Protein 6NNB (pdb70)

Organism: Prochlorococcus marinus (strain MIT 9303) (NCBI:txid59922)

Nearest PDB structures (foldseek):
  6nnb-assembly1_A  TM=8.446E-01  e=2.857E-08  Prochlorococcus marinus str. MIT 9303
  3qii-assembly1_A-2  TM=8.336E-01  e=1.756E-02  Homo sapiens
  2equ-assembly1_A  TM=7.325E-01  e=1.469E-02  Homo sapiens
  5z78-assembly2_C  TM=7.828E-01  e=1.251E-01  Homo sapiens
  6rm3-assembly1_LM0  TM=7.092E-01  e=1.111E-01  Vairimorpha necatrix

Radius of gyration: 10.15 Å; Cα contacts (8 Å, |Δi|>4): 118; chains: 1; bounding box: 25×23×17 Å

Secondary structure (DSSP, 8-state):
--SS-----TT-EEEEEEETTTEEEEEEEEEE-SSS-EEEEETTS-EEEE-TTTEES--

Structure (mmCIF, N/CA/C/O backbone):
data_6NNB
#
_entry.id   6NNB
#
loop_
_atom_site.group_PDB
_atom_site.id
_atom_site.type_symbol
_atom_site.label_atom_id
_atom_site.label_alt_id
_atom_site.label_comp_id
_atom_site.label_asym_id
_atom_site.label_entity_id
_atom_site.label_seq_id
_atom_site.pdbx_PDB_ins_code
_atom_site.Cartn_x
_atom_site.Cartn_y
_atom_site.Cartn_z
_atom_site.occupancy
_atom_site.B_iso_or_equiv
_atom_site.auth_seq_id
_atom_site.auth_comp_id
_atom_site.auth_asym_id
_atom_site.auth_atom_id
_atom_site.pdbx_PDB_model_num
ATOM 1 N N . SER A 1 1 ? -14.123 -10.202 1.976 1.00 0.00 1 SER A N 1
ATOM 2 C CA . SER A 1 1 ? -13.981 -8.796 2.193 1.00 0.00 1 SER A CA 1
ATOM 3 C C . SER A 1 1 ? -14.255 -8.017 0.910 1.00 0.00 1 SER A C 1
ATOM 4 O O . SER A 1 1 ? -15.164 -7.197 0.887 1.00 0.00 1 SER A O 1
ATOM 14 N N . ASN A 1 2 ? -13.523 -8.303 -0.163 1.00 0.00 2 ASN A N 1
ATOM 15 C CA . ASN A 1 2 ? -13.740 -7.605 -1.440 1.00 0.00 2 ASN A CA 1
ATOM 16 C C . ASN A 1 2 ? -13.074 -8.361 -2.555 1.00 0.00 2 ASN A C 1
ATOM 17 O O . ASN A 1 2 ? -12.276 -9.265 -2.305 1.00 0.00 2 ASN A O 1
ATOM 28 N N . ALA A 1 3 ? -13.412 -8.035 -3.763 1.00 0.00 3 ALA A N 1
ATOM 29 C CA . ALA A 1 3 ? -12.754 -8.604 -4.896 1.00 0.00 3 ALA A CA 1
ATOM 30 C C . ALA A 1 3 ? -11.697 -7.643 -5.405 1.00 0.00 3 ALA A C 1
ATOM 31 O O . ALA A 1 3 ? -10.494 -7.915 -5.318 1.00 0.00 3 ALA A O 1
ATOM 38 N N . MET A 1 4 ? -12.141 -6.529 -5.912 1.00 0.00 4 MET A N 1
ATOM 39 C CA . MET A 1 4 ? -11.273 -5.492 -6.438 1.00 0.00 4 MET A CA 1
ATOM 40 C C . MET A 1 4 ? -11.745 -4.108 -5.983 1.00 0.00 4 MET A C 1
ATOM 41 O O . MET A 1 4 ? -11.118 -3.087 -6.294 1.00 0.00 4 MET A O 1
ATOM 55 N N . GLU A 1 5 ? -12.856 -4.102 -5.273 1.00 0.00 5 GLU A N 1
ATOM 56 C CA . GLU A 1 5 ? -13.539 -2.915 -4.798 1.00 0.00 5 GLU A CA 1
ATOM 57 C C . GLU A 1 5 ? -12.631 -2.026 -3.983 1.00 0.00 5 GLU A C 1
ATOM 58 O O . GLU A 1 5 ? -11.907 -2.480 -3.087 1.00 0.00 5 GLU A O 1
ATOM 70 N N . LEU A 1 6 ? -12.681 -0.776 -4.296 1.00 0.00 6 LEU A N 1
ATOM 71 C CA . LEU A 1 6 ? -11.906 0.222 -3.614 1.00 0.00 6 LEU A CA 1
ATOM 72 C C . LEU A 1 6 ? -12.725 0.863 -2.522 1.00 0.00 6 LEU A C 1
ATOM 73 O O . LEU A 1 6 ? -13.492 1.775 -2.773 1.00 0.00 6 LEU A O 1
ATOM 89 N N . ASP A 1 7 ? -12.582 0.344 -1.338 1.00 0.00 7 ASP A N 1
ATOM 90 C CA . ASP A 1 7 ? -13.267 0.880 -0.142 1.00 0.00 7 ASP A CA 1
ATOM 91 C C . ASP A 1 7 ? -12.182 1.386 0.797 1.00 0.00 7 ASP A C 1
ATOM 92 O O . ASP A 1 7 ? -12.366 1.661 1.963 1.00 0.00 7 ASP A O 1
ATOM 101 N N . LEU A 1 8 ? -11.050 1.591 0.186 1.00 0.00 8 LEU A N 1
ATOM 102 C CA . LEU A 1 8 ? -9.833 1.967 0.862 1.00 0.00 8 LEU A CA 1
ATOM 103 C C . LEU A 1 8 ? -9.909 3.412 1.265 1.00 0.00 8 LEU A C 1
ATOM 104 O O . LEU A 1 8 ? -10.052 4.300 0.414 1.00 0.00 8 LEU A O 1
ATOM 120 N N . GLN A 1 9 ? -9.834 3.650 2.528 1.00 0.00 9 GLN A N 1
ATOM 121 C CA . GLN A 1 9 ? -9.892 4.973 3.060 1.00 0.00 9 GLN A CA 1
ATOM 122 C C . GLN A 1 9 ? -8.574 5.316 3.721 1.00 0.00 9 GLN A C 1
ATOM 123 O O . GLN A 1 9 ? -7.833 4.426 4.115 1.00 0.00 9 GLN A O 1
ATOM 137 N N . PRO A 1 10 ? -8.242 6.601 3.820 1.00 0.00 10 PRO A N 1
ATOM 138 C CA . PRO A 1 10 ? -7.000 7.029 4.436 1.00 0.00 10 PRO A CA 1
ATOM 139 C C . PRO A 1 10 ? -6.954 6.654 5.919 1.00 0.00 10 PRO A C 1
ATOM 140 O O . PRO A 1 10 ? -7.850 6.998 6.688 1.00 0.00 10 PRO A O 1
ATOM 151 N N . GLY A 1 11 ? -5.921 5.936 6.289 1.00 0.00 11 GLY A N 1
ATOM 152 C CA . GLY A 1 11 ? -5.766 5.460 7.638 1.00 0.00 11 GLY A CA 1
ATOM 153 C C . GLY A 1 11 ? -5.836 3.951 7.694 1.00 0.00 11 GLY A C 1
ATOM 154 O O . GLY A 1 11 ? -5.550 3.349 8.725 1.00 0.00 11 GLY A O 1
ATOM 158 N N . ASP A 1 12 ? -6.197 3.353 6.567 1.00 0.00 12 ASP A N 1
ATOM 159 C CA . ASP A 1 12 ? -6.371 1.901 6.450 1.00 0.00 12 ASP A CA 1
ATOM 160 C C . ASP A 1 12 ? -5.020 1.169 6.470 1.00 0.00 12 ASP A C 1
ATOM 161 O O . ASP A 1 12 ? -3.963 1.740 6.095 1.00 0.00 12 ASP A O 1
ATOM 170 N N . VAL A 1 13 ? -5.071 -0.075 6.863 1.00 0.00 13 VAL A N 1
ATOM 171 C CA . VAL A 1 13 ? -3.935 -0.921 7.065 1.00 0.00 13 VAL A CA 1
ATOM 172 C C . VAL A 1 13 ? -4.095 -2.237 6.255 1.00 0.00 13 VAL A C 1
ATOM 173 O O . VAL A 1 13 ? -4.795 -3.177 6.638 1.00 0.00 13 VAL A O 1
ATOM 186 N N . VAL A 1 14 ? -3.431 -2.284 5.134 1.00 0.00 14 VAL A N 1
ATOM 187 C CA . VAL A 1 14 ? -3.629 -3.357 4.173 1.00 0.00 14 VAL A CA 1
ATOM 188 C C . VAL A 1 14 ? -2.339 -3.983 3.719 1.00 0.00 14 VAL A C 1
ATOM 189 O O . VAL A 1 14 ? -1.249 -3.481 3.998 1.00 0.00 14 VAL A O 1
ATOM 202 N N . LYS A 1 15 ? -2.472 -5.091 3.029 1.00 0.00 15 LYS A N 1
ATOM 203 C CA . LYS A 1 15 ? -1.370 -5.720 2.378 1.00 0.00 15 LYS A CA 1
ATOM 204 C C . LYS A 1 15 ? -1.431 -5.358 0.934 1.00 0.00 15 LYS A C 1
ATOM 205 O O . LYS A 1 15 ? -2.501 -5.469 0.295 1.00 0.00 15 LYS A O 1
ATOM 224 N N . VAL A 1 16 ? -0.345 -4.890 0.434 1.00 0.00 16 VAL A N 1
ATOM 225 C CA . VAL A 1 16 ? -0.252 -4.498 -0.915 1.00 0.00 16 VAL A CA 1
ATOM 226 C C . VAL A 1 16 ? 0.943 -5.166 -1.528 1.00 0.00 16 VAL A C 1
ATOM 227 O O . VAL A 1 16 ? 1.970 -5.349 -0.870 1.00 0.00 16 VAL A O 1
ATOM 240 N N . LEU A 1 17 ? 0.820 -5.579 -2.733 1.00 0.00 17 LEU A N 1
ATOM 241 C CA . LEU A 1 17 ? 1.955 -6.107 -3.407 1.00 0.00 17 LEU A CA 1
ATOM 242 C C . LEU A 1 17 ? 2.680 -4.935 -4.044 1.00 0.00 17 LEU A C 1
ATOM 243 O O . LEU A 1 17 ? 2.310 -4.430 -5.113 1.00 0.00 17 LEU A O 1
ATOM 259 N N . GLU A 1 18 ? 3.635 -4.450 -3.284 1.00 0.00 18 GLU A N 1
ATOM 260 C CA . GLU A 1 18 ? 4.407 -3.260 -3.575 1.00 0.00 18 GLU A CA 1
ATOM 261 C C . GLU A 1 18 ? 5.262 -3.429 -4.813 1.00 0.00 18 GLU A C 1
ATOM 262 O O . GLU A 1 18 ? 5.241 -2.609 -5.734 1.00 0.00 18 GLU A O 1
ATOM 274 N N . SER A 1 19 ? 6.038 -4.458 -4.820 1.00 0.00 19 SER A N 1
ATOM 275 C CA . SER A 1 19 ? 6.931 -4.724 -5.893 1.00 0.00 19 SER A CA 1
ATOM 276 C C . SER A 1 19 ? 7.095 -6.227 -6.024 1.00 0.00 19 SER A C 1
ATOM 277 O O . SER A 1 19 ? 6.994 -6.941 -5.030 1.00 0.00 19 SER A O 1
ATOM 285 N N . ALA A 1 20 ? 7.331 -6.702 -7.241 1.00 0.00 20 ALA A N 1
ATOM 286 C CA . ALA A 1 20 ? 7.428 -8.143 -7.535 1.00 0.00 20 ALA A CA 1
ATOM 287 C C . ALA A 1 20 ? 8.552 -8.836 -6.762 1.00 0.00 20 ALA A C 1
ATOM 288 O O . ALA A 1 20 ? 8.468 -10.008 -6.473 1.00 0.00 20 ALA A O 1
ATOM 295 N N . ALA A 1 21 ? 9.578 -8.086 -6.406 1.00 0.00 21 ALA A N 1
ATOM 296 C CA . ALA A 1 21 ? 10.721 -8.643 -5.688 1.00 0.00 21 ALA A CA 1
ATOM 297 C C . ALA A 1 21 ? 10.509 -8.596 -4.172 1.00 0.00 21 ALA A C 1
ATOM 298 O O . ALA A 1 21 ? 11.410 -8.896 -3.406 1.00 0.00 21 ALA A O 1
ATOM 305 N N . LEU A 1 22 ? 9.315 -8.215 -3.759 1.00 0.00 22 LEU A N 1
ATOM 306 C CA . LEU A 1 22 ? 8.987 -8.113 -2.343 1.00 0.00 22 LEU A CA 1
ATOM 307 C C . LEU A 1 22 ? 7.693 -8.850 -2.052 1.00 0.00 22 LEU A C 1
ATOM 308 O O . LEU A 1 22 ? 7.591 -9.586 -1.084 1.00 0.00 22 LEU A O 1
ATOM 324 N N . GLY A 1 23 ? 6.710 -8.645 -2.901 1.00 0.00 23 GLY A N 1
ATOM 325 C CA . GLY A 1 23 ? 5.453 -9.295 -2.724 1.00 0.00 23 GLY A CA 1
ATOM 326 C C . GLY A 1 23 ? 4.510 -8.440 -1.930 1.00 0.00 23 GLY A C 1
ATOM 327 O O . GLY A 1 23 ? 4.590 -7.197 -1.975 1.00 0.00 23 GLY A O 1
ATOM 331 N N . TRP A 1 24 ? 3.608 -9.090 -1.255 1.00 0.00 24 TRP A N 1
ATOM 332 C CA . TRP A 1 24 ? 2.647 -8.454 -0.394 1.00 0.00 24 TRP A CA 1
ATOM 333 C C . TRP A 1 24 ? 3.299 -7.972 0.889 1.00 0.00 24 TRP A C 1
ATOM 334 O O . TRP A 1 24 ? 3.696 -8.765 1.738 1.00 0.00 24 TRP A O 1
ATOM 355 N N . VAL A 1 25 ? 3.417 -6.687 1.002 1.00 0.00 25 VAL A N 1
ATOM 356 C CA . VAL A 1 25 ? 3.942 -6.050 2.173 1.00 0.00 25 VAL A CA 1
ATOM 357 C C . VAL A 1 25 ? 2.780 -5.354 2.840 1.00 0.00 25 VAL A C 1
ATOM 358 O O . VAL A 1 25 ? 1.676 -5.344 2.295 1.00 0.00 25 VAL A O 1
ATOM 371 N N . ARG A 1 26 ? 2.988 -4.765 3.966 1.00 0.00 26 ARG A N 1
ATOM 372 C CA . ARG A 1 26 ? 1.903 -4.125 4.626 1.00 0.00 26 ARG A CA 1
ATOM 373 C C . ARG A 1 26 ? 2.062 -2.637 4.473 1.00 0.00 26 ARG A C 1
ATOM 374 O O . ARG A 1 26 ? 3.092 -2.073 4.826 1.00 0.00 26 ARG A O 1
ATOM 395 N N . ALA A 1 27 ? 1.046 -2.014 3.978 1.00 0.00 27 ALA A N 1
ATOM 396 C CA . ALA A 1 27 ? 1.077 -0.617 3.692 1.00 0.00 27 ALA A CA 1
ATOM 397 C C . ALA A 1 27 ? -0.054 0.065 4.390 1.00 0.00 27 ALA A C 1
ATOM 398 O O . ALA A 1 27 ? -0.854 -0.574 5.084 1.00 0.00 27 ALA A O 1
ATOM 405 N N . ARG A 1 28 ? -0.111 1.331 4.223 1.00 0.00 28 ARG A N 1
ATOM 406 C CA . ARG A 1 28 ? -1.075 2.158 4.854 1.00 0.00 28 ARG A CA 1
ATOM 407 C C . ARG A 1 28 ? -1.635 3.077 3.808 1.00 0.00 28 ARG A C 1
ATOM 408 O O . ARG A 1 28 ? -0.880 3.633 3.030 1.00 0.00 28 ARG A O 1
ATOM 429 N N . VAL A 1 29 ? -2.932 3.177 3.737 1.00 0.00 29 VAL A N 1
ATOM 430 C CA . VAL A 1 29 ? -3.576 4.073 2.791 1.00 0.00 29 VAL A CA 1
ATOM 431 C C . VAL A 1 29 ? -3.507 5.453 3.363 1.00 0.00 29 VAL A C 1
ATOM 432 O O . VAL A 1 29 ? -3.973 5.694 4.466 1.00 0.00 29 VAL A O 1
ATOM 445 N N . ILE A 1 30 ? -2.881 6.338 2.655 1.00 0.00 30 ILE A N 1
ATOM 446 C CA . ILE A 1 30 ? -2.728 7.683 3.136 1.00 0.00 30 ILE A CA 1
ATOM 447 C C . ILE A 1 30 ? -3.805 8.579 2.591 1.00 0.00 30 ILE A C 1
ATOM 448 O O . ILE A 1 30 ? -4.308 9.458 3.290 1.00 0.00 30 ILE A O 1
ATOM 464 N N . ARG A 1 31 ? -4.157 8.376 1.347 1.00 0.00 31 ARG A N 1
ATOM 465 C CA . ARG A 1 31 ? -5.061 9.221 0.709 1.00 0.00 31 ARG A CA 1
ATOM 466 C C . ARG A 1 31 ? -5.599 8.566 -0.551 1.00 0.00 31 ARG A C 1
ATOM 467 O O . ARG A 1 31 ? -5.041 7.605 -1.063 1.00 0.00 31 ARG A O 1
ATOM 488 N N . VAL A 1 32 ? -6.670 9.092 -1.001 1.00 0.00 32 VAL A N 1
ATOM 489 C CA . VAL A 1 32 ? -7.204 8.806 -2.310 1.00 0.00 32 VAL A CA 1
ATOM 490 C C . VAL A 1 32 ? -7.017 10.091 -3.094 1.00 0.00 32 VAL A C 1
ATOM 491 O O . VAL A 1 32 ? -7.473 11.157 -2.678 1.00 0.00 32 VAL A O 1
ATOM 504 N N . LYS A 1 33 ? -6.257 9.991 -4.126 1.00 0.00 33 LYS A N 1
ATOM 505 C CA . LYS A 1 33 ? -5.789 11.098 -4.889 1.00 0.00 33 LYS A CA 1
ATOM 506 C C . LYS A 1 33 ? -6.585 11.205 -6.175 1.00 0.00 33 LYS A C 1
ATOM 507 O O . LYS A 1 33 ? -7.745 10.822 -6.217 1.00 0.00 33 LYS A O 1
ATOM 526 N N . SER A 1 34 ? -5.940 11.703 -7.197 1.00 0.00 34 SER A N 1
ATOM 527 C CA . SER A 1 34 ? -6.520 12.013 -8.461 1.00 0.00 34 SER A CA 1
ATOM 528 C C . SER A 1 34 ? -7.362 10.867 -9.082 1.00 0.00 34 SER A C 1
ATOM 529 O O . SER A 1 34 ? -6.817 9.897 -9.624 1.00 0.00 34 SER A O 1
ATOM 537 N N . GLY A 1 35 ? -8.678 10.973 -8.933 1.00 0.00 35 GLY A N 1
ATOM 538 C CA . GLY A 1 35 ? -9.608 10.043 -9.545 1.00 0.00 35 GLY A CA 1
ATOM 539 C C . GLY A 1 35 ? -9.695 8.727 -8.809 1.00 0.00 35 GLY A C 1
ATOM 540 O O . GLY A 1 35 ? -10.624 8.488 -8.055 1.00 0.00 35 GLY A O 1
ATOM 544 N N . GLY A 1 36 ? -8.715 7.898 -9.027 1.00 0.00 36 GLY A N 1
ATOM 545 C CA . GLY A 1 36 ? -8.668 6.593 -8.417 1.00 0.00 36 GLY A CA 1
ATOM 546 C C . GLY A 1 36 ? -7.251 6.242 -8.096 1.00 0.00 36 GLY A C 1
ATOM 547 O O . GLY A 1 36 ? -6.851 5.081 -8.100 1.00 0.00 36 GLY A O 1
ATOM 551 N N . ARG A 1 37 ? -6.484 7.261 -7.833 1.00 0.00 37 ARG A N 1
ATOM 552 C CA . ARG A 1 37 ? -5.113 7.118 -7.539 1.00 0.00 37 ARG A CA 1
ATOM 553 C C . ARG A 1 37 ? -4.973 6.977 -6.088 1.00 0.00 37 ARG A C 1
ATOM 554 O O . ARG A 1 37 ? -5.019 7.913 -5.333 1.00 0.00 37 ARG A O 1
ATOM 575 N N . VAL A 1 38 ? -4.875 5.798 -5.717 1.00 0.00 38 VAL A N 1
ATOM 576 C CA . VAL A 1 38 ? -4.775 5.459 -4.324 1.00 0.00 38 VAL A CA 1
ATOM 577 C C . VAL A 1 38 ? -3.353 5.674 -3.860 1.00 0.00 38 VAL A C 1
ATOM 578 O O . VAL A 1 38 ? -2.392 5.333 -4.550 1.00 0.00 38 VAL A O 1
ATOM 591 N N . VAL A 1 39 ? -3.237 6.313 -2.767 1.00 0.00 39 VAL A N 1
ATOM 592 C CA . VAL A 1 39 ? -1.991 6.573 -2.121 1.00 0.00 39 VAL A CA 1
ATOM 593 C C . VAL A 1 39 ? -1.822 5.622 -0.985 1.00 0.00 39 VAL A C 1
ATOM 594 O O . VAL A 1 39 ? -2.616 5.636 -0.035 1.00 0.00 39 VAL A O 1
ATOM 607 N N . VAL A 1 40 ? -0.832 4.830 -1.050 1.00 0.00 40 VAL A N 1
ATOM 608 C CA . VAL A 1 40 ? -0.496 4.005 0.045 1.00 0.00 40 VAL A CA 1
ATOM 609 C C . VAL A 1 40 ? 0.967 4.187 0.261 1.00 0.00 40 VAL A C 1
ATOM 610 O O . VAL A 1 40 ? 1.697 4.551 -0.675 1.00 0.00 40 VAL A O 1
ATOM 623 N N . GLN A 1 41 ? 1.378 3.996 1.437 1.00 0.00 41 GLN A N 1
ATOM 624 C CA . GLN A 1 41 ? 2.734 4.142 1.781 1.00 0.00 41 GLN A CA 1
ATOM 625 C C . GLN A 1 41 ? 3.111 3.013 2.666 1.00 0.00 41 GLN A C 1
ATOM 626 O O . GLN A 1 41 ? 2.385 2.685 3.618 1.00 0.00 41 GLN A O 1
ATOM 640 N N . SER A 1 42 ? 4.175 2.397 2.335 1.00 0.00 42 SER A N 1
ATOM 641 C CA . SER A 1 42 ? 4.711 1.336 3.128 1.00 0.00 42 SER A CA 1
ATOM 642 C C . SER A 1 42 ? 5.571 1.946 4.234 1.00 0.00 42 SER A C 1
ATOM 643 O O . SER A 1 42 ? 5.861 3.155 4.200 1.00 0.00 42 SER A O 1
ATOM 651 N N . ASP A 1 43 ? 6.009 1.147 5.182 1.00 0.00 43 ASP A N 1
ATOM 652 C CA . ASP A 1 43 ? 6.770 1.678 6.329 1.00 0.00 43 ASP A CA 1
ATOM 653 C C . ASP A 1 43 ? 8.186 2.068 5.968 1.00 0.00 43 ASP A C 1
ATOM 654 O O . ASP A 1 43 ? 8.915 2.611 6.780 1.00 0.00 43 ASP A O 1
ATOM 663 N N . GLN A 1 44 ? 8.567 1.805 4.724 1.00 0.00 44 GLN A N 1
ATOM 664 C CA . GLN A 1 44 ? 9.845 2.271 4.207 1.00 0.00 44 GLN A CA 1
ATOM 665 C C . GLN A 1 44 ? 9.716 3.759 3.863 1.00 0.00 44 GLN A C 1
ATOM 666 O O . GLN A 1 44 ? 10.685 4.416 3.525 1.00 0.00 44 GLN A O 1
ATOM 680 N N . GLY A 1 45 ? 8.481 4.249 3.892 1.00 0.00 45 GLY A N 1
ATOM 681 C CA . GLY A 1 45 ? 8.210 5.640 3.642 1.00 0.00 45 GLY A CA 1
ATOM 682 C C . GLY A 1 45 ? 7.853 5.925 2.205 1.00 0.00 45 GLY A C 1
ATOM 683 O O . GLY A 1 45 ? 7.476 7.045 1.869 1.00 0.00 45 GLY A O 1
ATOM 687 N N . ARG A 1 46 ? 7.938 4.920 1.348 1.00 0.00 46 ARG A N 1
ATOM 688 C CA . ARG A 1 46 ? 7.656 5.114 -0.023 1.00 0.00 46 ARG A CA 1
ATOM 689 C C . ARG A 1 46 ? 6.150 5.159 -0.278 1.00 0.00 46 ARG A C 1
ATOM 690 O O . ARG A 1 46 ? 5.409 4.260 0.141 1.00 0.00 46 ARG A O 1
ATOM 711 N N . GLU A 1 47 ? 5.708 6.219 -0.907 1.00 0.00 47 GLU A N 1
ATOM 712 C CA . GLU A 1 47 ? 4.333 6.331 -1.337 1.00 0.00 47 GLU A CA 1
ATOM 713 C C . GLU A 1 47 ? 4.273 5.712 -2.725 1.00 0.00 47 GLU A C 1
ATOM 714 O O . GLU A 1 47 ? 5.260 5.778 -3.478 1.00 0.00 47 GLU A O 1
ATOM 726 N N . PHE A 1 48 ? 3.183 5.098 -3.050 1.00 0.00 48 PHE A N 1
ATOM 727 C CA . PHE A 1 48 ? 2.963 4.606 -4.375 1.00 0.00 48 PHE A CA 1
ATOM 728 C C . PHE A 1 48 ? 1.494 4.531 -4.673 1.00 0.00 48 PHE A C 1
ATOM 729 O O . PHE A 1 48 ? 0.652 4.657 -3.766 1.00 0.00 48 PHE A O 1
ATOM 746 N N . THR A 1 49 ? 1.185 4.399 -5.928 1.00 0.00 49 THR A N 1
ATOM 747 C CA . THR A 1 49 ? -0.159 4.329 -6.371 1.00 0.00 49 THR A CA 1
ATOM 748 C C . THR A 1 49 ? -0.653 2.898 -6.320 1.00 0.00 49 THR A C 1
ATOM 749 O O . THR A 1 49 ? -0.134 2.006 -7.002 1.00 0.00 49 THR A O 1
ATOM 760 N N . ALA A 1 50 ? -1.620 2.685 -5.500 1.00 0.00 50 ALA A N 1
ATOM 761 C CA . ALA A 1 50 ? -2.193 1.389 -5.349 1.00 0.00 50 ALA A CA 1
ATOM 762 C C . ALA A 1 50 ? -3.424 1.255 -6.222 1.00 0.00 50 ALA A C 1
ATOM 763 O O . ALA A 1 50 ? -3.981 2.252 -6.688 1.00 0.00 50 ALA A O 1
ATOM 770 N N . ARG A 1 51 ? -3.801 0.026 -6.483 1.00 0.00 51 ARG A N 1
ATOM 771 C CA . ARG A 1 51 ? -4.986 -0.315 -7.254 1.00 0.00 51 ARG A CA 1
ATOM 772 C C . ARG A 1 51 ? -5.659 -1.453 -6.525 1.00 0.00 51 ARG A C 1
ATOM 773 O O . ARG A 1 51 ? -4.998 -2.137 -5.754 1.00 0.00 51 ARG A O 1
ATOM 794 N N . GLY A 1 52 ? -6.927 -1.714 -6.813 1.00 0.00 52 GLY A N 1
ATOM 795 C CA . GLY A 1 52 ? -7.668 -2.785 -6.117 1.00 0.00 52 GLY A CA 1
ATOM 796 C C . GLY A 1 52 ? -7.187 -4.186 -6.461 1.00 0.00 52 GLY A C 1
ATOM 797 O O . GLY A 1 52 ? -7.658 -5.164 -5.913 1.00 0.00 52 GLY A O 1
ATOM 801 N N . ASN A 1 53 ? -6.249 -4.271 -7.373 1.00 0.00 53 ASN A N 1
ATOM 802 C CA . ASN A 1 53 ? -5.666 -5.548 -7.757 1.00 0.00 53 ASN A CA 1
ATOM 803 C C . ASN A 1 53 ? -4.373 -5.766 -6.998 1.00 0.00 53 ASN A C 1
ATOM 804 O O . ASN A 1 53 ? -3.797 -6.838 -7.021 1.00 0.00 53 ASN A O 1
ATOM 815 N N . GLN A 1 54 ? -3.927 -4.727 -6.322 1.00 0.00 54 GLN A N 1
ATOM 816 C CA . GLN A 1 54 ? -2.694 -4.763 -5.578 1.00 0.00 54 GLN A CA 1
ATOM 817 C C . GLN A 1 54 ? -2.954 -4.642 -4.101 1.00 0.00 54 GLN A C 1
ATOM 818 O O . GLN A 1 54 ? -2.023 -4.693 -3.314 1.00 0.00 54 GLN A O 1
ATOM 832 N N . VAL A 1 55 ? -4.205 -4.479 -3.720 1.00 0.00 55 VAL A N 1
ATOM 833 C CA . VAL A 1 55 ? -4.524 -4.201 -2.332 1.00 0.00 55 VAL A CA 1
ATOM 834 C C . VAL A 1 55 ? -5.601 -5.114 -1.866 1.00 0.00 55 VAL A C 1
ATOM 835 O O . VAL A 1 55 ? -6.584 -5.340 -2.568 1.00 0.00 55 VAL A O 1
ATOM 848 N N . ARG A 1 56 ? -5.408 -5.646 -0.694 1.00 0.00 56 ARG A N 1
ATOM 849 C CA . ARG A 1 56 ? -6.324 -6.530 -0.102 1.00 0.00 56 ARG A CA 1
ATOM 850 C C . ARG A 1 56 ? -6.476 -6.183 1.357 1.00 0.00 56 ARG A C 1
ATOM 851 O O . ARG A 1 56 ? -5.482 -6.148 2.103 1.00 0.00 56 ARG A O 1
ATOM 872 N N . LEU A 1 57 ? -7.674 -5.938 1.758 1.00 0.00 57 LEU A N 1
ATOM 873 C CA . LEU A 1 57 ? -7.965 -5.631 3.142 1.00 0.00 57 LEU A CA 1
ATOM 874 C C . LEU A 1 57 ? -8.540 -6.851 3.821 1.00 0.00 57 LEU A C 1
ATOM 875 O O . LEU A 1 57 ? -9.609 -7.328 3.447 1.00 0.00 57 LEU A O 1
ATOM 891 N N . ILE A 1 58 ? -7.779 -7.357 4.798 1.00 0.00 58 ILE A N 1
ATOM 892 C CA . ILE A 1 58 ? -8.055 -8.559 5.562 1.00 0.00 58 ILE A CA 1
ATOM 893 C C . ILE A 1 58 ? -8.770 -9.685 4.808 1.00 0.00 58 ILE A C 1
ATOM 894 O O . ILE A 1 58 ? -9.935 -9.997 5.071 1.00 0.00 58 ILE A O 1
ATOM 910 N N . GLU A 1 59 ? -8.050 -10.226 3.849 1.00 0.00 59 GLU A N 1
ATOM 911 C CA . GLU A 1 59 ? -8.465 -11.318 2.975 1.00 0.00 59 GLU A CA 1
ATOM 912 C C . GLU A 1 59 ? -7.367 -11.466 1.918 1.00 0.00 59 GLU A C 1
ATOM 913 O O . GLU A 1 59 ? -7.419 -10.790 0.862 1.00 0.00 59 GLU A O 1
ATOM 926 N N . SER A 1 1 ? -12.147 -3.441 -3.401 1.00 0.00 1 SER A N 2
ATOM 927 C CA . SER A 1 1 ? -11.672 -4.756 -3.060 1.00 0.00 1 SER A CA 2
ATOM 928 C C . SER A 1 1 ? -12.828 -5.639 -2.610 1.00 0.00 1 SER A C 2
ATOM 929 O O . SER A 1 1 ? -13.154 -6.607 -3.280 1.00 0.00 1 SER A O 2
ATOM 939 N N . ASN A 1 2 ? -13.485 -5.269 -1.519 1.00 0.00 2 ASN A N 2
ATOM 940 C CA . ASN A 1 2 ? -14.457 -6.172 -0.911 1.00 0.00 2 ASN A CA 2
ATOM 941 C C . ASN A 1 2 ? -15.869 -5.681 -1.036 1.00 0.00 2 ASN A C 2
ATOM 942 O O . ASN A 1 2 ? -16.799 -6.370 -0.634 1.00 0.00 2 ASN A O 2
ATOM 953 N N . ALA A 1 3 ? -16.054 -4.502 -1.564 1.00 0.00 3 ALA A N 2
ATOM 954 C CA . ALA A 1 3 ? -17.387 -4.018 -1.745 1.00 0.00 3 ALA A CA 2
ATOM 955 C C . ALA A 1 3 ? -17.760 -4.087 -3.194 1.00 0.00 3 ALA A C 2
ATOM 956 O O . ALA A 1 3 ? -18.592 -4.899 -3.587 1.00 0.00 3 ALA A O 2
ATOM 963 N N . MET A 1 4 ? -17.112 -3.269 -3.993 1.00 0.00 4 MET A N 2
ATOM 964 C CA . MET A 1 4 ? -17.383 -3.243 -5.440 1.00 0.00 4 MET A CA 2
ATOM 965 C C . MET A 1 4 ? -16.358 -2.448 -6.225 1.00 0.00 4 MET A C 2
ATOM 966 O O . MET A 1 4 ? -16.112 -2.722 -7.396 1.00 0.00 4 MET A O 2
ATOM 980 N N . GLU A 1 5 ? -15.742 -1.518 -5.586 1.00 0.00 5 GLU A N 2
ATOM 981 C CA . GLU A 1 5 ? -14.766 -0.668 -6.231 1.00 0.00 5 GLU A CA 2
ATOM 982 C C . GLU A 1 5 ? -13.460 -0.476 -5.477 1.00 0.00 5 GLU A C 2
ATOM 983 O O . GLU A 1 5 ? -12.681 -1.427 -5.251 1.00 0.00 5 GLU A O 2
ATOM 995 N N . LEU A 1 6 ? -13.257 0.697 -5.081 1.00 0.00 6 LEU A N 2
ATOM 996 C CA . LEU A 1 6 ? -12.061 1.159 -4.415 1.00 0.00 6 LEU A CA 2
ATOM 997 C C . LEU A 1 6 ? -12.325 1.430 -2.959 1.00 0.00 6 LEU A C 2
ATOM 998 O O . LEU A 1 6 ? -11.788 2.361 -2.366 1.00 0.00 6 LEU A O 2
ATOM 1014 N N . ASP A 1 7 ? -13.065 0.543 -2.420 1.00 0.00 7 ASP A N 2
ATOM 1015 C CA . ASP A 1 7 ? -13.524 0.461 -1.020 1.00 0.00 7 ASP A CA 2
ATOM 1016 C C . ASP A 1 7 ? -12.399 0.315 0.042 1.00 0.00 7 ASP A C 2
ATOM 1017 O O . ASP A 1 7 ? -12.566 -0.346 1.062 1.00 0.00 7 ASP A O 2
ATOM 1026 N N . LEU A 1 8 ? -11.327 0.992 -0.174 1.00 0.00 8 LEU A N 2
ATOM 1027 C CA . LEU A 1 8 ? -10.219 1.060 0.736 1.00 0.00 8 LEU A CA 2
ATOM 1028 C C . LEU A 1 8 ? -10.309 2.437 1.363 1.00 0.00 8 LEU A C 2
ATOM 1029 O O . LEU A 1 8 ? -10.718 3.379 0.690 1.00 0.00 8 LEU A O 2
ATOM 1045 N N . GLN A 1 9 ? -9.982 2.581 2.613 1.00 0.00 9 GLN A N 2
ATOM 1046 C CA . GLN A 1 9 ? -10.106 3.867 3.251 1.00 0.00 9 GLN A CA 2
ATOM 1047 C C . GLN A 1 9 ? -8.752 4.391 3.709 1.00 0.00 9 GLN A C 2
ATOM 1048 O O . GLN A 1 9 ? -7.843 3.616 3.970 1.00 0.00 9 GLN A O 2
ATOM 1062 N N . PRO A 1 10 ? -8.590 5.717 3.783 1.00 0.00 10 PRO A N 2
ATOM 1063 C CA . PRO A 1 10 ? -7.352 6.318 4.227 1.00 0.00 10 PRO A CA 2
ATOM 1064 C C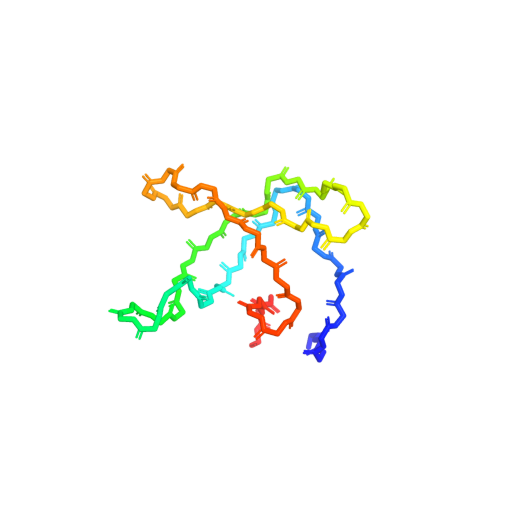 . PRO A 1 10 ? -7.177 6.158 5.734 1.00 0.00 10 PRO A C 2
ATOM 1065 O O . PRO A 1 10 ? -8.093 6.427 6.510 1.00 0.00 10 PRO A O 2
ATOM 1076 N N . GLY A 1 11 ? -6.013 5.713 6.124 1.00 0.00 11 GLY A N 2
ATOM 1077 C CA . GLY A 1 11 ? -5.725 5.458 7.506 1.00 0.00 11 GLY A CA 2
ATOM 1078 C C . GLY A 1 11 ? -5.664 3.976 7.778 1.00 0.00 11 GLY A C 2
ATOM 1079 O O . GLY A 1 11 ? -5.220 3.549 8.844 1.00 0.00 11 GLY A O 2
ATOM 1083 N N . ASP A 1 12 ? -6.080 3.197 6.787 1.00 0.00 12 ASP A N 2
ATOM 1084 C CA . ASP A 1 12 ? -6.145 1.740 6.901 1.00 0.00 12 ASP A CA 2
ATOM 1085 C C . ASP A 1 12 ? -4.730 1.150 6.860 1.00 0.00 12 ASP A C 2
ATOM 1086 O O . ASP A 1 12 ? -3.781 1.783 6.334 1.00 0.00 12 ASP A O 2
ATOM 1095 N N . VAL A 1 13 ? -4.594 -0.044 7.363 1.00 0.00 13 VAL A N 2
ATOM 1096 C CA . VAL A 1 13 ? -3.339 -0.740 7.435 1.00 0.00 13 VAL A CA 2
ATOM 1097 C C . VAL A 1 13 ? -3.500 -2.017 6.634 1.00 0.00 13 VAL A C 2
ATOM 1098 O O . VAL A 1 13 ? -3.997 -3.025 7.124 1.00 0.00 13 VAL A O 2
ATOM 1111 N N . VAL A 1 14 ? -3.093 -1.950 5.414 1.00 0.00 14 VAL A N 2
ATOM 1112 C CA . VAL A 1 14 ? -3.354 -2.980 4.449 1.00 0.00 14 VAL A CA 2
ATOM 1113 C C . VAL A 1 14 ? -2.076 -3.651 3.996 1.00 0.00 14 VAL A C 2
ATOM 1114 O O . VAL A 1 14 ? -0.974 -3.308 4.437 1.00 0.00 14 VAL A O 2
ATOM 1127 N N . LYS A 1 15 ? -2.233 -4.617 3.148 1.00 0.00 15 LYS A N 2
ATOM 1128 C CA . LYS A 1 15 ? -1.140 -5.246 2.493 1.00 0.00 15 LYS A CA 2
ATOM 1129 C C . LYS A 1 15 ? -1.225 -4.932 1.027 1.00 0.00 15 LYS A C 2
ATOM 1130 O O . LYS A 1 15 ? -2.280 -5.112 0.395 1.00 0.00 15 LYS A O 2
ATOM 1149 N N . VAL A 1 16 ? -0.163 -4.424 0.505 1.00 0.00 16 VAL A N 2
ATOM 1150 C CA . VAL A 1 16 ? -0.088 -4.061 -0.873 1.00 0.00 16 VAL A CA 2
ATOM 1151 C C . VAL A 1 16 ? 1.118 -4.719 -1.461 1.00 0.00 16 VAL A C 2
ATOM 1152 O O . VAL A 1 16 ? 2.194 -4.723 -0.855 1.00 0.00 16 VAL A O 2
ATOM 1165 N N . LEU A 1 17 ? 0.952 -5.311 -2.592 1.00 0.00 17 LEU A N 2
ATOM 1166 C CA . LEU A 1 17 ? 2.065 -5.900 -3.262 1.00 0.00 17 LEU A CA 2
ATOM 1167 C C . LEU A 1 1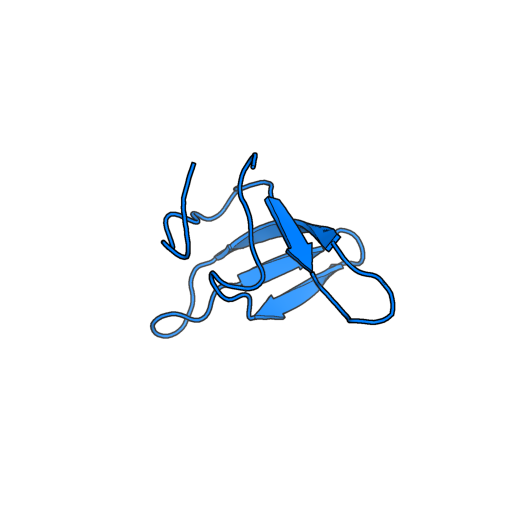7 ? 2.751 -4.808 -4.073 1.00 0.00 17 LEU A C 2
ATOM 1168 O O . LEU A 1 17 ? 2.333 -4.458 -5.183 1.00 0.00 17 LEU A O 2
ATOM 1184 N N . GLU A 1 18 ? 3.723 -4.196 -3.419 1.00 0.00 18 GLU A N 2
ATOM 1185 C CA . GLU A 1 18 ? 4.501 -3.088 -3.950 1.00 0.00 18 GLU A CA 2
ATOM 1186 C C . GLU A 1 18 ? 5.357 -3.566 -5.113 1.00 0.00 18 GLU A C 2
ATOM 1187 O O . GLU A 1 18 ? 5.361 -2.990 -6.195 1.00 0.00 18 GLU A O 2
ATOM 1199 N N . SER A 1 19 ? 6.066 -4.624 -4.879 1.00 0.00 19 SER A N 2
ATOM 1200 C CA . SER A 1 19 ? 6.931 -5.183 -5.854 1.00 0.00 19 SER A CA 2
ATOM 1201 C C . SER A 1 19 ? 6.699 -6.661 -5.903 1.00 0.00 19 SER A C 2
ATOM 1202 O O . SER A 1 19 ? 6.365 -7.260 -4.889 1.00 0.00 19 SER A O 2
ATOM 1210 N N . ALA A 1 20 ? 6.899 -7.256 -7.060 1.00 0.00 20 ALA A N 2
ATOM 1211 C CA . ALA A 1 20 ? 6.749 -8.692 -7.217 1.00 0.00 20 ALA A CA 2
ATOM 1212 C C . ALA A 1 20 ? 7.892 -9.420 -6.514 1.00 0.00 20 ALA A C 2
ATOM 1213 O O . ALA A 1 20 ? 7.796 -10.593 -6.214 1.00 0.00 20 ALA A O 2
ATOM 1220 N N . ALA A 1 21 ? 8.966 -8.687 -6.242 1.00 0.00 21 ALA A N 2
ATOM 1221 C CA . ALA A 1 21 ? 10.119 -9.246 -5.563 1.00 0.00 21 ALA A CA 2
ATOM 1222 C C . ALA A 1 21 ? 9.987 -9.085 -4.051 1.00 0.00 21 ALA A C 2
ATOM 1223 O O . ALA A 1 21 ? 10.701 -9.716 -3.290 1.00 0.00 21 ALA A O 2
ATOM 1230 N N . LEU A 1 22 ? 9.080 -8.215 -3.626 1.00 0.00 22 LEU A N 2
ATOM 1231 C CA . LEU A 1 22 ? 8.864 -8.000 -2.199 1.00 0.00 22 LEU A CA 2
ATOM 1232 C C . LEU A 1 22 ? 7.587 -8.681 -1.737 1.00 0.00 22 LEU A C 2
ATOM 1233 O O . LEU A 1 22 ? 7.494 -9.146 -0.609 1.00 0.00 22 LEU A O 2
ATOM 1249 N N . GLY A 1 23 ? 6.607 -8.727 -2.612 1.00 0.00 23 GLY A N 2
ATOM 1250 C CA . GLY A 1 23 ? 5.365 -9.346 -2.286 1.00 0.00 23 GLY A CA 2
ATOM 1251 C C . GLY A 1 23 ? 4.441 -8.383 -1.598 1.00 0.00 23 GLY A C 2
ATOM 1252 O O . GLY A 1 23 ? 4.566 -7.155 -1.758 1.00 0.00 23 GLY A O 2
ATOM 1256 N N . TRP A 1 24 ? 3.503 -8.927 -0.882 1.00 0.00 24 TRP A N 2
ATOM 1257 C CA . TRP A 1 24 ? 2.558 -8.173 -0.101 1.00 0.00 24 TRP A CA 2
ATOM 1258 C C . TRP A 1 24 ? 3.226 -7.597 1.130 1.00 0.00 24 TRP A C 2
ATOM 1259 O O . TRP A 1 24 ? 3.510 -8.313 2.088 1.00 0.00 24 TRP A O 2
ATOM 1280 N N . VAL A 1 25 ? 3.488 -6.326 1.091 1.00 0.00 25 VAL A N 2
ATOM 1281 C CA . VAL A 1 25 ? 4.099 -5.649 2.195 1.00 0.00 25 VAL A CA 2
ATOM 1282 C C . VAL A 1 25 ? 3.043 -4.838 2.903 1.00 0.00 25 VAL A C 2
ATOM 1283 O O . VAL A 1 25 ? 1.965 -4.596 2.344 1.00 0.00 25 VAL A O 2
ATOM 1296 N N . ARG A 1 26 ? 3.320 -4.429 4.110 1.00 0.00 26 ARG A N 2
ATOM 1297 C CA . ARG A 1 26 ? 2.355 -3.670 4.851 1.00 0.00 26 ARG A CA 2
ATOM 1298 C C . ARG A 1 26 ? 2.402 -2.239 4.381 1.00 0.00 26 ARG A C 2
ATOM 1299 O O . ARG A 1 26 ? 3.478 -1.608 4.360 1.00 0.00 26 ARG A O 2
ATOM 1320 N N . ALA A 1 27 ? 1.275 -1.743 4.012 1.00 0.00 27 ALA A N 2
ATOM 1321 C CA . ALA A 1 27 ? 1.157 -0.415 3.518 1.00 0.00 27 ALA A CA 2
ATOM 1322 C C . ALA A 1 27 ? 0.004 0.264 4.180 1.00 0.00 27 ALA A C 2
ATOM 1323 O O . ALA A 1 27 ? -0.871 -0.380 4.753 1.00 0.00 27 ALA A O 2
ATOM 1330 N N . ARG A 1 28 ? 0.007 1.536 4.130 1.00 0.00 28 ARG A N 2
ATOM 1331 C CA . ARG A 1 28 ? -1.002 2.304 4.754 1.00 0.00 28 ARG A CA 2
ATOM 1332 C C . ARG A 1 28 ? -1.600 3.219 3.732 1.00 0.00 28 ARG A C 2
ATOM 1333 O O . ARG A 1 28 ? -0.878 3.946 3.047 1.00 0.00 28 ARG A O 2
ATOM 1354 N N . VAL A 1 29 ? -2.896 3.134 3.580 1.00 0.00 29 VAL A N 2
ATOM 1355 C CA . VAL A 1 29 ? -3.612 3.973 2.646 1.00 0.00 29 VAL A CA 2
ATOM 1356 C C . VAL A 1 29 ? -3.608 5.360 3.196 1.00 0.00 29 VAL A C 2
ATOM 1357 O O . VAL A 1 29 ? -4.089 5.596 4.291 1.00 0.00 29 VAL A O 2
ATOM 1370 N N . ILE A 1 30 ? -3.024 6.249 2.476 1.00 0.00 30 ILE A N 2
ATOM 1371 C CA . ILE A 1 30 ? -2.916 7.595 2.918 1.00 0.00 30 ILE A CA 2
ATOM 1372 C C . ILE A 1 30 ? -4.121 8.362 2.429 1.00 0.00 30 ILE A C 2
ATOM 1373 O O . ILE A 1 30 ? -4.709 9.164 3.153 1.00 0.00 30 ILE A O 2
ATOM 1389 N N . ARG A 1 31 ? -4.487 8.121 1.192 1.00 0.00 31 ARG A N 2
ATOM 1390 C CA . ARG A 1 31 ? -5.556 8.762 0.604 1.00 0.00 31 ARG A CA 2
ATOM 1391 C C . ARG A 1 31 ? -6.093 7.919 -0.531 1.00 0.00 31 ARG A C 2
ATOM 1392 O O . ARG A 1 31 ? -5.378 7.134 -1.139 1.00 0.00 31 ARG A O 2
ATOM 1413 N N . VAL A 1 32 ? -7.318 8.116 -0.797 1.00 0.00 32 VAL A N 2
ATOM 1414 C CA . VAL A 1 32 ? -7.981 7.538 -1.932 1.00 0.00 32 VAL A CA 2
ATOM 1415 C C . VAL A 1 32 ? -8.326 8.696 -2.832 1.00 0.00 32 VAL A C 2
ATOM 1416 O O . VAL A 1 32 ? -8.774 9.754 -2.360 1.00 0.00 32 VAL A O 2
ATOM 1429 N N . LYS A 1 33 ? -8.022 8.545 -4.064 1.00 0.00 33 LYS A N 2
ATOM 1430 C CA . LYS A 1 33 ? -8.120 9.571 -5.016 1.00 0.00 33 LYS A CA 2
ATOM 1431 C C . LYS A 1 33 ? -8.908 9.057 -6.143 1.00 0.00 33 LYS A C 2
ATOM 1432 O O . LYS A 1 33 ? -9.460 7.961 -6.065 1.00 0.00 33 LYS A O 2
ATOM 1451 N N . SER A 1 34 ? -8.945 9.778 -7.202 1.00 0.00 34 SER A N 2
ATOM 1452 C CA . SER A 1 34 ? -9.618 9.266 -8.288 1.00 0.00 34 SER A CA 2
ATOM 1453 C C . SER A 1 34 ? -8.623 8.964 -9.410 1.00 0.00 34 SER A C 2
ATOM 1454 O O . SER A 1 34 ? -7.416 9.193 -9.246 1.00 0.00 34 SER A O 2
ATOM 1462 N N . GLY A 1 35 ? -9.117 8.439 -10.515 1.00 0.00 35 GLY A N 2
ATOM 1463 C CA . GLY A 1 35 ? -8.256 7.985 -11.592 1.00 0.00 35 GLY A CA 2
ATOM 1464 C C . GLY A 1 35 ? -7.688 6.626 -11.249 1.00 0.00 35 GLY A C 2
ATOM 1465 O O . GLY A 1 35 ? -6.684 6.172 -11.824 1.00 0.00 35 GLY A O 2
ATOM 1469 N N . GLY A 1 36 ? -8.337 5.983 -10.278 1.00 0.00 36 GLY A N 2
ATOM 1470 C CA . GLY A 1 36 ? -7.900 4.705 -9.778 1.00 0.00 36 GLY A CA 2
ATOM 1471 C C . GLY A 1 36 ? -6.603 4.840 -9.024 1.00 0.00 36 GLY A C 2
ATOM 1472 O O . GLY A 1 36 ? -5.823 3.892 -8.940 1.00 0.00 36 GLY A O 2
ATOM 1476 N N . ARG A 1 37 ? -6.361 6.029 -8.520 1.00 0.00 37 ARG A N 2
ATOM 1477 C CA . ARG A 1 37 ? -5.156 6.349 -7.826 1.00 0.00 37 ARG A CA 2
ATOM 1478 C C . ARG A 1 37 ? -5.378 6.195 -6.395 1.00 0.00 37 ARG A C 2
ATOM 1479 O O . ARG A 1 37 ? -6.145 6.896 -5.772 1.00 0.00 37 ARG A O 2
ATOM 1500 N N . VAL A 1 38 ? -4.755 5.253 -5.909 1.00 0.00 38 VAL A N 2
ATOM 1501 C CA . VAL A 1 38 ? -4.780 4.993 -4.513 1.00 0.00 38 VAL A CA 2
ATOM 1502 C C . VAL A 1 38 ? -3.434 5.396 -3.997 1.00 0.00 38 VAL A C 2
ATOM 1503 O O . VAL A 1 38 ? -2.399 5.071 -4.591 1.00 0.00 38 VAL A O 2
ATOM 1516 N N . VAL A 1 39 ? -3.445 6.168 -2.992 1.00 0.00 39 VAL A N 2
ATOM 1517 C CA . VAL A 1 39 ? -2.238 6.660 -2.382 1.00 0.00 39 VAL A CA 2
ATOM 1518 C C . VAL A 1 39 ? -1.936 5.804 -1.180 1.00 0.00 39 VAL A C 2
ATOM 1519 O O . VAL A 1 39 ? -2.682 5.837 -0.190 1.00 0.00 39 VAL A O 2
ATOM 1532 N N . VAL A 1 40 ? -0.892 5.037 -1.254 1.00 0.00 40 VAL A N 2
ATOM 1533 C CA . VAL A 1 40 ? -0.536 4.161 -0.171 1.00 0.00 40 VAL A CA 2
ATOM 1534 C C . VAL A 1 40 ? 0.938 4.273 0.068 1.00 0.00 40 VAL A C 2
ATOM 1535 O O . VAL A 1 40 ? 1.709 4.509 -0.857 1.00 0.00 40 VAL A O 2
ATOM 1548 N N . GLN A 1 41 ? 1.321 4.133 1.278 1.00 0.00 41 GLN A N 2
ATOM 1549 C CA . GLN A 1 41 ? 2.694 4.174 1.615 1.00 0.00 41 GLN A CA 2
ATOM 1550 C C . GLN A 1 41 ? 3.040 2.976 2.449 1.00 0.00 41 GLN A C 2
ATOM 1551 O O . GLN A 1 41 ? 2.410 2.728 3.482 1.00 0.00 41 GLN A O 2
ATOM 1565 N N . SER A 1 42 ? 3.974 2.203 1.961 1.00 0.00 42 SER A N 2
ATOM 1566 C CA . SER A 1 42 ? 4.504 1.072 2.678 1.00 0.00 42 SER A CA 2
ATOM 1567 C C . SER A 1 42 ? 5.234 1.568 3.909 1.00 0.00 42 SER A C 2
ATOM 1568 O O . SER A 1 42 ? 5.705 2.716 3.926 1.00 0.00 42 SER A O 2
ATOM 1576 N N . ASP A 1 43 ? 5.385 0.712 4.922 1.00 0.00 43 ASP A N 2
ATOM 1577 C CA . ASP A 1 43 ? 6.114 1.096 6.169 1.00 0.00 43 ASP A CA 2
ATOM 1578 C C . ASP A 1 43 ? 7.606 1.370 5.921 1.00 0.00 43 ASP A C 2
ATOM 1579 O O . ASP A 1 43 ? 8.360 1.652 6.832 1.00 0.00 43 ASP A O 2
ATOM 1588 N N . GLN A 1 44 ? 8.000 1.287 4.667 1.00 0.00 44 GLN A N 2
ATOM 1589 C CA . GLN A 1 44 ? 9.339 1.598 4.230 1.00 0.00 44 GLN A CA 2
ATOM 1590 C C . GLN A 1 44 ? 9.432 3.108 3.932 1.00 0.00 44 GLN A C 2
ATOM 1591 O O . GLN A 1 44 ? 10.488 3.613 3.583 1.00 0.00 44 GLN A O 2
ATOM 1605 N N . GLY A 1 45 ? 8.289 3.794 4.006 1.00 0.00 45 GLY A N 2
ATOM 1606 C CA . GLY A 1 45 ? 8.228 5.225 3.714 1.00 0.00 45 GLY A CA 2
ATOM 1607 C C . GLY A 1 45 ? 8.046 5.482 2.229 1.00 0.00 45 GLY A C 2
ATOM 1608 O O . GLY A 1 45 ? 8.117 6.611 1.755 1.00 0.00 45 GLY A O 2
ATOM 1612 N N . ARG A 1 46 ? 7.787 4.426 1.509 1.00 0.00 46 ARG A N 2
ATOM 1613 C CA . ARG A 1 46 ? 7.633 4.450 0.101 1.00 0.00 46 ARG A CA 2
ATOM 1614 C C . ARG A 1 46 ? 6.166 4.564 -0.272 1.00 0.00 46 ARG A C 2
ATOM 1615 O O . ARG A 1 46 ? 5.386 3.664 0.014 1.00 0.00 46 ARG A O 2
ATOM 1636 N N . GLU A 1 47 ? 5.797 5.704 -0.833 1.00 0.00 47 GLU A N 2
ATOM 1637 C CA . GLU A 1 47 ? 4.445 5.944 -1.307 1.00 0.00 47 GLU A CA 2
ATOM 1638 C C . GLU A 1 47 ? 4.448 5.608 -2.776 1.00 0.00 47 GLU A C 2
ATOM 1639 O O . GLU A 1 47 ? 5.496 5.710 -3.435 1.00 0.00 47 GLU A O 2
ATOM 1651 N N . PHE A 1 48 ? 3.320 5.234 -3.276 1.00 0.00 48 PHE A N 2
ATOM 1652 C CA . PHE A 1 48 ? 3.176 4.777 -4.642 1.00 0.00 48 PHE A CA 2
ATOM 1653 C C . PHE A 1 48 ? 1.720 4.621 -5.004 1.00 0.00 48 PHE A C 2
ATOM 1654 O O . PHE A 1 48 ? 0.882 4.262 -4.168 1.00 0.00 48 PHE A O 2
ATOM 1671 N N . THR A 1 49 ? 1.412 4.918 -6.235 1.00 0.00 49 THR A N 2
ATOM 1672 C CA . THR A 1 49 ? 0.079 4.795 -6.728 1.00 0.00 49 THR A CA 2
ATOM 1673 C C . THR A 1 49 ? -0.299 3.348 -6.951 1.00 0.00 49 THR A C 2
ATOM 1674 O O . THR A 1 49 ? -0.004 2.748 -7.992 1.00 0.00 49 THR A O 2
ATOM 1685 N N . ALA A 1 50 ? -0.934 2.799 -5.979 1.00 0.00 50 ALA A N 2
ATOM 1686 C CA . ALA A 1 50 ? -1.369 1.442 -6.055 1.00 0.00 50 ALA A CA 2
ATOM 1687 C C . ALA A 1 50 ? -2.722 1.384 -6.714 1.00 0.00 50 ALA A C 2
ATOM 1688 O O . ALA A 1 50 ? -3.433 2.395 -6.801 1.00 0.00 50 ALA A O 2
ATOM 1695 N N . ARG A 1 51 ? -3.057 0.244 -7.226 1.00 0.00 51 ARG A N 2
ATOM 1696 C CA . ARG A 1 51 ? -4.353 0.040 -7.796 1.00 0.00 51 ARG A CA 2
ATOM 1697 C C . ARG A 1 51 ? -5.139 -0.836 -6.843 1.00 0.00 51 ARG A C 2
ATOM 1698 O O . ARG A 1 51 ? -4.543 -1.543 -6.042 1.00 0.00 51 ARG A O 2
ATOM 1719 N N . GLY A 1 52 ? -6.456 -0.837 -6.955 1.00 0.00 52 GLY A N 2
ATOM 1720 C CA . GLY A 1 52 ? -7.304 -1.585 -6.009 1.00 0.00 52 GLY A CA 2
ATOM 1721 C C . GLY A 1 52 ? -7.216 -3.104 -6.133 1.00 0.00 52 GLY A C 2
ATOM 1722 O O . GLY A 1 52 ? -7.925 -3.823 -5.447 1.00 0.00 52 GLY A O 2
ATOM 1726 N N . ASN A 1 53 ? -6.375 -3.575 -7.019 1.00 0.00 53 ASN A N 2
ATOM 1727 C CA . ASN A 1 53 ? -6.134 -5.005 -7.184 1.00 0.00 53 ASN A CA 2
ATOM 1728 C C . ASN A 1 53 ? -4.820 -5.365 -6.529 1.00 0.00 53 ASN A C 2
ATOM 1729 O O . ASN A 1 53 ? -4.482 -6.526 -6.372 1.00 0.00 53 ASN A O 2
ATOM 1740 N N . GLN A 1 54 ? -4.088 -4.339 -6.136 1.00 0.00 54 GLN A N 2
ATOM 1741 C CA . GLN A 1 54 ? -2.805 -4.498 -5.487 1.00 0.00 54 GLN A CA 2
ATOM 1742 C C . GLN A 1 54 ? -2.956 -4.324 -4.004 1.00 0.00 54 GLN A C 2
ATOM 1743 O O . GLN A 1 54 ? -1.999 -4.489 -3.259 1.00 0.00 54 GLN A O 2
ATOM 1757 N N . VAL A 1 55 ? -4.147 -3.986 -3.579 1.00 0.00 55 VAL A N 2
ATOM 1758 C CA . VAL A 1 55 ? -4.388 -3.703 -2.189 1.00 0.00 55 VAL A CA 2
ATOM 1759 C C . VAL A 1 55 ? -5.402 -4.646 -1.674 1.00 0.00 55 VAL A C 2
ATOM 1760 O O . VAL A 1 55 ? -6.430 -4.889 -2.313 1.00 0.00 55 VAL A O 2
ATOM 1773 N N . ARG A 1 56 ? -5.110 -5.185 -0.553 1.00 0.00 56 ARG A N 2
ATOM 1774 C CA . ARG A 1 56 ? -5.960 -6.044 0.135 1.00 0.00 56 ARG A CA 2
ATOM 1775 C C . ARG A 1 56 ? -5.882 -5.639 1.575 1.00 0.00 56 ARG A C 2
ATOM 1776 O O . ARG A 1 56 ? -4.801 -5.265 2.050 1.00 0.00 56 ARG A O 2
ATOM 1797 N N . LEU A 1 57 ? -6.989 -5.644 2.240 1.00 0.00 57 LEU A N 2
ATOM 1798 C CA . LEU A 1 57 ? -7.047 -5.311 3.672 1.00 0.00 57 LEU A CA 2
ATOM 1799 C C . LEU A 1 57 ? -6.339 -6.397 4.508 1.00 0.00 57 LEU A C 2
ATOM 1800 O O . LEU A 1 57 ? -5.652 -7.288 3.962 1.00 0.00 57 LEU A O 2
ATOM 1816 N N . ILE A 1 58 ? -6.457 -6.313 5.815 1.00 0.00 58 ILE A N 2
ATOM 1817 C CA . ILE A 1 58 ? -5.923 -7.344 6.689 1.00 0.00 58 ILE A CA 2
ATOM 1818 C C . ILE A 1 58 ? -6.773 -8.618 6.648 1.00 0.00 58 ILE A C 2
ATOM 1819 O O . ILE A 1 58 ? -7.611 -8.882 7.508 1.00 0.00 58 ILE A O 2
ATOM 1835 N N . GLU A 1 59 ? -6.574 -9.328 5.589 1.00 0.00 59 GLU A N 2
ATOM 1836 C CA . GLU A 1 59 ? -7.239 -10.560 5.272 1.00 0.00 59 GLU A CA 2
ATOM 1837 C C . GLU A 1 59 ? -6.248 -11.409 4.448 1.00 0.00 59 GLU A C 2
ATOM 1838 O O . GLU A 1 59 ? -5.257 -11.890 5.029 1.00 0.00 59 GLU A O 2
ATOM 1851 N N . SER A 1 1 ? -19.692 3.090 -5.314 1.00 0.00 1 SER A N 3
ATOM 1852 C CA . SER A 1 1 ? -19.847 2.985 -6.745 1.00 0.00 1 SER A CA 3
ATOM 1853 C C . SER A 1 1 ? -18.521 2.567 -7.350 1.00 0.00 1 SER A C 3
ATOM 1854 O O . SER A 1 1 ? -17.618 3.386 -7.516 1.00 0.00 1 SER A O 3
ATOM 1864 N N . ASN A 1 2 ? -18.392 1.291 -7.661 1.00 0.00 2 ASN A N 3
ATOM 1865 C CA . ASN A 1 2 ? -17.115 0.775 -8.077 1.00 0.00 2 ASN A CA 3
ATOM 1866 C C . ASN A 1 2 ? -16.868 1.029 -9.541 1.00 0.00 2 ASN A C 3
ATOM 1867 O O . ASN A 1 2 ? -17.789 1.057 -10.352 1.00 0.00 2 ASN A O 3
ATOM 1878 N N . ALA A 1 3 ? -15.615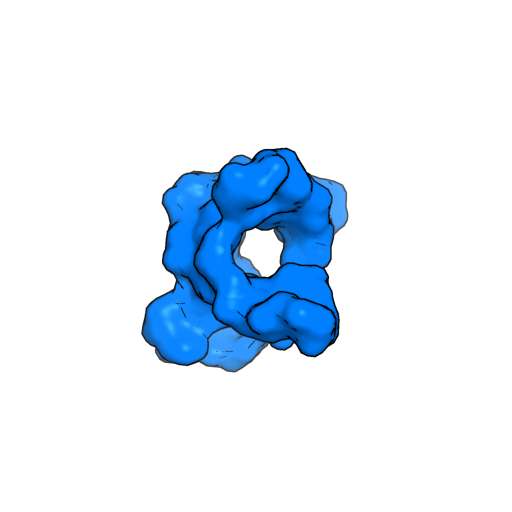 1.205 -9.826 1.00 0.00 3 ALA A N 3
ATOM 1879 C CA . ALA A 1 3 ? -15.051 1.520 -11.107 1.00 0.00 3 ALA A CA 3
ATOM 1880 C C . ALA A 1 3 ? -13.555 1.517 -10.891 1.00 0.00 3 ALA A C 3
ATOM 1881 O O . ALA A 1 3 ? -12.775 1.083 -11.721 1.00 0.00 3 ALA A O 3
ATOM 1888 N N . MET A 1 4 ? -13.197 2.018 -9.724 1.00 0.00 4 MET A N 3
ATOM 1889 C CA . MET A 1 4 ? -11.834 2.048 -9.212 1.00 0.00 4 MET A CA 3
ATOM 1890 C C . MET A 1 4 ? -11.923 2.259 -7.704 1.00 0.00 4 MET A C 3
ATOM 1891 O O . MET A 1 4 ? -11.021 2.806 -7.069 1.00 0.00 4 MET A O 3
ATOM 1905 N N . GLU A 1 5 ? -12.997 1.737 -7.139 1.00 0.00 5 GLU A N 3
ATOM 1906 C CA . GLU A 1 5 ? -13.326 1.930 -5.765 1.00 0.00 5 GLU A CA 3
ATOM 1907 C C . GLU A 1 5 ? -12.636 0.845 -4.971 1.00 0.00 5 GLU A C 3
ATOM 1908 O O . GLU A 1 5 ? -12.310 -0.222 -5.509 1.00 0.00 5 GLU A O 3
ATOM 1920 N N . LEU A 1 6 ? -12.435 1.097 -3.730 1.00 0.00 6 LEU A N 3
ATOM 1921 C CA . LEU A 1 6 ? -11.645 0.287 -2.910 1.00 0.00 6 LEU A CA 3
ATOM 1922 C C . LEU A 1 6 ? -12.394 -0.011 -1.664 1.00 0.00 6 LEU A C 3
ATOM 1923 O O . LEU A 1 6 ? -13.176 0.808 -1.191 1.00 0.00 6 LEU A O 3
ATOM 1939 N N . ASP A 1 7 ? -12.145 -1.154 -1.141 1.00 0.00 7 ASP A N 3
ATOM 1940 C CA . ASP A 1 7 ? -12.675 -1.589 0.137 1.00 0.00 7 ASP A CA 3
ATOM 1941 C C . ASP A 1 7 ? -11.683 -1.225 1.230 1.00 0.00 7 ASP A C 3
ATOM 1942 O O . ASP A 1 7 ? -11.800 -1.619 2.377 1.00 0.00 7 ASP A O 3
ATOM 1951 N N . LEU A 1 8 ? -10.769 -0.408 0.828 1.00 0.00 8 LEU A N 3
ATOM 1952 C CA . LEU A 1 8 ? -9.715 0.112 1.640 1.00 0.00 8 LEU A CA 3
ATOM 1953 C C . LEU A 1 8 ? -10.029 1.583 1.850 1.00 0.00 8 LEU A C 3
ATOM 1954 O O . LEU A 1 8 ? -10.563 2.236 0.930 1.00 0.00 8 LEU A O 3
ATOM 1970 N N . GLN A 1 9 ? -9.742 2.111 3.003 1.00 0.00 9 GLN A N 3
ATOM 1971 C CA . GLN A 1 9 ? -10.039 3.503 3.291 1.00 0.00 9 GLN A CA 3
ATOM 1972 C C . GLN A 1 9 ? -8.763 4.321 3.530 1.00 0.00 9 GLN A C 3
ATOM 1973 O O . GLN A 1 9 ? -7.695 3.769 3.678 1.00 0.00 9 GLN A O 3
ATOM 1987 N N . PRO A 1 10 ? -8.838 5.657 3.507 1.00 0.00 10 PRO A N 3
ATOM 1988 C CA . PRO A 1 10 ? -7.696 6.477 3.814 1.00 0.00 10 PRO A CA 3
ATOM 1989 C C . PRO A 1 10 ? -7.478 6.563 5.330 1.00 0.00 10 PRO A C 3
ATOM 1990 O O . PRO A 1 10 ? -8.355 6.993 6.080 1.00 0.00 10 PRO A O 3
ATOM 2001 N N . GLY A 1 11 ? -6.318 6.131 5.759 1.00 0.00 11 GLY A N 3
ATOM 2002 C CA . GLY A 1 11 ? -6.004 6.049 7.162 1.00 0.00 11 GLY A CA 3
ATOM 2003 C C . GLY A 1 11 ? -6.010 4.602 7.607 1.00 0.00 11 GLY A C 3
ATOM 2004 O O . GLY A 1 11 ? -5.841 4.294 8.794 1.00 0.00 11 GLY A O 3
ATOM 2008 N N . ASP A 1 12 ? -6.160 3.728 6.632 1.00 0.00 12 ASP A N 3
ATOM 2009 C CA . ASP A 1 12 ? -6.274 2.274 6.818 1.00 0.00 12 ASP A CA 3
ATOM 2010 C C . ASP A 1 12 ? -4.911 1.658 7.192 1.00 0.00 12 ASP A C 3
ATOM 2011 O O . ASP A 1 12 ? -3.908 2.380 7.379 1.00 0.00 12 ASP A O 3
ATOM 2020 N N . VAL A 1 13 ? -4.880 0.349 7.282 1.00 0.00 13 VAL A N 3
ATOM 2021 C CA . VAL A 1 13 ? -3.690 -0.452 7.535 1.00 0.00 13 VAL A CA 3
ATOM 2022 C C . VAL A 1 13 ? -3.835 -1.691 6.666 1.00 0.00 13 VAL A C 3
ATOM 2023 O O . VAL A 1 13 ? -4.635 -2.574 6.955 1.00 0.00 13 VAL A O 3
ATOM 2036 N N . VAL A 1 14 ? -3.072 -1.751 5.615 1.00 0.00 14 VAL A N 3
ATOM 2037 C CA . VAL A 1 14 ? -3.280 -2.746 4.599 1.00 0.00 14 VAL A CA 3
ATOM 2038 C C . VAL A 1 14 ? -1.988 -3.441 4.200 1.00 0.00 14 VAL A C 3
ATOM 2039 O O . VAL A 1 14 ? -0.895 -3.122 4.693 1.00 0.00 14 VAL A O 3
ATOM 2052 N N . LYS A 1 15 ? -2.135 -4.399 3.336 1.00 0.00 15 LYS A N 3
ATOM 2053 C CA . LYS A 1 15 ? -1.034 -5.051 2.673 1.00 0.00 15 LYS A CA 3
ATOM 2054 C C . LYS A 1 15 ? -1.106 -4.717 1.195 1.00 0.00 15 LYS A C 3
ATOM 2055 O O . LYS A 1 15 ? -2.187 -4.775 0.585 1.00 0.00 15 LYS A O 3
ATOM 2074 N N . VAL A 1 16 ? 0.007 -4.338 0.638 1.00 0.00 16 VAL A N 3
ATOM 2075 C CA . VAL A 1 16 ? 0.079 -3.926 -0.741 1.00 0.00 16 VAL A CA 3
ATOM 2076 C C . VAL A 1 16 ? 1.102 -4.732 -1.519 1.00 0.00 16 VAL A C 3
ATOM 2077 O O . VAL A 1 16 ? 2.263 -4.833 -1.140 1.00 0.00 16 VAL A O 3
ATOM 2090 N N . LEU A 1 17 ? 0.672 -5.302 -2.586 1.00 0.00 17 LEU A N 3
ATOM 2091 C CA . LEU A 1 17 ? 1.536 -6.028 -3.461 1.00 0.00 17 LEU A CA 3
ATOM 2092 C C . LEU A 1 17 ? 2.074 -5.025 -4.457 1.00 0.00 17 LEU A C 3
ATOM 2093 O O . LEU A 1 17 ? 1.402 -4.695 -5.427 1.00 0.00 17 LEU A O 3
ATOM 2109 N N . GLU A 1 18 ? 3.225 -4.459 -4.149 1.00 0.00 18 GLU A N 3
ATOM 2110 C CA . GLU A 1 18 ? 3.838 -3.450 -5.007 1.00 0.00 18 GLU A CA 3
ATOM 2111 C C . GLU A 1 18 ? 4.210 -4.067 -6.341 1.00 0.00 18 GLU A C 3
ATOM 2112 O O . GLU A 1 18 ? 3.732 -3.664 -7.401 1.00 0.00 18 GLU A O 3
ATOM 2124 N N . SER A 1 19 ? 5.045 -5.052 -6.273 1.00 0.00 19 SER A N 3
ATOM 2125 C CA . SER A 1 19 ? 5.509 -5.749 -7.417 1.00 0.00 19 SER A CA 3
ATOM 2126 C C . SER A 1 19 ? 5.727 -7.205 -7.050 1.00 0.00 19 SER A C 3
ATOM 2127 O O . SER A 1 19 ? 5.940 -7.523 -5.873 1.00 0.00 19 SER A O 3
ATOM 2135 N N . ALA A 1 20 ? 5.680 -8.080 -8.043 1.00 0.00 20 ALA A N 3
ATOM 2136 C CA . ALA A 1 20 ? 5.797 -9.532 -7.837 1.00 0.00 20 ALA A CA 3
ATOM 2137 C C . ALA A 1 20 ? 7.187 -9.948 -7.349 1.00 0.00 20 ALA A C 3
ATOM 2138 O O . ALA A 1 20 ? 7.368 -11.042 -6.865 1.00 0.00 20 ALA A O 3
ATOM 2145 N N . ALA A 1 21 ? 8.149 -9.053 -7.469 1.00 0.00 21 ALA A N 3
ATOM 2146 C CA . ALA A 1 21 ? 9.515 -9.334 -7.042 1.00 0.00 21 ALA A CA 3
ATOM 2147 C C . ALA A 1 21 ? 9.716 -8.971 -5.569 1.00 0.00 21 ALA A C 3
ATOM 2148 O O . ALA A 1 21 ? 10.803 -9.115 -5.034 1.00 0.00 21 ALA A O 3
ATOM 2155 N N . LEU A 1 22 ? 8.660 -8.493 -4.934 1.00 0.00 22 LEU A N 3
ATOM 2156 C CA . LEU A 1 22 ? 8.715 -8.106 -3.531 1.00 0.00 22 LEU A CA 3
ATOM 2157 C C . LEU A 1 22 ? 7.570 -8.747 -2.777 1.00 0.00 22 LEU A C 3
ATOM 2158 O O . LEU A 1 22 ? 7.767 -9.417 -1.777 1.00 0.00 22 LEU A O 3
ATOM 2174 N N . GLY A 1 23 ? 6.373 -8.540 -3.274 1.00 0.00 23 GLY A N 3
ATOM 2175 C CA . GLY A 1 23 ? 5.221 -9.103 -2.647 1.00 0.00 23 GLY A CA 3
ATOM 2176 C C . GLY A 1 23 ? 4.452 -8.078 -1.848 1.00 0.00 23 GLY A C 3
ATOM 2177 O O . GLY A 1 23 ? 4.695 -6.870 -1.974 1.00 0.00 23 GLY A O 3
ATOM 2181 N N . TRP A 1 24 ? 3.470 -8.562 -1.125 1.00 0.00 24 TRP A N 3
ATOM 2182 C CA . TRP A 1 24 ? 2.662 -7.775 -0.214 1.00 0.00 24 TRP A CA 3
ATOM 2183 C C . TRP A 1 24 ? 3.510 -7.178 0.917 1.00 0.00 24 TRP A C 3
ATOM 2184 O O . TRP A 1 24 ? 4.064 -7.905 1.738 1.00 0.00 24 TRP A O 3
ATOM 2205 N N . VAL A 1 25 ? 3.614 -5.870 0.942 1.00 0.00 25 VAL A N 3
ATOM 2206 C CA . VAL A 1 25 ? 4.316 -5.177 2.001 1.00 0.00 25 VAL A CA 3
ATOM 2207 C C . VAL A 1 25 ? 3.251 -4.530 2.876 1.00 0.00 25 VAL A C 3
ATOM 2208 O O . VAL A 1 25 ? 2.098 -4.397 2.454 1.00 0.00 25 VAL A O 3
ATOM 2221 N N . ARG A 1 26 ? 3.619 -4.138 4.054 1.00 0.00 26 ARG A N 3
ATOM 2222 C CA . ARG A 1 26 ? 2.714 -3.479 4.974 1.00 0.00 26 ARG A CA 3
ATOM 2223 C C . ARG A 1 26 ? 2.610 -2.036 4.552 1.00 0.00 26 ARG A C 3
ATOM 2224 O O . ARG A 1 26 ? 3.626 -1.414 4.278 1.00 0.00 26 ARG A O 3
ATOM 2245 N N . ALA A 1 27 ? 1.426 -1.513 4.490 1.00 0.00 27 ALA A N 3
ATOM 2246 C CA . ALA A 1 27 ? 1.240 -0.142 4.084 1.00 0.00 27 ALA A CA 3
ATOM 2247 C C . ALA A 1 27 ? -0.015 0.409 4.647 1.00 0.00 27 ALA A C 3
ATOM 2248 O O . ALA A 1 27 ? -0.786 -0.297 5.278 1.00 0.00 27 ALA A O 3
ATOM 2255 N N . ARG A 1 28 ? -0.205 1.670 4.469 1.00 0.00 28 ARG A N 3
ATOM 2256 C CA . ARG A 1 28 ? -1.407 2.305 4.876 1.00 0.00 28 ARG A CA 3
ATOM 2257 C C . ARG A 1 28 ? -1.904 3.116 3.733 1.00 0.00 28 ARG A C 3
ATOM 2258 O O . ARG A 1 28 ? -1.121 3.829 3.102 1.00 0.00 28 ARG A O 3
ATOM 2279 N N . VAL A 1 29 ? -3.160 2.959 3.410 1.00 0.00 29 VAL A N 3
ATOM 2280 C CA . VAL A 1 29 ? -3.772 3.766 2.376 1.00 0.00 29 VAL A CA 3
ATOM 2281 C C . VAL A 1 29 ? -3.902 5.141 2.930 1.00 0.00 29 VAL A C 3
ATOM 2282 O O . VAL A 1 29 ? -4.573 5.350 3.925 1.00 0.00 29 VAL A O 3
ATOM 2295 N N . ILE A 1 30 ? -3.213 6.049 2.339 1.00 0.00 30 ILE A N 3
ATOM 2296 C CA . ILE A 1 30 ? -3.213 7.391 2.807 1.00 0.00 30 ILE A CA 3
ATOM 2297 C C . ILE A 1 30 ? -4.376 8.117 2.193 1.00 0.00 30 ILE A C 3
ATOM 2298 O O . ILE A 1 30 ? -5.077 8.877 2.851 1.00 0.00 30 ILE A O 3
ATOM 2314 N N . ARG A 1 31 ? -4.585 7.883 0.923 1.00 0.00 31 ARG A N 3
ATOM 2315 C CA . ARG A 1 31 ? -5.610 8.499 0.231 1.00 0.00 31 ARG A CA 3
ATOM 2316 C C . ARG A 1 31 ? -6.063 7.658 -0.928 1.00 0.00 31 ARG A C 3
ATOM 2317 O O . ARG A 1 31 ? -5.271 7.028 -1.629 1.00 0.00 31 ARG A O 3
ATOM 2338 N N . VAL A 1 32 ? -7.307 7.700 -1.111 1.00 0.00 32 VAL A N 3
ATOM 2339 C CA . VAL A 1 32 ? -7.963 7.127 -2.250 1.00 0.00 32 VAL A CA 3
ATOM 2340 C C . VAL A 1 32 ? -8.307 8.268 -3.231 1.00 0.00 32 VAL A C 3
ATOM 2341 O O . VAL A 1 32 ? -9.003 9.230 -2.880 1.00 0.00 32 VAL A O 3
ATOM 2354 N N . LYS A 1 33 ? -7.703 8.222 -4.383 1.00 0.00 33 LYS A N 3
ATOM 2355 C CA . LYS A 1 33 ? -7.922 9.195 -5.434 1.00 0.00 33 LYS A CA 3
ATOM 2356 C C . LYS A 1 33 ? -8.713 8.587 -6.490 1.00 0.00 33 LYS A C 3
ATOM 2357 O O . LYS A 1 33 ? -8.493 7.439 -6.863 1.00 0.00 33 LYS A O 3
ATOM 2376 N N . SER A 1 34 ? -9.544 9.359 -7.030 1.00 0.00 34 SER A N 3
ATOM 2377 C CA . SER A 1 34 ? -10.461 8.876 -7.999 1.00 0.00 34 SER A CA 3
ATOM 2378 C C . SER A 1 34 ? -9.924 9.081 -9.426 1.00 0.00 34 SER A C 3
ATOM 2379 O O . SER A 1 34 ? -10.674 9.159 -10.388 1.00 0.00 34 SER A O 3
ATOM 2387 N N . GLY A 1 35 ? -8.625 9.132 -9.530 1.00 0.00 35 GLY A N 3
ATOM 2388 C CA . GLY A 1 35 ? -7.974 9.230 -10.803 1.00 0.00 35 GLY A CA 3
ATOM 2389 C C . GLY A 1 35 ? -7.074 8.046 -10.977 1.00 0.00 35 GLY A C 3
ATOM 2390 O O . GLY A 1 35 ? -6.037 8.133 -11.611 1.00 0.00 35 GLY A O 3
ATOM 2394 N N . GLY A 1 36 ? -7.480 6.936 -10.360 1.00 0.00 36 GLY A N 3
ATOM 2395 C CA . GLY A 1 36 ? -6.698 5.714 -10.378 1.00 0.00 36 GLY A CA 3
ATOM 2396 C C . GLY A 1 36 ? -5.417 5.855 -9.588 1.00 0.00 36 GLY A C 3
ATOM 2397 O O . GLY A 1 36 ? -4.449 5.141 -9.819 1.00 0.00 36 GLY A O 3
ATOM 2401 N N . ARG A 1 37 ? -5.422 6.750 -8.620 1.00 0.00 37 ARG A N 3
ATOM 2402 C CA . ARG A 1 37 ? -4.228 7.028 -7.897 1.00 0.00 37 ARG A CA 3
ATOM 2403 C C . ARG A 1 37 ? -4.370 6.698 -6.471 1.00 0.00 37 ARG A C 3
ATOM 2404 O O . ARG A 1 37 ? -4.691 7.518 -5.624 1.00 0.00 37 ARG A O 3
ATOM 2425 N N . VAL A 1 38 ? -4.125 5.514 -6.224 1.00 0.00 38 VAL A N 3
ATOM 2426 C CA . VAL A 1 38 ? -4.187 5.006 -4.882 1.00 0.00 38 VAL A CA 3
ATOM 2427 C C . VAL A 1 38 ? -2.898 5.382 -4.202 1.00 0.00 38 VAL A C 3
ATOM 2428 O O . VAL A 1 38 ? -1.817 5.193 -4.743 1.00 0.00 38 VAL A O 3
ATOM 2441 N N . VAL A 1 39 ? -3.020 5.976 -3.090 1.00 0.00 39 VAL A N 3
ATOM 2442 C CA . VAL A 1 39 ? -1.882 6.433 -2.331 1.00 0.00 39 VAL A CA 3
ATOM 2443 C C . VAL A 1 39 ? -1.711 5.555 -1.129 1.00 0.00 39 VAL A C 3
ATOM 2444 O O . VAL A 1 39 ? -2.589 5.516 -0.258 1.00 0.00 39 VAL A O 3
ATOM 2457 N N . VAL A 1 40 ? -0.628 4.861 -1.073 1.00 0.00 40 VAL A N 3
ATOM 2458 C CA . VAL A 1 40 ? -0.336 4.016 0.047 1.00 0.00 40 VAL A CA 3
ATOM 2459 C C . VAL A 1 40 ? 1.099 4.232 0.430 1.00 0.00 40 VAL A C 3
ATOM 2460 O O . VAL A 1 40 ? 1.945 4.454 -0.429 1.00 0.00 40 VAL A O 3
ATOM 2473 N N . GLN A 1 41 ? 1.374 4.197 1.681 1.00 0.00 41 GLN A N 3
ATOM 2474 C CA . GLN A 1 41 ? 2.719 4.337 2.121 1.00 0.00 41 GLN A CA 3
ATOM 2475 C C . GLN A 1 41 ? 3.041 3.250 3.091 1.00 0.00 41 GLN A C 3
ATOM 2476 O O . GLN A 1 41 ? 2.282 2.993 4.035 1.00 0.00 41 GLN A O 3
ATOM 2490 N N . SER A 1 42 ? 4.101 2.561 2.808 1.00 0.00 42 SER A N 3
ATOM 2491 C CA . SER A 1 42 ? 4.600 1.538 3.669 1.00 0.00 42 SER A CA 3
ATOM 2492 C C . SER A 1 42 ? 5.327 2.194 4.832 1.00 0.00 42 SER A C 3
ATOM 2493 O O . SER A 1 42 ? 5.668 3.378 4.774 1.00 0.00 42 SER A O 3
ATOM 2501 N N . ASP A 1 43 ? 5.626 1.414 5.835 1.00 0.00 43 ASP A N 3
ATOM 2502 C CA . ASP A 1 43 ? 6.267 1.903 7.076 1.00 0.00 43 ASP A CA 3
ATOM 2503 C C . ASP A 1 43 ? 7.737 2.158 6.846 1.00 0.00 43 ASP A C 3
ATOM 2504 O O . ASP A 1 43 ? 8.436 2.734 7.667 1.00 0.00 43 ASP A O 3
ATOM 2513 N N . GLN A 1 44 ? 8.161 1.775 5.672 1.00 0.00 44 GLN A N 3
ATOM 2514 C CA . GLN A 1 44 ? 9.484 2.024 5.165 1.00 0.00 44 GLN A CA 3
ATOM 2515 C C . GLN A 1 44 ? 9.525 3.431 4.529 1.00 0.00 44 GLN A C 3
ATOM 2516 O O . GLN A 1 44 ? 10.493 3.799 3.877 1.00 0.00 44 GLN A O 3
ATOM 2530 N N . GLY A 1 45 ? 8.417 4.184 4.690 1.00 0.00 45 GLY A N 3
ATOM 2531 C CA . GLY A 1 45 ? 8.281 5.536 4.137 1.00 0.00 45 GLY A CA 3
ATOM 2532 C C . GLY A 1 45 ? 8.131 5.506 2.638 1.00 0.00 45 GLY A C 3
ATOM 2533 O O . GLY A 1 45 ? 8.259 6.513 1.949 1.00 0.00 45 GLY A O 3
ATOM 2537 N N . ARG A 1 46 ? 7.821 4.347 2.153 1.00 0.00 46 ARG A N 3
ATOM 2538 C CA . ARG A 1 46 ? 7.724 4.086 0.756 1.00 0.00 46 ARG A CA 3
ATOM 2539 C C . ARG A 1 46 ? 6.289 4.277 0.307 1.00 0.00 46 ARG A C 3
ATOM 2540 O O . ARG A 1 46 ? 5.441 3.419 0.562 1.00 0.00 46 ARG A O 3
ATOM 2561 N N . GLU A 1 47 ? 6.012 5.436 -0.248 1.00 0.00 47 GLU A N 3
ATOM 2562 C CA . GLU A 1 47 ? 4.707 5.745 -0.785 1.00 0.00 47 GLU A CA 3
ATOM 2563 C C . GLU A 1 47 ? 4.772 5.449 -2.252 1.00 0.00 47 GLU A C 3
ATOM 2564 O O . GLU A 1 47 ? 5.849 5.564 -2.859 1.00 0.00 47 GLU A O 3
ATOM 2576 N N . PHE A 1 48 ? 3.668 5.093 -2.807 1.00 0.00 48 PHE A N 3
ATOM 2577 C CA . PHE A 1 48 ? 3.580 4.705 -4.205 1.00 0.00 48 PHE A CA 3
ATOM 2578 C C . PHE A 1 48 ? 2.145 4.540 -4.638 1.00 0.00 48 PHE A C 3
ATOM 2579 O O . PHE A 1 48 ? 1.258 4.256 -3.822 1.00 0.00 48 PHE A O 3
ATOM 2596 N N . THR A 1 49 ? 1.910 4.735 -5.912 1.00 0.00 49 THR A N 3
ATOM 2597 C CA . THR A 1 49 ? 0.603 4.593 -6.446 1.00 0.00 49 THR A CA 3
ATOM 2598 C C . THR A 1 49 ? 0.292 3.117 -6.637 1.00 0.00 49 THR A C 3
ATOM 2599 O O . THR A 1 49 ? 0.926 2.413 -7.432 1.00 0.00 49 THR A O 3
ATOM 2610 N N . ALA A 1 50 ? -0.628 2.646 -5.864 1.00 0.00 50 ALA A N 3
ATOM 2611 C CA . ALA A 1 50 ? -0.987 1.256 -5.905 1.00 0.00 50 ALA A CA 3
ATOM 2612 C C . ALA A 1 50 ? -2.208 1.043 -6.775 1.00 0.00 50 ALA A C 3
ATOM 2613 O O . ALA A 1 50 ? -2.779 1.990 -7.310 1.00 0.00 50 ALA A O 3
ATOM 2620 N N . ARG A 1 51 ? -2.598 -0.198 -6.926 1.00 0.00 51 ARG A N 3
ATOM 2621 C CA . ARG A 1 51 ? -3.782 -0.549 -7.668 1.00 0.00 51 ARG A CA 3
ATOM 2622 C C . ARG A 1 51 ? -4.660 -1.340 -6.746 1.00 0.00 51 ARG A C 3
ATOM 2623 O O . ARG A 1 51 ? -4.147 -2.085 -5.942 1.00 0.00 51 ARG A O 3
ATOM 2644 N N . GLY A 1 52 ? -5.971 -1.213 -6.877 1.00 0.00 52 GLY A N 3
ATOM 2645 C CA . GLY A 1 52 ? -6.897 -1.931 -5.980 1.00 0.00 52 GLY A CA 3
ATOM 2646 C C . GLY A 1 52 ? -6.829 -3.434 -6.105 1.00 0.00 52 GLY A C 3
ATOM 2647 O O . GLY A 1 52 ? -7.301 -4.154 -5.253 1.00 0.00 52 GLY A O 3
ATOM 2651 N N . ASN A 1 53 ? -6.212 -3.902 -7.157 1.00 0.00 53 ASN A N 3
ATOM 2652 C CA . ASN A 1 53 ? -6.050 -5.333 -7.369 1.00 0.00 53 ASN A CA 3
ATOM 2653 C C . ASN A 1 53 ? -4.794 -5.804 -6.664 1.00 0.00 53 ASN A C 3
ATOM 2654 O O . ASN A 1 53 ? -4.501 -6.983 -6.613 1.00 0.00 53 ASN A O 3
ATOM 2665 N N . GLN A 1 54 ? -4.058 -4.854 -6.135 1.00 0.00 54 GLN A N 3
ATOM 2666 C CA . GLN A 1 54 ? -2.805 -5.098 -5.504 1.00 0.00 54 GLN A CA 3
ATOM 2667 C C . GLN A 1 54 ? -2.845 -4.624 -4.056 1.00 0.00 54 GLN A C 3
ATOM 2668 O O . GLN A 1 54 ? -1.813 -4.508 -3.410 1.00 0.00 54 GLN A O 3
ATOM 2682 N N . VAL A 1 55 ? -4.043 -4.358 -3.541 1.00 0.00 55 VAL A N 3
ATOM 2683 C CA . VAL A 1 55 ? -4.177 -3.906 -2.150 1.00 0.00 55 VAL A CA 3
ATOM 2684 C C . VAL A 1 55 ? -5.244 -4.666 -1.504 1.00 0.00 55 VAL A C 3
ATOM 2685 O O . VAL A 1 55 ? -6.307 -4.900 -2.088 1.00 0.00 55 VAL A O 3
ATOM 2698 N N . ARG A 1 56 ? -4.962 -5.060 -0.316 1.00 0.00 56 ARG A N 3
ATOM 2699 C CA . ARG A 1 56 ? -5.847 -5.755 0.474 1.00 0.00 56 ARG A CA 3
ATOM 2700 C C . ARG A 1 56 ? -5.740 -5.270 1.856 1.00 0.00 56 ARG A C 3
ATOM 2701 O O . ARG A 1 56 ? -4.690 -4.775 2.260 1.00 0.00 56 ARG A O 3
ATOM 2722 N N . LEU A 1 57 ? -6.819 -5.362 2.542 1.00 0.00 57 LEU A N 3
ATOM 2723 C CA . LEU A 1 57 ? -6.902 -5.113 3.980 1.00 0.00 57 LEU A CA 3
ATOM 2724 C C . LEU A 1 57 ? -5.944 -6.043 4.773 1.00 0.00 57 LEU A C 3
ATOM 2725 O O . LEU A 1 57 ? -5.009 -6.639 4.256 1.00 0.00 57 LEU A O 3
ATOM 2741 N N . ILE A 1 58 ? -6.161 -6.132 6.006 1.00 0.00 58 ILE A N 3
ATOM 2742 C CA . ILE A 1 58 ? -5.431 -7.022 6.832 1.00 0.00 58 ILE A CA 3
ATOM 2743 C C . ILE A 1 58 ? -6.247 -8.230 7.242 1.00 0.00 58 ILE A C 3
ATOM 2744 O O . ILE A 1 58 ? -6.629 -8.390 8.395 1.00 0.00 58 ILE A O 3
ATOM 2760 N N . GLU A 1 59 ? -6.593 -8.988 6.260 1.00 0.00 59 GLU A N 3
ATOM 2761 C CA . GLU A 1 59 ? -7.229 -10.260 6.446 1.00 0.00 59 GLU A CA 3
ATOM 2762 C C . GLU A 1 59 ? -6.153 -11.338 6.304 1.00 0.00 59 GLU A C 3
ATOM 2763 O O . GLU A 1 59 ? -5.882 -12.036 7.270 1.00 0.00 59 GLU A O 3
ATOM 2776 N N . SER A 1 1 ? -18.993 -3.658 -9.646 1.00 0.00 1 SER A N 4
ATOM 2777 C CA . SER A 1 1 ? -17.941 -4.450 -10.248 1.00 0.00 1 SER A CA 4
ATOM 2778 C C . SER A 1 1 ? -16.895 -3.493 -10.739 1.00 0.00 1 SER A C 4
ATOM 2779 O O . SER A 1 1 ? -17.017 -2.924 -11.811 1.00 0.00 1 SER A O 4
ATOM 2789 N N . ASN A 1 2 ? -15.933 -3.261 -9.893 1.00 0.00 2 ASN A N 4
ATOM 2790 C CA . ASN A 1 2 ? -14.932 -2.246 -10.061 1.00 0.00 2 ASN A CA 4
ATOM 2791 C C . ASN A 1 2 ? -13.856 -2.502 -9.067 1.00 0.00 2 ASN A C 4
ATOM 2792 O O . ASN A 1 2 ? -14.112 -3.166 -8.057 1.00 0.00 2 ASN A O 4
ATOM 2803 N N . ALA A 1 3 ? -12.655 -2.069 -9.385 1.00 0.00 3 ALA A N 4
ATOM 2804 C CA . ALA A 1 3 ? -11.498 -2.310 -8.548 1.00 0.00 3 ALA A CA 4
ATOM 2805 C C . ALA A 1 3 ? -10.414 -1.279 -8.861 1.00 0.00 3 ALA A C 4
ATOM 2806 O O . ALA A 1 3 ? -9.207 -1.543 -8.728 1.00 0.00 3 ALA A O 4
ATOM 2813 N N . MET A 1 4 ? -10.842 -0.101 -9.234 1.00 0.00 4 MET A N 4
ATOM 2814 C CA . MET A 1 4 ? -9.926 0.972 -9.615 1.00 0.00 4 MET A CA 4
ATOM 2815 C C . MET A 1 4 ? -9.879 2.002 -8.505 1.00 0.00 4 MET A C 4
ATOM 2816 O O . MET A 1 4 ? -9.019 2.892 -8.470 1.00 0.00 4 MET A O 4
ATOM 2830 N N . GLU A 1 5 ? -10.811 1.870 -7.633 1.00 0.00 5 GLU A N 4
ATOM 2831 C CA . GLU A 1 5 ? -10.980 2.694 -6.500 1.00 0.00 5 GLU A CA 4
ATOM 2832 C C . GLU A 1 5 ? -10.907 1.826 -5.263 1.00 0.00 5 GLU A C 4
ATOM 2833 O O . GLU A 1 5 ? -11.118 0.614 -5.331 1.00 0.00 5 GLU A O 4
ATOM 2845 N N . LEU A 1 6 ? -10.596 2.423 -4.157 1.00 0.00 6 LEU A N 4
ATOM 2846 C CA . LEU A 1 6 ? -10.536 1.718 -2.911 1.00 0.00 6 LEU A CA 4
ATOM 2847 C C . LEU A 1 6 ? -11.355 2.435 -1.900 1.00 0.00 6 LEU A C 4
ATOM 2848 O O . LEU A 1 6 ? -11.009 3.552 -1.505 1.00 0.00 6 LEU A O 4
ATOM 2864 N N . ASP A 1 7 ? -12.457 1.840 -1.514 1.00 0.00 7 ASP A N 4
ATOM 2865 C CA . ASP A 1 7 ? -13.258 2.402 -0.450 1.00 0.00 7 ASP A CA 4
ATOM 2866 C C . ASP A 1 7 ? -12.649 1.995 0.857 1.00 0.00 7 ASP A C 4
ATOM 2867 O O . ASP A 1 7 ? -12.918 0.937 1.409 1.00 0.00 7 ASP A O 4
ATOM 2876 N N . LEU A 1 8 ? -11.693 2.777 1.210 1.00 0.00 8 LEU A N 4
ATOM 2877 C CA . LEU A 1 8 ? -10.893 2.652 2.373 1.00 0.00 8 LEU A CA 4
ATOM 2878 C C . LEU A 1 8 ? -10.618 4.061 2.807 1.00 0.00 8 LEU A C 4
ATOM 2879 O O . LEU A 1 8 ? -10.842 4.992 2.020 1.00 0.00 8 LEU A O 4
ATOM 2895 N N . GLN A 1 9 ? -10.156 4.267 3.994 1.00 0.00 9 GLN A N 4
ATOM 2896 C CA . GLN A 1 9 ? -9.940 5.606 4.447 1.00 0.00 9 GLN A CA 4
ATOM 2897 C C . GLN A 1 9 ? -8.469 5.897 4.655 1.00 0.00 9 GLN A C 4
ATOM 2898 O O . GLN A 1 9 ? -7.678 4.994 4.857 1.00 0.00 9 GLN A O 4
ATOM 2912 N N . PRO A 1 10 ? -8.080 7.162 4.542 1.00 0.00 10 PRO A N 4
ATOM 2913 C CA . PRO A 1 10 ? -6.721 7.582 4.826 1.00 0.00 10 PRO A CA 4
ATOM 2914 C C . PRO A 1 10 ? -6.381 7.319 6.305 1.00 0.00 10 PRO A C 4
ATOM 2915 O O . PRO A 1 10 ? -6.960 7.920 7.210 1.00 0.00 10 PRO A O 4
ATOM 2926 N N . GLY A 1 11 ? -5.480 6.393 6.515 1.00 0.00 11 GLY A N 4
ATOM 2927 C CA . GLY A 1 11 ? -5.111 5.946 7.828 1.00 0.00 11 GLY A CA 4
ATOM 2928 C C . GLY A 1 11 ? -5.305 4.444 7.958 1.00 0.00 11 GLY A C 4
ATOM 2929 O O . GLY A 1 11 ? -4.915 3.845 8.959 1.00 0.00 11 GLY A O 4
ATOM 2933 N N . ASP A 1 12 ? -5.901 3.849 6.924 1.00 0.00 12 ASP A N 4
ATOM 2934 C CA . ASP A 1 12 ? -6.219 2.412 6.880 1.00 0.00 12 ASP A CA 4
ATOM 2935 C C . ASP A 1 12 ? -4.933 1.584 6.743 1.00 0.00 12 ASP A C 4
ATOM 2936 O O . ASP A 1 12 ? -3.897 2.090 6.258 1.00 0.00 12 ASP A O 4
ATOM 2945 N N . VAL A 1 13 ? -5.003 0.331 7.114 1.00 0.00 13 VAL A N 4
ATOM 2946 C CA . VAL A 1 13 ? -3.871 -0.550 7.137 1.00 0.00 13 VAL A CA 4
ATOM 2947 C C . VAL A 1 13 ? -4.142 -1.863 6.360 1.00 0.00 13 VAL A C 4
ATOM 2948 O O . VAL A 1 13 ? -4.888 -2.746 6.787 1.00 0.00 13 VAL A O 4
ATOM 2961 N N . VAL A 1 14 ? -3.502 -1.980 5.233 1.00 0.00 14 VAL A N 4
ATOM 2962 C CA . VAL A 1 14 ? -3.684 -3.100 4.333 1.00 0.00 14 VAL A CA 4
ATOM 2963 C C . VAL A 1 14 ? -2.328 -3.575 3.874 1.00 0.00 14 VAL A C 4
ATOM 2964 O O . VAL A 1 14 ? -1.305 -3.153 4.407 1.00 0.00 14 VAL A O 4
ATOM 2977 N N . LYS A 1 15 ? -2.307 -4.474 2.958 1.00 0.00 15 LYS A N 4
ATOM 2978 C CA . LYS A 1 15 ? -1.096 -4.891 2.351 1.00 0.00 15 LYS A CA 4
ATOM 2979 C C . LYS A 1 15 ? -1.243 -4.794 0.879 1.00 0.00 15 LYS A C 4
ATOM 2980 O O . LYS A 1 15 ? -2.322 -5.080 0.332 1.00 0.00 15 LYS A O 4
ATOM 2999 N N . VAL A 1 16 ? -0.211 -4.362 0.240 1.00 0.00 16 VAL A N 4
ATOM 3000 C CA . VAL A 1 16 ? -0.215 -4.223 -1.167 1.00 0.00 16 VAL A CA 4
ATOM 3001 C C . VAL A 1 16 ? 1.014 -4.878 -1.722 1.00 0.00 16 VAL A C 4
ATOM 3002 O O . VAL A 1 16 ? 2.063 -4.906 -1.067 1.00 0.00 16 VAL A O 4
ATOM 3015 N N . LEU A 1 17 ? 0.893 -5.436 -2.867 1.00 0.00 17 LEU A N 4
ATOM 3016 C CA . LEU A 1 17 ? 2.022 -5.978 -3.520 1.00 0.00 17 LEU A CA 4
ATOM 3017 C C . LEU A 1 17 ? 2.442 -4.995 -4.575 1.00 0.00 17 LEU A C 4
ATOM 3018 O O . LEU A 1 17 ? 1.687 -4.707 -5.512 1.00 0.00 17 LEU A O 4
ATOM 3034 N N . GLU A 1 18 ? 3.588 -4.411 -4.357 1.00 0.00 18 GLU A N 4
ATOM 3035 C CA . GLU A 1 18 ? 4.150 -3.448 -5.276 1.00 0.00 18 GLU A CA 4
ATOM 3036 C C . GLU A 1 18 ? 4.814 -4.181 -6.429 1.00 0.00 18 GLU A C 4
ATOM 3037 O O . GLU A 1 18 ? 4.304 -4.249 -7.541 1.00 0.00 18 GLU A O 4
ATOM 3049 N N . SER A 1 19 ? 5.915 -4.783 -6.107 1.00 0.00 19 SER A N 4
ATOM 3050 C CA . SER A 1 19 ? 6.741 -5.435 -7.033 1.00 0.00 19 SER A CA 4
ATOM 3051 C C . SER A 1 19 ? 6.777 -6.915 -6.703 1.00 0.00 19 SER A C 4
ATOM 3052 O O . SER A 1 19 ? 6.836 -7.292 -5.525 1.00 0.00 19 SER A O 4
ATOM 3060 N N . ALA A 1 20 ? 6.739 -7.749 -7.733 1.00 0.00 20 ALA A N 4
ATOM 3061 C CA . ALA A 1 20 ? 6.710 -9.211 -7.578 1.00 0.00 20 ALA A CA 4
ATOM 3062 C C . ALA A 1 20 ? 7.982 -9.751 -6.924 1.00 0.00 20 ALA A C 4
ATOM 3063 O O . ALA A 1 20 ? 7.983 -10.827 -6.367 1.00 0.00 20 ALA A O 4
ATOM 3070 N N . ALA A 1 21 ? 9.048 -8.972 -6.980 1.00 0.00 21 ALA A N 4
ATOM 3071 C CA . ALA A 1 21 ? 10.323 -9.366 -6.392 1.00 0.00 21 ALA A CA 4
ATOM 3072 C C . ALA A 1 21 ? 10.406 -8.942 -4.923 1.00 0.00 21 ALA A C 4
ATOM 3073 O O . ALA A 1 21 ? 11.437 -9.085 -4.287 1.00 0.00 21 ALA A O 4
ATOM 3080 N N . LEU A 1 22 ? 9.313 -8.413 -4.406 1.00 0.00 22 LEU A N 4
ATOM 3081 C CA . LEU A 1 22 ? 9.246 -7.982 -3.020 1.00 0.00 22 LEU A CA 4
ATOM 3082 C C . LEU A 1 22 ? 8.045 -8.619 -2.356 1.00 0.00 22 LEU A C 4
ATOM 3083 O O . LEU A 1 22 ? 8.153 -9.234 -1.308 1.00 0.00 22 LEU A O 4
ATOM 3099 N N . GLY A 1 23 ? 6.900 -8.466 -2.982 1.00 0.00 23 GLY A N 4
ATOM 3100 C CA . GLY A 1 23 ? 5.711 -9.058 -2.469 1.00 0.00 23 GLY A CA 4
ATOM 3101 C C . GLY A 1 23 ? 4.826 -8.059 -1.771 1.00 0.00 23 GLY A C 4
ATOM 3102 O O . GLY A 1 23 ? 4.850 -6.856 -2.087 1.00 0.00 23 GLY A O 4
ATOM 3106 N N . TRP A 1 24 ? 4.038 -8.564 -0.860 1.00 0.00 24 TRP A N 4
ATOM 3107 C CA . TRP A 1 24 ? 3.102 -7.790 -0.075 1.00 0.00 24 TRP A CA 4
ATOM 3108 C C . TRP A 1 24 ? 3.805 -7.046 1.048 1.00 0.00 24 TRP A C 4
ATOM 3109 O O . TRP A 1 24 ? 4.405 -7.658 1.927 1.00 0.00 24 TRP A O 4
ATOM 3130 N N . VAL A 1 25 ? 3.720 -5.748 1.007 1.00 0.00 25 VAL A N 4
ATOM 3131 C CA . VAL A 1 25 ? 4.275 -4.899 2.038 1.00 0.00 25 VAL A CA 4
ATOM 3132 C C . VAL A 1 25 ? 3.120 -4.300 2.823 1.00 0.00 25 VAL A C 4
ATOM 3133 O O . VAL A 1 25 ? 1.971 -4.311 2.332 1.00 0.00 25 VAL A O 4
ATOM 3146 N N . ARG A 1 26 ? 3.376 -3.775 3.996 1.00 0.00 26 ARG A N 4
ATOM 3147 C CA . ARG A 1 26 ? 2.299 -3.281 4.818 1.00 0.00 26 ARG A CA 4
ATOM 3148 C C . ARG A 1 26 ? 2.028 -1.856 4.452 1.00 0.00 26 ARG A C 4
ATOM 3149 O O . ARG A 1 26 ? 2.840 -0.974 4.682 1.00 0.00 26 ARG A O 4
ATOM 3170 N N . ALA A 1 27 ? 0.884 -1.643 3.925 1.00 0.00 27 ALA A N 4
ATOM 3171 C CA . ALA A 1 27 ? 0.533 -0.394 3.342 1.00 0.00 27 ALA A CA 4
ATOM 3172 C C . ALA A 1 27 ? -0.441 0.354 4.177 1.00 0.00 27 ALA A C 4
ATOM 3173 O O . ALA A 1 27 ? -1.349 -0.225 4.771 1.00 0.00 27 ALA A O 4
ATOM 3180 N N . ARG A 1 28 ? -0.244 1.627 4.244 1.00 0.00 28 ARG A N 4
ATOM 3181 C CA . ARG A 1 28 ? -1.145 2.489 4.918 1.00 0.00 28 ARG A CA 4
ATOM 3182 C C . ARG A 1 28 ? -1.768 3.354 3.884 1.00 0.00 28 ARG A C 4
ATOM 3183 O O . ARG A 1 28 ? -1.059 4.040 3.154 1.00 0.00 28 ARG A O 4
ATOM 3204 N N . VAL A 1 29 ? -3.056 3.275 3.758 1.00 0.00 29 VAL A N 4
ATOM 3205 C CA . VAL A 1 29 ? -3.771 4.076 2.789 1.00 0.00 29 VAL A CA 4
ATOM 3206 C C . VAL A 1 29 ? -3.705 5.494 3.256 1.00 0.00 29 VAL A C 4
ATOM 3207 O O . VAL A 1 29 ? -4.251 5.828 4.271 1.00 0.00 29 VAL A O 4
ATOM 3220 N N . ILE A 1 30 ? -2.989 6.300 2.549 1.00 0.00 30 ILE A N 4
ATOM 3221 C CA . ILE A 1 30 ? -2.765 7.653 2.976 1.00 0.00 30 ILE A CA 4
ATOM 3222 C C . ILE A 1 30 ? -3.762 8.576 2.359 1.00 0.00 30 ILE A C 4
ATOM 3223 O O . ILE A 1 30 ? -4.176 9.554 2.963 1.00 0.00 30 ILE A O 4
ATOM 3239 N N . ARG A 1 31 ? -4.157 8.276 1.159 1.00 0.00 31 ARG A N 4
ATOM 3240 C CA . ARG A 1 31 ? -4.982 9.084 0.465 1.00 0.00 31 ARG A CA 4
ATOM 3241 C C . ARG A 1 31 ? -5.645 8.286 -0.595 1.00 0.00 31 ARG A C 4
ATOM 3242 O O . ARG A 1 31 ? -5.026 7.475 -1.289 1.00 0.00 31 ARG A O 4
ATOM 3263 N N . VAL A 1 32 ? -6.842 8.528 -0.718 1.00 0.00 32 VAL A N 4
ATOM 3264 C CA . VAL A 1 32 ? -7.655 7.861 -1.662 1.00 0.00 32 VAL A CA 4
ATOM 3265 C C . VAL A 1 32 ? -7.941 8.682 -2.894 1.00 0.00 32 VAL A C 4
ATOM 3266 O O . VAL A 1 32 ? -8.663 9.667 -2.886 1.00 0.00 32 VAL A O 4
ATOM 3279 N N . LYS A 1 33 ? -7.236 8.324 -3.893 1.00 0.00 33 LYS A N 4
ATOM 3280 C CA . LYS A 1 33 ? -7.468 8.719 -5.218 1.00 0.00 33 LYS A CA 4
ATOM 3281 C C . LYS A 1 33 ? -8.046 7.505 -5.899 1.00 0.00 33 LYS A C 4
ATOM 3282 O O . LYS A 1 33 ? -8.104 6.433 -5.285 1.00 0.00 33 LYS A O 4
ATOM 3301 N N . SER A 1 34 ? -8.473 7.626 -7.107 1.00 0.00 34 SER A N 4
ATOM 3302 C CA . SER A 1 34 ? -9.023 6.486 -7.782 1.00 0.00 34 SER A CA 4
ATOM 3303 C C . SER A 1 34 ? -8.632 6.478 -9.253 1.00 0.00 34 SER A C 4
ATOM 3304 O O . SER A 1 34 ? -8.240 7.524 -9.811 1.00 0.00 34 SER A O 4
ATOM 3312 N N . GLY A 1 35 ? -8.669 5.302 -9.848 1.00 0.00 35 GLY A N 4
ATOM 3313 C CA . GLY A 1 35 ? -8.401 5.149 -11.248 1.00 0.00 35 GLY A CA 4
ATOM 3314 C C . GLY A 1 35 ? -6.929 5.145 -11.555 1.00 0.00 35 GLY A C 4
ATOM 3315 O O . GLY A 1 35 ? -6.264 4.111 -11.474 1.00 0.00 35 GLY A O 4
ATOM 3319 N N . GLY A 1 36 ? -6.413 6.312 -11.844 1.00 0.00 36 GLY A N 4
ATOM 3320 C CA . GLY A 1 36 ? -5.035 6.436 -12.241 1.00 0.00 36 GLY A CA 4
ATOM 3321 C C . GLY A 1 36 ? -4.110 6.520 -11.058 1.00 0.00 36 GLY A C 4
ATOM 3322 O O . GLY A 1 36 ? -2.908 6.251 -11.171 1.00 0.00 36 GLY A O 4
ATOM 3326 N N . ARG A 1 37 ? -4.652 6.854 -9.914 1.00 0.00 37 ARG A N 4
ATOM 3327 C CA . ARG A 1 37 ? -3.889 7.017 -8.750 1.00 0.00 37 ARG A CA 4
ATOM 3328 C C . ARG A 1 37 ? -4.661 6.538 -7.584 1.00 0.00 37 ARG A C 4
ATOM 3329 O O . ARG A 1 37 ? -5.848 6.533 -7.603 1.00 0.00 37 ARG A O 4
ATOM 3350 N N . VAL A 1 38 ? -3.938 6.126 -6.626 1.00 0.00 38 VAL A N 4
ATOM 3351 C CA . VAL A 1 38 ? -4.367 5.692 -5.284 1.00 0.00 38 VAL A CA 4
ATOM 3352 C C . VAL A 1 38 ? -3.123 5.942 -4.478 1.00 0.00 38 VAL A C 4
ATOM 3353 O O . VAL A 1 38 ? -2.026 5.892 -5.048 1.00 0.00 38 VAL A O 4
ATOM 3366 N N . VAL A 1 39 ? -3.227 6.283 -3.238 1.00 0.00 39 VAL A N 4
ATOM 3367 C CA . VAL A 1 39 ? -2.048 6.575 -2.488 1.00 0.00 39 VAL A CA 4
ATOM 3368 C C . VAL A 1 39 ? -1.952 5.741 -1.230 1.00 0.00 39 VAL A C 4
ATOM 3369 O O . VAL A 1 39 ? -2.786 5.850 -0.317 1.00 0.00 39 VAL A O 4
ATOM 3382 N N . VAL A 1 40 ? -0.943 4.928 -1.181 1.00 0.00 40 VAL A N 4
ATOM 3383 C CA . VAL A 1 40 ? -0.670 4.118 -0.040 1.00 0.00 40 VAL A CA 4
ATOM 3384 C C . VAL A 1 40 ? 0.789 4.297 0.297 1.00 0.00 40 VAL A C 4
ATOM 3385 O O . VAL A 1 40 ? 1.616 4.456 -0.600 1.00 0.00 40 VAL A O 4
ATOM 3398 N N . GLN A 1 41 ? 1.087 4.332 1.548 1.00 0.00 41 GLN A N 4
ATOM 3399 C CA . GLN A 1 41 ? 2.430 4.486 1.992 1.00 0.00 41 GLN A CA 4
ATOM 3400 C C . GLN A 1 41 ? 2.751 3.396 2.951 1.00 0.00 41 GLN A C 4
ATOM 3401 O O . GLN A 1 41 ? 2.242 3.349 4.095 1.00 0.00 41 GLN A O 4
ATOM 3415 N N . SER A 1 42 ? 3.549 2.518 2.488 1.00 0.00 42 SER A N 4
ATOM 3416 C CA . SER A 1 42 ? 3.929 1.358 3.193 1.00 0.00 42 SER A CA 4
ATOM 3417 C C . SER A 1 42 ? 4.845 1.654 4.363 1.00 0.00 42 SER A C 4
ATOM 3418 O O . SER A 1 42 ? 5.306 2.794 4.547 1.00 0.00 42 SER A O 4
ATOM 3426 N N . ASP A 1 43 ? 5.027 0.628 5.153 1.00 0.00 43 ASP A N 4
ATOM 3427 C CA . ASP A 1 43 ? 5.904 0.521 6.331 1.00 0.00 43 ASP A CA 4
ATOM 3428 C C . ASP A 1 43 ? 7.146 1.433 6.284 1.00 0.00 43 ASP A C 4
ATOM 3429 O O . ASP A 1 43 ? 7.298 2.321 7.131 1.00 0.00 43 ASP A O 4
ATOM 3438 N N . GLN A 1 44 ? 7.955 1.247 5.261 1.00 0.00 44 GLN A N 4
ATOM 3439 C CA . GLN A 1 44 ? 9.215 1.968 5.006 1.00 0.00 44 GLN A CA 4
ATOM 3440 C C . GLN A 1 44 ? 9.013 3.469 4.876 1.00 0.00 44 GLN A C 4
ATOM 3441 O O . GLN A 1 44 ? 9.947 4.238 5.008 1.00 0.00 44 GLN A O 4
ATOM 3455 N N . GLY A 1 45 ? 7.798 3.872 4.610 1.00 0.00 45 GLY A N 4
ATOM 3456 C CA . GLY A 1 45 ? 7.549 5.247 4.303 1.00 0.00 45 GLY A CA 4
ATOM 3457 C C . GLY A 1 45 ? 7.530 5.409 2.809 1.00 0.00 45 GLY A C 4
ATOM 3458 O O . GLY A 1 45 ? 7.707 6.482 2.264 1.00 0.00 45 GLY A O 4
ATOM 3462 N N . ARG A 1 46 ? 7.301 4.297 2.171 1.00 0.00 46 ARG A N 4
ATOM 3463 C CA . ARG A 1 46 ? 7.309 4.157 0.748 1.00 0.00 46 ARG A CA 4
ATOM 3464 C C . ARG A 1 46 ? 5.898 4.410 0.208 1.00 0.00 46 ARG A C 4
ATOM 3465 O O . ARG A 1 46 ? 5.023 3.553 0.348 1.00 0.00 46 ARG A O 4
ATOM 3486 N N . GLU A 1 47 ? 5.658 5.612 -0.303 1.00 0.00 47 GLU A N 4
ATOM 3487 C CA . GLU A 1 47 ? 4.365 5.945 -0.885 1.00 0.00 47 GLU A CA 4
ATOM 3488 C C . GLU A 1 47 ? 4.408 5.638 -2.357 1.00 0.00 47 GLU A C 4
ATOM 3489 O O . GLU A 1 47 ? 5.450 5.819 -3.005 1.00 0.00 47 GLU A O 4
ATOM 3501 N N . PHE A 1 48 ? 3.312 5.156 -2.866 1.00 0.00 48 PHE A N 4
ATOM 3502 C CA . PHE A 1 48 ? 3.182 4.828 -4.264 1.00 0.00 48 PHE A CA 4
ATOM 3503 C C . PHE A 1 48 ? 1.731 4.641 -4.637 1.00 0.00 48 PHE A C 4
ATOM 3504 O O . PHE A 1 48 ? 0.826 4.737 -3.778 1.00 0.00 48 PHE A O 4
ATOM 3521 N N . THR A 1 49 ? 1.489 4.410 -5.901 1.00 0.00 49 THR A N 4
ATOM 3522 C CA . THR A 1 49 ? 0.162 4.261 -6.377 1.00 0.00 49 THR A CA 4
ATOM 3523 C C . THR A 1 49 ? -0.209 2.787 -6.469 1.00 0.00 49 THR A C 4
ATOM 3524 O O . THR A 1 49 ? 0.407 2.012 -7.195 1.00 0.00 49 THR A O 4
ATOM 3535 N N . ALA A 1 50 ? -1.189 2.408 -5.709 1.00 0.00 50 ALA A N 4
ATOM 3536 C CA . ALA A 1 50 ? -1.630 1.029 -5.692 1.00 0.00 50 ALA A CA 4
ATOM 3537 C C . ALA A 1 50 ? -2.727 0.796 -6.725 1.00 0.00 50 ALA A C 4
ATOM 3538 O O . ALA A 1 50 ? -3.239 1.752 -7.336 1.00 0.00 50 ALA A O 4
ATOM 3545 N N . ARG A 1 51 ? -3.055 -0.468 -6.949 1.00 0.00 51 ARG A N 4
ATOM 3546 C CA . ARG A 1 51 ? -4.144 -0.865 -7.833 1.00 0.00 51 ARG A CA 4
ATOM 3547 C C . ARG A 1 51 ? -4.965 -1.868 -7.069 1.00 0.00 51 ARG A C 4
ATOM 3548 O O . ARG A 1 51 ? -4.394 -2.634 -6.323 1.00 0.00 51 ARG A O 4
ATOM 3569 N N . GLY A 1 52 ? -6.279 -1.876 -7.265 1.00 0.00 52 GLY A N 4
ATOM 3570 C CA . GLY A 1 52 ? -7.186 -2.737 -6.478 1.00 0.00 52 GLY A CA 4
ATOM 3571 C C . GLY A 1 52 ? -6.827 -4.209 -6.461 1.00 0.00 52 GLY A C 4
ATOM 3572 O O . GLY A 1 52 ? -6.987 -4.875 -5.454 1.00 0.00 52 GLY A O 4
ATOM 3576 N N . ASN A 1 53 ? -6.295 -4.708 -7.550 1.00 0.00 53 ASN A N 4
ATOM 3577 C CA . ASN A 1 53 ? -5.942 -6.128 -7.636 1.00 0.00 53 ASN A CA 4
ATOM 3578 C C . ASN A 1 53 ? -4.588 -6.413 -6.996 1.00 0.00 53 ASN A C 4
ATOM 3579 O O . ASN A 1 53 ? -4.134 -7.546 -6.961 1.00 0.00 53 ASN A O 4
ATOM 3590 N N . GLN A 1 54 ? -3.961 -5.379 -6.482 1.00 0.00 54 GLN A N 4
ATOM 3591 C CA . GLN A 1 54 ? -2.681 -5.481 -5.847 1.00 0.00 54 GLN A CA 4
ATOM 3592 C C . GLN A 1 54 ? -2.828 -5.146 -4.369 1.00 0.00 54 GLN A C 4
ATOM 3593 O O . GLN A 1 54 ? -1.836 -5.009 -3.659 1.00 0.00 54 GLN A O 4
ATOM 3607 N N . VAL A 1 55 ? -4.069 -5.025 -3.909 1.00 0.00 55 VAL A N 4
ATOM 3608 C CA . VAL A 1 55 ? -4.342 -4.601 -2.544 1.00 0.00 55 VAL A CA 4
ATOM 3609 C C . VAL A 1 55 ? -5.208 -5.616 -1.858 1.00 0.00 55 VAL A C 4
ATOM 3610 O O . VAL A 1 55 ? -6.115 -6.189 -2.460 1.00 0.00 55 VAL A O 4
ATOM 3623 N N . ARG A 1 56 ? -4.904 -5.862 -0.618 1.00 0.00 56 ARG A N 4
ATOM 3624 C CA . ARG A 1 56 ? -5.641 -6.756 0.180 1.00 0.00 56 ARG A CA 4
ATOM 3625 C C . ARG A 1 56 ? -5.845 -6.208 1.544 1.00 0.00 56 ARG A C 4
ATOM 3626 O O . ARG A 1 56 ? -4.902 -5.755 2.207 1.00 0.00 56 ARG A O 4
ATOM 3647 N N . LEU A 1 57 ? -7.052 -6.235 1.931 1.00 0.00 57 LEU A N 4
ATOM 3648 C CA . LEU A 1 57 ? -7.443 -5.945 3.266 1.00 0.00 57 LEU A CA 4
ATOM 3649 C C . LEU A 1 57 ? -7.641 -7.287 3.913 1.00 0.00 57 LEU A C 4
ATOM 3650 O O . LEU A 1 57 ? -8.239 -8.175 3.287 1.00 0.00 57 LEU A O 4
ATOM 3666 N N . ILE A 1 58 ? -7.069 -7.472 5.102 1.00 0.00 58 ILE A N 4
ATOM 3667 C CA . ILE A 1 58 ? -7.041 -8.763 5.779 1.00 0.00 58 ILE A CA 4
ATOM 3668 C C . ILE A 1 58 ? -5.985 -9.660 5.081 1.00 0.00 58 ILE A C 4
ATOM 3669 O O . ILE A 1 58 ? -5.667 -9.469 3.889 1.00 0.00 58 ILE A O 4
ATOM 3685 N N . GLU A 1 59 ? -5.393 -10.542 5.832 1.00 0.00 59 GLU A N 4
ATOM 3686 C CA . GLU A 1 59 ? -4.381 -11.420 5.318 1.00 0.00 59 GLU A CA 4
ATOM 3687 C C . GLU A 1 59 ? -4.901 -12.355 4.243 1.00 0.00 59 GLU A C 4
ATOM 3688 O O . GLU A 1 59 ? -4.445 -12.216 3.060 1.00 0.00 59 GLU A O 4
ATOM 3701 N N . SER A 1 1 ? -20.746 -1.287 -5.293 1.00 0.00 1 SER A N 5
ATOM 3702 C CA . SER A 1 1 ? -20.838 -0.686 -3.974 1.00 0.00 1 SER A CA 5
ATOM 3703 C C . SER A 1 1 ? -21.031 -1.798 -2.953 1.00 0.00 1 SER A C 5
ATOM 3704 O O . SER A 1 1 ? -21.865 -1.700 -2.060 1.00 0.00 1 SER A O 5
ATOM 3714 N N . ASN A 1 2 ? -20.213 -2.834 -3.052 1.00 0.00 2 ASN A N 5
ATOM 3715 C CA . ASN A 1 2 ? -20.441 -4.046 -2.273 1.00 0.00 2 ASN A CA 5
ATOM 3716 C C . ASN A 1 2 ? -19.184 -4.527 -1.624 1.00 0.00 2 ASN A C 5
ATOM 3717 O O . ASN A 1 2 ? -18.966 -5.724 -1.485 1.00 0.00 2 ASN A O 5
ATOM 3728 N N . ALA A 1 3 ? -18.377 -3.570 -1.235 1.00 0.00 3 ALA A N 5
ATOM 3729 C CA . ALA A 1 3 ? -17.172 -3.763 -0.442 1.00 0.00 3 ALA A CA 5
ATOM 3730 C C . ALA A 1 3 ? -15.997 -4.286 -1.258 1.00 0.00 3 ALA A C 5
ATOM 3731 O O . ALA A 1 3 ? -14.953 -4.630 -0.716 1.00 0.00 3 ALA A O 5
ATOM 3738 N N . MET A 1 4 ? -16.158 -4.303 -2.561 1.00 0.00 4 MET A N 5
ATOM 3739 C CA . MET A 1 4 ? -15.094 -4.744 -3.453 1.00 0.00 4 MET A CA 5
ATOM 3740 C C . MET A 1 4 ? -14.353 -3.511 -3.947 1.00 0.00 4 MET A C 5
ATOM 3741 O O . MET A 1 4 ? -13.276 -3.578 -4.545 1.00 0.00 4 MET A O 5
ATOM 3755 N N . GLU A 1 5 ? -14.949 -2.390 -3.674 1.00 0.00 5 GLU A N 5
ATOM 3756 C CA . GLU A 1 5 ? -14.426 -1.125 -4.030 1.00 0.00 5 GLU A CA 5
ATOM 3757 C C . GLU A 1 5 ? -13.524 -0.690 -2.906 1.00 0.00 5 GLU A C 5
ATOM 3758 O O . GLU A 1 5 ? -13.907 -0.746 -1.735 1.00 0.00 5 GLU A O 5
ATOM 3770 N N . LEU A 1 6 ? -12.352 -0.272 -3.239 1.00 0.00 6 LEU A N 5
ATOM 3771 C CA . LEU A 1 6 ? -11.400 0.107 -2.235 1.00 0.00 6 LEU A CA 5
ATOM 3772 C C . LEU A 1 6 ? -11.569 1.518 -1.793 1.00 0.00 6 LEU A C 5
ATOM 3773 O O . LEU A 1 6 ? -10.914 2.431 -2.311 1.00 0.00 6 LEU A O 5
ATOM 3789 N N . ASP A 1 7 ? -12.471 1.702 -0.906 1.00 0.00 7 ASP A N 5
ATOM 3790 C CA . ASP A 1 7 ? -12.598 2.953 -0.235 1.00 0.00 7 ASP A CA 5
ATOM 3791 C C . ASP A 1 7 ? -12.106 2.745 1.137 1.00 0.00 7 ASP A C 5
ATOM 3792 O O . ASP A 1 7 ? -12.823 2.316 2.034 1.00 0.00 7 ASP A O 5
ATOM 3801 N N . LEU A 1 8 ? -10.846 2.848 1.238 1.00 0.00 8 LEU A N 5
ATOM 3802 C CA . LEU A 1 8 ? -10.199 2.745 2.489 1.00 0.00 8 LEU A CA 5
ATOM 3803 C C . LEU A 1 8 ? -9.765 4.105 2.879 1.00 0.00 8 LEU A C 5
ATOM 3804 O O . LEU A 1 8 ? -9.123 4.809 2.096 1.00 0.00 8 LEU A O 5
ATOM 3820 N N . GLN A 1 9 ? -10.107 4.477 4.060 1.00 0.00 9 GLN A N 5
ATOM 3821 C CA . GLN A 1 9 ? -9.880 5.785 4.524 1.00 0.00 9 GLN A CA 5
ATOM 3822 C C . GLN A 1 9 ? -8.429 5.989 4.885 1.00 0.00 9 GLN A C 5
ATOM 3823 O O . GLN A 1 9 ? -7.712 5.031 5.180 1.00 0.00 9 GLN A O 5
ATOM 3837 N N . PRO A 1 10 ? -7.959 7.227 4.832 1.00 0.00 10 PRO A N 5
ATOM 3838 C CA . PRO A 1 10 ? -6.592 7.535 5.155 1.00 0.00 10 PRO A CA 5
ATOM 3839 C C . PRO A 1 10 ? -6.284 7.203 6.621 1.00 0.00 10 PRO A C 5
ATOM 3840 O O . PRO A 1 10 ? -6.891 7.754 7.540 1.00 0.00 10 PRO A O 5
ATOM 3851 N N . GLY A 1 11 ? -5.371 6.282 6.806 1.00 0.00 11 GLY A N 5
ATOM 3852 C CA . GLY A 1 11 ? -5.030 5.797 8.112 1.00 0.00 11 GLY A CA 5
ATOM 3853 C C . GLY A 1 11 ? -5.254 4.302 8.217 1.00 0.00 11 GLY A C 5
ATOM 3854 O O . GLY A 1 11 ? -4.787 3.664 9.162 1.00 0.00 11 GLY A O 5
ATOM 3858 N N . ASP A 1 12 ? -5.957 3.747 7.225 1.00 0.00 12 ASP A N 5
ATOM 3859 C CA . ASP A 1 12 ? -6.293 2.313 7.190 1.00 0.00 12 ASP A CA 5
ATOM 3860 C C . ASP A 1 12 ? -5.029 1.480 6.903 1.00 0.00 12 ASP A C 5
ATOM 3861 O O . ASP A 1 12 ? -3.987 2.035 6.492 1.00 0.00 12 ASP A O 5
ATOM 3870 N N . VAL A 1 13 ? -5.127 0.177 7.046 1.00 0.00 13 VAL A N 5
ATOM 3871 C CA . VAL A 1 13 ? -3.986 -0.717 6.941 1.00 0.00 13 VAL A CA 5
ATOM 3872 C C . VAL A 1 13 ? -4.290 -1.871 5.985 1.00 0.00 13 VAL A C 5
ATOM 3873 O O . VAL A 1 13 ? -5.082 -2.762 6.287 1.00 0.00 13 VAL A O 5
ATOM 3886 N N . VAL A 1 14 ? -3.621 -1.869 4.863 1.00 0.00 14 VAL A N 5
ATOM 3887 C CA . VAL A 1 14 ? -3.819 -2.870 3.832 1.00 0.00 14 VAL A CA 5
ATOM 3888 C C . VAL A 1 14 ? -2.486 -3.409 3.378 1.00 0.00 14 VAL A C 5
ATOM 3889 O O . VAL A 1 14 ? -1.422 -2.877 3.750 1.00 0.00 14 VAL A O 5
ATOM 3902 N N . LYS A 1 15 ? -2.527 -4.458 2.615 1.00 0.00 15 LYS A N 5
ATOM 3903 C CA . LYS A 1 15 ? -1.351 -5.007 2.035 1.00 0.00 15 LYS A CA 5
ATOM 3904 C C . LYS A 1 15 ? -1.374 -4.812 0.557 1.00 0.00 15 LYS A C 5
ATOM 3905 O O . LYS A 1 15 ? -2.398 -5.049 -0.108 1.00 0.00 15 LYS A O 5
ATOM 3924 N N . VAL A 1 16 ? -0.280 -4.359 0.053 1.00 0.00 16 VAL A N 5
ATOM 3925 C CA . VAL A 1 16 ? -0.121 -4.114 -1.339 1.00 0.00 16 VAL A CA 5
ATOM 3926 C C . VAL A 1 16 ? 1.110 -4.817 -1.832 1.00 0.00 16 VAL A C 5
ATOM 3927 O O . VAL A 1 16 ? 2.129 -4.851 -1.150 1.00 0.00 16 VAL A O 5
ATOM 3940 N N . LEU A 1 17 ? 1.023 -5.416 -2.965 1.00 0.00 17 LEU A N 5
ATOM 3941 C CA . LEU A 1 17 ? 2.171 -6.048 -3.519 1.00 0.00 17 LEU A CA 5
ATOM 3942 C C . LEU A 1 17 ? 2.912 -5.020 -4.358 1.00 0.00 17 LEU A C 5
ATOM 3943 O O . LEU A 1 17 ? 2.559 -4.730 -5.506 1.00 0.00 17 LEU A O 5
ATOM 3959 N N . GLU A 1 18 ? 3.863 -4.399 -3.695 1.00 0.00 18 GLU A N 5
ATOM 3960 C CA . GLU A 1 18 ? 4.691 -3.329 -4.227 1.00 0.00 18 GLU A CA 5
ATOM 3961 C C . GLU A 1 18 ? 5.584 -3.838 -5.348 1.00 0.00 18 GLU A C 5
ATOM 3962 O O . GLU A 1 18 ? 5.655 -3.260 -6.425 1.00 0.00 18 GLU A O 5
ATOM 3974 N N . SER A 1 19 ? 6.261 -4.910 -5.088 1.00 0.00 19 SER A N 5
ATOM 3975 C CA . SER A 1 19 ? 7.161 -5.483 -6.036 1.00 0.00 19 SER A CA 5
ATOM 3976 C C . SER A 1 19 ? 7.174 -6.987 -5.875 1.00 0.00 19 SER A C 5
ATOM 3977 O O . SER A 1 19 ? 6.994 -7.491 -4.770 1.00 0.00 19 SER A O 5
ATOM 3985 N N . ALA A 1 20 ? 7.381 -7.700 -6.974 1.00 0.00 20 ALA A N 5
ATOM 3986 C CA . ALA A 1 20 ? 7.358 -9.169 -6.988 1.00 0.00 20 ALA A CA 5
ATOM 3987 C C . ALA A 1 20 ? 8.466 -9.778 -6.129 1.00 0.00 20 ALA A C 5
ATOM 3988 O O . ALA A 1 20 ? 8.329 -10.872 -5.631 1.00 0.00 20 ALA A O 5
ATOM 3995 N N . ALA A 1 21 ? 9.540 -9.034 -5.935 1.00 0.00 21 ALA A N 5
ATOM 3996 C CA . ALA A 1 21 ? 10.676 -9.508 -5.149 1.00 0.00 21 ALA A CA 5
ATOM 3997 C C . ALA A 1 21 ? 10.503 -9.170 -3.666 1.00 0.00 21 ALA A C 5
ATOM 3998 O O . ALA A 1 21 ? 11.416 -9.335 -2.874 1.00 0.00 21 ALA A O 5
ATOM 4005 N N . LEU A 1 22 ? 9.327 -8.692 -3.315 1.00 0.00 22 LEU A N 5
ATOM 4006 C CA . LEU A 1 22 ? 9.015 -8.329 -1.941 1.00 0.00 22 LEU A CA 5
ATOM 4007 C C . LEU A 1 22 ? 7.691 -8.951 -1.541 1.00 0.00 22 LEU A C 5
ATOM 4008 O O . LEU A 1 22 ? 7.554 -9.515 -0.466 1.00 0.00 22 LEU A O 5
ATOM 4024 N N . GLY A 1 23 ? 6.722 -8.842 -2.421 1.00 0.00 23 GLY A N 5
ATOM 4025 C CA . GLY A 1 23 ? 5.439 -9.403 -2.165 1.00 0.00 23 GLY A CA 5
ATOM 4026 C C . GLY A 1 23 ? 4.505 -8.383 -1.584 1.00 0.00 23 GLY A C 5
ATOM 4027 O O . GLY A 1 23 ? 4.646 -7.173 -1.837 1.00 0.00 23 GLY A O 5
ATOM 4031 N N . TRP A 1 24 ? 3.543 -8.869 -0.861 1.00 0.00 24 TRP A N 5
ATOM 4032 C CA . TRP A 1 24 ? 2.571 -8.062 -0.173 1.00 0.00 24 TRP A CA 5
ATOM 4033 C C . TRP A 1 24 ? 3.194 -7.372 1.026 1.00 0.00 24 TRP A C 5
ATOM 4034 O O . TRP A 1 24 ? 3.506 -8.009 2.028 1.00 0.00 24 TRP A O 5
ATOM 4055 N N . VAL A 1 25 ? 3.376 -6.089 0.913 1.00 0.00 25 VAL A N 5
ATOM 4056 C CA . VAL A 1 25 ? 3.950 -5.309 1.962 1.00 0.00 25 VAL A CA 5
ATOM 4057 C C . VAL A 1 25 ? 2.849 -4.577 2.691 1.00 0.00 25 VAL A C 5
ATOM 4058 O O . VAL A 1 25 ? 1.818 -4.217 2.094 1.00 0.00 25 VAL A O 5
ATOM 4071 N N . ARG A 1 26 ? 3.033 -4.402 3.968 1.00 0.00 26 ARG A N 5
ATOM 4072 C CA . ARG A 1 26 ? 2.088 -3.691 4.782 1.00 0.00 26 ARG A CA 5
ATOM 4073 C C . ARG A 1 26 ? 2.207 -2.214 4.465 1.00 0.00 26 ARG A C 5
ATOM 4074 O O . ARG A 1 26 ? 3.321 -1.677 4.332 1.00 0.00 26 ARG A O 5
ATOM 4095 N N . ALA A 1 27 ? 1.091 -1.585 4.299 1.00 0.00 27 ALA A N 5
ATOM 4096 C CA . ALA A 1 27 ? 1.044 -0.196 3.994 1.00 0.00 27 ALA A CA 5
ATOM 4097 C C . ALA A 1 27 ? -0.098 0.449 4.737 1.00 0.00 27 ALA A C 5
ATOM 4098 O O . ALA A 1 27 ? -0.957 -0.243 5.290 1.00 0.00 27 ALA A O 5
ATOM 4105 N N . ARG A 1 28 ? -0.099 1.753 4.774 1.00 0.00 28 ARG A N 5
ATOM 4106 C CA . ARG A 1 28 ? -1.189 2.476 5.357 1.00 0.00 28 ARG A CA 5
ATOM 4107 C C . ARG A 1 28 ? -1.756 3.319 4.265 1.00 0.00 28 ARG A C 5
ATOM 4108 O O . ARG A 1 28 ? -0.999 3.802 3.406 1.00 0.00 28 ARG A O 5
ATOM 4129 N N . VAL A 1 29 ? -3.034 3.455 4.240 1.00 0.00 29 VAL A N 5
ATOM 4130 C CA . VAL A 1 29 ? -3.674 4.246 3.232 1.00 0.00 29 VAL A CA 5
ATOM 4131 C C . VAL A 1 29 ? -3.464 5.706 3.550 1.00 0.00 29 VAL A C 5
ATOM 4132 O O . VAL A 1 29 ? -3.792 6.156 4.629 1.00 0.00 29 VAL A O 5
ATOM 4145 N N . ILE A 1 30 ? -2.863 6.408 2.637 1.00 0.00 30 ILE A N 5
ATOM 4146 C CA . ILE A 1 30 ? -2.615 7.820 2.800 1.00 0.00 30 ILE A CA 5
ATOM 4147 C C . ILE A 1 30 ? -3.767 8.565 2.275 1.00 0.00 30 ILE A C 5
ATOM 4148 O O . ILE A 1 30 ? -4.193 9.560 2.851 1.00 0.00 30 ILE A O 5
ATOM 4164 N N . ARG A 1 31 ? -4.303 8.097 1.195 1.00 0.00 31 ARG A N 5
ATOM 4165 C CA . ARG A 1 31 ? -5.344 8.736 0.637 1.00 0.00 31 ARG A CA 5
ATOM 4166 C C . ARG A 1 31 ? -6.151 7.796 -0.193 1.00 0.00 31 ARG A C 5
ATOM 4167 O O . ARG A 1 31 ? -5.649 6.799 -0.729 1.00 0.00 31 ARG A O 5
ATOM 4188 N N . VAL A 1 32 ? -7.343 8.158 -0.341 1.00 0.00 32 VAL A N 5
ATOM 4189 C CA . VAL A 1 32 ? -8.294 7.375 -1.072 1.00 0.00 32 VAL A CA 5
ATOM 4190 C C . VAL A 1 32 ? -8.819 8.124 -2.301 1.00 0.00 32 VAL A C 5
ATOM 4191 O O . VAL A 1 32 ? -9.196 9.317 -2.235 1.00 0.00 32 VAL A O 5
ATOM 4204 N N . LYS A 1 33 ? -8.675 7.491 -3.436 1.00 0.00 33 LYS A N 5
ATOM 4205 C CA . LYS A 1 33 ? -9.266 7.929 -4.672 1.00 0.00 33 LYS A CA 5
ATOM 4206 C C . LYS A 1 33 ? -10.150 6.862 -5.231 1.00 0.00 33 LYS A C 5
ATOM 4207 O O . LYS A 1 33 ? -11.350 6.989 -5.226 1.00 0.00 33 LYS A O 5
ATOM 4226 N N . SER A 1 34 ? -9.529 5.819 -5.717 1.00 0.00 34 SER A N 5
ATOM 4227 C CA . SER A 1 34 ? -10.213 4.693 -6.247 1.00 0.00 34 SER A CA 5
ATOM 4228 C C . SER A 1 34 ? -9.171 3.607 -6.469 1.00 0.00 34 SER A C 5
ATOM 4229 O O . SER A 1 34 ? -7.987 3.885 -6.273 1.00 0.00 34 SER A O 5
ATOM 4237 N N . GLY A 1 35 ? -9.583 2.424 -6.920 1.00 0.00 35 GLY A N 5
ATOM 4238 C CA . GLY A 1 35 ? -8.681 1.259 -7.073 1.00 0.00 35 GLY A CA 5
ATOM 4239 C C . GLY A 1 35 ? -7.674 1.391 -8.221 1.00 0.00 35 GLY A C 5
ATOM 4240 O O . GLY A 1 35 ? -7.608 0.541 -9.113 1.00 0.00 35 GLY A O 5
ATOM 4244 N N . GLY A 1 36 ? -6.875 2.408 -8.136 1.00 0.00 36 GLY A N 5
ATOM 4245 C CA . GLY A 1 36 ? -5.896 2.749 -9.130 1.00 0.00 36 GLY A CA 5
ATOM 4246 C C . GLY A 1 36 ? -5.238 4.054 -8.766 1.00 0.00 36 GLY A C 5
ATOM 4247 O O . GLY A 1 36 ? -4.123 4.339 -9.177 1.00 0.00 36 GLY A O 5
ATOM 4251 N N . ARG A 1 37 ? -5.946 4.851 -7.968 1.00 0.00 37 ARG A N 5
ATOM 4252 C CA . ARG A 1 37 ? -5.471 6.115 -7.535 1.00 0.00 37 ARG A CA 5
ATOM 4253 C C . ARG A 1 37 ? -5.441 6.194 -6.017 1.00 0.00 37 ARG A C 5
ATOM 4254 O O . ARG A 1 37 ? -5.326 7.271 -5.419 1.00 0.00 37 ARG A O 5
ATOM 4275 N N . VAL A 1 38 ? -5.531 5.055 -5.416 1.00 0.00 38 VAL A N 5
ATOM 4276 C CA . VAL A 1 38 ? -5.410 4.929 -3.980 1.00 0.00 38 VAL A CA 5
ATOM 4277 C C . VAL A 1 38 ? -3.961 4.960 -3.638 1.00 0.00 38 VAL A C 5
ATOM 4278 O O . VAL A 1 38 ? -3.162 4.204 -4.193 1.00 0.00 38 VAL A O 5
ATOM 4291 N N . VAL A 1 39 ? -3.612 5.842 -2.773 1.00 0.00 39 VAL A N 5
ATOM 4292 C CA . VAL A 1 39 ? -2.240 6.041 -2.470 1.00 0.00 39 VAL A CA 5
ATOM 4293 C C . VAL A 1 39 ? -1.964 5.544 -1.080 1.00 0.00 39 VAL A C 5
ATOM 4294 O O . VAL A 1 39 ? -2.612 5.967 -0.107 1.00 0.00 39 VAL A O 5
ATOM 4307 N N . VAL A 1 40 ? -1.043 4.639 -0.992 1.00 0.00 40 VAL A N 5
ATOM 4308 C CA . VAL A 1 40 ? -0.699 3.983 0.228 1.00 0.00 40 VAL A CA 5
ATOM 4309 C C . VAL A 1 40 ? 0.780 4.122 0.433 1.00 0.00 40 VAL A C 5
ATOM 4310 O O . VAL A 1 40 ? 1.530 4.283 -0.525 1.00 0.00 40 VAL A O 5
ATOM 4323 N N . GLN A 1 41 ? 1.190 4.078 1.646 1.00 0.00 41 GLN A N 5
ATOM 4324 C CA . GLN A 1 41 ? 2.577 4.195 1.964 1.00 0.00 41 GLN A CA 5
ATOM 4325 C C . GLN A 1 41 ? 3.009 2.988 2.756 1.00 0.00 41 GLN A C 5
ATOM 4326 O O . GLN A 1 41 ? 2.395 2.655 3.785 1.00 0.00 41 GLN A O 5
ATOM 4340 N N . SER A 1 42 ? 4.009 2.303 2.272 1.00 0.00 42 SER A N 5
ATOM 4341 C CA . SER A 1 42 ? 4.555 1.184 2.983 1.00 0.00 42 SER A CA 5
ATOM 4342 C C . SER A 1 42 ? 5.447 1.724 4.097 1.00 0.00 42 SER A C 5
ATOM 4343 O O . SER A 1 42 ? 5.777 2.914 4.112 1.00 0.00 42 SER A O 5
ATOM 4351 N N . ASP A 1 43 ? 5.882 0.859 4.982 1.00 0.00 43 ASP A N 5
ATOM 4352 C CA . ASP A 1 43 ? 6.701 1.261 6.149 1.00 0.00 43 ASP A CA 5
ATOM 4353 C C . ASP A 1 43 ? 8.128 1.561 5.747 1.00 0.00 43 ASP A C 5
ATOM 4354 O O . ASP A 1 43 ? 8.968 1.900 6.556 1.00 0.00 43 ASP A O 5
ATOM 4363 N N . GLN A 1 44 ? 8.368 1.452 4.464 1.00 0.00 44 GLN A N 5
ATOM 4364 C CA . GLN A 1 44 ? 9.630 1.796 3.860 1.00 0.00 44 GLN A CA 5
ATOM 4365 C C . GLN A 1 44 ? 9.589 3.281 3.457 1.00 0.00 44 GLN A C 5
ATOM 4366 O O . GLN A 1 44 ? 10.524 3.799 2.863 1.00 0.00 44 GLN A O 5
ATOM 4380 N N . GLY A 1 45 ? 8.451 3.928 3.739 1.00 0.00 45 GLY A N 5
ATOM 4381 C CA . GLY A 1 45 ? 8.246 5.332 3.402 1.00 0.00 45 GLY A CA 5
ATOM 4382 C C . GLY A 1 45 ? 7.871 5.508 1.950 1.00 0.00 45 GLY A C 5
ATOM 4383 O O . GLY A 1 45 ? 7.859 6.613 1.423 1.00 0.00 45 GLY A O 5
ATOM 4387 N N . ARG A 1 46 ? 7.560 4.411 1.309 1.00 0.00 46 ARG A N 5
ATOM 4388 C CA . ARG A 1 46 ? 7.213 4.394 -0.058 1.00 0.00 46 ARG A CA 5
ATOM 4389 C C . ARG A 1 46 ? 5.727 4.629 -0.224 1.00 0.00 46 ARG A C 5
ATOM 4390 O O . ARG A 1 46 ? 4.923 3.742 0.059 1.00 0.00 46 ARG A O 5
ATOM 4411 N N . GLU A 1 47 ? 5.376 5.838 -0.589 1.00 0.00 47 GLU A N 5
ATOM 4412 C CA . GLU A 1 47 ? 4.005 6.200 -0.847 1.00 0.00 47 GLU A CA 5
ATOM 4413 C C . GLU A 1 47 ? 3.785 6.123 -2.345 1.00 0.00 47 GLU A C 5
ATOM 4414 O O . GLU A 1 47 ? 4.484 6.785 -3.117 1.00 0.00 47 GLU A O 5
ATOM 4426 N N . PHE A 1 48 ? 2.862 5.303 -2.754 1.00 0.00 48 PHE A N 5
ATOM 4427 C CA . PHE A 1 48 ? 2.593 5.104 -4.151 1.00 0.00 48 PHE A CA 5
ATOM 4428 C C . PHE A 1 48 ? 1.129 4.804 -4.371 1.00 0.00 48 PHE A C 5
ATOM 4429 O O . PHE A 1 48 ? 0.396 4.505 -3.425 1.00 0.00 48 PHE A O 5
ATOM 4446 N N . THR A 1 49 ? 0.712 4.883 -5.602 1.00 0.00 49 THR A N 5
ATOM 4447 C CA . THR A 1 49 ? -0.642 4.617 -5.967 1.00 0.00 49 THR A CA 5
ATOM 4448 C C . THR A 1 49 ? -0.698 3.193 -6.511 1.00 0.00 49 THR A C 5
ATOM 4449 O O . THR A 1 49 ? 0.162 2.792 -7.305 1.00 0.00 49 THR A O 5
ATOM 4460 N N . ALA A 1 50 ? -1.643 2.428 -6.055 1.00 0.00 50 ALA A N 5
ATOM 4461 C CA . ALA A 1 50 ? -1.733 1.047 -6.441 1.00 0.00 50 ALA A CA 5
ATOM 4462 C C . ALA A 1 50 ? -3.071 0.748 -7.074 1.00 0.00 50 ALA A C 5
ATOM 4463 O O . ALA A 1 50 ? -4.056 1.459 -6.845 1.00 0.00 50 ALA A O 5
ATOM 4470 N N . ARG A 1 51 ? -3.103 -0.293 -7.874 1.00 0.00 51 ARG A N 5
ATOM 4471 C CA . ARG A 1 51 ? -4.324 -0.736 -8.514 1.00 0.00 51 ARG A CA 5
ATOM 4472 C C . ARG A 1 51 ? -5.076 -1.629 -7.565 1.00 0.00 51 ARG A C 5
ATOM 4473 O O . ARG A 1 51 ? -4.474 -2.239 -6.702 1.00 0.00 51 ARG A O 5
ATOM 4494 N N . GLY A 1 52 ? -6.382 -1.768 -7.759 1.00 0.00 52 GLY A N 5
ATOM 4495 C CA . GLY A 1 52 ? -7.189 -2.652 -6.896 1.00 0.00 52 GLY A CA 5
ATOM 4496 C C . GLY A 1 52 ? -6.918 -4.133 -7.145 1.00 0.00 52 GLY A C 5
ATOM 4497 O O . GLY A 1 52 ? -7.602 -5.001 -6.643 1.00 0.00 52 GLY A O 5
ATOM 4501 N N . ASN A 1 53 ? -5.919 -4.392 -7.944 1.00 0.00 53 ASN A N 5
ATOM 4502 C CA . ASN A 1 53 ? -5.468 -5.730 -8.248 1.00 0.00 53 ASN A CA 5
ATOM 4503 C C . ASN A 1 53 ? -4.192 -5.979 -7.462 1.00 0.00 53 ASN A C 5
ATOM 4504 O O . ASN A 1 53 ? -3.685 -7.081 -7.403 1.00 0.00 53 ASN A O 5
ATOM 4515 N N . GLN A 1 54 ? -3.697 -4.911 -6.857 1.00 0.00 54 GLN A N 5
ATOM 4516 C CA . GLN A 1 54 ? -2.461 -4.910 -6.109 1.00 0.00 54 GLN A CA 5
ATOM 4517 C C . GLN A 1 54 ? -2.728 -4.709 -4.639 1.00 0.00 54 GLN A C 5
ATOM 4518 O O . GLN A 1 54 ? -1.795 -4.685 -3.842 1.00 0.00 54 GLN A O 5
ATOM 4532 N N . VAL A 1 55 ? -3.987 -4.560 -4.275 1.00 0.00 55 VAL A N 5
ATOM 4533 C CA . VAL A 1 55 ? -4.329 -4.254 -2.898 1.00 0.00 55 VAL A CA 5
ATOM 4534 C C . VAL A 1 55 ? -5.321 -5.212 -2.434 1.00 0.00 55 VAL A C 5
ATOM 4535 O O . VAL A 1 55 ? -6.245 -5.572 -3.163 1.00 0.00 55 VAL A O 5
ATOM 4548 N N . ARG A 1 56 ? -5.120 -5.633 -1.244 1.00 0.00 56 ARG A N 5
ATOM 4549 C CA . ARG A 1 56 ? -5.985 -6.463 -0.567 1.00 0.00 56 ARG A CA 5
ATOM 4550 C C . ARG A 1 56 ? -6.035 -5.975 0.833 1.00 0.00 56 ARG A C 5
ATOM 4551 O O . ARG A 1 56 ? -5.074 -5.345 1.316 1.00 0.00 56 ARG A O 5
ATOM 4572 N N . LEU A 1 57 ? -7.114 -6.213 1.460 1.00 0.00 57 LEU A N 5
ATOM 4573 C CA . LEU A 1 57 ? -7.308 -5.848 2.849 1.00 0.00 57 LEU A CA 5
ATOM 4574 C C . LEU A 1 57 ? -6.468 -6.764 3.750 1.00 0.00 57 LEU A C 5
ATOM 4575 O O . LEU A 1 57 ? -5.580 -7.498 3.275 1.00 0.00 57 LEU A O 5
ATOM 4591 N N . ILE A 1 58 ? -6.694 -6.695 5.034 1.00 0.00 58 ILE A N 5
ATOM 4592 C CA . ILE A 1 58 ? -6.047 -7.607 5.950 1.00 0.00 58 ILE A CA 5
ATOM 4593 C C . ILE A 1 58 ? -6.663 -9.008 5.856 1.00 0.00 58 ILE A C 5
ATOM 4594 O O . ILE A 1 58 ? -7.538 -9.397 6.624 1.00 0.00 58 ILE A O 5
ATOM 4610 N N . GLU A 1 59 ? -6.251 -9.676 4.828 1.00 0.00 59 GLU A N 5
ATOM 4611 C CA . GLU A 1 59 ? -6.671 -11.001 4.483 1.00 0.00 59 GLU A CA 5
ATOM 4612 C C . GLU A 1 59 ? -5.395 -11.822 4.359 1.00 0.00 59 GLU A C 5
ATOM 4613 O O . GLU A 1 59 ? -5.178 -12.472 3.316 1.00 0.00 59 GLU A O 5
ATOM 4626 N N . SER A 1 1 ? -17.184 2.476 -4.740 1.00 0.00 1 SER A N 6
ATOM 4627 C CA . SER A 1 1 ? -16.527 1.403 -4.023 1.00 0.00 1 SER A CA 6
ATOM 4628 C C . SER A 1 1 ? -16.975 0.037 -4.563 1.00 0.00 1 SER A C 6
ATOM 4629 O O . SER A 1 1 ? -17.787 -0.660 -3.953 1.00 0.00 1 SER A O 6
ATOM 4639 N N . ASN A 1 2 ? -16.544 -0.275 -5.759 1.00 0.00 2 ASN A N 6
ATOM 4640 C CA . ASN A 1 2 ? -16.811 -1.556 -6.371 1.00 0.00 2 ASN A CA 6
ATOM 4641 C C . ASN A 1 2 ? -15.502 -2.289 -6.580 1.00 0.00 2 ASN A C 6
ATOM 4642 O O . ASN A 1 2 ? -14.471 -1.849 -6.091 1.00 0.00 2 ASN A O 6
ATOM 4653 N N . ALA A 1 3 ? -15.532 -3.373 -7.342 1.00 0.00 3 ALA A N 6
ATOM 4654 C CA . ALA A 1 3 ? -14.359 -4.241 -7.541 1.00 0.00 3 ALA A CA 6
ATOM 4655 C C . ALA A 1 3 ? -13.239 -3.600 -8.386 1.00 0.00 3 ALA A C 6
ATOM 4656 O O . ALA A 1 3 ? -12.224 -4.222 -8.638 1.00 0.00 3 ALA A O 6
ATOM 4663 N N . MET A 1 4 ? -13.428 -2.379 -8.819 1.00 0.00 4 MET A N 6
ATOM 4664 C CA . MET A 1 4 ? -12.398 -1.680 -9.590 1.00 0.00 4 MET A CA 6
ATOM 4665 C C . MET A 1 4 ? -11.692 -0.668 -8.681 1.00 0.00 4 MET A C 6
ATOM 4666 O O . MET A 1 4 ? -10.666 -0.079 -9.031 1.00 0.00 4 MET A O 6
ATOM 4680 N N . GLU A 1 5 ? -12.232 -0.534 -7.502 1.00 0.00 5 GLU A N 6
ATOM 4681 C CA . GLU A 1 5 ? -11.796 0.417 -6.519 1.00 0.00 5 GLU A CA 6
ATOM 4682 C C . GLU A 1 5 ? -11.286 -0.335 -5.298 1.00 0.00 5 GLU A C 6
ATOM 4683 O O . GLU A 1 5 ? -10.814 -1.470 -5.400 1.00 0.00 5 GLU A O 6
ATOM 4695 N N . LEU A 1 6 ? -11.380 0.312 -4.174 1.00 0.00 6 LEU A N 6
ATOM 4696 C CA . LEU A 1 6 ? -11.016 -0.209 -2.930 1.00 0.00 6 LEU A CA 6
ATOM 4697 C C . LEU A 1 6 ? -12.256 -0.507 -2.152 1.00 0.00 6 LEU A C 6
ATOM 4698 O O . LEU A 1 6 ? -13.296 0.160 -2.293 1.00 0.00 6 LEU A O 6
ATOM 4714 N N . ASP A 1 7 ? -12.116 -1.460 -1.349 1.00 0.00 7 ASP A N 6
ATOM 4715 C CA . ASP A 1 7 ? -13.068 -1.885 -0.344 1.00 0.00 7 ASP A CA 6
ATOM 4716 C C . ASP A 1 7 ? -12.559 -1.379 0.992 1.00 0.00 7 ASP A C 6
ATOM 4717 O O . ASP A 1 7 ? -12.987 -1.790 2.058 1.00 0.00 7 ASP A O 6
ATOM 4726 N N . LEU A 1 8 ? -11.709 -0.399 0.875 1.00 0.00 8 LEU A N 6
ATOM 4727 C CA . LEU A 1 8 ? -10.934 0.153 1.943 1.00 0.00 8 LEU A CA 6
ATOM 4728 C C . LEU A 1 8 ? -11.034 1.663 1.912 1.00 0.00 8 LEU A C 6
ATOM 4729 O O . LEU A 1 8 ? -11.614 2.232 0.971 1.00 0.00 8 LEU A O 6
ATOM 4745 N N . GLN A 1 9 ? -10.451 2.309 2.903 1.00 0.00 9 GLN A N 6
ATOM 4746 C CA . GLN A 1 9 ? -10.450 3.753 3.034 1.00 0.00 9 GLN A CA 6
ATOM 4747 C C . GLN A 1 9 ? -9.055 4.231 3.430 1.00 0.00 9 GLN A C 6
ATOM 4748 O O . GLN A 1 9 ? -8.220 3.420 3.824 1.00 0.00 9 GLN A O 6
ATOM 4762 N N . PRO A 1 10 ? -8.758 5.533 3.284 1.00 0.00 10 PRO A N 6
ATOM 4763 C CA . PRO A 1 10 ? -7.488 6.080 3.721 1.00 0.00 10 PRO A CA 6
ATOM 4764 C C . PRO A 1 10 ? -7.369 6.018 5.244 1.00 0.00 10 PRO A C 6
ATOM 4765 O O . PRO A 1 10 ? -8.324 6.305 5.966 1.00 0.00 10 PRO A O 6
ATOM 4776 N N . GLY A 1 11 ? -6.209 5.640 5.713 1.00 0.00 11 GLY A N 6
ATOM 4777 C CA . GLY A 1 11 ? -5.989 5.479 7.122 1.00 0.00 11 GLY A CA 6
ATOM 4778 C C . GLY A 1 11 ? -6.011 4.020 7.522 1.00 0.00 11 GLY A C 6
ATOM 4779 O O . GLY A 1 11 ? -5.805 3.685 8.703 1.00 0.00 11 GLY A O 6
ATOM 4783 N N . ASP A 1 12 ? -6.217 3.155 6.543 1.00 0.00 12 ASP A N 6
ATOM 4784 C CA . ASP A 1 12 ? -6.306 1.707 6.760 1.00 0.00 12 ASP A CA 6
ATOM 4785 C C . ASP A 1 12 ? -4.894 1.097 6.843 1.00 0.00 12 ASP A C 6
ATOM 4786 O O . ASP A 1 12 ? -3.899 1.709 6.374 1.00 0.00 12 ASP A O 6
ATOM 4795 N N . VAL A 1 13 ? -4.799 -0.062 7.438 1.00 0.00 13 VAL A N 6
ATOM 4796 C CA . VAL A 1 13 ? -3.570 -0.782 7.603 1.00 0.00 13 VAL A CA 6
ATOM 4797 C C . VAL A 1 13 ? -3.625 -2.051 6.737 1.00 0.00 13 VAL A C 6
ATOM 4798 O O . VAL A 1 13 ? -4.222 -3.070 7.086 1.00 0.00 13 VAL A O 6
ATOM 4811 N N . VAL A 1 14 ? -2.995 -1.968 5.615 1.00 0.00 14 VAL A N 6
ATOM 4812 C CA . VAL A 1 14 ? -3.175 -2.939 4.578 1.00 0.00 14 VAL A CA 6
ATOM 4813 C C . VAL A 1 14 ? -1.878 -3.601 4.177 1.00 0.00 14 VAL A C 6
ATOM 4814 O O . VAL A 1 14 ? -0.803 -3.290 4.698 1.00 0.00 14 VAL A O 6
ATOM 4827 N N . LYS A 1 15 ? -2.012 -4.523 3.277 1.00 0.00 15 LYS A N 6
ATOM 4828 C CA . LYS A 1 15 ? -0.931 -5.164 2.613 1.00 0.00 15 LYS A CA 6
ATOM 4829 C C . LYS A 1 15 ? -1.073 -4.837 1.134 1.00 0.00 15 LYS A C 6
ATOM 4830 O O . LYS A 1 15 ? -2.194 -4.875 0.584 1.00 0.00 15 LYS A O 6
ATOM 4849 N N . VAL A 1 16 ? 0.001 -4.462 0.510 1.00 0.00 16 VAL A N 6
ATOM 4850 C CA . VAL A 1 16 ? -0.014 -4.115 -0.897 1.00 0.00 16 VAL A CA 6
ATOM 4851 C C . VAL A 1 16 ? 1.105 -4.820 -1.593 1.00 0.00 16 VAL A C 6
ATOM 4852 O O . VAL A 1 16 ? 2.239 -4.789 -1.140 1.00 0.00 16 VAL A O 6
ATOM 4865 N N . LEU A 1 17 ? 0.799 -5.458 -2.667 1.00 0.00 17 LEU A N 6
ATOM 4866 C CA . LEU A 1 17 ? 1.810 -6.137 -3.411 1.00 0.00 17 LEU A CA 6
ATOM 4867 C C . LEU A 1 17 ? 2.344 -5.167 -4.432 1.00 0.00 17 LEU A C 6
ATOM 4868 O O . LEU A 1 17 ? 1.697 -4.893 -5.428 1.00 0.00 17 LEU A O 6
ATOM 4884 N N . GLU A 1 18 ? 3.485 -4.588 -4.133 1.00 0.00 18 GLU A N 6
ATOM 4885 C CA . GLU A 1 18 ? 4.087 -3.607 -5.012 1.00 0.00 18 GLU A CA 6
ATOM 4886 C C . GLU A 1 18 ? 4.527 -4.256 -6.315 1.00 0.00 18 GLU A C 6
ATOM 4887 O O . GLU A 1 18 ? 4.103 -3.875 -7.399 1.00 0.00 18 GLU A O 6
ATOM 4899 N N . SER A 1 19 ? 5.367 -5.240 -6.198 1.00 0.00 19 SER A N 6
ATOM 4900 C CA . SER A 1 19 ? 5.886 -5.939 -7.330 1.00 0.00 19 SER A CA 6
ATOM 4901 C C . SER A 1 19 ? 6.122 -7.391 -6.964 1.00 0.00 19 SER A C 6
ATOM 4902 O O . SER A 1 19 ? 6.215 -7.723 -5.781 1.00 0.00 19 SER A O 6
ATOM 4910 N N . ALA A 1 20 ? 6.217 -8.249 -7.972 1.00 0.00 20 ALA A N 6
ATOM 4911 C CA . ALA A 1 20 ? 6.372 -9.698 -7.781 1.00 0.00 20 ALA A CA 6
ATOM 4912 C C . ALA A 1 20 ? 7.657 -10.063 -7.034 1.00 0.00 20 ALA A C 6
ATOM 4913 O O . ALA A 1 20 ? 7.718 -11.074 -6.372 1.00 0.00 20 ALA A O 6
ATOM 4920 N N . ALA A 1 21 ? 8.657 -9.206 -7.124 1.00 0.00 21 ALA A N 6
ATOM 4921 C CA . ALA A 1 21 ? 9.942 -9.454 -6.471 1.00 0.00 21 ALA A CA 6
ATOM 4922 C C . ALA A 1 21 ? 9.956 -8.903 -5.044 1.00 0.00 21 ALA A C 6
ATOM 4923 O O . ALA A 1 21 ? 10.983 -8.895 -4.387 1.00 0.00 21 ALA A O 6
ATOM 4930 N N . LEU A 1 22 ? 8.809 -8.442 -4.584 1.00 0.00 22 LEU A N 6
ATOM 4931 C CA . LEU A 1 22 ? 8.684 -7.883 -3.244 1.00 0.00 22 LEU A CA 6
ATOM 4932 C C . LEU A 1 22 ? 7.533 -8.546 -2.511 1.00 0.00 22 LEU A C 6
ATOM 4933 O O . LEU A 1 22 ? 7.662 -8.945 -1.365 1.00 0.00 22 LEU A O 6
ATOM 4949 N N . GLY A 1 23 ? 6.410 -8.662 -3.188 1.00 0.00 23 GLY A N 6
ATOM 4950 C CA . GLY A 1 23 ? 5.259 -9.271 -2.595 1.00 0.00 23 GLY A CA 6
ATOM 4951 C C . GLY A 1 23 ? 4.418 -8.258 -1.869 1.00 0.00 23 GLY A C 6
ATOM 4952 O O . GLY A 1 23 ? 4.504 -7.051 -2.143 1.00 0.00 23 GLY A O 6
ATOM 4956 N N . TRP A 1 24 ? 3.589 -8.750 -0.991 1.00 0.00 24 TRP A N 6
ATOM 4957 C CA . TRP A 1 24 ? 2.726 -7.938 -0.170 1.00 0.00 24 TRP A CA 6
ATOM 4958 C C . TRP A 1 24 ? 3.511 -7.265 0.955 1.00 0.00 24 TRP A C 6
ATOM 4959 O O . TRP A 1 24 ? 3.991 -7.930 1.869 1.00 0.00 24 TRP A O 6
ATOM 4980 N N . VAL A 1 25 ? 3.646 -5.968 0.868 1.00 0.00 25 VAL A N 6
ATOM 4981 C CA . VAL A 1 25 ? 4.302 -5.186 1.892 1.00 0.00 25 VAL A CA 6
ATOM 4982 C C . VAL A 1 25 ? 3.233 -4.562 2.765 1.00 0.00 25 VAL A C 6
ATOM 4983 O O . VAL A 1 25 ? 2.091 -4.391 2.319 1.00 0.00 25 VAL A O 6
ATOM 4996 N N . ARG A 1 26 ? 3.568 -4.257 3.989 1.00 0.00 26 ARG A N 6
ATOM 4997 C CA . ARG A 1 26 ? 2.634 -3.609 4.883 1.00 0.00 26 ARG A CA 6
ATOM 4998 C C . ARG A 1 26 ? 2.540 -2.158 4.463 1.00 0.00 26 ARG A C 6
ATOM 4999 O O . ARG A 1 26 ? 3.560 -1.543 4.120 1.00 0.00 26 ARG A O 6
ATOM 5020 N N . ALA A 1 27 ? 1.351 -1.627 4.424 1.00 0.00 27 ALA A N 6
ATOM 5021 C CA . ALA A 1 27 ? 1.180 -0.282 3.992 1.00 0.00 27 ALA A CA 6
ATOM 5022 C C . ALA A 1 27 ? 0.020 0.414 4.677 1.00 0.00 27 ALA A C 6
ATOM 5023 O O . ALA A 1 27 ? -0.840 -0.209 5.309 1.00 0.00 27 ALA A O 6
ATOM 5030 N N . ARG A 1 28 ? 0.040 1.700 4.570 1.00 0.00 28 ARG A N 6
ATOM 5031 C CA . ARG A 1 28 ? -0.965 2.582 5.077 1.00 0.00 28 ARG A CA 6
ATOM 5032 C C . ARG A 1 28 ? -1.582 3.266 3.889 1.00 0.00 28 ARG A C 6
ATOM 5033 O O . ARG A 1 28 ? -0.871 3.902 3.122 1.00 0.00 28 ARG A O 6
ATOM 5054 N N . VAL A 1 29 ? -2.861 3.094 3.692 1.00 0.00 29 VAL A N 6
ATOM 5055 C CA . VAL A 1 29 ? -3.540 3.779 2.602 1.00 0.00 29 VAL A CA 6
ATOM 5056 C C . VAL A 1 29 ? -3.598 5.232 2.949 1.00 0.00 29 VAL A C 6
ATOM 5057 O O . VAL A 1 29 ? -4.254 5.607 3.909 1.00 0.00 29 VAL A O 6
ATOM 5070 N N . ILE A 1 30 ? -2.866 6.036 2.226 1.00 0.00 30 ILE A N 6
ATOM 5071 C CA . ILE A 1 30 ? -2.883 7.443 2.487 1.00 0.00 30 ILE A CA 6
ATOM 5072 C C . ILE A 1 30 ? -4.066 8.049 1.876 1.00 0.00 30 ILE A C 6
ATOM 5073 O O . ILE A 1 30 ? -4.774 8.821 2.521 1.00 0.00 30 ILE A O 6
ATOM 5089 N N . ARG A 1 31 ? -4.340 7.691 0.658 1.00 0.00 31 ARG A N 6
ATOM 5090 C CA . ARG A 1 31 ? -5.358 8.293 0.022 1.00 0.00 31 ARG A CA 6
ATOM 5091 C C . ARG A 1 31 ? -5.846 7.492 -1.125 1.00 0.00 31 ARG A C 6
ATOM 5092 O O . ARG A 1 31 ? -5.164 6.597 -1.652 1.00 0.00 31 ARG A O 6
ATOM 5113 N N . VAL A 1 32 ? -6.988 7.851 -1.509 1.00 0.00 32 VAL A N 6
ATOM 5114 C CA . VAL A 1 32 ? -7.615 7.341 -2.676 1.00 0.00 32 VAL A CA 6
ATOM 5115 C C . VAL A 1 32 ? -7.597 8.487 -3.662 1.00 0.00 32 VAL A C 6
ATOM 5116 O O . VAL A 1 32 ? -8.054 9.574 -3.348 1.00 0.00 32 VAL A O 6
ATOM 5129 N N . LYS A 1 33 ? -6.980 8.274 -4.777 1.00 0.00 33 LYS A N 6
ATOM 5130 C CA . LYS A 1 33 ? -6.864 9.274 -5.799 1.00 0.00 33 LYS A CA 6
ATOM 5131 C C . LYS A 1 33 ? -8.044 9.234 -6.694 1.00 0.00 33 LYS A C 6
ATOM 5132 O O . LYS A 1 33 ? -8.842 10.152 -6.708 1.00 0.00 33 LYS A O 6
ATOM 5151 N N . SER A 1 34 ? -8.162 8.156 -7.420 1.00 0.00 34 SER A N 6
ATOM 5152 C CA . SER A 1 34 ? -9.248 7.992 -8.312 1.00 0.00 34 SER A CA 6
ATOM 5153 C C . SER A 1 34 ? -9.245 6.589 -8.869 1.00 0.00 34 SER A C 6
ATOM 5154 O O . SER A 1 34 ? -8.425 6.279 -9.736 1.00 0.00 34 SER A O 6
ATOM 5162 N N . GLY A 1 35 ? -10.103 5.734 -8.290 1.00 0.00 35 GLY A N 6
ATOM 5163 C CA . GLY A 1 35 ? -10.315 4.351 -8.741 1.00 0.00 35 GLY A CA 6
ATOM 5164 C C . GLY A 1 35 ? -9.059 3.500 -8.782 1.00 0.00 35 GLY A C 6
ATOM 5165 O O . GLY A 1 35 ? -8.745 2.777 -7.838 1.00 0.00 35 GLY A O 6
ATOM 5169 N N . GLY A 1 36 ? -8.324 3.643 -9.856 1.00 0.00 36 GLY A N 6
ATOM 5170 C CA . GLY A 1 36 ? -7.148 2.867 -10.073 1.00 0.00 36 GLY A CA 6
ATOM 5171 C C . GLY A 1 36 ? -5.938 3.519 -9.469 1.00 0.00 36 GLY A C 6
ATOM 5172 O O . GLY A 1 36 ? -4.885 2.903 -9.370 1.00 0.00 36 GLY A O 6
ATOM 5176 N N . ARG A 1 37 ? -6.059 4.785 -9.091 1.00 0.00 37 ARG A N 6
ATOM 5177 C CA . ARG A 1 37 ? -5.056 5.444 -8.478 1.00 0.00 37 ARG A CA 6
ATOM 5178 C C . ARG A 1 37 ? -5.305 5.464 -7.030 1.00 0.00 37 ARG A C 6
ATOM 5179 O O . ARG A 1 37 ? -6.225 6.104 -6.527 1.00 0.00 37 ARG A O 6
ATOM 5200 N N . VAL A 1 38 ? -4.559 4.711 -6.416 1.00 0.00 38 VAL A N 6
ATOM 5201 C CA . VAL A 1 38 ? -4.506 4.596 -4.996 1.00 0.00 38 VAL A CA 6
ATOM 5202 C C . VAL A 1 38 ? -3.058 4.730 -4.628 1.00 0.00 38 VAL A C 6
ATOM 5203 O O . VAL A 1 38 ? -2.181 4.346 -5.415 1.00 0.00 38 VAL A O 6
ATOM 5216 N N . VAL A 1 39 ? -2.799 5.339 -3.523 1.00 0.00 39 VAL A N 6
ATOM 5217 C CA . VAL A 1 39 ? -1.472 5.427 -2.999 1.00 0.00 39 VAL A CA 6
ATOM 5218 C C . VAL A 1 39 ? -1.437 5.006 -1.565 1.00 0.00 39 VAL A C 6
ATOM 5219 O O . VAL A 1 39 ? -2.342 5.328 -0.764 1.00 0.00 39 VAL A O 6
ATOM 5232 N N . VAL A 1 40 ? -0.428 4.286 -1.250 1.00 0.00 40 VAL A N 6
ATOM 5233 C CA . VAL A 1 40 ? -0.225 3.751 0.054 1.00 0.00 40 VAL A CA 6
ATOM 5234 C C . VAL A 1 40 ? 1.211 4.018 0.451 1.00 0.00 40 VAL A C 6
ATOM 5235 O O . VAL A 1 40 ? 2.077 4.143 -0.409 1.00 0.00 40 VAL A O 6
ATOM 5248 N N . GLN A 1 41 ? 1.449 4.113 1.705 1.00 0.00 41 GLN A N 6
ATOM 5249 C CA . GLN A 1 41 ? 2.766 4.333 2.216 1.00 0.00 41 GLN A CA 6
ATOM 5250 C C . GLN A 1 41 ? 3.157 3.143 3.048 1.00 0.00 41 GLN A C 6
ATOM 5251 O O . GLN A 1 41 ? 2.432 2.758 3.950 1.00 0.00 41 GLN A O 6
ATOM 5265 N N . SER A 1 42 ? 4.259 2.542 2.721 1.00 0.00 42 SER A N 6
ATOM 5266 C CA . SER A 1 42 ? 4.737 1.399 3.463 1.00 0.00 42 SER A CA 6
ATOM 5267 C C . SER A 1 42 ? 5.495 1.889 4.692 1.00 0.00 42 SER A C 6
ATOM 5268 O O . SER A 1 42 ? 5.750 3.096 4.821 1.00 0.00 42 SER A O 6
ATOM 5276 N N . ASP A 1 43 ? 5.892 0.960 5.553 1.00 0.00 43 ASP A N 6
ATOM 5277 C CA . ASP A 1 43 ? 6.622 1.242 6.815 1.00 0.00 43 ASP A CA 6
ATOM 5278 C C . ASP A 1 43 ? 7.955 1.922 6.528 1.00 0.00 43 ASP A C 6
ATOM 5279 O O . ASP A 1 43 ? 8.568 2.530 7.392 1.00 0.00 43 ASP A O 6
ATOM 5288 N N . GLN A 1 44 ? 8.369 1.824 5.281 1.00 0.00 44 GLN A N 6
ATOM 5289 C CA . GLN A 1 44 ? 9.587 2.426 4.785 1.00 0.00 44 GLN A CA 6
ATOM 5290 C C . GLN A 1 44 ? 9.387 3.936 4.538 1.00 0.00 44 GLN A C 6
ATOM 5291 O O . GLN A 1 44 ? 10.272 4.609 4.038 1.00 0.00 44 GLN A O 6
ATOM 5305 N N . GLY A 1 45 ? 8.183 4.428 4.836 1.00 0.00 45 GLY A N 6
ATOM 5306 C CA . GLY A 1 45 ? 7.876 5.845 4.730 1.00 0.00 45 GLY A CA 6
ATOM 5307 C C . GLY A 1 45 ? 7.619 6.300 3.308 1.00 0.00 45 GLY A C 6
ATOM 5308 O O . GLY A 1 45 ? 7.405 7.481 3.052 1.00 0.00 45 GLY A O 6
ATOM 5312 N N . ARG A 1 46 ? 7.571 5.366 2.409 1.00 0.00 46 ARG A N 6
ATOM 5313 C CA . ARG A 1 46 ? 7.449 5.648 1.013 1.00 0.00 46 ARG A CA 6
ATOM 5314 C C . ARG A 1 46 ? 6.021 5.450 0.525 1.00 0.00 46 ARG A C 6
ATOM 5315 O O . ARG A 1 46 ? 5.472 4.342 0.659 1.00 0.00 46 ARG A O 6
ATOM 5336 N N . GLU A 1 47 ? 5.423 6.520 0.000 1.00 0.00 47 GLU A N 6
ATOM 5337 C CA . GLU A 1 47 ? 4.118 6.442 -0.635 1.00 0.00 47 GLU A CA 6
ATOM 5338 C C . GLU A 1 47 ? 4.347 5.970 -2.074 1.00 0.00 47 GLU A C 6
ATOM 5339 O O . GLU A 1 47 ? 5.317 6.394 -2.719 1.00 0.00 47 GLU A O 6
ATOM 5351 N N . PHE A 1 48 ? 3.538 5.061 -2.538 1.00 0.00 48 PHE A N 6
ATOM 5352 C CA . PHE A 1 48 ? 3.605 4.606 -3.903 1.00 0.00 48 PHE A CA 6
ATOM 5353 C C . PHE A 1 48 ? 2.211 4.296 -4.404 1.00 0.00 48 PHE A C 6
ATOM 5354 O O . PHE A 1 48 ? 1.301 4.023 -3.607 1.00 0.00 48 PHE A O 6
ATOM 5371 N N . THR A 1 49 ? 2.035 4.347 -5.701 1.00 0.00 49 THR A N 6
ATOM 5372 C CA . THR A 1 49 ? 0.745 4.156 -6.291 1.00 0.00 49 THR A CA 6
ATOM 5373 C C . THR A 1 49 ? 0.547 2.714 -6.736 1.00 0.00 49 THR A C 6
ATOM 5374 O O . THR A 1 49 ? 1.449 2.089 -7.294 1.00 0.00 49 THR A O 6
ATOM 5385 N N . ALA A 1 50 ? -0.625 2.206 -6.461 1.00 0.00 50 ALA A N 6
ATOM 5386 C CA . ALA A 1 50 ? -1.006 0.873 -6.815 1.00 0.00 50 ALA A CA 6
ATOM 5387 C C . ALA A 1 50 ? -2.480 0.882 -7.168 1.00 0.00 50 ALA A C 6
ATOM 5388 O O . ALA A 1 50 ? -3.148 1.909 -7.000 1.00 0.00 50 ALA A O 6
ATOM 5395 N N . ARG A 1 51 ? -2.979 -0.227 -7.669 1.00 0.00 51 ARG A N 6
ATOM 5396 C CA . ARG A 1 51 ? -4.395 -0.361 -7.984 1.00 0.00 51 ARG A CA 6
ATOM 5397 C C . ARG A 1 51 ? -5.154 -0.788 -6.742 1.00 0.00 51 ARG A C 6
ATOM 5398 O O . ARG A 1 51 ? -4.570 -1.350 -5.829 1.00 0.00 51 ARG A O 6
ATOM 5419 N N . GLY A 1 52 ? -6.462 -0.571 -6.730 1.00 0.00 52 GLY A N 6
ATOM 5420 C CA . GLY A 1 52 ? -7.287 -1.007 -5.598 1.00 0.00 52 GLY A CA 6
ATOM 5421 C C . GLY A 1 52 ? -7.354 -2.508 -5.486 1.00 0.00 52 GLY A C 6
ATOM 5422 O O . GLY A 1 52 ? -7.611 -3.056 -4.433 1.00 0.00 52 GLY A O 6
ATOM 5426 N N . ASN A 1 53 ? -7.040 -3.165 -6.570 1.00 0.00 53 ASN A N 6
ATOM 5427 C CA . ASN A 1 53 ? -7.056 -4.619 -6.634 1.00 0.00 53 ASN A CA 6
ATOM 5428 C C . ASN A 1 53 ? -5.721 -5.169 -6.169 1.00 0.00 53 ASN A C 6
ATOM 5429 O O . AS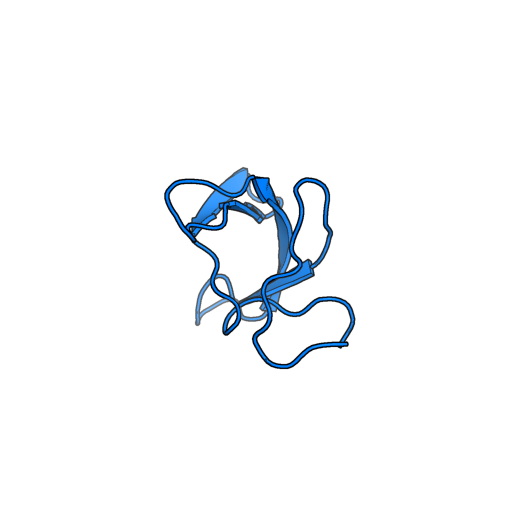N A 1 53 ? -5.515 -6.368 -6.106 1.00 0.00 53 ASN A O 6
ATOM 5440 N N . GLN A 1 54 ? -4.829 -4.274 -5.849 1.00 0.00 54 GLN A N 6
ATOM 5441 C CA . GLN A 1 54 ? -3.471 -4.609 -5.510 1.00 0.00 54 GLN A CA 6
ATOM 5442 C C . GLN A 1 54 ? -3.266 -4.323 -4.021 1.00 0.00 54 GLN A C 6
ATOM 5443 O O . GLN A 1 54 ? -2.179 -4.513 -3.465 1.00 0.00 54 GLN A O 6
ATOM 5457 N N . VAL A 1 55 ? -4.347 -3.895 -3.384 1.00 0.00 55 VAL A N 6
ATOM 5458 C CA . VAL A 1 55 ? -4.351 -3.512 -1.986 1.00 0.00 55 VAL A CA 6
ATOM 5459 C C . VAL A 1 55 ? -5.393 -4.298 -1.307 1.00 0.00 55 VAL A C 6
ATOM 5460 O O . VAL A 1 55 ? -6.519 -4.424 -1.801 1.00 0.00 55 VAL A O 6
ATOM 5473 N N . ARG A 1 56 ? -5.036 -4.840 -0.206 1.00 0.00 56 ARG A N 6
ATOM 5474 C CA . ARG A 1 56 ? -5.904 -5.614 0.547 1.00 0.00 56 ARG A CA 6
ATOM 5475 C C . ARG A 1 56 ? -5.719 -5.293 1.988 1.00 0.00 56 ARG A C 6
ATOM 5476 O O . ARG A 1 56 ? -4.600 -5.043 2.423 1.00 0.00 56 ARG A O 6
ATOM 5497 N N . LEU A 1 57 ? -6.792 -5.248 2.698 1.00 0.00 57 LEU A N 6
ATOM 5498 C CA . LEU A 1 57 ? -6.764 -5.153 4.167 1.00 0.00 57 LEU A CA 6
ATOM 5499 C C . LEU A 1 57 ? -6.077 -6.373 4.824 1.00 0.00 57 LEU A C 6
ATOM 5500 O O . LEU A 1 57 ? -5.510 -7.236 4.138 1.00 0.00 57 LEU A O 6
ATOM 5516 N N . ILE A 1 58 ? -6.085 -6.394 6.139 1.00 0.00 58 ILE A N 6
ATOM 5517 C CA . ILE A 1 58 ? -5.660 -7.537 6.902 1.00 0.00 58 ILE A CA 6
ATOM 5518 C C . ILE A 1 58 ? -6.521 -8.746 6.560 1.00 0.00 58 ILE A C 6
ATOM 5519 O O . ILE A 1 58 ? -7.706 -8.827 6.859 1.00 0.00 58 ILE A O 6
ATOM 5535 N N . GLU A 1 59 ? -5.907 -9.596 5.860 1.00 0.00 59 GLU A N 6
ATOM 5536 C CA . GLU A 1 59 ? -6.498 -10.727 5.221 1.00 0.00 59 GLU A CA 6
ATOM 5537 C C . GLU A 1 59 ? -5.427 -11.802 5.220 1.00 0.00 59 GLU A C 6
ATOM 5538 O O . GLU A 1 59 ? -4.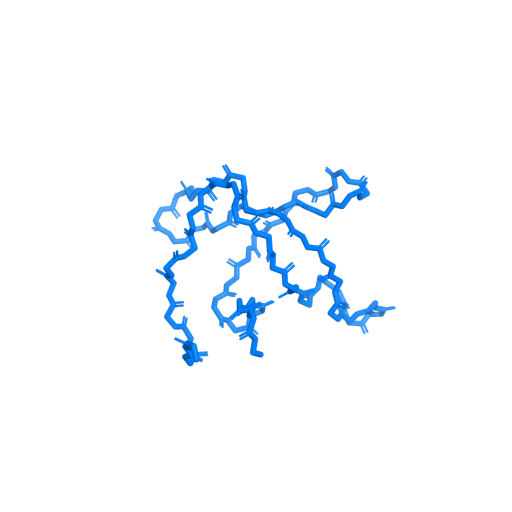330 -11.525 4.649 1.00 0.00 59 GLU A O 6
ATOM 5551 N N . SER A 1 1 ? -18.880 4.037 -5.172 1.00 0.00 1 SER A N 7
ATOM 5552 C CA . SER A 1 1 ? -19.924 3.510 -6.005 1.00 0.00 1 SER A CA 7
ATOM 5553 C C . SER A 1 1 ? -19.266 2.705 -7.086 1.00 0.00 1 SER A C 7
ATOM 5554 O O . SER A 1 1 ? -18.288 3.185 -7.663 1.00 0.00 1 SER A O 7
ATOM 5564 N N . ASN A 1 2 ? -19.815 1.506 -7.363 1.00 0.00 2 ASN A N 7
ATOM 5565 C CA . ASN A 1 2 ? -19.229 0.526 -8.302 1.00 0.00 2 ASN A CA 7
ATOM 5566 C C . ASN A 1 2 ? -18.006 -0.072 -7.662 1.00 0.00 2 ASN A C 7
ATOM 5567 O O . ASN A 1 2 ? -17.019 0.606 -7.507 1.00 0.00 2 ASN A O 7
ATOM 5578 N N . ALA A 1 3 ? -18.120 -1.345 -7.277 1.00 0.00 3 ALA A N 7
ATOM 5579 C CA . ALA A 1 3 ? -17.098 -2.075 -6.514 1.00 0.00 3 ALA A CA 7
ATOM 5580 C C . ALA A 1 3 ? -15.701 -1.978 -7.111 1.00 0.00 3 ALA A C 7
ATOM 5581 O O . ALA A 1 3 ? -15.335 -2.729 -8.025 1.00 0.00 3 ALA A O 7
ATOM 5588 N N . MET A 1 4 ? -14.970 -1.018 -6.613 1.00 0.00 4 MET A N 7
ATOM 5589 C CA . MET A 1 4 ? -13.589 -0.759 -7.003 1.00 0.00 4 MET A CA 7
ATOM 5590 C C . MET A 1 4 ? -12.920 0.178 -5.999 1.00 0.00 4 MET A C 7
ATOM 5591 O O . MET A 1 4 ? -11.750 0.567 -6.170 1.00 0.00 4 MET A O 7
ATOM 5605 N N . GLU A 1 5 ? -13.652 0.543 -4.973 1.00 0.00 5 GLU A N 7
ATOM 5606 C CA . GLU A 1 5 ? -13.163 1.422 -3.949 1.00 0.00 5 GLU A CA 7
ATOM 5607 C C . GLU A 1 5 ? -12.685 0.612 -2.744 1.00 0.00 5 GLU A C 7
ATOM 5608 O O . GLU A 1 5 ? -12.548 -0.609 -2.813 1.00 0.00 5 GLU A O 7
ATOM 5620 N N . LEU A 1 6 ? -12.434 1.298 -1.658 1.00 0.00 6 LEU A N 7
ATOM 5621 C CA . LEU A 1 6 ? -11.994 0.716 -0.448 1.00 0.00 6 LEU A CA 7
ATOM 5622 C C . LEU A 1 6 ? -12.831 1.312 0.636 1.00 0.00 6 LEU A C 7
ATOM 5623 O O . LEU A 1 6 ? -13.124 2.511 0.608 1.00 0.00 6 LEU A O 7
ATOM 5639 N N . ASP A 1 7 ? -13.226 0.498 1.550 1.00 0.00 7 ASP A N 7
ATOM 5640 C CA . ASP A 1 7 ? -14.021 0.899 2.710 1.00 0.00 7 ASP A CA 7
ATOM 5641 C C . ASP A 1 7 ? -13.133 1.399 3.823 1.00 0.00 7 ASP A C 7
ATOM 5642 O O . ASP A 1 7 ? -13.583 1.865 4.864 1.00 0.00 7 ASP A O 7
ATOM 5651 N N . LEU A 1 8 ? -11.898 1.368 3.526 1.00 0.00 8 LEU A N 7
ATOM 5652 C CA . LEU A 1 8 ? -10.847 1.828 4.386 1.00 0.00 8 LEU A CA 7
ATOM 5653 C C . LEU A 1 8 ? -10.552 3.259 4.019 1.00 0.00 8 LEU A C 7
ATOM 5654 O O . LEU A 1 8 ? -10.733 3.657 2.854 1.00 0.00 8 LEU A O 7
ATOM 5670 N N . GLN A 1 9 ? -10.117 4.026 4.957 1.00 0.00 9 GLN A N 7
ATOM 5671 C CA . GLN A 1 9 ? -9.883 5.419 4.750 1.00 0.00 9 GLN A CA 7
ATOM 5672 C C . GLN A 1 9 ? -8.409 5.765 4.910 1.00 0.00 9 GLN A C 7
ATOM 5673 O O . GLN A 1 9 ? -7.608 4.919 5.327 1.00 0.00 9 GLN A O 7
ATOM 5687 N N . PRO A 1 10 ? -7.998 6.983 4.488 1.00 0.00 10 PRO A N 7
ATOM 5688 C CA . PRO A 1 10 ? -6.636 7.445 4.677 1.00 0.00 10 PRO A CA 7
ATOM 5689 C C . PRO A 1 10 ? -6.234 7.413 6.159 1.00 0.00 10 PRO A C 7
ATOM 5690 O O . PRO A 1 10 ? -6.745 8.171 6.984 1.00 0.00 10 PRO A O 7
ATOM 5701 N N . GLY A 1 11 ? -5.338 6.510 6.459 1.00 0.00 11 GLY A N 7
ATOM 5702 C CA . GLY A 1 11 ? -4.901 6.254 7.797 1.00 0.00 11 GLY A CA 7
ATOM 5703 C C . GLY A 1 11 ? -4.900 4.761 8.089 1.00 0.00 11 GLY A C 7
ATOM 5704 O O . GLY A 1 11 ? -4.116 4.273 8.935 1.00 0.00 11 GLY A O 7
ATOM 5708 N N . ASP A 1 12 ? -5.722 4.023 7.348 1.00 0.00 12 ASP A N 7
ATOM 5709 C CA . ASP A 1 12 ? -5.901 2.588 7.562 1.00 0.00 12 ASP A CA 7
ATOM 5710 C C . ASP A 1 12 ? -4.729 1.769 7.100 1.00 0.00 12 ASP A C 7
ATOM 5711 O O . ASP A 1 12 ? -3.819 2.274 6.432 1.00 0.00 12 ASP A O 7
ATOM 5720 N N . VAL A 1 13 ? -4.740 0.508 7.452 1.00 0.00 13 VAL A N 7
ATOM 5721 C CA . VAL A 1 13 ? -3.661 -0.383 7.141 1.00 0.00 13 VAL A CA 7
ATOM 5722 C C . VAL A 1 13 ? -4.145 -1.577 6.300 1.00 0.00 13 VAL A C 7
ATOM 5723 O O . VAL A 1 13 ? -5.169 -2.193 6.596 1.00 0.00 13 VAL A O 7
ATOM 5736 N N . VAL A 1 14 ? -3.415 -1.860 5.245 1.00 0.00 14 VAL A N 7
ATOM 5737 C CA . VAL A 1 14 ? -3.697 -2.952 4.317 1.00 0.00 14 VAL A CA 7
ATOM 5738 C C . VAL A 1 14 ? -2.382 -3.524 3.825 1.00 0.00 14 VAL A C 7
ATOM 5739 O O . VAL A 1 14 ? -1.304 -3.039 4.198 1.00 0.00 14 VAL A O 7
ATOM 5752 N N . LYS A 1 15 ? -2.466 -4.547 3.032 1.00 0.00 15 LYS A N 7
ATOM 5753 C CA . LYS A 1 15 ? -1.324 -5.116 2.386 1.00 0.00 15 LYS A CA 7
ATOM 5754 C C . LYS A 1 15 ? -1.444 -4.870 0.913 1.00 0.00 15 LYS A C 7
ATOM 5755 O O . LYS A 1 15 ? -2.522 -5.083 0.315 1.00 0.00 15 LYS A O 7
ATOM 5774 N N . VAL A 1 16 ? -0.391 -4.389 0.338 1.00 0.00 16 VAL A N 7
ATOM 5775 C CA . VAL A 1 16 ? -0.362 -4.072 -1.057 1.00 0.00 16 VAL A CA 7
ATOM 5776 C C . VAL A 1 16 ? 0.863 -4.695 -1.664 1.00 0.00 16 VAL A C 7
ATOM 5777 O O . VAL A 1 16 ? 1.947 -4.629 -1.088 1.00 0.00 16 VAL A O 7
ATOM 5790 N N . LEU A 1 17 ? 0.702 -5.329 -2.780 1.00 0.00 17 LEU A N 7
ATOM 5791 C CA . LEU A 1 17 ? 1.819 -5.904 -3.456 1.00 0.00 17 LEU A CA 7
ATOM 5792 C C . LEU A 1 17 ? 2.439 -4.830 -4.334 1.00 0.00 17 LEU A C 7
ATOM 5793 O O . LEU A 1 17 ? 1.954 -4.521 -5.435 1.00 0.00 17 LEU A O 7
ATOM 5809 N N . GLU A 1 18 ? 3.444 -4.208 -3.760 1.00 0.00 18 GLU A N 7
ATOM 5810 C CA . GLU A 1 18 ? 4.195 -3.115 -4.342 1.00 0.00 18 GLU A CA 7
ATOM 5811 C C . GLU A 1 18 ? 4.885 -3.556 -5.624 1.00 0.00 18 GLU A C 7
ATOM 5812 O O . GLU A 1 18 ? 4.634 -3.027 -6.704 1.00 0.00 18 GLU A O 7
ATOM 5824 N N . SER A 1 19 ? 5.730 -4.531 -5.504 1.00 0.00 19 SER A N 7
ATOM 5825 C CA . SER A 1 19 ? 6.450 -5.052 -6.617 1.00 0.00 19 SER A CA 7
ATOM 5826 C C . SER A 1 19 ? 6.507 -6.564 -6.520 1.00 0.00 19 SER A C 7
ATOM 5827 O O . SER A 1 19 ? 6.517 -7.110 -5.422 1.00 0.00 19 SER A O 7
ATOM 5835 N N . ALA A 1 20 ? 6.541 -7.235 -7.665 1.00 0.00 20 ALA A N 7
ATOM 5836 C CA . ALA A 1 20 ? 6.526 -8.705 -7.727 1.00 0.00 20 ALA A CA 7
ATOM 5837 C C . ALA A 1 20 ? 7.770 -9.330 -7.095 1.00 0.00 20 ALA A C 7
ATOM 5838 O O . ALA A 1 20 ? 7.744 -10.465 -6.673 1.00 0.00 20 ALA A O 7
ATOM 5845 N N . ALA A 1 21 ? 8.838 -8.562 -7.009 1.00 0.00 21 ALA A N 7
ATOM 5846 C CA . ALA A 1 21 ? 10.088 -9.048 -6.433 1.00 0.00 21 ALA A CA 7
ATOM 5847 C C . ALA A 1 21 ? 10.151 -8.753 -4.934 1.00 0.00 21 ALA A C 7
ATOM 5848 O O . ALA A 1 21 ? 11.173 -8.948 -4.298 1.00 0.00 21 ALA A O 7
ATOM 5855 N N . LEU A 1 22 ? 9.046 -8.282 -4.389 1.00 0.00 22 LEU A N 7
ATOM 5856 C CA . LEU A 1 22 ? 8.962 -7.944 -2.976 1.00 0.00 22 LEU A CA 7
ATOM 5857 C C . LEU A 1 22 ? 7.730 -8.594 -2.367 1.00 0.00 22 LEU A C 7
ATOM 5858 O O . LEU A 1 22 ? 7.791 -9.192 -1.304 1.00 0.00 22 LEU A O 7
ATOM 5874 N N . GLY A 1 23 ? 6.617 -8.469 -3.054 1.00 0.00 23 GLY A N 7
ATOM 5875 C CA . GLY A 1 23 ? 5.410 -9.087 -2.607 1.00 0.00 23 GLY A CA 7
ATOM 5876 C C . GLY A 1 23 ? 4.505 -8.122 -1.888 1.00 0.00 23 GLY A C 7
ATOM 5877 O O . GLY A 1 23 ? 4.577 -6.902 -2.105 1.00 0.00 23 GLY A O 7
ATOM 5881 N N . TRP A 1 24 ? 3.633 -8.675 -1.088 1.00 0.00 24 TRP A N 7
ATOM 5882 C CA . TRP A 1 24 ? 2.698 -7.931 -0.274 1.00 0.00 24 TRP A CA 7
ATOM 5883 C C . TRP A 1 24 ? 3.405 -7.253 0.881 1.00 0.00 24 TRP A C 7
ATOM 5884 O O . TRP A 1 24 ? 3.903 -7.914 1.790 1.00 0.00 24 TRP A O 7
ATOM 5905 N N . VAL A 1 25 ? 3.449 -5.955 0.840 1.00 0.00 25 VAL A N 7
ATOM 5906 C CA . VAL A 1 25 ? 4.049 -5.184 1.888 1.00 0.00 25 VAL A CA 7
ATOM 5907 C C . VAL A 1 25 ? 2.942 -4.543 2.682 1.00 0.00 25 VAL A C 7
ATOM 5908 O O . VAL A 1 25 ? 1.835 -4.323 2.153 1.00 0.00 25 VAL A O 7
ATOM 5921 N N . ARG A 1 26 ? 3.191 -4.283 3.935 1.00 0.00 26 ARG A N 7
ATOM 5922 C CA . ARG A 1 26 ? 2.203 -3.640 4.749 1.00 0.00 26 ARG A CA 7
ATOM 5923 C C . ARG A 1 26 ? 2.223 -2.171 4.415 1.00 0.00 26 ARG A C 7
ATOM 5924 O O . ARG A 1 26 ? 3.305 -1.581 4.237 1.00 0.00 26 ARG A O 7
ATOM 5945 N N . ALA A 1 27 ? 1.068 -1.597 4.254 1.00 0.00 27 ALA A N 7
ATOM 5946 C CA . ALA A 1 27 ? 0.984 -0.231 3.871 1.00 0.00 27 ALA A CA 7
ATOM 5947 C C . ALA A 1 27 ? -0.177 0.472 4.527 1.00 0.00 27 ALA A C 7
ATOM 5948 O O . ALA A 1 27 ? -1.137 -0.152 4.998 1.00 0.00 27 ALA A O 7
ATOM 5955 N N . ARG A 1 28 ? -0.068 1.760 4.565 1.00 0.00 28 ARG A N 7
ATOM 5956 C CA . ARG A 1 28 ? -1.057 2.625 5.096 1.00 0.00 28 ARG A CA 7
ATOM 5957 C C . ARG A 1 28 ? -1.737 3.291 3.963 1.00 0.00 28 ARG A C 7
ATOM 5958 O O . ARG A 1 28 ? -1.080 3.754 3.032 1.00 0.00 28 ARG A O 7
ATOM 5979 N N . VAL A 1 29 ? -3.024 3.309 4.012 1.00 0.00 29 VAL A N 7
ATOM 5980 C CA . VAL A 1 29 ? -3.802 3.961 3.011 1.00 0.00 29 VAL A CA 7
ATOM 5981 C C . VAL A 1 29 ? -3.643 5.440 3.213 1.00 0.00 29 VAL A C 7
ATOM 5982 O O . VAL A 1 29 ? -4.052 5.959 4.219 1.00 0.00 29 VAL A O 7
ATOM 5995 N N . ILE A 1 30 ? -2.981 6.093 2.306 1.00 0.00 30 ILE A N 7
ATOM 5996 C CA . ILE A 1 30 ? -2.781 7.519 2.430 1.00 0.00 30 ILE A CA 7
ATOM 5997 C C . ILE A 1 30 ? -3.883 8.226 1.751 1.00 0.00 30 ILE A C 7
ATOM 5998 O O . ILE A 1 30 ? -4.344 9.265 2.209 1.00 0.00 30 ILE A O 7
ATOM 6014 N N . ARG A 1 31 ? -4.344 7.672 0.674 1.00 0.00 31 ARG A N 7
ATOM 6015 C CA . ARG A 1 31 ? -5.334 8.252 -0.016 1.00 0.00 31 ARG A CA 7
ATOM 6016 C C . ARG A 1 31 ? -6.056 7.209 -0.793 1.00 0.00 31 ARG A C 7
ATOM 6017 O O . ARG A 1 31 ? -5.491 6.177 -1.184 1.00 0.00 31 ARG A O 7
ATOM 6038 N N . VAL A 1 32 ? -7.247 7.493 -1.034 1.00 0.00 32 VAL A N 7
ATOM 6039 C CA . VAL A 1 32 ? -8.126 6.571 -1.703 1.00 0.00 32 VAL A CA 7
ATOM 6040 C C . VAL A 1 32 ? -8.534 7.084 -3.064 1.00 0.00 32 VAL A C 7
ATOM 6041 O O . VAL A 1 32 ? -9.143 8.134 -3.208 1.00 0.00 32 VAL A O 7
ATOM 6054 N N . LYS A 1 33 ? -8.065 6.389 -4.032 1.00 0.00 33 LYS A N 7
ATOM 6055 C CA . LYS A 1 33 ? -8.497 6.479 -5.362 1.00 0.00 33 LYS A CA 7
ATOM 6056 C C . LYS A 1 33 ? -9.211 5.170 -5.618 1.00 0.00 33 LYS A C 7
ATOM 6057 O O . LYS A 1 33 ? -9.334 4.368 -4.687 1.00 0.00 33 LYS A O 7
ATOM 6076 N N . SER A 1 34 ? -9.692 4.913 -6.791 1.00 0.00 34 SER A N 7
ATOM 6077 C CA . SER A 1 34 ? -10.386 3.670 -6.959 1.00 0.00 34 SER A CA 7
ATOM 6078 C C . SER A 1 34 ? -10.009 2.946 -8.248 1.00 0.00 34 SER A C 7
ATOM 6079 O O . SER A 1 34 ? -9.430 3.553 -9.181 1.00 0.00 34 SER A O 7
ATOM 6087 N N . GLY A 1 35 ? -10.298 1.644 -8.259 1.00 0.00 35 GLY A N 7
ATOM 6088 C CA . GLY A 1 35 ? -10.098 0.780 -9.400 1.00 0.00 35 GLY A CA 7
ATOM 6089 C C . GLY A 1 35 ? -8.659 0.590 -9.780 1.00 0.00 35 GLY A C 7
ATOM 6090 O O . GLY A 1 35 ? -7.970 -0.327 -9.297 1.00 0.00 35 GLY A O 7
ATOM 6094 N N . GLY A 1 36 ? -8.190 1.468 -10.609 1.00 0.00 36 GLY A N 7
ATOM 6095 C CA . GLY A 1 36 ? -6.870 1.357 -11.119 1.00 0.00 36 GLY A CA 7
ATOM 6096 C C . GLY A 1 36 ? -5.871 2.001 -10.215 1.00 0.00 36 GLY A C 7
ATOM 6097 O O . GLY A 1 36 ? -4.684 1.701 -10.292 1.00 0.00 36 GLY A O 7
ATOM 6101 N N . ARG A 1 37 ? -6.331 2.916 -9.380 1.00 0.00 37 ARG A N 7
ATOM 6102 C CA . ARG A 1 37 ? -5.539 3.615 -8.499 1.00 0.00 37 ARG A CA 7
ATOM 6103 C C . ARG A 1 37 ? -5.933 3.441 -7.068 1.00 0.00 37 ARG A C 7
ATOM 6104 O O . ARG A 1 37 ? -7.087 3.304 -6.752 1.00 0.00 37 ARG A O 7
ATOM 6125 N N . VAL A 1 38 ? -4.941 3.486 -6.255 1.00 0.00 38 VAL A N 7
ATOM 6126 C CA . VAL A 1 38 ? -4.966 3.497 -4.783 1.00 0.00 38 VAL A CA 7
ATOM 6127 C C . VAL A 1 38 ? -3.596 4.061 -4.442 1.00 0.00 38 VAL A C 7
ATOM 6128 O O . VAL A 1 38 ? -2.654 3.861 -5.229 1.00 0.00 38 VAL A O 7
ATOM 6141 N N . VAL A 1 39 ? -3.461 4.810 -3.375 1.00 0.00 39 VAL A N 7
ATOM 6142 C CA . VAL A 1 39 ? -2.151 5.329 -3.009 1.00 0.00 39 VAL A CA 7
ATOM 6143 C C . VAL A 1 39 ? -1.886 5.007 -1.546 1.00 0.00 39 VAL A C 7
ATOM 6144 O O . VAL A 1 39 ? -2.682 5.370 -0.660 1.00 0.00 39 VAL A O 7
ATOM 6157 N N . VAL A 1 40 ? -0.790 4.333 -1.293 1.00 0.00 40 VAL A N 7
ATOM 6158 C CA . VAL A 1 40 ? -0.481 3.808 0.014 1.00 0.00 40 VAL A CA 7
ATOM 6159 C C . VAL A 1 40 ? 0.969 4.044 0.325 1.00 0.00 40 VAL A C 7
ATOM 6160 O O . VAL A 1 40 ? 1.788 4.183 -0.575 1.00 0.00 40 VAL A O 7
ATOM 6173 N N . GLN A 1 41 ? 1.273 4.090 1.570 1.00 0.00 41 GLN A N 7
ATOM 6174 C CA . GLN A 1 41 ? 2.622 4.265 2.021 1.00 0.00 41 GLN A CA 7
ATOM 6175 C C . GLN A 1 41 ? 2.984 3.097 2.887 1.00 0.00 41 GLN A C 7
ATOM 6176 O O . GLN A 1 41 ? 2.278 2.794 3.835 1.00 0.00 41 GLN A O 7
ATOM 6190 N N . SER A 1 42 ? 4.043 2.420 2.542 1.00 0.00 42 SER A N 7
ATOM 6191 C CA . SER A 1 42 ? 4.482 1.279 3.305 1.00 0.00 42 SER A CA 7
ATOM 6192 C C . SER A 1 42 ? 5.149 1.758 4.581 1.00 0.00 42 SER A C 7
ATOM 6193 O O . SER A 1 42 ? 5.433 2.953 4.731 1.00 0.00 42 SER A O 7
ATOM 6201 N N . ASP A 1 43 ? 5.458 0.819 5.464 1.00 0.00 43 ASP A N 7
ATOM 6202 C CA . ASP A 1 43 ? 6.147 1.101 6.738 1.00 0.00 43 ASP A CA 7
ATOM 6203 C C . ASP A 1 43 ? 7.566 1.598 6.460 1.00 0.00 43 ASP A C 7
ATOM 6204 O O . ASP A 1 43 ? 8.272 2.079 7.330 1.00 0.00 43 ASP A O 7
ATOM 6213 N N . GLN A 1 44 ? 7.955 1.457 5.208 1.00 0.00 44 GLN A N 7
ATOM 6214 C CA . GLN A 1 44 ? 9.196 1.950 4.681 1.00 0.00 44 GLN A CA 7
ATOM 6215 C C . GLN A 1 44 ? 9.166 3.460 4.488 1.00 0.00 44 GLN A C 7
ATOM 6216 O O . GLN A 1 44 ? 10.180 4.052 4.156 1.00 0.00 44 GLN A O 7
ATOM 6230 N N . GLY A 1 45 ? 7.993 4.054 4.625 1.00 0.00 45 GLY A N 7
ATOM 6231 C CA . GLY A 1 45 ? 7.852 5.485 4.485 1.00 0.00 45 GLY A CA 7
ATOM 6232 C C . GLY A 1 45 ? 7.637 5.909 3.047 1.00 0.00 45 GLY A C 7
ATOM 6233 O O . GLY A 1 45 ? 7.396 7.076 2.763 1.00 0.00 45 GLY A O 7
ATOM 6237 N N . ARG A 1 46 ? 7.713 4.965 2.134 1.00 0.00 46 ARG A N 7
ATOM 6238 C CA . ARG A 1 46 ? 7.550 5.258 0.768 1.00 0.00 46 ARG A CA 7
ATOM 6239 C C . ARG A 1 46 ? 6.092 5.120 0.342 1.00 0.00 46 ARG A C 7
ATOM 6240 O O . ARG A 1 46 ? 5.447 4.093 0.611 1.00 0.00 46 ARG A O 7
ATOM 6261 N N . GLU A 1 47 ? 5.573 6.176 -0.246 1.00 0.00 47 GLU A N 7
ATOM 6262 C CA . GLU A 1 47 ? 4.230 6.199 -0.780 1.00 0.00 47 GLU A CA 7
ATOM 6263 C C . GLU A 1 47 ? 4.304 5.793 -2.235 1.00 0.00 47 GLU A C 7
ATOM 6264 O O . GLU A 1 47 ? 5.191 6.238 -2.967 1.00 0.00 47 GLU A O 7
ATOM 6276 N N . PHE A 1 48 ? 3.425 4.932 -2.631 1.00 0.00 48 PHE A N 7
ATOM 6277 C CA . PHE A 1 48 ? 3.366 4.459 -3.972 1.00 0.00 48 PHE A CA 7
ATOM 6278 C C . PHE A 1 48 ? 1.922 4.259 -4.363 1.00 0.00 48 PHE A C 7
ATOM 6279 O O . PHE A 1 48 ? 1.053 4.037 -3.505 1.00 0.00 48 PHE A O 7
ATOM 6296 N N . THR A 1 49 ? 1.652 4.352 -5.623 1.00 0.00 49 THR A N 7
ATOM 6297 C CA . THR A 1 49 ? 0.328 4.216 -6.093 1.00 0.00 49 THR A CA 7
ATOM 6298 C C . THR A 1 49 ? 0.176 2.941 -6.938 1.00 0.00 49 THR A C 7
ATOM 6299 O O . THR A 1 49 ? 0.817 2.772 -7.989 1.00 0.00 49 THR A O 7
ATOM 6310 N N . ALA A 1 50 ? -0.651 2.048 -6.446 1.00 0.00 50 ALA A N 7
ATOM 6311 C CA . ALA A 1 50 ? -0.880 0.761 -7.054 1.00 0.00 50 ALA A CA 7
ATOM 6312 C C . ALA A 1 50 ? -2.320 0.661 -7.531 1.00 0.00 50 ALA A C 7
ATOM 6313 O O . ALA A 1 50 ? -3.046 1.657 -7.547 1.00 0.00 50 ALA A O 7
ATOM 6320 N N . ARG A 1 51 ? -2.712 -0.518 -7.944 1.00 0.00 51 ARG A N 7
ATOM 6321 C CA . ARG A 1 51 ? -4.069 -0.769 -8.407 1.00 0.00 51 ARG A CA 7
ATOM 6322 C C . ARG A 1 51 ? -4.842 -1.443 -7.300 1.00 0.00 51 ARG A C 7
ATOM 6323 O O . ARG A 1 51 ? -4.238 -1.998 -6.390 1.00 0.00 51 ARG A O 7
ATOM 6344 N N . GLY A 1 52 ? -6.165 -1.467 -7.414 1.00 0.00 52 GLY A N 7
ATOM 6345 C CA . GLY A 1 52 ? -6.995 -2.174 -6.434 1.00 0.00 52 GLY A CA 7
ATOM 6346 C C . GLY A 1 52 ? -6.863 -3.671 -6.580 1.00 0.00 52 GLY A C 7
ATOM 6347 O O . GLY A 1 52 ? -7.315 -4.437 -5.751 1.00 0.00 52 GLY A O 7
ATOM 6351 N N . ASN A 1 53 ? -6.198 -4.073 -7.638 1.00 0.00 53 ASN A N 7
ATOM 6352 C CA . ASN A 1 53 ? -5.934 -5.476 -7.909 1.00 0.00 53 ASN A CA 7
ATOM 6353 C C . ASN A 1 53 ? -4.669 -5.899 -7.178 1.00 0.00 53 ASN A C 7
ATOM 6354 O O . ASN A 1 53 ? -4.240 -7.037 -7.257 1.00 0.00 53 ASN A O 7
ATOM 6365 N N . GLN A 1 54 ? -4.064 -4.951 -6.505 1.00 0.00 54 GLN A N 7
ATOM 6366 C CA . GLN A 1 54 ? -2.832 -5.146 -5.785 1.00 0.00 54 GLN A CA 7
ATOM 6367 C C . GLN A 1 54 ? -3.031 -4.875 -4.315 1.00 0.00 54 GLN A C 7
ATOM 6368 O O . GLN A 1 54 ? -2.069 -4.820 -3.559 1.00 0.00 54 GLN A O 7
ATOM 6382 N N . VAL A 1 55 ? -4.277 -4.744 -3.902 1.00 0.00 55 VAL A N 7
ATOM 6383 C CA . VAL A 1 55 ? -4.584 -4.376 -2.534 1.00 0.00 55 VAL A CA 7
ATOM 6384 C C . VAL A 1 55 ? -5.575 -5.336 -1.976 1.00 0.00 55 VAL A C 7
ATOM 6385 O O . VAL A 1 55 ? -6.534 -5.730 -2.643 1.00 0.00 55 VAL A O 7
ATOM 6398 N N . ARG A 1 56 ? -5.328 -5.739 -0.777 1.00 0.00 56 ARG A N 7
ATOM 6399 C CA . ARG A 1 56 ? -6.173 -6.613 -0.093 1.00 0.00 56 ARG A CA 7
ATOM 6400 C C . ARG A 1 56 ? -6.413 -6.093 1.277 1.00 0.00 56 ARG A C 7
ATOM 6401 O O . ARG A 1 56 ? -5.481 -5.715 1.996 1.00 0.00 56 ARG A O 7
ATOM 6422 N N . LEU A 1 57 ? -7.637 -6.040 1.605 1.00 0.00 57 LEU A N 7
ATOM 6423 C CA . LEU A 1 57 ? -8.082 -5.585 2.879 1.00 0.00 57 LEU A CA 7
ATOM 6424 C C . LEU A 1 57 ? -8.416 -6.770 3.757 1.00 0.00 57 LEU A C 7
ATOM 6425 O O . LEU A 1 57 ? -8.953 -7.758 3.258 1.00 0.00 57 LEU A O 7
ATOM 6441 N N . ILE A 1 58 ? -8.021 -6.669 5.034 1.00 0.00 58 ILE A N 7
ATOM 6442 C CA . ILE A 1 58 ? -8.228 -7.653 6.080 1.00 0.00 58 ILE A CA 7
ATOM 6443 C C . ILE A 1 58 ? -8.092 -9.114 5.646 1.00 0.00 58 ILE A C 7
ATOM 6444 O O . ILE A 1 58 ? -9.077 -9.823 5.419 1.00 0.00 58 ILE A O 7
ATOM 6460 N N . GLU A 1 59 ? -6.863 -9.519 5.533 1.00 0.00 59 GLU A N 7
ATOM 6461 C CA . GLU A 1 59 ? -6.446 -10.803 5.078 1.00 0.00 59 GLU A CA 7
ATOM 6462 C C . GLU A 1 59 ? -4.946 -10.728 5.244 1.00 0.00 59 GLU A C 7
ATOM 6463 O O . GLU A 1 59 ? -4.215 -11.697 4.952 1.00 0.00 59 GLU A O 7
ATOM 6476 N N . SER A 1 1 ? -22.192 -5.970 -15.583 1.00 0.00 1 SER A N 8
ATOM 6477 C CA . SER A 1 1 ? -21.921 -4.604 -15.205 1.00 0.00 1 SER A CA 8
ATOM 6478 C C . SER A 1 1 ? -21.002 -4.643 -14.020 1.00 0.00 1 SER A C 8
ATOM 6479 O O . SER A 1 1 ? -21.212 -5.452 -13.126 1.00 0.00 1 SER A O 8
ATOM 6489 N N . ASN A 1 2 ? -19.984 -3.824 -14.024 1.00 0.00 2 ASN A N 8
ATOM 6490 C CA . ASN A 1 2 ? -18.996 -3.850 -12.968 1.00 0.00 2 ASN A CA 8
ATOM 6491 C C . ASN A 1 2 ? -18.958 -2.504 -12.325 1.00 0.00 2 ASN A C 8
ATOM 6492 O O . ASN A 1 2 ? -19.270 -1.507 -12.974 1.00 0.00 2 ASN A O 8
ATOM 6503 N N . ALA A 1 3 ? -18.602 -2.467 -11.077 1.00 0.00 3 ALA A N 8
ATOM 6504 C CA . ALA A 1 3 ? -18.540 -1.243 -10.352 1.00 0.00 3 ALA A CA 8
ATOM 6505 C C . ALA A 1 3 ? -17.128 -1.028 -9.888 1.00 0.00 3 ALA A C 8
ATOM 6506 O O . ALA A 1 3 ? -16.603 -1.803 -9.091 1.00 0.00 3 ALA A O 8
ATOM 6513 N N . MET A 1 4 ? -16.502 -0.026 -10.429 1.00 0.00 4 MET A N 8
ATOM 6514 C CA . MET A 1 4 ? -15.143 0.299 -10.062 1.00 0.00 4 MET A CA 8
ATOM 6515 C C . MET A 1 4 ? -15.164 1.227 -8.872 1.00 0.00 4 MET A C 8
ATOM 6516 O O . MET A 1 4 ? -15.329 2.432 -9.023 1.00 0.00 4 MET A O 8
ATOM 6530 N N . GLU A 1 5 ? -15.060 0.648 -7.711 1.00 0.00 5 GLU A N 8
ATOM 6531 C CA . GLU A 1 5 ? -15.101 1.365 -6.471 1.00 0.00 5 GLU A CA 8
ATOM 6532 C C . GLU A 1 5 ? -13.714 1.312 -5.839 1.00 0.00 5 GLU A C 8
ATOM 6533 O O . GLU A 1 5 ? -12.886 0.463 -6.211 1.00 0.00 5 GLU A O 8
ATOM 6545 N N . LEU A 1 6 ? -13.457 2.204 -4.933 1.00 0.00 6 LEU A N 8
ATOM 6546 C CA . LEU A 1 6 ? -12.208 2.271 -4.257 1.00 0.00 6 LEU A CA 8
ATOM 6547 C C . LEU A 1 6 ? -12.318 1.523 -2.953 1.00 0.00 6 LEU A C 8
ATOM 6548 O O . LEU A 1 6 ? -12.783 2.053 -1.944 1.00 0.00 6 LEU A O 8
ATOM 6564 N N . ASP A 1 7 ? -11.882 0.296 -2.973 1.00 0.00 7 ASP A N 8
ATOM 6565 C CA . ASP A 1 7 ? -11.979 -0.631 -1.844 1.00 0.00 7 ASP A CA 8
ATOM 6566 C C . ASP A 1 7 ? -10.897 -0.395 -0.798 1.00 0.00 7 ASP A C 8
ATOM 6567 O O . ASP A 1 7 ? -10.613 -1.242 0.032 1.00 0.00 7 ASP A O 8
ATOM 6576 N N . LEU A 1 8 ? -10.402 0.792 -0.796 1.00 0.00 8 LEU A N 8
ATOM 6577 C CA . LEU A 1 8 ? -9.359 1.237 0.070 1.00 0.00 8 LEU A CA 8
ATOM 6578 C C . LEU A 1 8 ? -9.744 2.609 0.608 1.00 0.00 8 LEU A C 8
ATOM 6579 O O . LEU A 1 8 ? -10.202 3.464 -0.157 1.00 0.00 8 LEU A O 8
ATOM 6595 N N . GLN A 1 9 ? -9.575 2.828 1.892 1.00 0.00 9 GLN A N 8
ATOM 6596 C CA . GLN A 1 9 ? -9.907 4.101 2.509 1.00 0.00 9 GLN A CA 8
ATOM 6597 C C . GLN A 1 9 ? -8.704 4.625 3.277 1.00 0.00 9 GLN A C 8
ATOM 6598 O O . GLN A 1 9 ? -7.880 3.846 3.718 1.00 0.00 9 GLN A O 8
ATOM 6612 N N . PRO A 1 10 ? -8.575 5.945 3.436 1.00 0.00 10 PRO A N 8
ATOM 6613 C CA . PRO A 1 10 ? -7.427 6.531 4.100 1.00 0.00 10 PRO A CA 8
ATOM 6614 C C . PRO A 1 10 ? -7.432 6.295 5.608 1.00 0.00 10 PRO A C 8
ATOM 6615 O O . PRO A 1 10 ? -8.454 6.462 6.276 1.00 0.00 10 PRO A O 8
ATOM 6626 N N . GLY A 1 11 ? -6.285 5.906 6.119 1.00 0.00 11 GLY A N 8
ATOM 6627 C CA . GLY A 1 11 ? -6.132 5.609 7.520 1.00 0.00 11 GLY A CA 8
ATOM 6628 C C . GLY A 1 11 ? -6.109 4.119 7.758 1.00 0.00 11 GLY A C 8
ATOM 6629 O O . GLY A 1 11 ? -5.959 3.664 8.889 1.00 0.00 11 GLY A O 8
ATOM 6633 N N . ASP A 1 12 ? -6.234 3.370 6.682 1.00 0.00 12 ASP A N 8
ATOM 6634 C CA . ASP A 1 12 ? -6.311 1.916 6.743 1.00 0.00 12 ASP A CA 8
ATOM 6635 C C . ASP A 1 12 ? -4.916 1.291 6.692 1.00 0.00 12 ASP A C 8
ATOM 6636 O O . ASP A 1 12 ? -3.956 1.898 6.160 1.00 0.00 12 ASP A O 8
ATOM 6645 N N . VAL A 1 13 ? -4.816 0.085 7.202 1.00 0.00 13 VAL A N 8
ATOM 6646 C CA . VAL A 1 13 ? -3.586 -0.669 7.248 1.00 0.00 13 VAL A CA 8
ATOM 6647 C C . VAL A 1 13 ? -3.776 -1.892 6.371 1.00 0.00 13 VAL A C 8
ATOM 6648 O O . VAL A 1 13 ? -4.474 -2.831 6.728 1.00 0.00 13 VAL A O 8
ATOM 6661 N N . VAL A 1 14 ? -3.149 -1.873 5.245 1.00 0.00 14 VAL A N 8
ATOM 6662 C CA . VAL A 1 14 ? -3.383 -2.853 4.216 1.00 0.00 14 VAL A CA 8
ATOM 6663 C C . VAL A 1 14 ? -2.115 -3.576 3.825 1.00 0.00 14 VAL A C 8
ATOM 6664 O O . VAL A 1 14 ? -1.017 -3.250 4.292 1.00 0.00 14 VAL A O 8
ATOM 6677 N N . LYS A 1 15 ? -2.277 -4.569 2.998 1.00 0.00 15 LYS A N 8
ATOM 6678 C CA . LYS A 1 15 ? -1.175 -5.270 2.409 1.00 0.00 15 LYS A CA 8
ATOM 6679 C C . LYS A 1 15 ? -1.117 -4.949 0.937 1.00 0.00 15 LYS A C 8
ATOM 6680 O O . LYS A 1 15 ? -2.125 -5.074 0.221 1.00 0.00 15 LYS A O 8
ATOM 6699 N N . VAL A 1 16 ? 0.023 -4.515 0.495 1.00 0.00 16 VAL A N 8
ATOM 6700 C CA . VAL A 1 16 ? 0.218 -4.155 -0.875 1.00 0.00 16 VAL A CA 8
ATOM 6701 C C . VAL A 1 16 ? 1.329 -4.979 -1.453 1.00 0.00 16 VAL A C 8
ATOM 6702 O O . VAL A 1 16 ? 2.282 -5.322 -0.762 1.00 0.00 16 VAL A O 8
ATOM 6715 N N . LEU A 1 17 ? 1.213 -5.328 -2.675 1.00 0.00 17 LEU A N 8
ATOM 6716 C CA . LEU A 1 17 ? 2.298 -5.948 -3.326 1.00 0.00 17 LEU A CA 8
ATOM 6717 C C . LEU A 1 17 ? 3.007 -4.859 -4.120 1.00 0.00 17 LEU A C 8
ATOM 6718 O O . LEU A 1 17 ? 2.646 -4.528 -5.254 1.00 0.00 17 LEU A O 8
ATOM 6734 N N . GLU A 1 18 ? 3.914 -4.210 -3.418 1.00 0.00 18 GLU A N 8
ATOM 6735 C CA . GLU A 1 18 ? 4.693 -3.077 -3.916 1.00 0.00 18 GLU A CA 8
ATOM 6736 C C . GLU A 1 18 ? 5.700 -3.524 -4.961 1.00 0.00 18 GLU A C 8
ATOM 6737 O O . GLU A 1 18 ? 5.895 -2.879 -5.985 1.00 0.00 18 GLU A O 8
ATOM 6749 N N . SER A 1 19 ? 6.331 -4.618 -4.706 1.00 0.00 19 SER A N 8
ATOM 6750 C CA . SER A 1 19 ? 7.316 -5.129 -5.595 1.00 0.00 19 SER A CA 8
ATOM 6751 C C . SER A 1 19 ? 7.260 -6.640 -5.603 1.00 0.00 19 SER A C 8
ATOM 6752 O O . SER A 1 19 ? 7.026 -7.255 -4.568 1.00 0.00 19 SER A O 8
ATOM 6760 N N . ALA A 1 20 ? 7.464 -7.232 -6.771 1.00 0.00 20 ALA A N 8
ATOM 6761 C CA . ALA A 1 20 ? 7.389 -8.686 -6.950 1.00 0.00 20 ALA A CA 8
ATOM 6762 C C . ALA A 1 20 ? 8.475 -9.421 -6.163 1.00 0.00 20 ALA A C 8
ATOM 6763 O O . ALA A 1 20 ? 8.322 -10.574 -5.829 1.00 0.00 20 ALA A O 8
ATOM 6770 N N . ALA A 1 21 ? 9.552 -8.721 -5.854 1.00 0.00 21 ALA A N 8
ATOM 6771 C CA . ALA A 1 21 ? 10.660 -9.304 -5.103 1.00 0.00 21 ALA A CA 8
ATOM 6772 C C . ALA A 1 21 ? 10.436 -9.159 -3.595 1.00 0.00 21 ALA A C 8
ATOM 6773 O O . ALA A 1 21 ? 11.289 -9.512 -2.798 1.00 0.00 21 ALA A O 8
ATOM 6780 N N . LEU A 1 22 ? 9.288 -8.625 -3.229 1.00 0.00 22 LEU A N 8
ATOM 6781 C CA . LEU A 1 22 ? 8.935 -8.440 -1.832 1.00 0.00 22 LEU A CA 8
ATOM 6782 C C . LEU A 1 22 ? 7.626 -9.146 -1.548 1.00 0.00 22 LEU A C 8
ATOM 6783 O O . LEU A 1 22 ? 7.482 -9.838 -0.552 1.00 0.00 22 LEU A O 8
ATOM 6799 N N . GLY A 1 23 ? 6.676 -8.967 -2.442 1.00 0.00 23 GLY A N 8
ATOM 6800 C CA . GLY A 1 23 ? 5.395 -9.562 -2.268 1.00 0.00 23 GLY A CA 8
ATOM 6801 C C . GLY A 1 23 ? 4.478 -8.616 -1.562 1.00 0.00 23 GLY A C 8
ATOM 6802 O O . GLY A 1 23 ? 4.629 -7.388 -1.675 1.00 0.00 23 GLY A O 8
ATOM 6806 N N . TRP A 1 24 ? 3.528 -9.171 -0.886 1.00 0.00 24 TRP A N 8
ATOM 6807 C CA . TRP A 1 24 ? 2.591 -8.434 -0.090 1.00 0.00 24 TRP A CA 8
ATOM 6808 C C . TRP A 1 24 ? 3.245 -7.940 1.192 1.00 0.00 24 TRP A C 8
ATOM 6809 O O . TRP A 1 24 ? 3.539 -8.717 2.096 1.00 0.00 24 TRP A O 8
ATOM 6830 N N . VAL A 1 25 ? 3.480 -6.668 1.237 1.00 0.00 25 VAL A N 8
ATOM 6831 C CA . VAL A 1 25 ? 4.077 -6.012 2.367 1.00 0.00 25 VAL A CA 8
ATOM 6832 C C . VAL A 1 25 ? 3.037 -5.114 3.017 1.00 0.00 25 VAL A C 8
ATOM 6833 O O . VAL A 1 25 ? 1.953 -4.917 2.461 1.00 0.00 25 VAL A O 8
ATOM 6846 N N . ARG A 1 26 ? 3.353 -4.568 4.160 1.00 0.00 26 ARG A N 8
ATOM 6847 C CA . ARG A 1 26 ? 2.411 -3.733 4.873 1.00 0.00 26 ARG A CA 8
ATOM 6848 C C . ARG A 1 26 ? 2.441 -2.321 4.308 1.00 0.00 26 ARG A C 8
ATOM 6849 O O . ARG A 1 26 ? 3.512 -1.814 3.933 1.00 0.00 26 ARG A O 8
ATOM 6870 N N . ALA A 1 27 ? 1.285 -1.723 4.210 1.00 0.00 27 ALA A N 8
ATOM 6871 C CA . ALA A 1 27 ? 1.149 -0.373 3.772 1.00 0.00 27 ALA A CA 8
ATOM 6872 C C . ALA A 1 27 ? 0.008 0.281 4.485 1.00 0.00 27 ALA A C 8
ATOM 6873 O O . ALA A 1 27 ? -0.771 -0.370 5.180 1.00 0.00 27 ALA A O 8
ATOM 6880 N N . ARG A 1 28 ? -0.089 1.546 4.313 1.00 0.00 28 ARG A N 8
ATOM 6881 C CA . ARG A 1 28 ? -1.110 2.332 4.917 1.00 0.00 28 ARG A CA 8
ATOM 6882 C C . ARG A 1 28 ? -1.706 3.201 3.844 1.00 0.00 28 ARG A C 8
ATOM 6883 O O . ARG A 1 28 ? -0.980 3.821 3.072 1.00 0.00 28 ARG A O 8
ATOM 6904 N N . VAL A 1 29 ? -2.994 3.195 3.733 1.00 0.00 29 VAL A N 8
ATOM 6905 C CA . VAL A 1 29 ? -3.653 4.034 2.759 1.00 0.00 29 VAL A CA 8
ATOM 6906 C C . VAL A 1 29 ? -3.661 5.401 3.328 1.00 0.00 29 VAL A C 8
ATOM 6907 O O . VAL A 1 29 ? -4.282 5.640 4.351 1.00 0.00 29 VAL A O 8
ATOM 6920 N N . ILE A 1 30 ? -2.936 6.285 2.716 1.00 0.00 30 ILE A N 8
ATOM 6921 C CA . ILE A 1 30 ? -2.828 7.589 3.260 1.00 0.00 30 ILE A CA 8
ATOM 6922 C C . ILE A 1 30 ? -3.920 8.411 2.807 1.00 0.00 30 ILE A C 8
ATOM 6923 O O . ILE A 1 30 ? -4.583 9.060 3.620 1.00 0.00 30 ILE A O 8
ATOM 6939 N N . ARG A 1 31 ? -4.184 8.382 1.542 1.00 0.00 31 ARG A N 8
ATOM 6940 C CA . ARG A 1 31 ? -5.057 9.274 1.087 1.00 0.00 31 ARG A CA 8
ATOM 6941 C C . ARG A 1 31 ? -5.651 8.935 -0.220 1.00 0.00 31 ARG A C 8
ATOM 6942 O O . ARG A 1 31 ? -5.091 8.188 -1.041 1.00 0.00 31 ARG A O 8
ATOM 6963 N N . VAL A 1 32 ? -6.774 9.494 -0.385 1.00 0.00 32 VAL A N 8
ATOM 6964 C CA . VAL A 1 32 ? -7.500 9.441 -1.610 1.00 0.00 32 VAL A CA 8
ATOM 6965 C C . VAL A 1 32 ? -7.281 10.759 -2.329 1.00 0.00 32 VAL A C 8
ATOM 6966 O O . VAL A 1 32 ? -7.755 11.808 -1.907 1.00 0.00 32 VAL A O 8
ATOM 6979 N N . LYS A 1 33 ? -6.475 10.693 -3.327 1.00 0.00 33 LYS A N 8
ATOM 6980 C CA . LYS A 1 33 ? -6.154 11.789 -4.190 1.00 0.00 33 LYS A CA 8
ATOM 6981 C C . LYS A 1 33 ? -7.047 11.687 -5.387 1.00 0.00 33 LYS A C 8
ATOM 6982 O O . LYS A 1 33 ? -7.715 10.666 -5.587 1.00 0.00 33 LYS A O 8
ATOM 7001 N N . SER A 1 34 ? -7.042 12.670 -6.207 1.00 0.00 34 SER A N 8
ATOM 7002 C CA . SER A 1 34 ? -7.888 12.605 -7.332 1.00 0.00 34 SER A CA 8
ATOM 7003 C C . SER A 1 34 ? -7.084 12.190 -8.566 1.00 0.00 34 SER A C 8
ATOM 7004 O O . SER A 1 34 ? -5.852 12.181 -8.534 1.00 0.00 34 SER A O 8
ATOM 7012 N N . GLY A 1 35 ? -7.782 11.841 -9.627 1.00 0.00 35 GLY A N 8
ATOM 7013 C CA . GLY A 1 35 ? -7.132 11.345 -10.820 1.00 0.00 35 GLY A CA 8
ATOM 7014 C C . GLY A 1 35 ? -6.879 9.857 -10.720 1.00 0.00 35 GLY A C 8
ATOM 7015 O O . GLY A 1 35 ? -6.013 9.313 -11.406 1.00 0.00 35 GLY A O 8
ATOM 7019 N N . GLY A 1 36 ? -7.633 9.206 -9.839 1.00 0.00 36 GLY A N 8
ATOM 7020 C CA . GLY A 1 36 ? -7.490 7.778 -9.633 1.00 0.00 36 GLY A CA 8
ATOM 7021 C C . GLY A 1 36 ? -6.288 7.485 -8.777 1.00 0.00 36 GLY A C 8
ATOM 7022 O O . GLY A 1 36 ? -5.633 6.446 -8.914 1.00 0.00 36 GLY A O 8
ATOM 7026 N N . ARG A 1 37 ? -5.981 8.410 -7.902 1.00 0.00 37 ARG A N 8
ATOM 7027 C CA . ARG A 1 37 ? -4.889 8.329 -7.085 1.00 0.00 37 ARG A CA 8
ATOM 7028 C C . ARG A 1 37 ? -5.205 7.818 -5.734 1.00 0.00 37 ARG A C 8
ATOM 7029 O O . ARG A 1 37 ? -5.479 8.561 -4.797 1.00 0.00 37 ARG A O 8
ATOM 7050 N N . VAL A 1 38 ? -5.204 6.592 -5.650 1.00 0.00 38 VAL A N 8
ATOM 7051 C CA . VAL A 1 38 ? -5.378 5.931 -4.383 1.00 0.00 38 VAL A CA 8
ATOM 7052 C C . VAL A 1 38 ? -3.993 5.688 -3.928 1.00 0.00 38 VAL A C 8
ATOM 7053 O O . VAL A 1 38 ? -3.281 4.873 -4.506 1.00 0.00 38 VAL A O 8
ATOM 7066 N N . VAL A 1 39 ? -3.581 6.420 -2.987 1.00 0.00 39 VAL A N 8
ATOM 7067 C CA . VAL A 1 39 ? -2.221 6.416 -2.618 1.00 0.00 39 VAL A CA 8
ATOM 7068 C C . VAL A 1 39 ? -1.996 5.868 -1.225 1.00 0.00 39 VAL A C 8
ATOM 7069 O O . VAL A 1 39 ? -2.651 6.275 -0.242 1.00 0.00 39 VAL A O 8
ATOM 7082 N N . VAL A 1 40 ? -1.068 4.955 -1.160 1.00 0.00 40 VAL A N 8
ATOM 7083 C CA . VAL A 1 40 ? -0.724 4.250 0.029 1.00 0.00 40 VAL A CA 8
ATOM 7084 C C . VAL A 1 40 ? 0.753 4.433 0.255 1.00 0.00 40 VAL A C 8
ATOM 7085 O O . VAL A 1 40 ? 1.482 4.782 -0.669 1.00 0.00 40 VAL A O 8
ATOM 7098 N N . GLN A 1 41 ? 1.172 4.226 1.445 1.00 0.00 41 GLN A N 8
ATOM 7099 C CA . GLN A 1 41 ? 2.554 4.272 1.773 1.00 0.00 41 GLN A CA 8
ATOM 7100 C C . GLN A 1 41 ? 2.913 2.981 2.420 1.00 0.00 41 GLN A C 8
ATOM 7101 O O . GLN A 1 41 ? 2.351 2.628 3.461 1.00 0.00 41 GLN A O 8
ATOM 7115 N N . SER A 1 42 ? 3.771 2.253 1.791 1.00 0.00 42 SER A N 8
ATOM 7116 C CA . SER A 1 42 ? 4.245 1.012 2.327 1.00 0.00 42 SER A CA 8
ATOM 7117 C C . SER A 1 42 ? 5.146 1.271 3.516 1.00 0.00 42 SER A C 8
ATOM 7118 O O . SER A 1 42 ? 5.634 2.397 3.708 1.00 0.00 42 SER A O 8
ATOM 7126 N N . ASP A 1 43 ? 5.384 0.242 4.300 1.00 0.00 43 ASP A N 8
ATOM 7127 C CA . ASP A 1 43 ? 6.286 0.323 5.448 1.00 0.00 43 ASP A CA 8
ATOM 7128 C C . ASP A 1 43 ? 7.716 0.636 5.028 1.00 0.00 43 ASP A C 8
ATOM 7129 O O . ASP A 1 43 ? 8.534 1.041 5.840 1.00 0.00 43 ASP A O 8
ATOM 7138 N N . GLN A 1 44 ? 7.995 0.478 3.736 1.00 0.00 44 GLN A N 8
ATOM 7139 C CA . GLN A 1 44 ? 9.290 0.825 3.180 1.00 0.00 44 GLN A CA 8
ATOM 7140 C C . GLN A 1 44 ? 9.353 2.334 2.846 1.00 0.00 44 GLN A C 8
ATOM 7141 O O . GLN A 1 44 ? 10.334 2.814 2.282 1.00 0.00 44 GLN A O 8
ATOM 7155 N N . GLY A 1 45 ? 8.272 3.051 3.158 1.00 0.00 45 GLY A N 8
ATOM 7156 C CA . GLY A 1 45 ? 8.247 4.503 3.058 1.00 0.00 45 GLY A CA 8
ATOM 7157 C C . GLY A 1 45 ? 7.858 5.064 1.702 1.00 0.00 45 GLY A C 8
ATOM 7158 O O . GLY A 1 45 ? 7.983 6.264 1.474 1.00 0.00 45 GLY A O 8
ATOM 7162 N N . ARG A 1 46 ? 7.380 4.239 0.804 1.00 0.00 46 ARG A N 8
ATOM 7163 C CA . ARG A 1 46 ? 6.998 4.710 -0.474 1.00 0.00 46 ARG A CA 8
ATOM 7164 C C . ARG A 1 46 ? 5.529 5.091 -0.477 1.00 0.00 46 ARG A C 8
ATOM 7165 O O . ARG A 1 46 ? 4.690 4.236 -0.239 1.00 0.00 46 ARG A O 8
ATOM 7186 N N . GLU A 1 47 ? 5.222 6.369 -0.688 1.00 0.00 47 GLU A N 8
ATOM 7187 C CA . GLU A 1 47 ? 3.838 6.779 -0.872 1.00 0.00 47 GLU A CA 8
ATOM 7188 C C . GLU A 1 47 ? 3.590 6.789 -2.380 1.00 0.00 47 GLU A C 8
ATOM 7189 O O . GLU A 1 47 ? 4.118 7.641 -3.098 1.00 0.00 47 GLU A O 8
ATOM 7201 N N . PHE A 1 48 ? 2.834 5.843 -2.853 1.00 0.00 48 PHE A N 8
ATOM 7202 C CA . PHE A 1 48 ? 2.616 5.670 -4.279 1.00 0.00 48 PHE A CA 8
ATOM 7203 C C . PHE A 1 48 ? 1.176 5.325 -4.558 1.00 0.00 48 PHE A C 8
ATOM 7204 O O . PHE A 1 48 ? 0.423 4.972 -3.645 1.00 0.00 48 PHE A O 8
ATOM 7221 N N . THR A 1 49 ? 0.791 5.422 -5.804 1.00 0.00 49 THR A N 8
ATOM 7222 C CA . THR A 1 49 ? -0.547 5.117 -6.184 1.00 0.00 49 THR A CA 8
ATOM 7223 C C . THR A 1 49 ? -0.683 3.615 -6.347 1.00 0.00 49 THR A C 8
ATOM 7224 O O . THR A 1 49 ? 0.197 2.949 -6.899 1.00 0.00 49 THR A O 8
ATOM 7235 N N . ALA A 1 50 ? -1.745 3.098 -5.851 1.00 0.00 50 ALA A N 8
ATOM 7236 C CA . ALA A 1 50 ? -1.981 1.707 -5.875 1.00 0.00 50 ALA A CA 8
ATOM 7237 C C . ALA A 1 50 ? -3.356 1.440 -6.435 1.00 0.00 50 ALA A C 8
ATOM 7238 O O . ALA A 1 50 ? -4.056 2.366 -6.859 1.00 0.00 50 ALA A O 8
ATOM 7245 N N . ARG A 1 51 ? -3.734 0.191 -6.443 1.00 0.00 51 ARG A N 8
ATOM 7246 C CA . ARG A 1 51 ? -4.995 -0.270 -6.980 1.00 0.00 51 ARG A CA 8
ATOM 7247 C C . ARG A 1 51 ? -5.430 -1.431 -6.132 1.00 0.00 51 ARG A C 8
ATOM 7248 O O . ARG A 1 51 ? -4.572 -2.112 -5.599 1.00 0.00 51 ARG A O 8
ATOM 7269 N N . GLY A 1 52 ? -6.727 -1.709 -6.060 1.00 0.00 52 GLY A N 8
ATOM 7270 C CA . GLY A 1 52 ? -7.236 -2.860 -5.271 1.00 0.00 52 GLY A CA 8
ATOM 7271 C C . GLY A 1 52 ? -6.833 -4.215 -5.853 1.00 0.00 52 GLY A C 8
ATOM 7272 O O . GLY A 1 52 ? -7.211 -5.268 -5.353 1.00 0.00 52 GLY A O 8
ATOM 7276 N N . ASN A 1 53 ? -6.064 -4.172 -6.916 1.00 0.00 53 ASN A N 8
ATOM 7277 C CA . ASN A 1 53 ? -5.530 -5.364 -7.548 1.00 0.00 53 ASN A CA 8
ATOM 7278 C C . ASN A 1 53 ? -4.162 -5.647 -6.964 1.00 0.00 53 ASN A C 8
ATOM 7279 O O . ASN A 1 53 ? -3.651 -6.743 -7.041 1.00 0.00 53 ASN A O 8
ATOM 7290 N N . GLN A 1 54 ? -3.592 -4.618 -6.384 1.00 0.00 54 GLN A N 8
ATOM 7291 C CA . GLN A 1 54 ? -2.260 -4.658 -5.808 1.00 0.00 54 GLN A CA 8
ATOM 7292 C C . GLN A 1 54 ? -2.331 -4.513 -4.327 1.00 0.00 54 GLN A C 8
ATOM 7293 O O . GLN A 1 54 ? -1.314 -4.572 -3.644 1.00 0.00 54 GLN A O 8
ATOM 7307 N N . VAL A 1 55 ? -3.514 -4.296 -3.831 1.00 0.00 55 VAL A N 8
ATOM 7308 C CA . VAL A 1 55 ? -3.702 -4.033 -2.436 1.00 0.00 55 VAL A CA 8
ATOM 7309 C C . VAL A 1 55 ? -4.875 -4.742 -2.019 1.00 0.00 55 VAL A C 8
ATOM 7310 O O . VAL A 1 55 ? -5.844 -4.823 -2.755 1.00 0.00 55 VAL A O 8
ATOM 7323 N N . ARG A 1 56 ? -4.781 -5.270 -0.874 1.00 0.00 56 ARG A N 8
ATOM 7324 C CA . ARG A 1 56 ? -5.806 -5.936 -0.274 1.00 0.00 56 ARG A CA 8
ATOM 7325 C C . ARG A 1 56 ? -5.864 -5.468 1.136 1.00 0.00 56 ARG A C 8
ATOM 7326 O O . ARG A 1 56 ? -4.835 -5.045 1.694 1.00 0.00 56 ARG A O 8
ATOM 7347 N N . LEU A 1 57 ? -7.017 -5.498 1.687 1.00 0.00 57 LEU A N 8
ATOM 7348 C CA . LEU A 1 57 ? -7.242 -5.118 3.074 1.00 0.00 57 LEU A CA 8
ATOM 7349 C C . LEU A 1 57 ? -6.608 -6.152 4.027 1.00 0.00 57 LEU A C 8
ATOM 7350 O O . LEU A 1 57 ? -5.813 -7.014 3.612 1.00 0.00 57 LEU A O 8
ATOM 7366 N N . ILE A 1 58 ? -6.904 -6.030 5.291 1.00 0.00 58 ILE A N 8
ATOM 7367 C CA . ILE A 1 58 ? -6.523 -7.039 6.259 1.00 0.00 58 ILE A CA 8
ATOM 7368 C C . ILE A 1 58 ? -7.387 -8.295 6.088 1.00 0.00 58 ILE A C 8
ATOM 7369 O O . ILE A 1 58 ? -8.445 -8.456 6.697 1.00 0.00 58 ILE A O 8
ATOM 7385 N N . GLU A 1 59 ? -6.934 -9.114 5.195 1.00 0.00 59 GLU A N 8
ATOM 7386 C CA . GLU A 1 59 ? -7.562 -10.338 4.782 1.00 0.00 59 GLU A CA 8
ATOM 7387 C C . GLU A 1 59 ? -6.423 -11.279 4.409 1.00 0.00 59 GLU A C 8
ATOM 7388 O O . GLU A 1 59 ? -6.458 -11.932 3.354 1.00 0.00 59 GLU A O 8
ATOM 7401 N N . SER A 1 1 ? -13.599 0.398 -13.104 1.00 0.00 1 SER A N 9
ATOM 7402 C CA . SER A 1 1 ? -14.769 -0.446 -12.997 1.00 0.00 1 SER A CA 9
ATOM 7403 C C . SER A 1 1 ? -14.614 -1.270 -11.753 1.00 0.00 1 SER A C 9
ATOM 7404 O O . SER A 1 1 ? -13.652 -2.027 -11.663 1.00 0.00 1 SER A O 9
ATOM 7414 N N . ASN A 1 2 ? -15.571 -1.101 -10.821 1.00 0.00 2 ASN A N 9
ATOM 7415 C CA . ASN A 1 2 ? -15.550 -1.644 -9.439 1.00 0.00 2 ASN A CA 9
ATOM 7416 C C . ASN A 1 2 ? -14.965 -3.035 -9.305 1.00 0.00 2 ASN A C 9
ATOM 7417 O O . ASN A 1 2 ? -15.683 -4.030 -9.414 1.00 0.00 2 ASN A O 9
ATOM 7428 N N . ALA A 1 3 ? -13.643 -3.054 -9.095 1.00 0.00 3 ALA A N 9
ATOM 7429 C CA . ALA A 1 3 ? -12.800 -4.255 -8.928 1.00 0.00 3 ALA A CA 9
ATOM 7430 C C . ALA A 1 3 ? -11.335 -3.866 -9.093 1.00 0.00 3 ALA A C 9
ATOM 7431 O O . ALA A 1 3 ? -10.434 -4.582 -8.663 1.00 0.00 3 ALA A O 9
ATOM 7438 N N . MET A 1 4 ? -11.101 -2.736 -9.728 1.00 0.00 4 MET A N 9
ATOM 7439 C CA . MET A 1 4 ? -9.737 -2.305 -10.035 1.00 0.00 4 MET A CA 9
ATOM 7440 C C . MET A 1 4 ? -9.294 -1.167 -9.129 1.00 0.00 4 MET A C 9
ATOM 7441 O O . MET A 1 4 ? -8.091 -0.887 -8.986 1.00 0.00 4 MET A O 9
ATOM 7455 N N . GLU A 1 5 ? -10.250 -0.555 -8.521 1.00 0.00 5 GLU A N 9
ATOM 7456 C CA . GLU A 1 5 ? -10.071 0.574 -7.661 1.00 0.00 5 GLU A CA 9
ATOM 7457 C C . GLU A 1 5 ? -10.598 0.256 -6.272 1.00 0.00 5 GLU A C 9
ATOM 7458 O O . GLU A 1 5 ? -11.580 -0.472 -6.119 1.00 0.00 5 GLU A O 9
ATOM 7470 N N . LEU A 1 6 ? -9.941 0.781 -5.275 1.00 0.00 6 LEU A N 9
ATOM 7471 C CA . LEU A 1 6 ? -10.330 0.580 -3.901 1.00 0.00 6 LEU A CA 9
ATOM 7472 C C . LEU A 1 6 ? -10.437 1.858 -3.178 1.00 0.00 6 LEU A C 9
ATOM 7473 O O . LEU A 1 6 ? -9.435 2.545 -2.958 1.00 0.00 6 LEU A O 9
ATOM 7489 N N . ASP A 1 7 ? -11.656 2.212 -2.843 1.00 0.00 7 ASP A N 9
ATOM 7490 C CA . ASP A 1 7 ? -11.876 3.336 -1.991 1.00 0.00 7 ASP A CA 9
ATOM 7491 C C . ASP A 1 7 ? -11.658 2.867 -0.603 1.00 0.00 7 ASP A C 9
ATOM 7492 O O . ASP A 1 7 ? -12.499 2.216 0.016 1.00 0.00 7 ASP A O 9
ATOM 7501 N N . LEU A 1 8 ? -10.481 3.030 -0.224 1.00 0.00 8 LEU A N 9
ATOM 7502 C CA . LEU A 1 8 ? -10.022 2.724 1.054 1.00 0.00 8 LEU A CA 9
ATOM 7503 C C . LEU A 1 8 ? -9.544 4.010 1.622 1.00 0.00 8 LEU A C 9
ATOM 7504 O O . LEU A 1 8 ? -8.819 4.749 0.960 1.00 0.00 8 LEU A O 9
ATOM 7520 N N . GLN A 1 9 ? -9.931 4.277 2.816 1.00 0.00 9 GLN A N 9
ATOM 7521 C CA . GLN A 1 9 ? -9.770 5.567 3.379 1.00 0.00 9 GLN A CA 9
ATOM 7522 C C . GLN A 1 9 ? -8.395 5.777 3.955 1.00 0.00 9 GLN A C 9
ATOM 7523 O O . GLN A 1 9 ? -7.723 4.824 4.355 1.00 0.00 9 GLN A O 9
ATOM 7537 N N . PRO A 1 10 ? -7.945 7.033 3.986 1.00 0.00 10 PRO A N 9
ATOM 7538 C CA . PRO A 1 10 ? -6.652 7.378 4.521 1.00 0.00 10 PRO A CA 9
ATOM 7539 C C . PRO A 1 10 ? -6.547 7.001 6.005 1.00 0.00 10 PRO A C 9
ATOM 7540 O O . PRO A 1 10 ? -7.363 7.426 6.825 1.00 0.00 10 PRO A O 9
ATOM 7551 N N . GLY A 1 11 ? -5.567 6.198 6.324 1.00 0.00 11 GLY A N 9
ATOM 7552 C CA . GLY A 1 11 ? -5.383 5.732 7.668 1.00 0.00 11 GLY A CA 9
ATOM 7553 C C . GLY A 1 11 ? -5.508 4.229 7.758 1.00 0.00 11 GLY A C 9
ATOM 7554 O O . GLY A 1 11 ? -5.085 3.629 8.748 1.00 0.00 11 GLY A O 9
ATOM 7558 N N . ASP A 1 12 ? -6.064 3.622 6.710 1.00 0.00 12 ASP A N 9
ATOM 7559 C CA . ASP A 1 12 ? -6.290 2.172 6.661 1.00 0.00 12 ASP A CA 9
ATOM 7560 C C . ASP A 1 12 ? -4.937 1.449 6.551 1.00 0.00 12 ASP A C 9
ATOM 7561 O O . ASP A 1 12 ? -3.944 2.032 6.062 1.00 0.00 12 ASP A O 9
ATOM 7570 N N . VAL A 1 13 ? -4.901 0.210 6.961 1.00 0.00 13 VAL A N 9
ATOM 7571 C CA . VAL A 1 13 ? -3.676 -0.570 7.015 1.00 0.00 13 VAL A CA 9
ATOM 7572 C C . VAL A 1 13 ? -3.902 -1.883 6.291 1.00 0.00 13 VAL A C 9
ATOM 7573 O O . VAL A 1 13 ? -4.606 -2.766 6.780 1.00 0.00 13 VAL A O 9
ATOM 7586 N N . VAL A 1 14 ? -3.293 -2.019 5.153 1.00 0.00 14 VAL A N 9
ATOM 7587 C CA . VAL A 1 14 ? -3.527 -3.144 4.298 1.00 0.00 14 VAL A CA 9
ATOM 7588 C C . VAL A 1 14 ? -2.207 -3.744 3.812 1.00 0.00 14 VAL A C 9
ATOM 7589 O O . VAL A 1 14 ? -1.116 -3.294 4.193 1.00 0.00 14 VAL A O 9
ATOM 7602 N N . LYS A 1 15 ? -2.317 -4.771 3.021 1.00 0.00 15 LYS A N 9
ATOM 7603 C CA . LYS A 1 15 ? -1.192 -5.379 2.354 1.00 0.00 15 LYS A CA 9
ATOM 7604 C C . LYS A 1 15 ? -1.325 -5.147 0.864 1.00 0.00 15 LYS A C 9
ATOM 7605 O O . LYS A 1 15 ? -2.337 -5.504 0.251 1.00 0.00 15 LYS A O 9
ATOM 7624 N N . VAL A 1 16 ? -0.341 -4.531 0.300 1.00 0.00 16 VAL A N 9
ATOM 7625 C CA . VAL A 1 16 ? -0.341 -4.211 -1.099 1.00 0.00 16 VAL A CA 9
ATOM 7626 C C . VAL A 1 16 ? 0.886 -4.805 -1.718 1.00 0.00 16 VAL A C 9
ATOM 7627 O O . VAL A 1 16 ? 1.985 -4.695 -1.166 1.00 0.00 16 VAL A O 9
ATOM 7640 N N . LEU A 1 17 ? 0.710 -5.459 -2.817 1.00 0.00 17 LEU A N 9
ATOM 7641 C CA . LEU A 1 17 ? 1.812 -5.982 -3.546 1.00 0.00 17 LEU A CA 9
ATOM 7642 C C . LEU A 1 17 ? 2.390 -4.826 -4.336 1.00 0.00 17 LEU A C 9
ATOM 7643 O O . LEU A 1 17 ? 1.829 -4.396 -5.346 1.00 0.00 17 LEU A O 9
ATOM 7659 N N . GLU A 1 18 ? 3.438 -4.266 -3.769 1.00 0.00 18 GLU A N 9
ATOM 7660 C CA . GLU A 1 18 ? 4.132 -3.104 -4.285 1.00 0.00 18 GLU A CA 9
ATOM 7661 C C . GLU A 1 18 ? 4.745 -3.408 -5.647 1.00 0.00 18 GLU A C 9
ATOM 7662 O O . GLU A 1 18 ? 4.479 -2.731 -6.639 1.00 0.00 18 GLU A O 9
ATOM 7674 N N . SER A 1 19 ? 5.559 -4.428 -5.685 1.00 0.00 19 SER A N 9
ATOM 7675 C CA . SER A 1 19 ? 6.236 -4.827 -6.882 1.00 0.00 19 SER A CA 9
ATOM 7676 C C . SER A 1 19 ? 6.500 -6.319 -6.853 1.00 0.00 19 SER A C 9
ATOM 7677 O O . SER A 1 19 ? 6.689 -6.912 -5.764 1.00 0.00 19 SER A O 9
ATOM 7685 N N . ALA A 1 20 ? 6.495 -6.935 -8.025 1.00 0.00 20 ALA A N 9
ATOM 7686 C CA . ALA A 1 20 ? 6.752 -8.353 -8.156 1.00 0.00 20 ALA A CA 9
ATOM 7687 C C . ALA A 1 20 ? 8.240 -8.617 -8.037 1.00 0.00 20 ALA A C 9
ATOM 7688 O O . ALA A 1 20 ? 8.967 -8.605 -9.017 1.00 0.00 20 ALA A O 9
ATOM 7695 N N . ALA A 1 21 ? 8.659 -8.762 -6.806 1.00 0.00 21 ALA A N 9
ATOM 7696 C CA . ALA A 1 21 ? 10.032 -9.001 -6.400 1.00 0.00 21 ALA A CA 9
ATOM 7697 C C . ALA A 1 21 ? 10.004 -9.134 -4.907 1.00 0.00 21 ALA A C 9
ATOM 7698 O O . ALA A 1 21 ? 10.617 -10.009 -4.332 1.00 0.00 21 ALA A O 9
ATOM 7705 N N . LEU A 1 22 ? 9.251 -8.240 -4.287 1.00 0.00 22 LEU A N 9
ATOM 7706 C CA . LEU A 1 22 ? 9.044 -8.289 -2.856 1.00 0.00 22 LEU A CA 9
ATOM 7707 C C . LEU A 1 22 ? 7.705 -8.932 -2.565 1.00 0.00 22 LEU A C 9
ATOM 7708 O O . LEU A 1 22 ? 7.597 -9.822 -1.737 1.00 0.00 22 LEU A O 9
ATOM 7724 N N . GLY A 1 23 ? 6.684 -8.489 -3.272 1.00 0.00 23 GLY A N 9
ATOM 7725 C CA . GLY A 1 23 ? 5.392 -9.051 -3.076 1.00 0.00 23 GLY A CA 9
ATOM 7726 C C . GLY A 1 23 ? 4.523 -8.138 -2.271 1.00 0.00 23 GLY A C 9
ATOM 7727 O O . GLY A 1 23 ? 4.577 -6.911 -2.430 1.00 0.00 23 GLY A O 9
ATOM 7731 N N . TRP A 1 24 ? 3.719 -8.734 -1.448 1.00 0.00 24 TRP A N 9
ATOM 7732 C CA . TRP A 1 24 ? 2.819 -8.053 -0.557 1.00 0.00 24 TRP A CA 9
ATOM 7733 C C . TRP A 1 24 ? 3.572 -7.406 0.588 1.00 0.00 24 TRP A C 9
ATOM 7734 O O . TRP A 1 24 ? 4.180 -8.087 1.410 1.00 0.00 24 TRP A O 9
ATOM 7755 N N . VAL A 1 25 ? 3.547 -6.102 0.624 1.00 0.00 25 VAL A N 9
ATOM 7756 C CA . VAL A 1 25 ? 4.195 -5.363 1.668 1.00 0.00 25 VAL A CA 9
ATOM 7757 C C . VAL A 1 25 ? 3.093 -4.675 2.463 1.00 0.00 25 VAL A C 9
ATOM 7758 O O . VAL A 1 25 ? 1.944 -4.584 1.999 1.00 0.00 25 VAL A O 9
ATOM 7771 N N . ARG A 1 26 ? 3.428 -4.208 3.619 1.00 0.00 26 ARG A N 9
ATOM 7772 C CA . ARG A 1 26 ? 2.503 -3.512 4.476 1.00 0.00 26 ARG A CA 9
ATOM 7773 C C . ARG A 1 26 ? 2.341 -2.119 3.933 1.00 0.00 26 ARG A C 9
ATOM 7774 O O . ARG A 1 26 ? 3.333 -1.450 3.630 1.00 0.00 26 ARG A O 9
ATOM 7795 N N . ALA A 1 27 ? 1.138 -1.691 3.787 1.00 0.00 27 ALA A N 9
ATOM 7796 C CA . ALA A 1 27 ? 0.887 -0.392 3.257 1.00 0.00 27 ALA A CA 9
ATOM 7797 C C . ALA A 1 27 ? -0.251 0.280 3.979 1.00 0.00 27 ALA A C 9
ATOM 7798 O O . ALA A 1 27 ? -1.264 -0.337 4.287 1.00 0.00 27 ALA A O 9
ATOM 7805 N N . ARG A 1 28 ? -0.064 1.518 4.270 1.00 0.00 28 ARG A N 9
ATOM 7806 C CA . ARG A 1 28 ? -1.039 2.318 4.938 1.00 0.00 28 ARG A CA 9
ATOM 7807 C C . ARG A 1 28 ? -1.589 3.291 3.938 1.00 0.00 28 ARG A C 9
ATOM 7808 O O . ARG A 1 28 ? -0.823 4.012 3.303 1.00 0.00 28 ARG A O 9
ATOM 7829 N N . VAL A 1 29 ? -2.883 3.282 3.765 1.00 0.00 29 VAL A N 9
ATOM 7830 C CA . VAL A 1 29 ? -3.536 4.177 2.836 1.00 0.00 29 VAL A CA 9
ATOM 7831 C C . VAL A 1 29 ? -3.370 5.579 3.344 1.00 0.00 29 VAL A C 9
ATOM 7832 O O . VAL A 1 29 ? -3.668 5.866 4.491 1.00 0.00 29 VAL A O 9
ATOM 7845 N N . ILE A 1 30 ? -2.844 6.415 2.525 1.00 0.00 30 ILE A N 9
ATOM 7846 C CA . ILE A 1 30 ? -2.583 7.767 2.914 1.00 0.00 30 ILE A CA 9
ATOM 7847 C C . ILE A 1 30 ? -3.584 8.683 2.301 1.00 0.00 30 ILE A C 9
ATOM 7848 O O . ILE A 1 30 ? -4.002 9.658 2.915 1.00 0.00 30 ILE A O 9
ATOM 7864 N N . ARG A 1 31 ? -3.990 8.385 1.097 1.00 0.00 31 ARG A N 9
ATOM 7865 C CA . ARG A 1 31 ? -4.801 9.232 0.421 1.00 0.00 31 ARG A CA 9
ATOM 7866 C C . ARG A 1 31 ? -5.599 8.520 -0.631 1.00 0.00 31 ARG A C 9
ATOM 7867 O O . ARG A 1 31 ? -5.199 7.487 -1.166 1.00 0.00 31 ARG A O 9
ATOM 7888 N N . VAL A 1 32 ? -6.671 9.127 -0.930 1.00 0.00 32 VAL A N 9
ATOM 7889 C CA . VAL A 1 32 ? -7.601 8.679 -1.904 1.00 0.00 32 VAL A CA 9
ATOM 7890 C C . VAL A 1 32 ? -7.516 9.510 -3.191 1.00 0.00 32 VAL A C 9
ATOM 7891 O O . VAL A 1 32 ? -7.643 10.734 -3.181 1.00 0.00 32 VAL A O 9
ATOM 7904 N N . LYS A 1 33 ? -7.130 8.856 -4.234 1.00 0.00 33 LYS A N 9
ATOM 7905 C CA . LYS A 1 33 ? -7.201 9.364 -5.571 1.00 0.00 33 LYS A CA 9
ATOM 7906 C C . LYS A 1 33 ? -8.044 8.454 -6.381 1.00 0.00 33 LYS A C 9
ATOM 7907 O O . LYS A 1 33 ? -8.461 7.401 -5.897 1.00 0.00 33 LYS A O 9
ATOM 7926 N N . SER A 1 34 ? -8.265 8.796 -7.596 1.00 0.00 34 SER A N 9
ATOM 7927 C CA . SER A 1 34 ? -9.189 8.065 -8.334 1.00 0.00 34 SER A CA 9
ATOM 7928 C C . SER A 1 34 ? -8.589 6.987 -9.231 1.00 0.00 34 SER A C 9
ATOM 7929 O O . SER A 1 34 ? -7.478 7.131 -9.768 1.00 0.00 34 SER A O 9
ATOM 7937 N N . GLY A 1 35 ? -9.323 5.882 -9.319 1.00 0.00 35 GLY A N 9
ATOM 7938 C CA . GLY A 1 35 ? -9.003 4.799 -10.206 1.00 0.00 35 GLY A CA 9
ATOM 7939 C C . GLY A 1 35 ? -7.819 3.993 -9.766 1.00 0.00 35 GLY A C 9
ATOM 7940 O O . GLY A 1 35 ? -7.949 3.044 -9.009 1.00 0.00 35 GLY A O 9
ATOM 7944 N N . GLY A 1 36 ? -6.671 4.406 -10.190 1.00 0.00 36 GLY A N 9
ATOM 7945 C CA . GLY A 1 36 ? -5.494 3.637 -9.941 1.00 0.00 36 GLY A CA 9
ATOM 7946 C C . GLY A 1 36 ? -4.386 4.457 -9.376 1.00 0.00 36 GLY A C 9
ATOM 7947 O O . GLY A 1 36 ? -3.220 4.173 -9.627 1.00 0.00 36 GLY A O 9
ATOM 7951 N N . ARG A 1 37 ? -4.733 5.499 -8.640 1.00 0.00 37 ARG A N 9
ATOM 7952 C CA . ARG A 1 37 ? -3.735 6.309 -8.001 1.00 0.00 37 ARG A CA 9
ATOM 7953 C C . ARG A 1 37 ? -4.019 6.407 -6.545 1.00 0.00 37 ARG A C 9
ATOM 7954 O O . ARG A 1 37 ? -3.698 7.395 -5.880 1.00 0.00 37 ARG A O 9
ATOM 7975 N N . VAL A 1 38 ? -4.583 5.370 -6.065 1.00 0.00 38 VAL A N 9
ATOM 7976 C CA . VAL A 1 38 ? -4.850 5.216 -4.640 1.00 0.00 38 VAL A CA 9
ATOM 7977 C C . VAL A 1 38 ? -3.499 5.241 -3.944 1.00 0.00 38 VAL A C 9
ATOM 7978 O O . VAL A 1 38 ? -2.580 4.529 -4.327 1.00 0.00 38 VAL A O 9
ATOM 7991 N N . VAL A 1 39 ? -3.385 6.057 -2.974 1.00 0.00 39 VAL A N 9
ATOM 7992 C CA . VAL A 1 39 ? -2.119 6.324 -2.355 1.00 0.00 39 VAL A CA 9
ATOM 7993 C C . VAL A 1 39 ? -1.945 5.552 -1.078 1.00 0.00 39 VAL A C 9
ATOM 7994 O O . VAL A 1 39 ? -2.741 5.688 -0.138 1.00 0.00 39 VAL A O 9
ATOM 8007 N N . VAL A 1 40 ? -0.892 4.790 -1.026 1.00 0.00 40 VAL A N 9
ATOM 8008 C CA . VAL A 1 40 ? -0.560 4.012 0.116 1.00 0.00 40 VAL A CA 9
ATOM 8009 C C . VAL A 1 40 ? 0.915 4.194 0.368 1.00 0.00 40 VAL A C 9
ATOM 8010 O O . VAL A 1 40 ? 1.680 4.453 -0.558 1.00 0.00 40 VAL A O 9
ATOM 8023 N N . GLN A 1 41 ? 1.289 4.117 1.579 1.00 0.00 41 GLN A N 9
ATOM 8024 C CA . GLN A 1 41 ? 2.651 4.269 1.961 1.00 0.00 41 GLN A CA 9
ATOM 8025 C C . GLN A 1 41 ? 3.006 3.152 2.893 1.00 0.00 41 GLN A C 9
ATOM 8026 O O . GLN A 1 41 ? 2.288 2.895 3.865 1.00 0.00 41 GLN A O 9
ATOM 8040 N N . SER A 1 42 ? 4.051 2.459 2.577 1.00 0.00 42 SER A N 9
ATOM 8041 C CA . SER A 1 42 ? 4.578 1.456 3.452 1.00 0.00 42 SER A CA 9
ATOM 8042 C C . SER A 1 42 ? 5.154 2.123 4.697 1.00 0.00 42 SER A C 9
ATOM 8043 O O . SER A 1 42 ? 5.475 3.321 4.676 1.00 0.00 42 SER A O 9
ATOM 8051 N N . ASP A 1 43 ? 5.300 1.367 5.758 1.00 0.00 43 ASP A N 9
ATOM 8052 C CA . ASP A 1 43 ? 5.805 1.886 7.041 1.00 0.00 43 ASP A CA 9
ATOM 8053 C C . ASP A 1 43 ? 7.256 2.316 6.939 1.00 0.00 43 ASP A C 9
ATOM 8054 O O . ASP A 1 43 ? 7.749 3.075 7.758 1.00 0.00 43 ASP A O 9
ATOM 8063 N N . GLN A 1 44 ? 7.899 1.875 5.877 1.00 0.00 44 GLN A N 9
ATOM 8064 C CA . GLN A 1 44 ? 9.254 2.268 5.549 1.00 0.00 44 GLN A CA 9
ATOM 8065 C C . GLN A 1 44 ? 9.272 3.674 4.901 1.00 0.00 44 GLN A C 9
ATOM 8066 O O . GLN A 1 44 ? 10.309 4.165 4.480 1.00 0.00 44 GLN A O 9
ATOM 8080 N N . GLY A 1 45 ? 8.088 4.271 4.768 1.00 0.00 45 GLY A N 9
ATOM 8081 C CA . GLY A 1 45 ? 7.977 5.657 4.377 1.00 0.00 45 GLY A CA 9
ATOM 8082 C C . GLY A 1 45 ? 7.733 5.925 2.908 1.00 0.00 45 GLY A C 9
ATOM 8083 O O . GLY A 1 45 ? 7.466 7.069 2.540 1.00 0.00 45 GLY A O 9
ATOM 8087 N N . ARG A 1 46 ? 7.779 4.927 2.068 1.00 0.00 46 ARG A N 9
ATOM 8088 C CA . ARG A 1 46 ? 7.636 5.176 0.683 1.00 0.00 46 ARG A CA 9
ATOM 8089 C C . ARG A 1 46 ? 6.184 5.088 0.220 1.00 0.00 46 ARG A C 9
ATOM 8090 O O . ARG A 1 46 ? 5.469 4.134 0.558 1.00 0.00 46 ARG A O 9
ATOM 8111 N N . GLU A 1 47 ? 5.752 6.123 -0.483 1.00 0.00 47 GLU A N 9
ATOM 8112 C CA . GLU A 1 47 ? 4.418 6.202 -1.056 1.00 0.00 47 GLU A CA 9
ATOM 8113 C C . GLU A 1 47 ? 4.455 5.513 -2.405 1.00 0.00 47 GLU A C 9
ATOM 8114 O O . GLU A 1 47 ? 5.446 5.623 -3.136 1.00 0.00 47 GLU A O 9
ATOM 8126 N N . PHE A 1 48 ? 3.423 4.812 -2.714 1.00 0.00 48 PHE A N 9
ATOM 8127 C CA . PHE A 1 48 ? 3.252 4.218 -3.996 1.00 0.00 48 PHE A CA 9
ATOM 8128 C C . PHE A 1 48 ? 1.783 4.134 -4.299 1.00 0.00 48 PHE A C 9
ATOM 8129 O O . PHE A 1 48 ? 0.946 4.433 -3.430 1.00 0.00 48 PHE A O 9
ATOM 8146 N N . THR A 1 49 ? 1.455 3.782 -5.496 1.00 0.00 49 THR A N 9
ATOM 8147 C CA . THR A 1 49 ? 0.094 3.729 -5.878 1.00 0.00 49 THR A CA 9
ATOM 8148 C C . THR A 1 49 ? -0.416 2.299 -5.772 1.00 0.00 49 THR A C 9
ATOM 8149 O O . THR A 1 49 ? 0.316 1.337 -6.051 1.00 0.00 49 THR A O 9
ATOM 8160 N N . ALA A 1 50 ? -1.625 2.164 -5.335 1.00 0.00 50 ALA A N 9
ATOM 8161 C CA . ALA A 1 50 ? -2.222 0.888 -5.149 1.00 0.00 50 ALA A CA 9
ATOM 8162 C C . ALA A 1 50 ? -3.315 0.651 -6.166 1.00 0.00 50 ALA A C 9
ATOM 8163 O O . ALA A 1 50 ? -4.065 1.559 -6.524 1.00 0.00 50 ALA A O 9
ATOM 8170 N N . ARG A 1 51 ? -3.383 -0.558 -6.643 1.00 0.00 51 ARG A N 9
ATOM 8171 C CA . ARG A 1 51 ? -4.434 -0.975 -7.535 1.00 0.00 51 ARG A CA 9
ATOM 8172 C C . ARG A 1 51 ? -5.236 -1.993 -6.792 1.00 0.00 51 ARG A C 9
ATOM 8173 O O . ARG A 1 51 ? -4.655 -2.766 -6.056 1.00 0.00 51 ARG A O 9
ATOM 8194 N N . GLY A 1 52 ? -6.540 -2.044 -7.010 1.00 0.00 52 GLY A N 9
ATOM 8195 C CA . GLY A 1 52 ? -7.399 -2.997 -6.287 1.00 0.00 52 GLY A CA 9
ATOM 8196 C C . GLY A 1 52 ? -7.058 -4.440 -6.565 1.00 0.00 52 GLY A C 9
ATOM 8197 O O . GLY A 1 52 ? -7.421 -5.329 -5.822 1.00 0.00 52 GLY A O 9
ATOM 8201 N N . ASN A 1 53 ? -6.310 -4.655 -7.617 1.00 0.00 53 ASN A N 9
ATOM 8202 C CA . ASN A 1 53 ? -5.896 -5.989 -8.009 1.00 0.00 53 ASN A CA 9
ATOM 8203 C C . ASN A 1 53 ? -4.591 -6.352 -7.311 1.00 0.00 53 ASN A C 9
ATOM 8204 O O . ASN A 1 53 ? -4.065 -7.438 -7.482 1.00 0.00 53 ASN A O 9
ATOM 8215 N N . GLN A 1 54 ? -4.069 -5.413 -6.548 1.00 0.00 54 GLN A N 9
ATOM 8216 C CA . GLN A 1 54 ? -2.815 -5.562 -5.876 1.00 0.00 54 GLN A CA 9
ATOM 8217 C C . GLN A 1 54 ? -2.967 -5.271 -4.388 1.00 0.00 54 GLN A C 9
ATOM 8218 O O . GLN A 1 54 ? -1.971 -5.104 -3.691 1.00 0.00 54 GLN A O 9
ATOM 8232 N N . VAL A 1 55 ? -4.198 -5.237 -3.889 1.00 0.00 55 VAL A N 9
ATOM 8233 C CA . VAL A 1 55 ? -4.419 -4.893 -2.481 1.00 0.00 55 VAL A CA 9
ATOM 8234 C C . VAL A 1 55 ? -5.292 -5.905 -1.830 1.00 0.00 55 VAL A C 9
ATOM 8235 O O . VAL A 1 55 ? -6.249 -6.407 -2.417 1.00 0.00 55 VAL A O 9
ATOM 8248 N N . ARG A 1 56 ? -4.939 -6.215 -0.637 1.00 0.00 56 ARG A N 9
ATOM 8249 C CA . ARG A 1 56 ? -5.667 -7.038 0.211 1.00 0.00 56 ARG A CA 9
ATOM 8250 C C . ARG A 1 56 ? -5.620 -6.371 1.548 1.00 0.00 56 ARG A C 9
ATOM 8251 O O . ARG A 1 56 ? -4.625 -5.762 1.894 1.00 0.00 56 ARG A O 9
ATOM 8272 N N . LEU A 1 57 ? -6.676 -6.399 2.237 1.00 0.00 57 LEU A N 9
ATOM 8273 C CA . LEU A 1 57 ? -6.738 -5.795 3.554 1.00 0.00 57 LEU A CA 9
ATOM 8274 C C . LEU A 1 57 ? -6.022 -6.667 4.612 1.00 0.00 57 LEU A C 9
ATOM 8275 O O . LEU A 1 57 ? -5.092 -7.393 4.320 1.00 0.00 57 LEU A O 9
ATOM 8291 N N . ILE A 1 58 ? -6.437 -6.554 5.831 1.00 0.00 58 ILE A N 9
ATOM 8292 C CA . ILE A 1 58 ? -5.897 -7.354 6.964 1.00 0.00 58 ILE A CA 9
ATOM 8293 C C . ILE A 1 58 ? -6.420 -8.780 6.958 1.00 0.00 58 ILE A C 9
ATOM 8294 O O . ILE A 1 58 ? -6.160 -9.580 7.841 1.00 0.00 58 ILE A O 9
ATOM 8310 N N . GLU A 1 59 ? -7.053 -9.036 5.927 1.00 0.00 59 GLU A N 9
ATOM 8311 C CA . GLU A 1 59 ? -7.621 -10.278 5.543 1.00 0.00 59 GLU A CA 9
ATOM 8312 C C . GLU A 1 59 ? -6.864 -10.577 4.273 1.00 0.00 59 GLU A C 9
ATOM 8313 O O . GLU A 1 59 ? -5.989 -11.462 4.282 1.00 0.00 59 GLU A O 9
ATOM 8326 N N . SER A 1 1 ? -11.243 2.158 -17.113 1.00 0.00 1 SER A N 10
ATOM 8327 C CA . SER A 1 1 ? -12.651 2.510 -17.123 1.00 0.00 1 SER A CA 10
ATOM 8328 C C . SER A 1 1 ? -13.091 2.405 -15.702 1.00 0.00 1 SER A C 10
ATOM 8329 O O . SER A 1 1 ? -12.927 1.353 -15.096 1.00 0.00 1 SER A O 10
ATOM 8339 N N . ASN A 1 2 ? -13.583 3.480 -15.158 1.00 0.00 2 ASN A N 10
ATOM 8340 C CA . ASN A 1 2 ? -13.878 3.530 -13.751 1.00 0.00 2 ASN A CA 10
ATOM 8341 C C . ASN A 1 2 ? -15.332 3.802 -13.566 1.00 0.00 2 ASN A C 10
ATOM 8342 O O . ASN A 1 2 ? -15.821 4.852 -13.947 1.00 0.00 2 ASN A O 10
ATOM 8353 N N . ALA A 1 3 ? -16.033 2.826 -13.053 1.00 0.00 3 ALA A N 10
ATOM 8354 C CA . ALA A 1 3 ? -17.445 2.978 -12.771 1.00 0.00 3 ALA A CA 10
ATOM 8355 C C . ALA A 1 3 ? -17.633 3.173 -11.277 1.00 0.00 3 ALA A C 10
ATOM 8356 O O . ALA A 1 3 ? -18.733 3.389 -10.791 1.00 0.00 3 ALA A O 10
ATOM 8363 N N . MET A 1 4 ? -16.528 3.087 -10.576 1.00 0.00 4 MET A N 10
ATOM 8364 C CA . MET A 1 4 ? -16.447 3.223 -9.152 1.00 0.00 4 MET A CA 10
ATOM 8365 C C . MET A 1 4 ? -14.989 3.391 -8.819 1.00 0.00 4 MET A C 10
ATOM 8366 O O . MET A 1 4 ? -14.135 2.831 -9.516 1.00 0.00 4 MET A O 10
ATOM 8380 N N . GLU A 1 5 ? -14.708 4.177 -7.823 1.00 0.00 5 GLU A N 10
ATOM 8381 C CA . GLU A 1 5 ? -13.366 4.407 -7.382 1.00 0.00 5 GLU A CA 10
ATOM 8382 C C . GLU A 1 5 ? -13.042 3.503 -6.219 1.00 0.00 5 GLU A C 10
ATOM 8383 O O . GLU A 1 5 ? -13.879 2.733 -5.766 1.00 0.00 5 GLU A O 10
ATOM 8395 N N . LEU A 1 6 ? -11.842 3.605 -5.753 1.00 0.00 6 LEU A N 10
ATOM 8396 C CA . LEU A 1 6 ? -11.398 2.865 -4.623 1.00 0.00 6 LEU A CA 10
ATOM 8397 C C . LEU A 1 6 ? -11.595 3.722 -3.415 1.00 0.00 6 LEU A C 10
ATOM 8398 O O . LEU A 1 6 ? -10.832 4.652 -3.157 1.00 0.00 6 LEU A O 10
ATOM 8414 N N . ASP A 1 7 ? -12.644 3.420 -2.703 1.00 0.00 7 ASP A N 10
ATOM 8415 C CA . ASP A 1 7 ? -13.101 4.144 -1.508 1.00 0.00 7 ASP A CA 10
ATOM 8416 C C . ASP A 1 7 ? -12.280 3.809 -0.273 1.00 0.00 7 ASP A C 10
ATOM 8417 O O . ASP A 1 7 ? -12.671 4.098 0.858 1.00 0.00 7 ASP A O 10
ATOM 8426 N N . LEU A 1 8 ? -11.118 3.308 -0.523 1.00 0.00 8 LEU A N 10
ATOM 8427 C CA . LEU A 1 8 ? -10.146 2.975 0.490 1.00 0.00 8 LEU A CA 10
ATOM 8428 C C . LEU A 1 8 ? -9.774 4.256 1.218 1.00 0.00 8 LEU A C 10
ATOM 8429 O O . LEU A 1 8 ? -9.323 5.221 0.602 1.00 0.00 8 LEU A O 10
ATOM 8445 N N . GLN A 1 9 ? -9.968 4.266 2.496 1.00 0.00 9 GLN A N 10
ATOM 8446 C CA . GLN A 1 9 ? -9.844 5.470 3.260 1.00 0.00 9 GLN A CA 10
ATOM 8447 C C . GLN A 1 9 ? -8.463 5.647 3.842 1.00 0.00 9 GLN A C 10
ATOM 8448 O O . GLN A 1 9 ? -7.778 4.676 4.140 1.00 0.00 9 GLN A O 10
ATOM 8462 N N . PRO A 1 10 ? -8.041 6.901 4.015 1.00 0.00 10 PRO A N 10
ATOM 8463 C CA . PRO A 1 10 ? -6.754 7.214 4.590 1.00 0.00 10 PRO A CA 10
ATOM 8464 C C . PRO A 1 10 ? -6.694 6.769 6.044 1.00 0.00 10 PRO A C 10
ATOM 8465 O O . PRO A 1 10 ? -7.584 7.077 6.838 1.00 0.00 10 PRO A O 10
ATOM 8476 N N . GLY A 1 11 ? -5.665 6.043 6.372 1.00 0.00 11 GLY A N 10
ATOM 8477 C CA . GLY A 1 11 ? -5.518 5.512 7.691 1.00 0.00 11 GLY A CA 10
ATOM 8478 C C . GLY A 1 11 ? -5.677 4.013 7.695 1.00 0.00 11 GLY A C 10
ATOM 8479 O O . GLY A 1 11 ? -5.342 3.355 8.678 1.00 0.00 11 GLY A O 10
ATOM 8483 N N . ASP A 1 12 ? -6.188 3.477 6.585 1.00 0.00 12 ASP A N 10
ATOM 8484 C CA . ASP A 1 12 ? -6.398 2.033 6.441 1.00 0.00 12 ASP A CA 10
ATOM 8485 C C . ASP A 1 12 ? -5.059 1.305 6.396 1.00 0.00 12 ASP A C 10
ATOM 8486 O O . ASP A 1 12 ? -4.037 1.861 5.920 1.00 0.00 12 ASP A O 10
ATOM 8495 N N . VAL A 1 13 ? -5.068 0.089 6.854 1.00 0.00 13 VAL A N 10
ATOM 8496 C CA . VAL A 1 13 ? -3.902 -0.717 6.988 1.00 0.00 13 VAL A CA 10
ATOM 8497 C C . VAL A 1 13 ? -4.061 -2.052 6.226 1.00 0.00 13 VAL A C 10
ATOM 8498 O O . VAL A 1 13 ? -4.670 -3.023 6.693 1.00 0.00 13 VAL A O 10
ATOM 8511 N N . VAL A 1 14 ? -3.516 -2.082 5.052 1.00 0.00 14 VAL A N 10
ATOM 8512 C CA . VAL A 1 14 ? -3.678 -3.205 4.159 1.00 0.00 14 VAL A CA 10
ATOM 8513 C C . VAL A 1 14 ? -2.342 -3.794 3.759 1.00 0.00 14 VAL A C 10
ATOM 8514 O O . VAL A 1 14 ? -1.280 -3.268 4.102 1.00 0.00 14 VAL A O 10
ATOM 8527 N N . LYS A 1 15 ? -2.401 -4.899 3.073 1.00 0.00 15 LYS A N 10
ATOM 8528 C CA . LYS A 1 15 ? -1.243 -5.515 2.493 1.00 0.00 15 LYS A CA 10
ATOM 8529 C C . LYS A 1 15 ? -1.317 -5.321 1.008 1.00 0.00 15 LYS A C 10
ATOM 8530 O O . LYS A 1 15 ? -2.371 -5.575 0.385 1.00 0.00 15 LYS A O 10
ATOM 8549 N N . VAL A 1 16 ? -0.260 -4.836 0.444 1.00 0.00 16 VAL A N 10
ATOM 8550 C CA . VAL A 1 16 ? -0.221 -4.580 -0.951 1.00 0.00 16 VAL A CA 10
ATOM 8551 C C . VAL A 1 16 ? 1.004 -5.205 -1.562 1.00 0.00 16 VAL A C 10
ATOM 8552 O O . VAL A 1 16 ? 2.084 -5.218 -0.954 1.00 0.00 16 VAL A O 10
ATOM 8565 N N . LEU A 1 17 ? 0.847 -5.749 -2.719 1.00 0.00 17 LEU A N 10
ATOM 8566 C CA . LEU A 1 17 ? 1.965 -6.245 -3.432 1.00 0.00 17 LEU A CA 10
ATOM 8567 C C . LEU A 1 17 ? 2.308 -5.227 -4.473 1.00 0.00 17 LEU A C 10
ATOM 8568 O O . LEU A 1 17 ? 1.590 -5.064 -5.463 1.00 0.00 17 LEU A O 10
ATOM 8584 N N . GLU A 1 18 ? 3.336 -4.480 -4.202 1.00 0.00 18 GLU A N 10
ATOM 8585 C CA . GLU A 1 18 ? 3.786 -3.459 -5.124 1.00 0.00 18 GLU A CA 10
ATOM 8586 C C . GLU A 1 18 ? 4.439 -4.113 -6.328 1.00 0.00 18 GLU A C 10
ATOM 8587 O O . GLU A 1 18 ? 3.894 -4.144 -7.429 1.00 0.00 18 GLU A O 10
ATOM 8599 N N . SER A 1 19 ? 5.569 -4.694 -6.064 1.00 0.00 19 SER A N 10
ATOM 8600 C CA . SER A 1 19 ? 6.405 -5.248 -7.053 1.00 0.00 19 SER A CA 10
ATOM 8601 C C . SER A 1 19 ? 6.754 -6.672 -6.664 1.00 0.00 19 SER A C 10
ATOM 8602 O O . SER A 1 19 ? 6.763 -7.010 -5.470 1.00 0.00 19 SER A O 10
ATOM 8610 N N . ALA A 1 20 ? 7.050 -7.499 -7.655 1.00 0.00 20 ALA A N 10
ATOM 8611 C CA . ALA A 1 20 ? 7.373 -8.916 -7.441 1.00 0.00 20 ALA A CA 10
ATOM 8612 C C . ALA A 1 20 ? 8.657 -9.097 -6.629 1.00 0.00 20 ALA A C 10
ATOM 8613 O O . ALA A 1 20 ? 8.875 -10.131 -6.041 1.00 0.00 20 ALA A O 10
ATOM 8620 N N . ALA A 1 21 ? 9.480 -8.065 -6.592 1.00 0.00 21 ALA A N 10
ATOM 8621 C CA . ALA A 1 21 ? 10.735 -8.107 -5.852 1.00 0.00 21 ALA A CA 10
ATOM 8622 C C . ALA A 1 21 ? 10.530 -7.681 -4.396 1.00 0.00 21 ALA A C 10
ATOM 8623 O O . ALA A 1 21 ? 11.476 -7.596 -3.630 1.00 0.00 21 ALA A O 10
ATOM 8630 N N . LEU A 1 22 ? 9.291 -7.399 -4.035 1.00 0.00 22 LEU A N 10
ATOM 8631 C CA . LEU A 1 22 ? 8.963 -6.989 -2.680 1.00 0.00 22 LEU A CA 10
ATOM 8632 C C . LEU A 1 22 ? 7.887 -7.888 -2.105 1.00 0.00 22 LEU A C 10
ATOM 8633 O O . LEU A 1 22 ? 7.970 -8.317 -0.966 1.00 0.00 22 LEU A O 10
ATOM 8649 N N . GLY A 1 23 ? 6.877 -8.167 -2.905 1.00 0.00 23 GLY A N 10
ATOM 8650 C CA . GLY A 1 23 ? 5.799 -8.996 -2.451 1.00 0.00 23 GLY A CA 10
ATOM 8651 C C . GLY A 1 23 ? 4.767 -8.177 -1.730 1.00 0.00 23 GLY A C 10
ATOM 8652 O O . GLY A 1 23 ? 4.653 -6.965 -1.967 1.00 0.00 23 GLY A O 10
ATOM 8656 N N . TRP A 1 24 ? 4.010 -8.824 -0.887 1.00 0.00 24 TRP A N 10
ATOM 8657 C CA . TRP A 1 24 ? 3.002 -8.168 -0.090 1.00 0.00 24 TRP A CA 10
ATOM 8658 C C . TRP A 1 24 ? 3.639 -7.523 1.120 1.00 0.00 24 TRP A C 10
ATOM 8659 O O . TRP A 1 24 ? 4.138 -8.213 2.008 1.00 0.00 24 TRP A O 10
ATOM 8680 N N . VAL A 1 25 ? 3.635 -6.227 1.149 1.00 0.00 25 VAL A N 10
ATOM 8681 C CA . VAL A 1 25 ? 4.168 -5.502 2.267 1.00 0.00 25 VAL A CA 10
ATOM 8682 C C . VAL A 1 25 ? 2.994 -4.750 2.868 1.00 0.00 25 VAL A C 10
A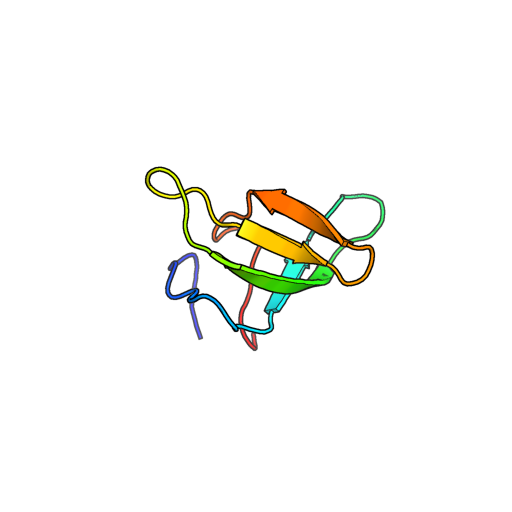TOM 8683 O O . VAL A 1 25 ? 1.947 -4.612 2.213 1.00 0.00 25 VAL A O 10
ATOM 8696 N N . ARG A 1 26 ? 3.136 -4.271 4.067 1.00 0.00 26 ARG A N 10
ATOM 8697 C CA . ARG A 1 26 ? 2.054 -3.568 4.703 1.00 0.00 26 ARG A CA 10
ATOM 8698 C C . ARG A 1 26 ? 2.057 -2.138 4.211 1.00 0.00 26 ARG A C 10
ATOM 8699 O O . ARG A 1 26 ? 3.132 -1.530 4.044 1.00 0.00 26 ARG A O 10
ATOM 8720 N N . ALA A 1 27 ? 0.899 -1.630 3.918 1.00 0.00 27 ALA A N 10
ATOM 8721 C CA . ALA A 1 27 ? 0.761 -0.297 3.442 1.00 0.00 27 ALA A CA 10
ATOM 8722 C C . ALA A 1 27 ? -0.361 0.399 4.136 1.00 0.00 27 ALA A C 10
ATOM 8723 O O . ALA A 1 27 ? -1.367 -0.212 4.502 1.00 0.00 27 ALA A O 10
ATOM 8730 N N . ARG A 1 28 ? -0.174 1.655 4.322 1.00 0.00 28 ARG A N 10
ATOM 8731 C CA . ARG A 1 28 ? -1.108 2.503 4.983 1.00 0.00 28 ARG A CA 10
ATOM 8732 C C . ARG A 1 28 ? -1.620 3.471 3.953 1.00 0.00 28 ARG A C 10
ATOM 8733 O O . ARG A 1 28 ? -0.819 4.135 3.288 1.00 0.00 28 ARG A O 10
ATOM 8754 N N . VAL A 1 29 ? -2.911 3.515 3.768 1.00 0.00 29 VAL A N 10
ATOM 8755 C CA . VAL A 1 29 ? -3.511 4.444 2.823 1.00 0.00 29 VAL A CA 10
ATOM 8756 C C . VAL A 1 29 ? -3.329 5.840 3.359 1.00 0.00 29 VAL A C 10
ATOM 8757 O O . VAL A 1 29 ? -3.776 6.145 4.454 1.00 0.00 29 VAL A O 10
ATOM 8770 N N . ILE A 1 30 ? -2.623 6.660 2.626 1.00 0.00 30 ILE A N 10
ATOM 8771 C CA . ILE A 1 30 ? -2.395 8.012 3.061 1.00 0.00 30 ILE A CA 10
ATOM 8772 C C . ILE A 1 30 ? -3.504 8.864 2.646 1.00 0.00 30 ILE A C 10
ATOM 8773 O O . ILE A 1 30 ? -3.986 9.679 3.429 1.00 0.00 30 ILE A O 10
ATOM 8789 N N . ARG A 1 31 ? -3.934 8.708 1.432 1.00 0.00 31 ARG A N 10
ATOM 8790 C CA . ARG A 1 31 ? -4.861 9.564 0.960 1.00 0.00 31 ARG A CA 10
ATOM 8791 C C . ARG A 1 31 ? -5.550 9.036 -0.245 1.00 0.00 31 ARG A C 10
ATOM 8792 O O . ARG A 1 31 ? -5.080 8.105 -0.924 1.00 0.00 31 ARG A O 10
ATOM 8813 N N . VAL A 1 32 ? -6.606 9.671 -0.519 1.00 0.00 32 VAL A N 10
ATOM 8814 C CA . VAL A 1 32 ? -7.388 9.420 -1.663 1.00 0.00 32 VAL A CA 10
ATOM 8815 C C . VAL A 1 32 ? -7.052 10.450 -2.711 1.00 0.00 32 VAL A C 10
ATOM 8816 O O . VAL A 1 32 ? -6.911 11.639 -2.418 1.00 0.00 32 VAL A O 10
ATOM 8829 N N . LYS A 1 33 ? -6.762 9.982 -3.870 1.00 0.00 33 LYS A N 10
ATOM 8830 C CA . LYS A 1 33 ? -6.502 10.828 -4.962 1.00 0.00 33 LYS A CA 10
ATOM 8831 C C . LYS A 1 33 ? -7.690 10.849 -5.842 1.00 0.00 33 LYS A C 10
ATOM 8832 O O . LYS A 1 33 ? -8.141 11.896 -6.289 1.00 0.00 33 LYS A O 10
ATOM 8851 N N . SER A 1 34 ? -8.117 9.642 -6.113 1.00 0.00 34 SER A N 10
ATOM 8852 C CA . SER A 1 34 ? -9.138 9.315 -7.020 1.00 0.00 34 SER A CA 10
ATOM 8853 C C . SER A 1 34 ? -8.637 9.432 -8.470 1.00 0.00 34 SER A C 10
ATOM 8854 O O . SER A 1 34 ? -7.544 9.982 -8.732 1.00 0.00 34 SER A O 10
ATOM 8862 N N . GLY A 1 35 ? -9.362 8.835 -9.368 1.00 0.00 35 GLY A N 10
ATOM 8863 C CA . GLY A 1 35 ? -8.968 8.796 -10.737 1.00 0.00 35 GLY A CA 10
ATOM 8864 C C . GLY A 1 35 ? -8.098 7.592 -10.934 1.00 0.00 35 GLY A C 10
ATOM 8865 O O . GLY A 1 35 ? -7.176 7.590 -11.740 1.00 0.00 35 GLY A O 10
ATOM 8869 N N . GLY A 1 36 ? -8.371 6.570 -10.137 1.00 0.00 36 GLY A N 10
ATOM 8870 C CA . GLY A 1 36 ? -7.591 5.367 -10.172 1.00 0.00 36 GLY A CA 10
ATOM 8871 C C . GLY A 1 36 ? -6.519 5.352 -9.096 1.00 0.00 36 GLY A C 10
ATOM 8872 O O . GLY A 1 36 ? -6.138 4.291 -8.607 1.00 0.00 36 GLY A O 10
ATOM 8876 N N . ARG A 1 37 ? -6.039 6.528 -8.713 1.00 0.00 37 ARG A N 10
ATOM 8877 C CA . ARG A 1 37 ? -5.007 6.612 -7.725 1.00 0.00 37 ARG A CA 10
ATOM 8878 C C . ARG A 1 37 ? -5.461 6.508 -6.309 1.00 0.00 37 ARG A C 10
ATOM 8879 O O . ARG A 1 37 ? -6.295 7.290 -5.821 1.00 0.00 37 ARG A O 10
ATOM 8900 N N . VAL A 1 38 ? -4.899 5.557 -5.653 1.00 0.00 38 VAL A N 10
ATOM 8901 C CA . VAL A 1 38 ? -5.007 5.427 -4.250 1.00 0.00 38 VAL A CA 10
ATOM 8902 C C . VAL A 1 38 ? -3.624 5.455 -3.692 1.00 0.00 38 VAL A C 10
ATOM 8903 O O . VAL A 1 38 ? -2.734 4.716 -4.138 1.00 0.00 38 VAL A O 10
ATOM 8916 N N . VAL A 1 39 ? -3.411 6.357 -2.806 1.00 0.00 39 VAL A N 10
ATOM 8917 C CA . VAL A 1 39 ? -2.120 6.570 -2.257 1.00 0.00 39 VAL A CA 10
ATOM 8918 C C . VAL A 1 39 ? -1.936 5.755 -1.023 1.00 0.00 39 VAL A C 10
ATOM 8919 O O . VAL A 1 39 ? -2.697 5.887 -0.062 1.00 0.00 39 VAL A O 10
ATOM 8932 N N . VAL A 1 40 ? -0.924 4.962 -1.025 1.00 0.00 40 VAL A N 10
ATOM 8933 C CA . VAL A 1 40 ? -0.602 4.172 0.097 1.00 0.00 40 VAL A CA 10
ATOM 8934 C C . VAL A 1 40 ? 0.875 4.290 0.293 1.00 0.00 40 VAL A C 10
ATOM 8935 O O . VAL A 1 40 ? 1.619 4.534 -0.664 1.00 0.00 40 VAL A O 10
ATOM 8948 N N . GLN A 1 41 ? 1.286 4.172 1.483 1.00 0.00 41 GLN A N 10
ATOM 8949 C CA . GLN A 1 41 ? 2.658 4.216 1.798 1.00 0.00 41 GLN A CA 10
ATOM 8950 C C . GLN A 1 41 ? 2.953 3.032 2.627 1.00 0.00 41 GLN A C 10
ATOM 8951 O O . GLN A 1 41 ? 2.237 2.756 3.594 1.00 0.00 41 GLN A O 10
ATOM 8965 N N . SER A 1 42 ? 3.945 2.310 2.250 1.00 0.00 42 SER A N 10
ATOM 8966 C CA . SER A 1 42 ? 4.354 1.197 3.014 1.00 0.00 42 SER A CA 10
ATOM 8967 C C . SER A 1 42 ? 5.085 1.725 4.245 1.00 0.00 42 SER A C 10
ATOM 8968 O O . SER A 1 42 ? 5.503 2.898 4.274 1.00 0.00 42 SER A O 10
ATOM 8976 N N . ASP A 1 43 ? 5.279 0.878 5.216 1.00 0.00 43 ASP A N 10
ATOM 8977 C CA . ASP A 1 43 ? 5.891 1.271 6.494 1.00 0.00 43 ASP A CA 10
ATOM 8978 C C . ASP A 1 43 ? 7.335 1.696 6.339 1.00 0.00 43 ASP A C 10
ATOM 8979 O O . ASP A 1 43 ? 7.891 2.364 7.197 1.00 0.00 43 ASP A O 10
ATOM 8988 N N . GLN A 1 44 ? 7.905 1.352 5.201 1.00 0.00 44 GLN A N 10
ATOM 8989 C CA . GLN A 1 44 ? 9.260 1.730 4.830 1.00 0.00 44 GLN A CA 10
ATOM 8990 C C . GLN A 1 44 ? 9.309 3.189 4.328 1.00 0.00 44 GLN A C 10
ATOM 8991 O O . GLN A 1 44 ? 10.354 3.691 3.967 1.00 0.00 44 GLN A O 10
ATOM 9005 N N . GLY A 1 45 ? 8.149 3.837 4.271 1.00 0.00 45 GLY A N 10
ATOM 9006 C CA . GLY A 1 45 ? 8.085 5.237 3.878 1.00 0.00 45 GLY A CA 10
ATOM 9007 C C . GLY A 1 45 ? 7.857 5.419 2.397 1.00 0.00 45 GLY A C 10
ATOM 9008 O O . GLY A 1 45 ? 7.703 6.536 1.909 1.00 0.00 45 GLY A O 10
ATOM 9012 N N . ARG A 1 46 ? 7.785 4.326 1.712 1.00 0.00 46 ARG A N 10
ATOM 9013 C CA . ARG A 1 46 ? 7.623 4.291 0.277 1.00 0.00 46 ARG A CA 10
ATOM 9014 C C . ARG A 1 46 ? 6.143 4.477 -0.106 1.00 0.00 46 ARG A C 10
ATOM 9015 O O . ARG A 1 46 ? 5.322 3.576 0.116 1.00 0.00 46 ARG A O 10
ATOM 9036 N N . GLU A 1 47 ? 5.813 5.682 -0.578 1.00 0.00 47 GLU A N 10
ATOM 9037 C CA . GLU A 1 47 ? 4.468 6.021 -1.057 1.00 0.00 47 GLU A CA 10
ATOM 9038 C C . GLU A 1 47 ? 4.376 5.640 -2.518 1.00 0.00 47 GLU A C 10
ATOM 9039 O O . GLU A 1 47 ? 5.323 5.868 -3.279 1.00 0.00 47 GLU A O 10
ATOM 9051 N N . PHE A 1 48 ? 3.276 5.058 -2.904 1.00 0.00 48 PHE A N 10
ATOM 9052 C CA . PHE A 1 48 ? 3.045 4.696 -4.274 1.00 0.00 48 PHE A CA 10
ATOM 9053 C C . PHE A 1 48 ? 1.557 4.577 -4.547 1.00 0.00 48 PHE A C 10
ATOM 9054 O O . PHE A 1 48 ? 0.722 4.837 -3.659 1.00 0.00 48 PHE A O 10
ATOM 9071 N N . THR A 1 49 ? 1.227 4.211 -5.754 1.00 0.00 49 THR A N 10
ATOM 9072 C CA . THR A 1 49 ? -0.137 4.067 -6.159 1.00 0.00 49 THR A CA 10
ATOM 9073 C C . THR A 1 49 ? -0.488 2.599 -6.165 1.00 0.00 49 THR A C 10
ATOM 9074 O O . THR A 1 49 ? 0.143 1.808 -6.872 1.00 0.00 49 THR A O 10
ATOM 9085 N N . ALA A 1 50 ? -1.437 2.232 -5.372 1.00 0.00 50 ALA A N 10
ATOM 9086 C CA . ALA A 1 50 ? -1.888 0.865 -5.353 1.00 0.00 50 ALA A CA 10
ATOM 9087 C C . ALA A 1 50 ? -3.084 0.713 -6.289 1.00 0.00 50 ALA A C 10
ATOM 9088 O O . ALA A 1 50 ? -3.617 1.701 -6.790 1.00 0.00 50 ALA A O 10
ATOM 9095 N N . ARG A 1 51 ? -3.480 -0.510 -6.539 1.00 0.00 51 ARG A N 10
ATOM 9096 C CA . ARG A 1 51 ? -4.636 -0.810 -7.363 1.00 0.00 51 ARG A CA 10
ATOM 9097 C C . ARG A 1 51 ? -5.363 -1.953 -6.710 1.00 0.00 51 ARG A C 10
ATOM 9098 O O . ARG A 1 51 ? -4.742 -2.717 -5.990 1.00 0.00 51 ARG A O 10
ATOM 9119 N N . GLY A 1 52 ? -6.642 -2.122 -7.012 1.00 0.00 52 GLY A N 10
ATOM 9120 C CA . GLY A 1 52 ? -7.469 -3.169 -6.368 1.00 0.00 52 GLY A CA 10
ATOM 9121 C C . GLY A 1 52 ? -7.056 -4.602 -6.706 1.00 0.00 52 GLY A C 10
ATOM 9122 O O . GLY A 1 52 ? -7.665 -5.550 -6.249 1.00 0.00 52 GLY A O 10
ATOM 9126 N N . ASN A 1 53 ? -6.030 -4.744 -7.503 1.00 0.00 53 ASN A N 10
ATOM 9127 C CA . ASN A 1 53 ? -5.512 -6.054 -7.874 1.00 0.00 53 ASN A CA 10
ATOM 9128 C C . ASN A 1 53 ? -4.281 -6.349 -7.051 1.00 0.00 53 ASN A C 10
ATOM 9129 O O . ASN A 1 53 ? -3.746 -7.441 -7.071 1.00 0.00 53 ASN A O 10
ATOM 9140 N N . GLN A 1 54 ? -3.840 -5.343 -6.333 1.00 0.00 54 GLN A N 10
ATOM 9141 C CA . GLN A 1 54 ? -2.635 -5.405 -5.557 1.00 0.00 54 GLN A CA 10
ATOM 9142 C C . GLN A 1 54 ? -2.929 -5.178 -4.099 1.00 0.00 54 GLN A C 10
ATOM 9143 O O . GLN A 1 54 ? -2.013 -5.084 -3.300 1.00 0.00 54 GLN A O 10
ATOM 9157 N N . VAL A 1 55 ? -4.196 -5.099 -3.743 1.00 0.00 55 VAL A N 10
ATOM 9158 C CA . VAL A 1 55 ? -4.549 -4.759 -2.374 1.00 0.00 55 VAL A CA 10
ATOM 9159 C C . VAL A 1 55 ? -5.479 -5.763 -1.829 1.00 0.00 55 VAL A C 10
ATOM 9160 O O . VAL A 1 55 ? -6.429 -6.191 -2.491 1.00 0.00 55 VAL A O 10
ATOM 9173 N N . ARG A 1 56 ? -5.191 -6.151 -0.645 1.00 0.00 56 ARG A N 10
ATOM 9174 C CA . ARG A 1 56 ? -5.980 -7.013 0.095 1.00 0.00 56 ARG A CA 10
ATOM 9175 C C . ARG A 1 56 ? -6.005 -6.465 1.483 1.00 0.00 56 ARG A C 10
ATOM 9176 O O . ARG A 1 56 ? -4.982 -5.988 1.980 1.00 0.00 56 ARG A O 10
ATOM 9197 N N . LEU A 1 57 ? -7.142 -6.466 2.070 1.00 0.00 57 LEU A N 10
ATOM 9198 C CA . LEU A 1 57 ? -7.298 -6.018 3.441 1.00 0.00 57 LEU A CA 10
ATOM 9199 C C . LEU A 1 57 ? -6.701 -7.046 4.415 1.00 0.00 57 LEU A C 10
ATOM 9200 O O . LEU A 1 57 ? -6.056 -8.006 3.989 1.00 0.00 57 LEU A O 10
ATOM 9216 N N . ILE A 1 58 ? -6.869 -6.784 5.703 1.00 0.00 58 ILE A N 10
ATOM 9217 C CA . ILE A 1 58 ? -6.482 -7.682 6.777 1.00 0.00 58 ILE A CA 10
ATOM 9218 C C . ILE A 1 58 ? -7.016 -9.091 6.535 1.00 0.00 58 ILE A C 10
ATOM 9219 O O . ILE A 1 58 ? -8.219 -9.359 6.599 1.00 0.00 58 ILE A O 10
ATOM 9235 N N . GLU A 1 59 ? -6.103 -9.920 6.200 1.00 0.00 59 GLU A N 10
ATOM 9236 C CA . GLU A 1 59 ? -6.311 -11.278 5.813 1.00 0.00 59 GLU A CA 10
ATOM 9237 C C . GLU A 1 59 ? -4.994 -11.988 6.069 1.00 0.00 59 GLU A C 10
ATOM 9238 O O . GLU A 1 59 ? -4.937 -12.858 6.917 1.00 0.00 59 GLU A O 10
ATOM 9251 N N . SER A 1 1 ? -18.849 6.601 0.072 1.00 0.00 1 SER A N 11
ATOM 9252 C CA . SER A 1 1 ? -20.181 6.121 0.389 1.00 0.00 1 SER A CA 11
ATOM 9253 C C . SER A 1 1 ? -20.093 4.676 0.870 1.00 0.00 1 SER A C 11
ATOM 9254 O O . SER A 1 1 ? -20.874 4.262 1.717 1.00 0.00 1 SER A O 11
ATOM 9264 N N . ASN A 1 2 ? -19.120 3.935 0.305 1.00 0.00 2 ASN A N 11
ATOM 9265 C CA . ASN A 1 2 ? -18.796 2.552 0.666 1.00 0.00 2 ASN A CA 11
ATOM 9266 C C . ASN A 1 2 ? -19.759 1.586 0.057 1.00 0.00 2 ASN A C 11
ATOM 9267 O O . ASN A 1 2 ? -20.817 1.301 0.623 1.00 0.00 2 ASN A O 11
ATOM 9278 N N . ALA A 1 3 ? -19.405 1.099 -1.129 1.00 0.00 3 ALA A N 11
ATOM 9279 C CA . ALA A 1 3 ? -20.280 0.204 -1.880 1.00 0.00 3 ALA A CA 11
ATOM 9280 C C . ALA A 1 3 ? -19.578 -0.418 -3.065 1.00 0.00 3 ALA A C 11
ATOM 9281 O O . ALA A 1 3 ? -19.609 -1.632 -3.253 1.00 0.00 3 ALA A O 11
ATOM 9288 N N . MET A 1 4 ? -18.968 0.419 -3.859 1.00 0.00 4 MET A N 11
ATOM 9289 C CA . MET A 1 4 ? -18.334 -0.008 -5.112 1.00 0.00 4 MET A CA 11
ATOM 9290 C C . MET A 1 4 ? -17.426 1.122 -5.596 1.00 0.00 4 MET A C 11
ATOM 9291 O O . MET A 1 4 ? -17.186 1.305 -6.792 1.00 0.00 4 MET A O 11
ATOM 9305 N N . GLU A 1 5 ? -16.905 1.863 -4.662 1.00 0.00 5 GLU A N 11
ATOM 9306 C CA . GLU A 1 5 ? -16.082 2.992 -4.971 1.00 0.00 5 GLU A CA 11
ATOM 9307 C C . GLU A 1 5 ? -14.683 2.650 -4.510 1.00 0.00 5 GLU A C 11
ATOM 9308 O O . GLU A 1 5 ? -14.407 1.520 -4.110 1.00 0.00 5 GLU A O 11
ATOM 9320 N N . LEU A 1 6 ? -13.798 3.602 -4.557 1.00 0.00 6 LEU A N 11
ATOM 9321 C CA . LEU A 1 6 ? -12.557 3.439 -3.877 1.00 0.00 6 LEU A CA 11
ATOM 9322 C C . LEU A 1 6 ? -12.742 4.124 -2.571 1.00 0.00 6 LEU A C 11
ATOM 9323 O O . LEU A 1 6 ? -12.255 5.221 -2.325 1.00 0.00 6 LEU A O 11
ATOM 9339 N N . ASP A 1 7 ? -13.531 3.487 -1.782 1.00 0.00 7 ASP A N 11
ATOM 9340 C CA . ASP A 1 7 ? -14.049 4.020 -0.563 1.00 0.00 7 ASP A CA 11
ATOM 9341 C C . ASP A 1 7 ? -13.218 3.688 0.650 1.00 0.00 7 ASP A C 11
ATOM 9342 O O . ASP A 1 7 ? -13.672 3.793 1.791 1.00 0.00 7 ASP A O 11
ATOM 9351 N N . LEU A 1 8 ? -11.977 3.408 0.391 1.00 0.00 8 LEU A N 11
ATOM 9352 C CA . LEU A 1 8 ? -11.003 3.189 1.436 1.00 0.00 8 LEU A CA 11
ATOM 9353 C C . LEU A 1 8 ? -10.490 4.556 1.843 1.00 0.00 8 LEU A C 11
ATOM 9354 O O . LEU A 1 8 ? -10.443 5.474 1.004 1.00 0.00 8 LEU A O 11
ATOM 9370 N N . GLN A 1 9 ? -10.128 4.724 3.071 1.00 0.00 9 GLN A N 11
ATOM 9371 C CA . GLN A 1 9 ? -9.781 6.019 3.565 1.00 0.00 9 GLN A CA 11
ATOM 9372 C C . GLN A 1 9 ? -8.350 6.069 4.057 1.00 0.00 9 GLN A C 11
ATOM 9373 O O . GLN A 1 9 ? -7.714 5.030 4.254 1.00 0.00 9 GLN A O 11
ATOM 9387 N N . PRO A 1 10 ? -7.785 7.294 4.192 1.00 0.00 10 PRO A N 11
ATOM 9388 C CA . PRO A 1 10 ? -6.442 7.506 4.736 1.00 0.00 10 PRO A CA 11
ATOM 9389 C C . PRO A 1 10 ? -6.295 7.044 6.197 1.00 0.00 10 PRO A C 11
ATOM 9390 O O . PRO A 1 10 ? -6.145 7.842 7.139 1.00 0.00 10 PRO A O 11
ATOM 9401 N N . GLY A 1 11 ? -6.291 5.786 6.351 1.00 0.00 11 GLY A N 11
ATOM 9402 C CA . GLY A 1 11 ? -6.228 5.151 7.628 1.00 0.00 11 GLY A CA 11
ATOM 9403 C C . GLY A 1 11 ? -6.214 3.658 7.497 1.00 0.00 11 GLY A C 11
ATOM 9404 O O . GLY A 1 11 ? -5.712 2.964 8.377 1.00 0.00 11 GLY A O 11
ATOM 9408 N N . ASP A 1 12 ? -6.708 3.174 6.371 1.00 0.00 12 ASP A N 11
ATOM 9409 C CA . ASP A 1 12 ? -6.841 1.741 6.131 1.00 0.00 12 ASP A CA 11
ATOM 9410 C C . ASP A 1 12 ? -5.496 1.064 5.953 1.00 0.00 12 ASP A C 11
ATOM 9411 O O . ASP A 1 12 ? -4.694 1.463 5.104 1.00 0.00 12 ASP A O 11
ATOM 9420 N N . VAL A 1 13 ? -5.238 0.066 6.769 1.00 0.00 13 VAL A N 11
ATOM 9421 C CA . VAL A 1 13 ? -4.011 -0.707 6.696 1.00 0.00 13 VAL A CA 11
ATOM 9422 C C . VAL A 1 13 ? -4.281 -2.016 5.948 1.00 0.00 13 VAL A C 11
ATOM 9423 O O . VAL A 1 13 ? -5.183 -2.780 6.304 1.00 0.00 13 VAL A O 11
ATOM 9436 N N . VAL A 1 14 ? -3.533 -2.238 4.897 1.00 0.00 14 VAL A N 11
ATOM 9437 C CA . VAL A 1 14 ? -3.747 -3.359 3.994 1.00 0.00 14 VAL A CA 11
ATOM 9438 C C . VAL A 1 14 ? -2.426 -3.849 3.462 1.00 0.00 14 VAL A C 11
ATOM 9439 O O . VAL A 1 14 ? -1.393 -3.198 3.631 1.00 0.00 14 VAL A O 11
ATOM 9452 N N . LYS A 1 15 ? -2.454 -4.976 2.817 1.00 0.00 15 LYS A N 11
ATOM 9453 C CA . LYS A 1 15 ? -1.278 -5.493 2.213 1.00 0.00 15 LYS A CA 11
ATOM 9454 C C . LYS A 1 15 ? -1.334 -5.122 0.779 1.00 0.00 15 LYS A C 11
ATOM 9455 O O . LYS A 1 15 ? -2.365 -5.345 0.114 1.00 0.00 15 LYS A O 11
ATOM 9474 N N . VAL A 1 16 ? -0.288 -4.553 0.306 1.00 0.00 16 VAL A N 11
ATOM 9475 C CA . VAL A 1 16 ? -0.203 -4.153 -1.046 1.00 0.00 16 VAL A CA 11
ATOM 9476 C C . VAL A 1 16 ? 1.058 -4.737 -1.626 1.00 0.00 16 VAL A C 11
ATOM 9477 O O . VAL A 1 16 ? 2.134 -4.606 -1.052 1.00 0.00 16 VAL A O 11
ATOM 9490 N N . LEU A 1 17 ? 0.926 -5.431 -2.701 1.00 0.00 17 LEU A N 11
ATOM 9491 C CA . LEU A 1 17 ? 2.075 -5.962 -3.374 1.00 0.00 17 LEU A CA 11
ATOM 9492 C C . LEU A 1 17 ? 2.541 -4.921 -4.357 1.00 0.00 17 LEU A C 11
ATOM 9493 O O . LEU A 1 17 ? 1.901 -4.685 -5.383 1.00 0.00 17 LEU A O 11
ATOM 9509 N N . GLU A 1 18 ? 3.589 -4.227 -3.987 1.00 0.00 18 GLU A N 11
ATOM 9510 C CA . GLU A 1 18 ? 4.141 -3.185 -4.842 1.00 0.00 18 GLU A CA 11
ATOM 9511 C C . GLU A 1 18 ? 4.867 -3.832 -6.008 1.00 0.00 18 GLU A C 11
ATOM 9512 O O . GLU A 1 18 ? 4.512 -3.657 -7.171 1.00 0.00 18 GLU A O 11
ATOM 9524 N N . SER A 1 19 ? 5.849 -4.620 -5.674 1.00 0.00 19 SER A N 11
ATOM 9525 C CA . SER A 1 19 ? 6.664 -5.263 -6.639 1.00 0.00 19 SER A CA 11
ATOM 9526 C C . SER A 1 19 ? 6.631 -6.743 -6.385 1.00 0.00 19 SER A C 11
ATOM 9527 O O . SER A 1 19 ? 6.427 -7.168 -5.250 1.00 0.00 19 SER A O 11
ATOM 9535 N N . ALA A 1 20 ? 6.866 -7.525 -7.420 1.00 0.00 20 ALA A N 11
ATOM 9536 C CA . ALA A 1 20 ? 6.898 -8.974 -7.300 1.00 0.00 20 ALA A CA 11
ATOM 9537 C C . ALA A 1 20 ? 8.133 -9.405 -6.517 1.00 0.00 20 ALA A C 11
ATOM 9538 O O . ALA A 1 20 ? 8.174 -10.481 -5.957 1.00 0.00 20 ALA A O 11
ATOM 9545 N N . ALA A 1 21 ? 9.129 -8.525 -6.477 1.00 0.00 21 ALA A N 11
ATOM 9546 C CA . ALA A 1 21 ? 10.355 -8.791 -5.747 1.00 0.00 21 ALA A CA 11
ATOM 9547 C C . ALA A 1 21 ? 10.198 -8.415 -4.275 1.00 0.00 21 ALA A C 11
ATOM 9548 O O . ALA A 1 21 ? 10.975 -8.838 -3.437 1.00 0.00 21 ALA A O 11
ATOM 9555 N N . LEU A 1 22 ? 9.202 -7.592 -3.979 1.00 0.00 22 LEU A N 11
ATOM 9556 C CA . LEU A 1 22 ? 8.947 -7.187 -2.602 1.00 0.00 22 LEU A CA 11
ATOM 9557 C C . LEU A 1 22 ? 7.844 -8.025 -1.992 1.00 0.00 22 LEU A C 11
ATOM 9558 O O . LEU A 1 22 ? 7.875 -8.349 -0.806 1.00 0.00 22 LEU A O 11
ATOM 9574 N N . GLY A 1 23 ? 6.864 -8.348 -2.802 1.00 0.00 23 GLY A N 11
ATOM 9575 C CA . GLY A 1 23 ? 5.757 -9.110 -2.340 1.00 0.00 23 GLY A CA 11
ATOM 9576 C C . GLY A 1 23 ? 4.742 -8.226 -1.673 1.00 0.00 23 GLY A C 11
ATOM 9577 O O . GLY A 1 23 ? 4.728 -7.000 -1.883 1.00 0.00 23 GLY A O 11
ATOM 9581 N N . TRP A 1 24 ? 3.888 -8.833 -0.912 1.00 0.00 24 TRP A N 11
ATOM 9582 C CA . TRP A 1 24 ? 2.873 -8.140 -0.165 1.00 0.00 24 TRP A CA 11
ATOM 9583 C C . TRP A 1 24 ? 3.482 -7.436 1.031 1.00 0.00 24 TRP A C 11
ATOM 9584 O O . TRP A 1 24 ? 3.974 -8.074 1.973 1.00 0.00 24 TRP A O 11
ATOM 9605 N N . VAL A 1 25 ? 3.455 -6.145 0.994 1.00 0.00 25 VAL A N 11
ATOM 9606 C CA . VAL A 1 25 ? 3.979 -5.350 2.058 1.00 0.00 25 VAL A CA 11
ATOM 9607 C C . VAL A 1 25 ? 2.831 -4.614 2.706 1.00 0.00 25 VAL A C 11
ATOM 9608 O O . VAL A 1 25 ? 1.854 -4.283 2.032 1.00 0.00 25 VAL A O 11
ATOM 9621 N N . ARG A 1 26 ? 2.902 -4.401 3.996 1.00 0.00 26 ARG A N 11
ATOM 9622 C CA . ARG A 1 26 ? 1.874 -3.750 4.671 1.00 0.00 26 ARG A CA 11
ATOM 9623 C C . ARG A 1 26 ? 1.970 -2.267 4.447 1.00 0.00 26 ARG A C 11
ATOM 9624 O O . ARG A 1 26 ? 3.039 -1.659 4.609 1.00 0.00 26 ARG A O 11
ATOM 9645 N N . ALA A 1 27 ? 0.891 -1.708 4.019 1.00 0.00 27 ALA A N 11
ATOM 9646 C CA . ALA A 1 27 ? 0.823 -0.330 3.704 1.00 0.00 27 ALA A CA 11
ATOM 9647 C C . ALA A 1 27 ? -0.446 0.244 4.243 1.00 0.00 27 ALA A C 11
ATOM 9648 O O . ALA A 1 27 ? -1.405 -0.471 4.516 1.00 0.00 27 ALA A O 11
ATOM 9655 N N . ARG A 1 28 ? -0.458 1.508 4.397 1.00 0.00 28 ARG A N 11
ATOM 9656 C CA . ARG A 1 28 ? -1.615 2.188 4.860 1.00 0.00 28 ARG A CA 11
ATOM 9657 C C . ARG A 1 28 ? -2.032 3.140 3.801 1.00 0.00 28 ARG A C 11
ATOM 9658 O O . ARG A 1 28 ? -1.174 3.781 3.188 1.00 0.00 28 ARG A O 11
ATOM 9679 N N . VAL A 1 29 ? -3.314 3.187 3.536 1.00 0.00 29 VAL A N 11
ATOM 9680 C CA . VAL A 1 29 ? -3.861 4.180 2.665 1.00 0.00 29 VAL A CA 11
ATOM 9681 C C . VAL A 1 29 ? -3.613 5.492 3.355 1.00 0.00 29 VAL A C 11
ATOM 9682 O O . VAL A 1 29 ? -4.097 5.724 4.459 1.00 0.00 29 VAL A O 11
ATOM 9695 N N . ILE A 1 30 ? -2.781 6.280 2.779 1.00 0.00 30 ILE A N 11
ATOM 9696 C CA . ILE A 1 30 ? -2.381 7.508 3.395 1.00 0.00 30 ILE A CA 11
ATOM 9697 C C . ILE A 1 30 ? -3.179 8.639 2.862 1.00 0.00 30 ILE A C 11
ATOM 9698 O O . ILE A 1 30 ? -3.507 9.577 3.579 1.00 0.00 30 ILE A O 11
ATOM 9714 N N . ARG A 1 31 ? -3.510 8.560 1.610 1.00 0.00 31 ARG A N 11
ATOM 9715 C CA . ARG A 1 31 ? -4.112 9.583 0.979 1.00 0.00 31 ARG A CA 11
ATOM 9716 C C . ARG A 1 31 ? -4.807 9.094 -0.242 1.00 0.00 31 ARG A C 11
ATOM 9717 O O . ARG A 1 31 ? -4.366 8.170 -0.907 1.00 0.00 31 ARG A O 11
ATOM 9738 N N . VAL A 1 32 ? -5.840 9.735 -0.529 1.00 0.00 32 VAL A N 11
ATOM 9739 C CA . VAL A 1 32 ? -6.615 9.452 -1.698 1.00 0.00 32 VAL A CA 11
ATOM 9740 C C . VAL A 1 32 ? -6.420 10.572 -2.709 1.00 0.00 32 VAL A C 11
ATOM 9741 O O . VAL A 1 32 ? -6.975 11.654 -2.578 1.00 0.00 32 VAL A O 11
ATOM 9754 N N . LYS A 1 33 ? -5.529 10.332 -3.627 1.00 0.00 33 LYS A N 11
ATOM 9755 C CA . LYS A 1 33 ? -5.276 11.211 -4.734 1.00 0.00 33 LYS A CA 11
ATOM 9756 C C . LYS A 1 33 ? -6.070 10.720 -5.885 1.00 0.00 33 LYS A C 11
ATOM 9757 O O . LYS A 1 33 ? -6.392 9.530 -5.960 1.00 0.00 33 LYS A O 11
ATOM 9776 N N . SER A 1 34 ? -6.340 11.569 -6.783 1.00 0.00 34 SER A N 11
ATOM 9777 C CA . SER A 1 34 ? -7.162 11.217 -7.869 1.00 0.00 34 SER A CA 11
ATOM 9778 C C . SER A 1 34 ? -6.343 10.905 -9.128 1.00 0.00 34 SER A C 11
ATOM 9779 O O . SER A 1 34 ? -5.095 10.930 -9.096 1.00 0.00 34 SER A O 11
ATOM 9787 N N . GLY A 1 35 ? -7.036 10.557 -10.206 1.00 0.00 35 GLY A N 11
ATOM 9788 C CA . GLY A 1 35 ? -6.388 10.223 -11.451 1.00 0.00 35 GLY A CA 11
ATOM 9789 C C . GLY A 1 35 ? -5.877 8.808 -11.424 1.00 0.00 35 GLY A C 11
ATOM 9790 O O . GLY A 1 35 ? -6.473 7.911 -11.997 1.00 0.00 35 GLY A O 11
ATOM 9794 N N . GLY A 1 36 ? -4.806 8.621 -10.715 1.00 0.00 36 GLY A N 11
ATOM 9795 C CA . GLY A 1 36 ? -4.201 7.335 -10.573 1.00 0.00 36 GLY A CA 11
ATOM 9796 C C . GLY A 1 36 ? -3.108 7.414 -9.562 1.00 0.00 36 GLY A C 11
ATOM 9797 O O . GLY A 1 36 ? -1.968 7.035 -9.821 1.00 0.00 36 GLY A O 11
ATOM 9801 N N . ARG A 1 37 ? -3.430 7.955 -8.405 1.00 0.00 37 ARG A N 11
ATOM 9802 C CA . ARG A 1 37 ? -2.465 8.131 -7.392 1.00 0.00 37 ARG A CA 11
ATOM 9803 C C . ARG A 1 37 ? -3.018 7.828 -6.044 1.00 0.00 37 ARG A C 11
ATOM 9804 O O . ARG A 1 37 ? -2.626 8.436 -5.065 1.00 0.00 37 ARG A O 11
ATOM 9825 N N . VAL A 1 38 ? -3.883 6.873 -5.992 1.00 0.00 38 VAL A N 11
ATOM 9826 C CA . VAL A 1 38 ? -4.455 6.440 -4.726 1.00 0.00 38 VAL A CA 11
ATOM 9827 C C . VAL A 1 38 ? -3.335 5.890 -3.864 1.00 0.00 38 VAL A C 11
ATOM 9828 O O . VAL A 1 38 ? -2.722 4.877 -4.181 1.00 0.00 38 VAL A O 11
ATOM 9841 N N . VAL A 1 39 ? -3.051 6.599 -2.818 1.00 0.00 39 VAL A N 11
ATOM 9842 C CA . VAL A 1 39 ? -1.856 6.425 -2.103 1.00 0.00 39 VAL A CA 11
ATOM 9843 C C . VAL A 1 39 ? -1.923 5.511 -0.924 1.00 0.00 39 VAL A C 11
ATOM 9844 O O . VAL A 1 39 ? -2.783 5.630 -0.037 1.00 0.00 39 VAL A O 11
ATOM 9857 N N . VAL A 1 40 ? -0.959 4.660 -0.904 1.00 0.00 40 VAL A N 11
ATOM 9858 C CA . VAL A 1 40 ? -0.676 3.816 0.177 1.00 0.00 40 VAL A CA 11
ATOM 9859 C C . VAL A 1 40 ? 0.797 3.983 0.405 1.00 0.00 40 VAL A C 11
ATOM 9860 O O . VAL A 1 40 ? 1.566 4.166 -0.554 1.00 0.00 40 VAL A O 11
ATOM 9873 N N . GLN A 1 41 ? 1.183 4.019 1.607 1.00 0.00 41 GLN A N 11
ATOM 9874 C CA . GLN A 1 41 ? 2.554 4.174 1.910 1.00 0.00 41 GLN A CA 11
ATOM 9875 C C . GLN A 1 41 ? 2.943 3.046 2.786 1.00 0.00 41 GLN A C 11
ATOM 9876 O O . GLN A 1 41 ? 2.277 2.775 3.800 1.00 0.00 41 GLN A O 11
ATOM 9890 N N . SER A 1 42 ? 3.939 2.353 2.381 1.00 0.00 42 SER A N 11
ATOM 9891 C CA . SER A 1 42 ? 4.415 1.242 3.139 1.00 0.00 42 SER A CA 11
ATOM 9892 C C . SER A 1 42 ? 5.426 1.693 4.179 1.00 0.00 42 SER A C 11
ATOM 9893 O O . SER A 1 42 ? 5.837 2.864 4.198 1.00 0.00 42 SER A O 11
ATOM 9901 N N . ASP A 1 43 ? 5.818 0.751 5.003 1.00 0.00 43 ASP A N 11
ATOM 9902 C CA . ASP A 1 43 ? 6.770 0.891 6.122 1.00 0.00 43 ASP A CA 11
ATOM 9903 C C . ASP A 1 43 ? 7.988 1.789 5.851 1.00 0.00 43 ASP A C 11
ATOM 9904 O O . ASP A 1 43 ? 8.334 2.617 6.683 1.00 0.00 43 ASP A O 11
ATOM 9913 N N . GLN A 1 44 ? 8.612 1.654 4.692 1.00 0.00 44 GLN A N 11
ATOM 9914 C CA . GLN A 1 44 ? 9.801 2.430 4.367 1.00 0.00 44 GLN A CA 11
ATOM 9915 C C . GLN A 1 44 ? 9.490 3.889 4.065 1.00 0.00 44 GLN A C 11
ATOM 9916 O O . GLN A 1 44 ? 10.397 4.672 3.823 1.00 0.00 44 GLN A O 11
ATOM 9930 N N . GLY A 1 45 ? 8.231 4.237 4.010 1.00 0.00 45 GLY A N 11
ATOM 9931 C CA . GLY A 1 45 ? 7.878 5.582 3.658 1.00 0.00 45 GLY A CA 11
ATOM 9932 C C . GLY A 1 45 ? 7.681 5.721 2.165 1.00 0.00 45 GLY A C 11
ATOM 9933 O O . GLY A 1 45 ? 7.586 6.814 1.633 1.00 0.00 45 GLY A O 11
ATOM 9937 N N . ARG A 1 46 ? 7.638 4.594 1.491 1.00 0.00 46 ARG A N 11
ATOM 9938 C CA . ARG A 1 46 ? 7.429 4.548 0.093 1.00 0.00 46 ARG A CA 11
ATOM 9939 C C . ARG A 1 46 ? 5.935 4.776 -0.239 1.00 0.00 46 ARG A C 11
ATOM 9940 O O . ARG A 1 46 ? 5.090 3.910 0.004 1.00 0.00 46 ARG A O 11
ATOM 9961 N N . GLU A 1 47 ? 5.625 5.992 -0.672 1.00 0.00 47 GLU A N 11
ATOM 9962 C CA . GLU A 1 47 ? 4.273 6.377 -1.081 1.00 0.00 47 GLU A CA 11
ATOM 9963 C C . GLU A 1 47 ? 4.055 5.984 -2.541 1.00 0.00 47 GLU A C 11
ATOM 9964 O O . GLU A 1 47 ? 4.680 6.560 -3.455 1.00 0.00 47 GLU A O 11
ATOM 9976 N N . PHE A 1 48 ? 3.163 5.086 -2.787 1.00 0.00 48 PHE A N 11
ATOM 9977 C CA . PHE A 1 48 ? 2.896 4.675 -4.140 1.00 0.00 48 PHE A CA 11
ATOM 9978 C C . PHE A 1 48 ? 1.410 4.572 -4.406 1.00 0.00 48 PHE A C 11
ATOM 9979 O O . PHE A 1 48 ? 0.593 4.727 -3.490 1.00 0.00 48 PHE A O 11
ATOM 9996 N N . THR A 1 49 ? 1.073 4.395 -5.655 1.00 0.00 49 THR A N 11
ATOM 9997 C CA . THR A 1 49 ? -0.286 4.249 -6.080 1.00 0.00 49 THR A CA 11
ATOM 9998 C C . THR A 1 49 ? -0.691 2.783 -5.966 1.00 0.00 49 THR A C 11
ATOM 9999 O O . THR A 1 49 ? 0.086 1.886 -6.313 1.00 0.00 49 THR A O 11
ATOM 10010 N N . ALA A 1 50 ? -1.873 2.551 -5.481 1.00 0.00 50 ALA A N 11
ATOM 10011 C CA . ALA A 1 50 ? -2.358 1.199 -5.314 1.00 0.00 50 ALA A CA 11
ATOM 10012 C C . ALA A 1 50 ? -3.398 0.862 -6.373 1.00 0.00 50 ALA A C 11
ATOM 10013 O O . ALA A 1 50 ? -3.933 1.741 -7.039 1.00 0.00 50 ALA A O 11
ATOM 10020 N N . ARG A 1 51 ? -3.659 -0.411 -6.539 1.00 0.00 51 ARG A N 11
ATOM 10021 C CA . ARG A 1 51 ? -4.679 -0.902 -7.443 1.00 0.00 51 ARG A CA 11
ATOM 10022 C C . ARG A 1 51 ? -5.356 -2.065 -6.768 1.00 0.00 51 ARG A C 11
ATOM 10023 O O . ARG A 1 51 ? -4.732 -2.730 -5.959 1.00 0.00 51 ARG A O 11
ATOM 10044 N N . GLY A 1 52 ? -6.609 -2.332 -7.119 1.00 0.00 52 GLY A N 11
ATOM 10045 C CA . GLY A 1 52 ? -7.394 -3.398 -6.463 1.00 0.00 52 GLY A CA 11
ATOM 10046 C C . GLY A 1 52 ? -6.809 -4.792 -6.604 1.00 0.00 52 GLY A C 11
ATOM 10047 O O . GLY A 1 52 ? -7.147 -5.689 -5.854 1.00 0.00 52 GLY A O 11
ATOM 10051 N N . ASN A 1 53 ? -5.920 -4.964 -7.547 1.00 0.00 53 ASN A N 11
ATOM 10052 C CA . ASN A 1 53 ? -5.287 -6.260 -7.770 1.00 0.00 53 ASN A CA 11
ATOM 10053 C C . ASN A 1 53 ? -4.062 -6.404 -6.887 1.00 0.00 53 ASN A C 11
ATOM 10054 O O . ASN A 1 53 ? -3.492 -7.473 -6.764 1.00 0.00 53 ASN A O 11
ATOM 10065 N N . GLN A 1 54 ? -3.678 -5.314 -6.269 1.00 0.00 54 GLN A N 11
ATOM 10066 C CA . GLN A 1 54 ? -2.503 -5.261 -5.441 1.00 0.00 54 GLN A CA 11
ATOM 10067 C C . GLN A 1 54 ? -2.874 -5.097 -3.992 1.00 0.00 54 GLN A C 11
ATOM 10068 O O . GLN A 1 54 ? -2.003 -4.942 -3.171 1.00 0.00 54 GLN A O 11
ATOM 10082 N N . VAL A 1 55 ? -4.148 -5.147 -3.667 1.00 0.00 55 VAL A N 11
ATOM 10083 C CA . VAL A 1 55 ? -4.561 -4.818 -2.308 1.00 0.00 55 VAL A CA 11
ATOM 10084 C C . VAL A 1 55 ? -5.423 -5.892 -1.720 1.00 0.00 55 VAL A C 11
ATOM 10085 O O . VAL A 1 55 ? -6.379 -6.363 -2.339 1.00 0.00 55 VAL A O 11
ATOM 10098 N N . ARG A 1 56 ? -5.059 -6.303 -0.536 1.00 0.00 56 ARG A N 11
ATOM 10099 C CA . ARG A 1 56 ? -5.780 -7.262 0.197 1.00 0.00 56 ARG A CA 11
ATOM 10100 C C . ARG A 1 56 ? -5.948 -6.746 1.592 1.00 0.00 56 ARG A C 11
ATOM 10101 O O . ARG A 1 56 ? -4.965 -6.486 2.291 1.00 0.00 56 ARG A O 11
ATOM 10122 N N . LEU A 1 57 ? -7.157 -6.576 1.975 1.00 0.00 57 LEU A N 11
ATOM 10123 C CA . LEU A 1 57 ? -7.470 -6.029 3.279 1.00 0.00 57 LEU A CA 11
ATOM 10124 C C . LEU A 1 57 ? -7.676 -7.097 4.329 1.00 0.00 57 LEU A C 11
ATOM 10125 O O . LEU A 1 57 ? -8.764 -7.617 4.518 1.00 0.00 57 LEU A O 11
ATOM 10141 N N . ILE A 1 58 ? -6.574 -7.444 4.928 1.00 0.00 58 ILE A N 11
ATOM 10142 C CA . ILE A 1 58 ? -6.422 -8.360 6.014 1.00 0.00 58 ILE A CA 11
ATOM 10143 C C . ILE A 1 58 ? -5.010 -8.163 6.475 1.00 0.00 58 ILE A C 11
ATOM 10144 O O . ILE A 1 58 ? -4.201 -7.684 5.686 1.00 0.00 58 ILE A O 11
ATOM 10160 N N . GLU A 1 59 ? -4.721 -8.473 7.695 1.00 0.00 59 GLU A N 11
ATOM 10161 C CA . GLU A 1 59 ? -3.379 -8.428 8.197 1.00 0.00 59 GLU A CA 11
ATOM 10162 C C . GLU A 1 59 ? -3.047 -9.743 8.820 1.00 0.00 59 GLU A C 11
ATOM 10163 O O . GLU A 1 59 ? -2.268 -10.501 8.184 1.00 0.00 59 GLU A O 11
ATOM 10176 N N . SER A 1 1 ? -19.903 -2.841 -9.281 1.00 0.00 1 SER A N 12
ATOM 10177 C CA . SER A 1 1 ? -21.061 -2.418 -8.516 1.00 0.00 1 SER A CA 12
ATOM 10178 C C . SER A 1 1 ? -20.569 -1.945 -7.171 1.00 0.00 1 SER A C 12
ATOM 10179 O O . SER A 1 1 ? -19.376 -1.747 -7.028 1.00 0.00 1 SER A O 12
ATOM 10189 N N . ASN A 1 2 ? -21.462 -1.756 -6.222 1.00 0.00 2 ASN A N 12
ATOM 10190 C CA . ASN A 1 2 ? -21.077 -1.347 -4.877 1.00 0.00 2 ASN A CA 12
ATOM 10191 C C . ASN A 1 2 ? -20.813 -2.599 -4.068 1.00 0.00 2 ASN A C 12
ATOM 10192 O O . ASN A 1 2 ? -21.291 -3.684 -4.454 1.00 0.00 2 ASN A O 12
ATOM 10203 N N . ALA A 1 3 ? -20.000 -2.455 -3.030 1.00 0.00 3 ALA A N 12
ATOM 10204 C CA . ALA A 1 3 ? -19.631 -3.506 -2.081 1.00 0.00 3 ALA A CA 12
ATOM 10205 C C . ALA A 1 3 ? -18.589 -4.432 -2.688 1.00 0.00 3 ALA A C 12
ATOM 10206 O O . ALA A 1 3 ? -18.482 -5.606 -2.331 1.00 0.00 3 ALA A O 12
ATOM 10213 N N . MET A 1 4 ? -17.783 -3.866 -3.562 1.00 0.00 4 MET A N 12
ATOM 10214 C CA . MET A 1 4 ? -16.741 -4.611 -4.269 1.00 0.00 4 MET A CA 12
ATOM 10215 C C . MET A 1 4 ? -15.637 -3.674 -4.751 1.00 0.00 4 MET A C 12
ATOM 10216 O O . MET A 1 4 ? -14.725 -4.083 -5.474 1.00 0.00 4 MET A O 12
ATOM 10230 N N . GLU A 1 5 ? -15.724 -2.431 -4.359 1.00 0.00 5 GLU A N 12
ATOM 10231 C CA . GLU A 1 5 ? -14.752 -1.456 -4.706 1.00 0.00 5 GLU A CA 12
ATOM 10232 C C . GLU A 1 5 ? -13.904 -1.168 -3.486 1.00 0.00 5 GLU A C 12
ATOM 10233 O O . GLU A 1 5 ? -14.301 -1.459 -2.355 1.00 0.00 5 GLU A O 12
ATOM 10245 N N . LEU A 1 6 ? -12.754 -0.616 -3.696 1.00 0.00 6 LEU A N 12
ATOM 10246 C CA . LEU A 1 6 ? -11.881 -0.322 -2.598 1.00 0.00 6 LEU A CA 12
ATOM 10247 C C . LEU A 1 6 ? -12.006 1.090 -2.169 1.00 0.00 6 LEU A C 12
ATOM 10248 O O . LEU A 1 6 ? -11.232 1.955 -2.586 1.00 0.00 6 LEU A O 12
ATOM 10264 N N . ASP A 1 7 ? -13.008 1.340 -1.397 1.00 0.00 7 ASP A N 12
ATOM 10265 C CA . ASP A 1 7 ? -13.138 2.620 -0.765 1.00 0.00 7 ASP A CA 12
ATOM 10266 C C . ASP A 1 7 ? -12.519 2.495 0.566 1.00 0.00 7 ASP A C 12
ATOM 10267 O O . ASP A 1 7 ? -13.139 2.117 1.558 1.00 0.00 7 ASP A O 12
ATOM 10276 N N . LEU A 1 8 ? -11.260 2.624 0.534 1.00 0.00 8 LEU A N 12
ATOM 10277 C CA . LEU A 1 8 ? -10.464 2.512 1.683 1.00 0.00 8 LEU A CA 12
ATOM 10278 C C . LEU A 1 8 ? -9.995 3.884 2.032 1.00 0.00 8 LEU A C 12
ATOM 10279 O O . LEU A 1 8 ? -9.352 4.565 1.229 1.00 0.00 8 LEU A O 12
ATOM 10295 N N . GLN A 1 9 ? -10.332 4.294 3.205 1.00 0.00 9 GLN A N 12
ATOM 10296 C CA . GLN A 1 9 ? -10.107 5.623 3.637 1.00 0.00 9 GLN A CA 12
ATOM 10297 C C . GLN A 1 9 ? -8.712 5.791 4.176 1.00 0.00 9 GLN A C 12
ATOM 10298 O O . GLN A 1 9 ? -8.080 4.820 4.605 1.00 0.00 9 GLN A O 12
ATOM 10312 N N . PRO A 1 10 ? -8.199 7.019 4.147 1.00 0.00 10 PRO A N 12
ATOM 10313 C CA . PRO A 1 10 ? -6.880 7.311 4.645 1.00 0.00 10 PRO A CA 12
ATOM 10314 C C . PRO A 1 10 ? -6.746 6.969 6.134 1.00 0.00 10 PRO A C 12
ATOM 10315 O O . PRO A 1 10 ? -7.537 7.411 6.968 1.00 0.00 10 PRO A O 12
ATOM 10326 N N . GLY A 1 11 ? -5.761 6.161 6.433 1.00 0.00 11 GLY A N 12
ATOM 10327 C CA . GLY A 1 11 ? -5.532 5.706 7.769 1.00 0.00 11 GLY A CA 12
ATOM 10328 C C . GLY A 1 11 ? -5.644 4.201 7.864 1.00 0.00 11 GLY A C 12
ATOM 10329 O O . GLY A 1 11 ? -5.140 3.595 8.825 1.00 0.00 11 GLY A O 12
ATOM 10333 N N . ASP A 1 12 ? -6.266 3.601 6.851 1.00 0.00 12 ASP A N 12
ATOM 10334 C CA . ASP A 1 12 ? -6.519 2.151 6.789 1.00 0.00 12 ASP A CA 12
ATOM 10335 C C . ASP A 1 12 ? -5.215 1.350 6.742 1.00 0.00 12 ASP A C 12
ATOM 10336 O O . ASP A 1 12 ? -4.154 1.883 6.357 1.00 0.00 12 ASP A O 12
ATOM 10345 N N . VAL A 1 13 ? -5.297 0.094 7.113 1.00 0.00 13 VAL A N 12
ATOM 10346 C CA . VAL A 1 13 ? -4.143 -0.779 7.221 1.00 0.00 13 VAL A CA 12
ATOM 10347 C C . VAL A 1 13 ? -4.267 -1.914 6.217 1.00 0.00 13 VAL A C 12
ATOM 10348 O O . VAL A 1 13 ? -5.060 -2.843 6.400 1.00 0.00 13 VAL A O 12
ATOM 10361 N N . VAL A 1 14 ? -3.473 -1.861 5.192 1.00 0.00 14 VAL A N 12
ATOM 10362 C CA . VAL A 1 14 ? -3.533 -2.842 4.142 1.00 0.00 14 VAL A CA 12
ATOM 10363 C C . VAL A 1 14 ? -2.154 -3.335 3.812 1.00 0.00 14 VAL A C 12
ATOM 10364 O O . VAL A 1 14 ? -1.168 -2.878 4.367 1.00 0.00 14 VAL A O 12
ATOM 10377 N N . LYS A 1 15 ? -2.099 -4.282 2.953 1.00 0.00 15 LYS A N 12
ATOM 10378 C CA . LYS A 1 15 ? -0.887 -4.728 2.375 1.00 0.00 15 LYS A CA 12
ATOM 10379 C C . LYS A 1 15 ? -1.056 -4.676 0.908 1.00 0.00 15 LYS A C 12
ATOM 10380 O O . LYS A 1 15 ? -2.146 -4.976 0.388 1.00 0.00 15 LYS A O 12
ATOM 10399 N N . VAL A 1 16 ? -0.045 -4.258 0.243 1.00 0.00 16 VAL A N 12
ATOM 10400 C CA . VAL A 1 16 ? -0.096 -4.110 -1.168 1.00 0.00 16 VAL A CA 12
ATOM 10401 C C . VAL A 1 16 ? 1.105 -4.764 -1.776 1.00 0.00 16 VAL A C 12
ATOM 10402 O O . VAL A 1 16 ? 2.222 -4.605 -1.286 1.00 0.00 16 VAL A O 12
ATOM 10415 N N . LEU A 1 17 ? 0.890 -5.521 -2.798 1.00 0.00 17 LEU A N 12
ATOM 10416 C CA . LEU A 1 17 ? 1.975 -6.093 -3.500 1.00 0.00 17 LEU A CA 12
ATOM 10417 C C . LEU A 1 17 ? 2.315 -5.154 -4.626 1.00 0.00 17 LEU A C 12
ATOM 10418 O O . LEU A 1 17 ? 1.618 -5.102 -5.645 1.00 0.00 17 LEU A O 12
ATOM 10434 N N . GLU A 1 18 ? 3.308 -4.334 -4.379 1.00 0.00 18 GLU A N 12
ATOM 10435 C CA . GLU A 1 18 ? 3.762 -3.363 -5.351 1.00 0.00 18 GLU A CA 12
ATOM 10436 C C . GLU A 1 18 ? 4.379 -4.070 -6.538 1.00 0.00 18 GLU A C 12
ATOM 10437 O O . GLU A 1 18 ? 3.844 -4.084 -7.645 1.00 0.00 18 GLU A O 12
ATOM 10449 N N . SER A 1 19 ? 5.474 -4.703 -6.256 1.00 0.00 19 SER A N 12
ATOM 10450 C CA . SER A 1 19 ? 6.288 -5.309 -7.225 1.00 0.00 19 SER A CA 12
ATOM 10451 C C . SER A 1 19 ? 6.517 -6.758 -6.838 1.00 0.00 19 SER A C 12
ATOM 10452 O O . SER A 1 19 ? 6.598 -7.081 -5.644 1.00 0.00 19 SER A O 12
ATOM 10460 N N . ALA A 1 20 ? 6.622 -7.627 -7.833 1.00 0.00 20 ALA A N 12
ATOM 10461 C CA . ALA A 1 20 ? 6.795 -9.070 -7.613 1.00 0.00 20 ALA A CA 12
ATOM 10462 C C . ALA A 1 20 ? 8.113 -9.393 -6.909 1.00 0.00 20 ALA A C 12
ATOM 10463 O O . ALA A 1 20 ? 8.249 -10.425 -6.292 1.00 0.00 20 ALA A O 12
ATOM 10470 N N . ALA A 1 21 ? 9.064 -8.479 -6.993 1.00 0.00 21 ALA A N 12
ATOM 10471 C CA . ALA A 1 21 ? 10.364 -8.664 -6.364 1.00 0.00 21 ALA A CA 12
ATOM 10472 C C . ALA A 1 21 ? 10.360 -8.137 -4.926 1.00 0.00 21 ALA A C 12
ATOM 10473 O O . ALA A 1 21 ? 11.383 -8.121 -4.263 1.00 0.00 21 ALA A O 12
ATOM 10480 N N . LEU A 1 22 ? 9.202 -7.698 -4.468 1.00 0.00 22 LEU A N 12
ATOM 10481 C CA . LEU A 1 22 ? 9.058 -7.181 -3.115 1.00 0.00 22 LEU A CA 12
ATOM 10482 C C . LEU A 1 22 ? 7.980 -7.954 -2.382 1.00 0.00 22 LEU A C 12
ATOM 10483 O O . LEU A 1 22 ? 8.159 -8.365 -1.247 1.00 0.00 22 LEU A O 12
ATOM 10499 N N . GLY A 1 23 ? 6.858 -8.144 -3.043 1.00 0.00 23 GLY A N 12
ATOM 10500 C CA . GLY A 1 23 ? 5.779 -8.866 -2.445 1.00 0.00 23 GLY A CA 12
ATOM 10501 C C . GLY A 1 23 ? 4.813 -7.938 -1.761 1.00 0.00 23 GLY A C 12
ATOM 10502 O O . GLY A 1 23 ? 4.735 -6.749 -2.105 1.00 0.00 23 GLY A O 12
ATOM 10506 N N . TRP A 1 24 ? 4.066 -8.476 -0.835 1.00 0.00 24 TRP A N 12
ATOM 10507 C CA . TRP A 1 24 ? 3.103 -7.725 -0.063 1.00 0.00 24 TRP A CA 12
ATOM 10508 C C . TRP A 1 24 ? 3.792 -6.942 1.036 1.00 0.00 24 TRP A C 12
ATOM 10509 O O . TRP A 1 24 ? 4.329 -7.526 1.977 1.00 0.00 24 TRP A O 12
ATOM 10530 N N . VAL A 1 25 ? 3.776 -5.651 0.907 1.00 0.00 25 VAL A N 12
ATOM 10531 C CA . VAL A 1 25 ? 4.325 -4.770 1.905 1.00 0.00 25 VAL A CA 12
ATOM 10532 C C . VAL A 1 25 ? 3.158 -4.163 2.666 1.00 0.00 25 VAL A C 12
ATOM 10533 O O . VAL A 1 25 ? 2.065 -3.997 2.091 1.00 0.00 25 VAL A O 12
ATOM 10546 N N . ARG A 1 26 ? 3.342 -3.855 3.920 1.00 0.00 26 ARG A N 12
ATOM 10547 C CA . ARG A 1 26 ? 2.228 -3.446 4.745 1.00 0.00 26 ARG A CA 12
ATOM 10548 C C . ARG A 1 26 ? 2.173 -1.946 4.830 1.00 0.00 26 ARG A C 12
ATOM 10549 O O . ARG A 1 26 ? 3.112 -1.297 5.270 1.00 0.00 26 ARG A O 12
ATOM 10570 N N . ALA A 1 27 ? 1.056 -1.407 4.459 1.00 0.00 27 ALA A N 12
ATOM 10571 C CA . ALA A 1 27 ? 0.945 -0.005 4.263 1.00 0.00 27 ALA A CA 12
ATOM 10572 C C . ALA A 1 27 ? -0.300 0.592 4.866 1.00 0.00 27 ALA A C 12
ATOM 10573 O O . ALA A 1 27 ? -1.215 -0.107 5.310 1.00 0.00 27 ALA A O 12
ATOM 10580 N N . ARG A 1 28 ? -0.304 1.892 4.887 1.00 0.00 28 ARG A N 12
ATOM 10581 C CA . ARG A 1 28 ? -1.419 2.678 5.315 1.00 0.00 28 ARG A CA 12
ATOM 10582 C C . ARG A 1 28 ? -1.943 3.399 4.119 1.00 0.00 28 ARG A C 12
ATOM 10583 O O . ARG A 1 28 ? -1.154 3.952 3.347 1.00 0.00 28 ARG A O 12
ATOM 10604 N N . VAL A 1 29 ? -3.231 3.372 3.923 1.00 0.00 29 VAL A N 12
ATOM 10605 C CA . VAL A 1 29 ? -3.836 4.168 2.875 1.00 0.00 29 VAL A CA 12
ATOM 10606 C C . VAL A 1 29 ? -3.666 5.596 3.287 1.00 0.00 29 VAL A C 12
ATOM 10607 O O . VAL A 1 29 ? -4.161 6.001 4.316 1.00 0.00 29 VAL A O 12
ATOM 10620 N N . ILE A 1 30 ? -2.895 6.321 2.542 1.00 0.00 30 ILE A N 12
ATOM 10621 C CA . ILE A 1 30 ? -2.617 7.686 2.895 1.00 0.00 30 ILE A CA 12
ATOM 10622 C C . ILE A 1 30 ? -3.639 8.572 2.352 1.00 0.00 30 ILE A C 12
ATOM 10623 O O . ILE A 1 30 ? -4.085 9.494 3.031 1.00 0.00 30 ILE A O 12
ATOM 10639 N N . ARG A 1 31 ? -4.050 8.308 1.148 1.00 0.00 31 ARG A N 12
ATOM 10640 C CA . ARG A 1 31 ? -4.940 9.114 0.557 1.00 0.00 31 ARG A CA 12
ATOM 10641 C C . ARG A 1 31 ? -5.516 8.463 -0.640 1.00 0.00 31 ARG A C 12
ATOM 10642 O O . ARG A 1 31 ? -4.930 7.543 -1.235 1.00 0.00 31 ARG A O 12
ATOM 10663 N N . VAL A 1 32 ? -6.606 8.968 -1.002 1.00 0.00 32 VAL A N 12
ATOM 10664 C CA . VAL A 1 32 ? -7.308 8.502 -2.157 1.00 0.00 32 VAL A CA 12
ATOM 10665 C C . VAL A 1 32 ? -7.168 9.512 -3.286 1.00 0.00 32 VAL A C 12
ATOM 10666 O O . VAL A 1 32 ? -7.857 10.523 -3.329 1.00 0.00 32 VAL A O 12
ATOM 10679 N N . LYS A 1 33 ? -6.188 9.280 -4.119 1.00 0.00 33 LYS A N 12
ATOM 10680 C CA . LYS A 1 33 ? -6.022 10.015 -5.332 1.00 0.00 33 LYS A CA 12
ATOM 10681 C C . LYS A 1 33 ? -6.946 9.409 -6.324 1.00 0.00 33 LYS A C 12
ATOM 10682 O O . LYS A 1 33 ? -7.201 8.206 -6.281 1.00 0.00 33 LYS A O 12
ATOM 10701 N N . SER A 1 34 ? -7.411 10.181 -7.210 1.00 0.00 34 SER A N 12
ATOM 10702 C CA . SER A 1 34 ? -8.455 9.727 -8.057 1.00 0.00 34 SER A CA 12
ATOM 10703 C C . SER A 1 34 ? -7.962 8.946 -9.288 1.00 0.00 34 SER A C 12
ATOM 10704 O O . SER A 1 34 ? -6.748 8.877 -9.568 1.00 0.00 34 SER A O 12
ATOM 10712 N N . GLY A 1 35 ? -8.911 8.326 -9.983 1.00 0.00 35 GLY A N 12
ATOM 10713 C CA . GLY A 1 35 ? -8.620 7.548 -11.161 1.00 0.00 35 GLY A CA 12
ATOM 10714 C C . GLY A 1 35 ? -8.144 6.173 -10.787 1.00 0.00 35 GLY A C 12
ATOM 10715 O O . GLY A 1 35 ? -8.913 5.229 -10.741 1.00 0.00 35 GLY A O 12
ATOM 10719 N N . GLY A 1 36 ? -6.890 6.095 -10.484 1.00 0.00 36 GLY A N 12
ATOM 10720 C CA . GLY A 1 36 ? -6.274 4.868 -10.078 1.00 0.00 36 GLY A CA 12
ATOM 10721 C C . GLY A 1 36 ? -4.926 5.173 -9.520 1.00 0.00 36 GLY A C 12
ATOM 10722 O O . GLY A 1 36 ? -3.973 4.411 -9.685 1.00 0.00 36 GLY A O 12
ATOM 10726 N N . ARG A 1 37 ? -4.848 6.312 -8.856 1.00 0.00 37 ARG A N 12
ATOM 10727 C CA . ARG A 1 37 ? -3.631 6.829 -8.333 1.00 0.00 37 ARG A CA 12
ATOM 10728 C C . ARG A 1 37 ? -3.604 6.731 -6.851 1.00 0.00 37 ARG A C 12
ATOM 10729 O O . ARG A 1 37 ? -2.822 7.409 -6.198 1.00 0.00 37 ARG A O 12
ATOM 10750 N N . VAL A 1 38 ? -4.389 5.831 -6.347 1.00 0.00 38 VAL A N 12
ATOM 10751 C CA . VAL A 1 38 ? -4.549 5.630 -4.918 1.00 0.00 38 VAL A CA 12
ATOM 10752 C C . VAL A 1 38 ? -3.226 5.233 -4.326 1.00 0.00 38 VAL A C 12
ATOM 10753 O O . VAL A 1 38 ? -2.477 4.455 -4.937 1.00 0.00 38 VAL A O 12
ATOM 10766 N N . VAL A 1 39 ? -2.898 5.808 -3.204 1.00 0.00 39 VAL A N 12
ATOM 10767 C CA . VAL A 1 39 ? -1.611 5.620 -2.639 1.00 0.00 39 VAL A CA 12
ATOM 10768 C C . VAL A 1 39 ? -1.645 5.142 -1.226 1.00 0.00 39 VAL A C 12
ATOM 10769 O O . VAL A 1 39 ? -2.510 5.531 -0.411 1.00 0.00 39 VAL A O 12
ATOM 10782 N N . VAL A 1 40 ? -0.700 4.327 -0.943 1.00 0.00 40 VAL A N 12
ATOM 10783 C CA . VAL A 1 40 ? -0.491 3.783 0.341 1.00 0.00 40 VAL A CA 12
ATOM 10784 C C . VAL A 1 40 ? 0.969 3.992 0.685 1.00 0.00 40 VAL A C 12
ATOM 10785 O O . VAL A 1 40 ? 1.836 3.916 -0.192 1.00 0.00 40 VAL A O 12
ATOM 10798 N N . GLN A 1 41 ? 1.235 4.309 1.899 1.00 0.00 41 GLN A N 12
ATOM 10799 C CA . GLN A 1 41 ? 2.583 4.448 2.348 1.00 0.00 41 GLN A CA 12
ATOM 10800 C C . GLN A 1 41 ? 2.894 3.268 3.182 1.00 0.00 41 GLN A C 12
ATOM 10801 O O . GLN A 1 41 ? 2.227 3.011 4.194 1.00 0.00 41 GLN A O 12
ATOM 10815 N N . SER A 1 42 ? 3.833 2.516 2.718 1.00 0.00 42 SER A N 12
ATOM 10816 C CA . SER A 1 42 ? 4.191 1.291 3.335 1.00 0.00 42 SER A CA 12
ATOM 10817 C C . SER A 1 42 ? 5.086 1.523 4.524 1.00 0.00 42 SER A C 12
ATOM 10818 O O . SER A 1 42 ? 5.526 2.646 4.784 1.00 0.00 42 SER A O 12
ATOM 10826 N N . ASP A 1 43 ? 5.315 0.453 5.223 1.00 0.00 43 ASP A N 12
ATOM 10827 C CA . ASP A 1 43 ? 6.234 0.318 6.349 1.00 0.00 43 ASP A CA 12
ATOM 10828 C C . ASP A 1 43 ? 7.597 0.990 6.084 1.00 0.00 43 ASP A C 12
ATOM 10829 O O . ASP A 1 43 ? 8.186 1.601 6.969 1.00 0.00 43 ASP A O 12
ATOM 10838 N N . GLN A 1 44 ? 8.056 0.893 4.857 1.00 0.00 44 GLN A N 12
ATOM 10839 C CA . GLN A 1 44 ? 9.289 1.486 4.410 1.00 0.00 44 GLN A CA 12
ATOM 10840 C C . GLN A 1 44 ? 9.191 2.991 4.173 1.00 0.00 44 GLN A C 12
ATOM 10841 O O . GLN A 1 44 ? 10.153 3.602 3.719 1.00 0.00 44 GLN A O 12
ATOM 10855 N N . GLY A 1 45 ? 8.029 3.572 4.415 1.00 0.00 45 GLY A N 12
ATOM 10856 C CA . GLY A 1 45 ? 7.851 5.004 4.232 1.00 0.00 45 GLY A CA 12
ATOM 10857 C C . GLY A 1 45 ? 7.553 5.364 2.784 1.00 0.00 45 GLY A C 12
ATOM 10858 O O . GLY A 1 45 ? 7.294 6.514 2.437 1.00 0.00 45 GLY A O 12
ATOM 10862 N N . ARG A 1 46 ? 7.585 4.364 1.963 1.00 0.00 46 ARG A N 12
ATOM 10863 C CA . ARG A 1 46 ? 7.370 4.477 0.540 1.00 0.00 46 ARG A CA 12
ATOM 10864 C C . ARG A 1 46 ? 5.871 4.623 0.215 1.00 0.00 46 ARG A C 12
ATOM 10865 O O . ARG A 1 46 ? 5.104 3.673 0.409 1.00 0.00 46 ARG A O 12
ATOM 10886 N N . GLU A 1 47 ? 5.457 5.836 -0.193 1.00 0.00 47 GLU A N 12
ATOM 10887 C CA . GLU A 1 47 ? 4.087 6.063 -0.663 1.00 0.00 47 GLU A CA 12
ATOM 10888 C C . GLU A 1 47 ? 4.046 5.696 -2.137 1.00 0.00 47 GLU A C 12
ATOM 10889 O O . GLU A 1 47 ? 4.722 6.330 -2.955 1.00 0.00 47 GLU A O 12
ATOM 10901 N N . PHE A 1 48 ? 3.312 4.687 -2.480 1.00 0.00 48 PHE A N 12
ATOM 10902 C CA . PHE A 1 48 ? 3.216 4.292 -3.857 1.00 0.00 48 PHE A CA 12
ATOM 10903 C C . PHE A 1 48 ? 1.773 4.096 -4.249 1.00 0.00 48 PHE A C 12
ATOM 10904 O O . PHE A 1 48 ? 0.892 4.037 -3.390 1.00 0.00 48 PHE A O 12
ATOM 10921 N N . THR A 1 49 ? 1.533 3.979 -5.527 1.00 0.00 49 THR A N 12
ATOM 10922 C CA . THR A 1 49 ? 0.201 3.889 -6.042 1.00 0.00 49 THR A CA 12
ATOM 10923 C C . THR A 1 49 ? -0.134 2.443 -6.400 1.00 0.00 49 THR A C 12
ATOM 10924 O O . THR A 1 49 ? 0.738 1.703 -6.886 1.00 0.00 49 THR A O 12
ATOM 10935 N N . ALA A 1 50 ? -1.388 2.045 -6.222 1.00 0.00 50 ALA A N 12
ATOM 10936 C CA . ALA A 1 50 ? -1.723 0.646 -6.395 1.00 0.00 50 ALA A CA 12
ATOM 10937 C C . ALA A 1 50 ? -3.025 0.436 -7.143 1.00 0.00 50 ALA A C 12
ATOM 10938 O O . ALA A 1 50 ? -3.859 1.330 -7.227 1.00 0.00 50 ALA A O 12
ATOM 10945 N N . ARG A 1 51 ? -3.148 -0.729 -7.755 1.00 0.00 51 ARG A N 12
ATOM 10946 C CA . ARG A 1 51 ? -4.382 -1.147 -8.384 1.00 0.00 51 ARG A CA 12
ATOM 10947 C C . ARG A 1 51 ? -5.155 -1.923 -7.341 1.00 0.00 51 ARG A C 12
ATOM 10948 O O . ARG A 1 51 ? -4.551 -2.462 -6.424 1.00 0.00 51 ARG A O 12
ATOM 10969 N N . GLY A 1 52 ? -6.463 -2.021 -7.494 1.00 0.00 52 GLY A N 12
ATOM 10970 C CA . GLY A 1 52 ? -7.291 -2.714 -6.498 1.00 0.00 52 GLY A CA 12
ATOM 10971 C C . GLY A 1 52 ? -6.951 -4.183 -6.322 1.00 0.00 52 GLY A C 12
ATOM 10972 O O . GLY A 1 52 ? -7.200 -4.756 -5.281 1.00 0.00 52 GLY A O 12
ATOM 10976 N N . ASN A 1 53 ? -6.351 -4.778 -7.325 1.00 0.00 53 ASN A N 12
ATOM 10977 C CA . ASN A 1 53 ? -5.994 -6.194 -7.262 1.00 0.00 53 ASN A CA 12
ATOM 10978 C C . ASN A 1 53 ? -4.623 -6.385 -6.638 1.00 0.00 53 ASN A C 12
ATOM 10979 O O . ASN A 1 53 ? -4.139 -7.495 -6.508 1.00 0.00 53 ASN A O 12
ATOM 10990 N N . GLN A 1 54 ? -4.012 -5.289 -6.249 1.00 0.00 54 GLN A N 12
ATOM 10991 C CA . GLN A 1 54 ? -2.720 -5.308 -5.614 1.00 0.00 54 GLN A CA 12
ATOM 10992 C C . GLN A 1 54 ? -2.875 -5.051 -4.132 1.00 0.00 54 GLN A C 12
ATOM 10993 O O . GLN A 1 54 ? -1.908 -5.111 -3.391 1.00 0.00 54 GLN A O 12
ATOM 11007 N N . VAL A 1 55 ? -4.094 -4.807 -3.699 1.00 0.00 55 VAL A N 12
ATOM 11008 C CA . VAL A 1 55 ? -4.333 -4.348 -2.350 1.00 0.00 55 VAL A CA 12
ATOM 11009 C C . VAL A 1 55 ? -5.197 -5.325 -1.603 1.00 0.00 55 VAL A C 12
ATOM 11010 O O . VAL A 1 55 ? -6.151 -5.880 -2.143 1.00 0.00 55 VAL A O 12
ATOM 11023 N N . ARG A 1 56 ? -4.836 -5.549 -0.379 1.00 0.00 56 ARG A N 12
ATOM 11024 C CA . ARG A 1 56 ? -5.550 -6.396 0.492 1.00 0.00 56 ARG A CA 12
ATOM 11025 C C . ARG A 1 56 ? -5.646 -5.795 1.837 1.00 0.00 56 ARG A C 12
ATOM 11026 O O . ARG A 1 56 ? -4.640 -5.425 2.440 1.00 0.00 56 ARG A O 12
ATOM 11047 N N . LEU A 1 57 ? -6.824 -5.707 2.282 1.00 0.00 57 LEU A N 12
ATOM 11048 C CA . LEU A 1 57 ? -7.112 -5.313 3.623 1.00 0.00 57 LEU A CA 12
ATOM 11049 C C . LEU A 1 57 ? -7.258 -6.595 4.387 1.00 0.00 57 LEU A C 12
ATOM 11050 O O . LEU A 1 57 ? -7.788 -7.584 3.826 1.00 0.00 57 LEU A O 12
ATOM 11066 N N . ILE A 1 58 ? -6.761 -6.614 5.617 1.00 0.00 58 ILE A N 12
ATOM 11067 C CA . ILE A 1 58 ? -6.709 -7.818 6.442 1.00 0.00 58 ILE A CA 12
ATOM 11068 C C . ILE A 1 58 ? -5.570 -8.733 5.932 1.00 0.00 58 ILE A C 12
ATOM 11069 O O . ILE A 1 58 ? -5.249 -8.752 4.730 1.00 0.00 58 ILE A O 12
ATOM 11085 N N . GLU A 1 59 ? -4.936 -9.411 6.841 1.00 0.00 59 GLU A N 12
ATOM 11086 C CA . GLU A 1 59 ? -3.839 -10.282 6.530 1.00 0.00 59 GLU A CA 12
ATOM 11087 C C . GLU A 1 59 ? -4.390 -11.526 5.803 1.00 0.00 59 GLU A C 12
ATOM 11088 O O . GLU A 1 59 ? -5.008 -12.353 6.444 1.00 0.00 59 GLU A O 12
ATOM 11101 N N . SER A 1 1 ? -16.209 -3.979 -8.772 1.00 0.00 1 SER A N 13
ATOM 11102 C CA . SER A 1 1 ? -17.318 -3.854 -9.699 1.00 0.00 1 SER A CA 13
ATOM 11103 C C . SER A 1 1 ? -16.890 -2.975 -10.867 1.00 0.00 1 SER A C 13
ATOM 11104 O O . SER A 1 1 ? -15.710 -2.647 -10.970 1.00 0.00 1 SER A O 13
ATOM 11114 N N . ASN A 1 2 ? -17.832 -2.622 -11.765 1.00 0.00 2 ASN A N 13
ATOM 11115 C CA . ASN A 1 2 ? -17.534 -1.725 -12.917 1.00 0.00 2 ASN A CA 13
ATOM 11116 C C . ASN A 1 2 ? -17.193 -0.351 -12.415 1.00 0.00 2 ASN A C 13
ATOM 11117 O O . ASN A 1 2 ? -16.506 0.415 -13.065 1.00 0.00 2 ASN A O 13
ATOM 11128 N N . ALA A 1 3 ? -17.684 -0.059 -11.254 1.00 0.00 3 ALA A N 13
ATOM 11129 C CA . ALA A 1 3 ? -17.357 1.108 -10.571 1.00 0.00 3 ALA A CA 13
ATOM 11130 C C . ALA A 1 3 ? -16.646 0.626 -9.347 1.00 0.00 3 ALA A C 13
ATOM 11131 O O . ALA A 1 3 ? -17.110 -0.327 -8.707 1.00 0.00 3 ALA A O 13
ATOM 11138 N N . MET A 1 4 ? -15.517 1.185 -9.090 1.00 0.00 4 MET A N 13
ATOM 11139 C CA . MET A 1 4 ? -14.692 0.777 -7.968 1.00 0.00 4 MET A CA 13
ATOM 11140 C C . MET A 1 4 ? -15.363 1.054 -6.639 1.00 0.00 4 MET A C 13
ATOM 11141 O O . MET A 1 4 ? -15.659 2.207 -6.300 1.00 0.00 4 MET A O 13
ATOM 11155 N N . GLU A 1 5 ? -15.601 0.007 -5.917 1.00 0.00 5 GLU A N 13
ATOM 11156 C CA . GLU A 1 5 ? -16.124 0.076 -4.614 1.00 0.00 5 GLU A CA 13
ATOM 11157 C C . GLU A 1 5 ? -14.989 0.375 -3.662 1.00 0.00 5 GLU A C 13
ATOM 11158 O O . GLU A 1 5 ? -13.841 -0.055 -3.871 1.00 0.00 5 GLU A O 13
ATOM 11170 N N . LEU A 1 6 ? -15.275 1.138 -2.665 1.00 0.00 6 LEU A N 13
ATOM 11171 C CA . LEU A 1 6 ? -14.274 1.506 -1.705 1.00 0.00 6 LEU A CA 13
ATOM 11172 C C . LEU A 1 6 ? -14.088 0.427 -0.664 1.00 0.00 6 LEU A C 13
ATOM 11173 O O . LEU A 1 6 ? -14.766 0.395 0.348 1.00 0.00 6 LEU A O 13
ATOM 11189 N N . ASP A 1 7 ? -13.183 -0.464 -0.971 1.00 0.00 7 ASP A N 13
ATOM 11190 C CA . ASP A 1 7 ? -12.790 -1.595 -0.094 1.00 0.00 7 ASP A CA 13
ATOM 11191 C C . ASP A 1 7 ? -11.551 -1.188 0.689 1.00 0.00 7 ASP A C 13
ATOM 11192 O O . ASP A 1 7 ? -10.924 -1.944 1.402 1.00 0.00 7 ASP A O 13
ATOM 11201 N N . LEU A 1 8 ? -11.278 0.066 0.570 1.00 0.00 8 LEU A N 13
ATOM 11202 C CA . LEU A 1 8 ? -10.128 0.708 1.112 1.00 0.00 8 LEU A CA 13
ATOM 11203 C C . LEU A 1 8 ? -10.531 2.103 1.578 1.00 0.00 8 LEU A C 13
ATOM 11204 O O . LEU A 1 8 ? -11.374 2.747 0.931 1.00 0.00 8 LEU A O 13
ATOM 11220 N N . GLN A 1 9 ? -9.954 2.567 2.672 1.00 0.00 9 GLN A N 13
ATOM 11221 C CA . GLN A 1 9 ? -10.186 3.906 3.205 1.00 0.00 9 GLN A CA 13
ATOM 11222 C C . GLN A 1 9 ? -8.859 4.477 3.689 1.00 0.00 9 GLN A C 13
ATOM 11223 O O . GLN A 1 9 ? -7.960 3.722 3.996 1.00 0.00 9 GLN A O 13
ATOM 11237 N N . PRO A 1 10 ? -8.704 5.804 3.737 1.00 0.00 10 PRO A N 13
ATOM 11238 C CA . PRO A 1 10 ? -7.469 6.413 4.194 1.00 0.00 10 PRO A CA 13
ATOM 11239 C C . PRO A 1 10 ? -7.313 6.303 5.709 1.00 0.00 10 PRO A C 13
ATOM 11240 O O . PRO A 1 10 ? -8.260 6.532 6.461 1.00 0.00 10 PRO A O 13
ATOM 11251 N N . GLY A 1 11 ? -6.125 5.945 6.131 1.00 0.00 11 GLY A N 13
ATOM 11252 C CA . GLY A 1 11 ? -5.843 5.742 7.528 1.00 0.00 11 GLY A CA 13
ATOM 11253 C C . GLY A 1 11 ? -5.860 4.274 7.874 1.00 0.00 11 GLY A C 13
ATOM 11254 O O . GLY A 1 11 ? -5.567 3.890 9.002 1.00 0.00 11 GLY A O 13
ATOM 11258 N N . ASP A 1 12 ? -6.179 3.461 6.884 1.00 0.00 12 ASP A N 13
ATOM 11259 C CA . ASP A 1 12 ? -6.307 2.017 7.060 1.00 0.00 12 ASP A CA 13
ATOM 11260 C C . ASP A 1 12 ? -4.955 1.333 6.964 1.00 0.00 12 ASP A C 13
ATOM 11261 O O . ASP A 1 12 ? -4.026 1.846 6.301 1.00 0.00 12 ASP A O 13
ATOM 11270 N N . VAL A 1 13 ? -4.856 0.189 7.583 1.00 0.00 13 VAL A N 13
ATOM 11271 C CA . VAL A 1 13 ? -3.674 -0.612 7.577 1.00 0.00 13 VAL A CA 13
ATOM 11272 C C . VAL A 1 13 ? -3.896 -1.805 6.642 1.00 0.00 13 VAL A C 13
ATOM 11273 O O . VAL A 1 13 ? -4.712 -2.683 6.890 1.00 0.00 13 VAL A O 13
ATOM 11286 N N . VAL A 1 14 ? -3.178 -1.816 5.567 1.00 0.00 14 VAL A N 13
ATOM 11287 C CA . VAL A 1 14 ? -3.407 -2.771 4.518 1.00 0.00 14 VAL A CA 13
ATOM 11288 C C . VAL A 1 14 ? -2.132 -3.491 4.123 1.00 0.00 14 VAL A C 13
ATOM 11289 O O . VAL A 1 14 ? -1.039 -3.213 4.642 1.00 0.00 14 VAL A O 13
ATOM 11302 N N . LYS A 1 15 ? -2.289 -4.418 3.232 1.00 0.00 15 LYS A N 13
ATOM 11303 C CA . LYS A 1 15 ? -1.211 -5.114 2.613 1.00 0.00 15 LYS A CA 13
ATOM 11304 C C . LYS A 1 15 ? -1.234 -4.755 1.150 1.00 0.00 15 LYS A C 13
ATOM 11305 O O . LYS A 1 15 ? -2.301 -4.784 0.509 1.00 0.00 15 LYS A O 13
ATOM 11324 N N . VAL A 1 16 ? -0.111 -4.359 0.638 1.00 0.00 16 VAL A N 13
ATOM 11325 C CA . VAL A 1 16 ? -0.006 -3.952 -0.739 1.00 0.00 16 VAL A CA 13
ATOM 11326 C C . VAL A 1 16 ? 1.131 -4.670 -1.381 1.00 0.00 16 VAL A C 13
ATOM 11327 O O . VAL A 1 16 ? 2.226 -4.715 -0.837 1.00 0.00 16 VAL A O 13
ATOM 11340 N N . LEU A 1 17 ? 0.889 -5.235 -2.508 1.00 0.00 17 LEU A N 13
ATOM 11341 C CA . LEU A 1 17 ? 1.931 -5.871 -3.228 1.00 0.00 17 LEU A CA 13
ATOM 11342 C C . LEU A 1 17 ? 2.607 -4.807 -4.091 1.00 0.00 17 LEU A C 13
ATOM 11343 O O . LEU A 1 17 ? 2.147 -4.468 -5.192 1.00 0.00 17 LEU A O 13
ATOM 11359 N N . GLU A 1 18 ? 3.626 -4.202 -3.489 1.00 0.00 18 GLU A N 13
ATOM 11360 C CA . GLU A 1 18 ? 4.417 -3.125 -4.072 1.00 0.00 18 GLU A CA 13
ATOM 11361 C C . GLU A 1 18 ? 5.104 -3.596 -5.341 1.00 0.00 18 GLU A C 13
ATOM 11362 O O . GLU A 1 18 ? 4.954 -3.011 -6.412 1.00 0.00 18 GLU A O 13
ATOM 11374 N N . SER A 1 19 ? 5.832 -4.659 -5.222 1.00 0.00 19 SER A N 13
ATOM 11375 C CA . SER A 1 19 ? 6.545 -5.216 -6.320 1.00 0.00 19 SER A CA 13
ATOM 11376 C C . SER A 1 19 ? 6.542 -6.727 -6.210 1.00 0.00 19 SER A C 13
ATOM 11377 O O . SER A 1 19 ? 6.516 -7.267 -5.105 1.00 0.00 19 SER A O 13
ATOM 11385 N N . ALA A 1 20 ? 6.570 -7.405 -7.351 1.00 0.00 20 ALA A N 13
ATOM 11386 C CA . ALA A 1 20 ? 6.505 -8.872 -7.407 1.00 0.00 20 ALA A CA 13
ATOM 11387 C C . ALA A 1 20 ? 7.742 -9.531 -6.799 1.00 0.00 20 ALA A C 13
ATOM 11388 O O . ALA A 1 20 ? 7.719 -10.691 -6.455 1.00 0.00 20 ALA A O 13
ATOM 11395 N N . ALA A 1 21 ? 8.805 -8.763 -6.651 1.00 0.00 21 ALA A N 13
ATOM 11396 C CA . ALA A 1 21 ? 10.045 -9.268 -6.078 1.00 0.00 21 ALA A CA 13
ATOM 11397 C C . ALA A 1 21 ? 10.053 -9.083 -4.561 1.00 0.00 21 ALA A C 13
ATOM 11398 O O . ALA A 1 21 ? 11.047 -9.346 -3.903 1.00 0.00 21 ALA A O 13
ATOM 11405 N N . LEU A 1 22 ? 8.937 -8.623 -4.026 1.00 0.00 22 LEU A N 13
ATOM 11406 C CA . LEU A 1 22 ? 8.804 -8.385 -2.598 1.00 0.00 22 LEU A CA 13
ATOM 11407 C C . LEU A 1 22 ? 7.524 -9.022 -2.085 1.00 0.00 22 LEU A C 13
ATOM 11408 O O . LEU A 1 22 ? 7.523 -9.721 -1.084 1.00 0.00 22 LEU A O 13
ATOM 11424 N N . GLY A 1 23 ? 6.439 -8.781 -2.790 1.00 0.00 23 GLY A N 13
ATOM 11425 C CA . GLY A 1 23 ? 5.181 -9.327 -2.391 1.00 0.00 23 GLY A CA 13
ATOM 11426 C C . GLY A 1 23 ? 4.355 -8.306 -1.666 1.00 0.00 23 GLY A C 13
ATOM 11427 O O . GLY A 1 23 ? 4.529 -7.091 -1.867 1.00 0.00 23 GLY A O 13
ATOM 11431 N N . TRP A 1 24 ? 3.445 -8.788 -0.870 1.00 0.00 24 TRP A N 13
ATOM 11432 C CA . TRP A 1 24 ? 2.583 -7.966 -0.059 1.00 0.00 24 TRP A CA 13
ATOM 11433 C C . TRP A 1 24 ? 3.349 -7.381 1.123 1.00 0.00 24 TRP A C 13
ATOM 11434 O O . TRP A 1 24 ? 3.778 -8.103 2.018 1.00 0.00 24 TRP A O 13
ATOM 11455 N N . VAL A 1 25 ? 3.521 -6.091 1.107 1.00 0.00 25 VAL A N 13
ATOM 11456 C CA . VAL A 1 25 ? 4.184 -5.379 2.168 1.00 0.00 25 VAL A CA 13
ATOM 11457 C C . VAL A 1 25 ? 3.134 -4.629 2.961 1.00 0.00 25 VAL A C 13
ATOM 11458 O O . VAL A 1 25 ? 2.069 -4.288 2.419 1.00 0.00 25 VAL A O 13
ATOM 11471 N N . ARG A 1 26 ? 3.393 -4.394 4.228 1.00 0.00 26 ARG A N 13
ATOM 11472 C CA . ARG A 1 26 ? 2.441 -3.685 5.055 1.00 0.00 26 ARG A CA 13
ATOM 11473 C C . ARG A 1 26 ? 2.412 -2.227 4.638 1.00 0.00 26 ARG A C 13
ATOM 11474 O O . ARG A 1 26 ? 3.463 -1.589 4.477 1.00 0.00 26 ARG A O 13
ATOM 11495 N N . ALA A 1 27 ? 1.245 -1.708 4.445 1.00 0.00 27 ALA A N 13
ATOM 11496 C CA . ALA A 1 27 ? 1.083 -0.361 4.011 1.00 0.00 27 ALA A CA 13
ATOM 11497 C C . ALA A 1 27 ? -0.072 0.283 4.722 1.00 0.00 27 ALA A C 13
ATOM 11498 O O . ALA A 1 27 ? -0.813 -0.370 5.430 1.00 0.00 27 ALA A O 13
ATOM 11505 N N . ARG A 1 28 ? -0.180 1.558 4.571 1.00 0.00 28 ARG A N 13
ATOM 11506 C CA . ARG A 1 28 ? -1.269 2.307 5.118 1.00 0.00 28 ARG A CA 13
ATOM 11507 C C . ARG A 1 28 ? -1.834 3.126 4.013 1.00 0.00 28 ARG A C 13
ATOM 11508 O O . ARG A 1 28 ? -1.073 3.696 3.216 1.00 0.00 28 ARG A O 13
ATOM 11529 N N . VAL A 1 29 ? -3.125 3.129 3.901 1.00 0.00 29 VAL A N 13
ATOM 11530 C CA . VAL A 1 29 ? -3.775 3.873 2.860 1.00 0.00 29 VAL A CA 13
ATOM 11531 C C . VAL A 1 29 ? -3.736 5.326 3.211 1.00 0.00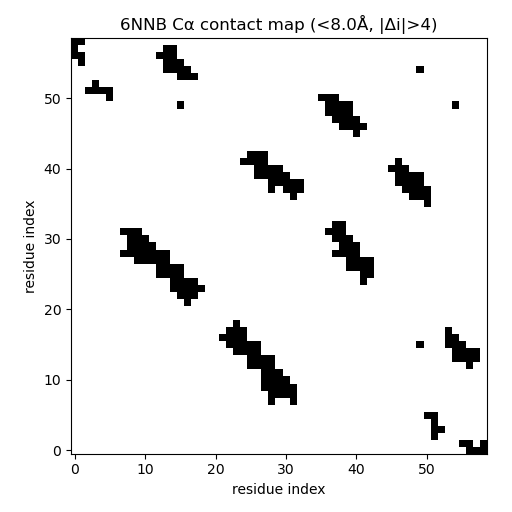 29 VAL A C 13
ATOM 11532 O O . VAL A 1 29 ? -4.279 5.737 4.220 1.00 0.00 29 VAL A O 13
ATOM 11545 N N . ILE A 1 30 ? -3.053 6.082 2.412 1.00 0.00 30 ILE A N 13
ATOM 11546 C CA . ILE A 1 30 ? -2.942 7.492 2.635 1.00 0.00 30 ILE A CA 13
ATOM 11547 C C . ILE A 1 30 ? -4.135 8.152 2.084 1.00 0.00 30 ILE A C 13
ATOM 11548 O O . ILE A 1 30 ? -4.737 9.012 2.724 1.00 0.00 30 ILE A O 13
ATOM 11564 N N . ARG A 1 31 ? -4.521 7.742 0.916 1.00 0.00 31 ARG A N 13
ATOM 11565 C CA . ARG A 1 31 ? -5.576 8.323 0.312 1.00 0.00 31 ARG A CA 13
ATOM 11566 C C . ARG A 1 31 ? -6.173 7.395 -0.678 1.00 0.00 31 ARG A C 13
ATOM 11567 O O . ARG A 1 31 ? -5.508 6.503 -1.222 1.00 0.00 31 ARG A O 13
ATOM 11588 N N . VAL A 1 32 ? -7.380 7.626 -0.918 1.00 0.00 32 VAL A N 13
ATOM 11589 C CA . VAL A 1 32 ? -8.132 6.847 -1.821 1.00 0.00 32 VAL A CA 13
ATOM 11590 C C . VAL A 1 32 ? -8.520 7.596 -3.076 1.00 0.00 32 VAL A C 13
ATOM 11591 O O . VAL A 1 32 ? -9.259 8.570 -3.055 1.00 0.00 32 VAL A O 13
ATOM 11604 N N . LYS A 1 33 ? -7.911 7.189 -4.132 1.00 0.00 33 LYS A N 13
ATOM 11605 C CA . LYS A 1 33 ? -8.250 7.569 -5.438 1.00 0.00 33 LYS A CA 13
ATOM 11606 C C . LYS A 1 33 ? -8.761 6.328 -6.104 1.00 0.00 33 LYS A C 13
ATOM 11607 O O . LYS A 1 33 ? -8.548 5.232 -5.586 1.00 0.00 33 LYS A O 13
ATOM 11626 N N . SER A 1 34 ? -9.382 6.453 -7.223 1.00 0.00 34 SER A N 13
ATOM 11627 C CA . SER A 1 34 ? -10.015 5.310 -7.779 1.00 0.00 34 SER A CA 13
ATOM 11628 C C . SER A 1 34 ? -9.175 4.647 -8.892 1.00 0.00 34 SER A C 13
ATOM 11629 O O . SER A 1 34 ? -8.185 5.227 -9.385 1.00 0.00 34 SER A O 13
ATOM 11637 N N . GLY A 1 35 ? -9.554 3.417 -9.230 1.00 0.00 35 GLY A N 13
ATOM 11638 C CA . GLY A 1 35 ? -8.913 2.643 -10.259 1.00 0.00 35 GLY A CA 13
ATOM 11639 C C . GLY A 1 35 ? -7.604 2.074 -9.791 1.00 0.00 35 GLY A C 13
ATOM 11640 O O . GLY A 1 35 ? -7.536 0.973 -9.213 1.00 0.00 35 GLY A O 13
ATOM 11644 N N . GLY A 1 36 ? -6.578 2.820 -10.009 1.00 0.00 36 GLY A N 13
ATOM 11645 C CA . GLY A 1 36 ? -5.285 2.416 -9.603 1.00 0.00 36 GLY A CA 13
ATOM 11646 C C . GLY A 1 36 ? -4.484 3.593 -9.214 1.00 0.00 36 GLY A C 13
ATOM 11647 O O . GLY A 1 36 ? -3.285 3.669 -9.462 1.00 0.00 36 GLY A O 13
ATOM 11651 N N . ARG A 1 37 ? -5.160 4.547 -8.632 1.00 0.00 37 ARG A N 13
ATOM 11652 C CA . ARG A 1 37 ? -4.574 5.715 -8.207 1.00 0.00 37 ARG A CA 13
ATOM 11653 C C . ARG A 1 37 ? -4.507 5.787 -6.718 1.00 0.00 37 ARG A C 13
ATOM 11654 O O . ARG A 1 37 ? -4.228 6.828 -6.146 1.00 0.00 37 ARG A O 13
ATOM 11675 N N . VAL A 1 38 ? -4.672 4.673 -6.127 1.00 0.00 38 VAL A N 13
ATOM 11676 C CA . VAL A 1 38 ? -4.732 4.552 -4.686 1.00 0.00 38 VAL A CA 13
ATOM 11677 C C . VAL A 1 38 ? -3.347 4.757 -4.151 1.00 0.00 38 VAL A C 13
ATOM 11678 O O . VAL A 1 38 ? -2.416 4.054 -4.522 1.00 0.00 38 VAL A O 13
ATOM 11691 N N . VAL A 1 39 ? -3.214 5.704 -3.307 1.00 0.00 39 VAL A N 13
ATOM 11692 C CA . VAL A 1 39 ? -1.924 6.056 -2.804 1.00 0.00 39 VAL A CA 13
ATOM 11693 C C . VAL A 1 39 ? -1.761 5.522 -1.395 1.00 0.00 39 VAL A C 13
ATOM 11694 O O . VAL A 1 39 ? -2.500 5.905 -0.465 1.00 0.00 39 VAL A O 13
ATOM 11707 N N . VAL A 1 40 ? -0.827 4.630 -1.258 1.00 0.00 40 VAL A N 13
ATOM 11708 C CA . VAL A 1 40 ? -0.560 3.932 -0.028 1.00 0.00 40 VAL A CA 13
ATOM 11709 C C . VAL A 1 40 ? 0.918 4.062 0.305 1.00 0.00 40 VAL A C 13
ATOM 11710 O O . VAL A 1 40 ? 1.746 4.159 -0.595 1.00 0.00 40 VAL A O 13
ATOM 11723 N N . GLN A 1 41 ? 1.239 4.077 1.567 1.00 0.00 41 GLN A N 13
ATOM 11724 C CA . GLN A 1 41 ? 2.621 4.164 1.987 1.00 0.00 41 GLN A CA 13
ATOM 11725 C C . GLN A 1 41 ? 2.982 2.926 2.775 1.00 0.00 41 GLN A C 13
ATOM 11726 O O . GLN A 1 41 ? 2.228 2.509 3.657 1.00 0.00 41 GLN A O 13
ATOM 11740 N N . SER A 1 42 ? 4.084 2.315 2.432 1.00 0.00 42 SER A N 13
ATOM 11741 C CA . SER A 1 42 ? 4.565 1.152 3.143 1.00 0.00 42 SER A CA 13
ATOM 11742 C C . SER A 1 42 ? 5.474 1.603 4.284 1.00 0.00 42 SER A C 13
ATOM 11743 O O . SER A 1 42 ? 5.799 2.783 4.387 1.00 0.00 42 SER A O 13
ATOM 11751 N N . ASP A 1 43 ? 5.922 0.651 5.107 1.00 0.00 43 ASP A N 13
ATOM 11752 C CA . ASP A 1 43 ? 6.811 0.946 6.257 1.00 0.00 43 ASP A CA 13
ATOM 11753 C C . ASP A 1 43 ? 8.191 1.294 5.759 1.00 0.00 43 ASP A C 13
ATOM 11754 O O . ASP A 1 43 ? 9.046 1.754 6.491 1.00 0.00 43 ASP A O 13
ATOM 11763 N N . GLN A 1 44 ? 8.377 1.066 4.482 1.00 0.00 44 GLN A N 13
ATOM 11764 C CA . GLN A 1 44 ? 9.606 1.353 3.790 1.00 0.00 44 GLN A CA 13
ATOM 11765 C C . GLN A 1 44 ? 9.584 2.817 3.311 1.00 0.00 44 GLN A C 13
ATOM 11766 O O . GLN A 1 44 ? 10.473 3.262 2.591 1.00 0.00 44 GLN A O 13
ATOM 11780 N N . GLY A 1 45 ? 8.505 3.515 3.660 1.00 0.00 45 GLY A N 13
ATOM 11781 C CA . GLY A 1 45 ? 8.346 4.927 3.375 1.00 0.00 45 GLY A CA 13
ATOM 11782 C C . GLY A 1 45 ? 7.922 5.241 1.964 1.00 0.00 45 GLY A C 13
ATOM 11783 O O . GLY A 1 45 ? 7.782 6.408 1.610 1.00 0.00 45 GLY A O 13
ATOM 11787 N N . ARG A 1 46 ? 7.721 4.233 1.135 1.00 0.00 46 ARG A N 13
ATOM 11788 C CA . ARG A 1 46 ? 7.272 4.487 -0.176 1.00 0.00 46 ARG A CA 13
ATOM 11789 C C . ARG A 1 46 ? 5.791 4.708 -0.202 1.00 0.00 46 ARG A C 13
ATOM 11790 O O . ARG A 1 46 ? 5.019 3.801 0.124 1.00 0.00 46 ARG A O 13
ATOM 11811 N N . GLU A 1 47 ? 5.411 5.927 -0.493 1.00 0.00 47 GLU A N 13
ATOM 11812 C CA . GLU A 1 47 ? 4.043 6.268 -0.726 1.00 0.00 47 GLU A CA 13
ATOM 11813 C C . GLU A 1 47 ? 3.876 6.232 -2.229 1.00 0.00 47 GLU A C 13
ATOM 11814 O O . GLU A 1 47 ? 4.521 7.000 -2.947 1.00 0.00 47 GLU A O 13
ATOM 11826 N N . PHE A 1 48 ? 3.092 5.319 -2.708 1.00 0.00 48 PHE A N 13
ATOM 11827 C CA . PHE A 1 48 ? 2.973 5.115 -4.123 1.00 0.00 48 PHE A CA 13
ATOM 11828 C C . PHE A 1 48 ? 1.544 4.858 -4.536 1.00 0.00 48 PHE A C 13
ATOM 11829 O O . PHE A 1 48 ? 0.692 4.518 -3.711 1.00 0.00 48 PHE A O 13
ATOM 11846 N N . THR A 1 49 ? 1.299 5.032 -5.808 1.00 0.00 49 THR A N 13
ATOM 11847 C CA . THR A 1 49 ? 0.017 4.810 -6.404 1.00 0.00 49 THR A CA 13
ATOM 11848 C C . THR A 1 49 ? -0.067 3.371 -6.906 1.00 0.00 49 THR A C 13
ATOM 11849 O O . THR A 1 49 ? 0.565 2.991 -7.897 1.00 0.00 49 THR A O 13
ATOM 11860 N N . ALA A 1 50 ? -0.810 2.588 -6.195 1.00 0.00 50 ALA A N 13
ATOM 11861 C CA . ALA A 1 50 ? -0.979 1.203 -6.488 1.00 0.00 50 ALA A CA 13
ATOM 11862 C C . ALA A 1 50 ? -2.353 0.981 -7.058 1.00 0.00 50 ALA A C 13
ATOM 11863 O O . ALA A 1 50 ? -3.247 1.823 -6.907 1.00 0.00 50 ALA A O 13
ATOM 11870 N N . ARG A 1 51 ? -2.532 -0.131 -7.708 1.00 0.00 51 ARG A N 13
ATOM 11871 C CA . ARG A 1 51 ? -3.807 -0.468 -8.275 1.00 0.00 51 ARG A CA 13
ATOM 11872 C C . ARG A 1 51 ? -4.685 -1.017 -7.175 1.00 0.00 51 ARG A C 13
ATOM 11873 O O . ARG A 1 51 ? -4.171 -1.592 -6.226 1.00 0.00 51 ARG A O 13
ATOM 11894 N N . GLY A 1 52 ? -5.999 -0.888 -7.302 1.00 0.00 52 GLY A N 13
ATOM 11895 C CA . GLY A 1 52 ? -6.907 -1.408 -6.263 1.00 0.00 52 GLY A CA 13
ATOM 11896 C C . GLY A 1 52 ? -6.974 -2.933 -6.233 1.00 0.00 52 GLY A C 13
ATOM 11897 O O . GLY A 1 52 ? -7.796 -3.528 -5.544 1.00 0.00 52 GLY A O 13
ATOM 11901 N N . ASN A 1 53 ? -6.134 -3.552 -7.014 1.00 0.00 53 ASN A N 13
ATOM 11902 C CA . ASN A 1 53 ? -5.977 -4.988 -7.017 1.00 0.00 53 ASN A CA 13
ATOM 11903 C C . ASN A 1 53 ? -4.753 -5.324 -6.199 1.00 0.00 53 ASN A C 13
ATOM 11904 O O . ASN A 1 53 ? -4.641 -6.402 -5.643 1.00 0.00 53 ASN A O 13
ATOM 11915 N N . GLN A 1 54 ? -3.882 -4.333 -6.069 1.00 0.00 54 GLN A N 13
ATOM 11916 C CA . GLN A 1 54 ? -2.602 -4.467 -5.382 1.00 0.00 54 GLN A CA 13
ATOM 11917 C C . GLN A 1 54 ? -2.729 -4.122 -3.924 1.00 0.00 54 GLN A C 13
ATOM 11918 O O . GLN A 1 54 ? -1.823 -4.375 -3.152 1.00 0.00 54 GLN A O 13
ATOM 11932 N N . VAL A 1 55 ? -3.836 -3.530 -3.561 1.00 0.00 55 VAL A N 13
ATOM 11933 C CA . VAL A 1 55 ? -4.056 -3.122 -2.190 1.00 0.00 55 VAL A CA 13
ATOM 11934 C C . VAL A 1 55 ? -5.196 -3.903 -1.671 1.00 0.00 55 VAL A C 13
ATOM 11935 O O . VAL A 1 55 ? -6.254 -3.920 -2.286 1.00 0.00 55 VAL A O 13
ATOM 11948 N N . ARG A 1 56 ? -4.992 -4.560 -0.583 1.00 0.00 56 ARG A N 13
ATOM 11949 C CA . ARG A 1 56 ? -6.000 -5.315 0.031 1.00 0.00 56 ARG A CA 13
ATOM 11950 C C . ARG A 1 56 ? -5.996 -5.001 1.483 1.00 0.00 56 ARG A C 13
ATOM 11951 O O . ARG A 1 56 ? -4.925 -4.810 2.076 1.00 0.00 56 ARG A O 13
ATOM 11972 N N . LEU A 1 57 ? -7.155 -4.914 2.032 1.00 0.00 57 LEU A N 13
ATOM 11973 C CA . LEU A 1 57 ? -7.348 -4.715 3.466 1.00 0.00 57 LEU A CA 13
ATOM 11974 C C . LEU A 1 57 ? -6.748 -5.888 4.279 1.00 0.00 57 LEU A C 13
ATOM 11975 O O . LEU A 1 57 ? -6.224 -6.868 3.707 1.00 0.00 57 LEU A O 13
ATOM 11991 N N . ILE A 1 58 ? -6.800 -5.787 5.590 1.00 0.00 58 ILE A N 13
ATOM 11992 C CA . ILE A 1 58 ? -6.309 -6.847 6.453 1.00 0.00 58 ILE A CA 13
ATOM 11993 C C . ILE A 1 58 ? -7.235 -8.063 6.514 1.00 0.00 58 ILE A C 13
ATOM 11994 O O . ILE A 1 58 ? -8.064 -8.210 7.412 1.00 0.00 58 ILE A O 13
ATOM 12010 N N . GLU A 1 59 ? -7.110 -8.847 5.502 1.00 0.00 59 GLU A N 13
ATOM 12011 C CA . GLU A 1 59 ? -7.756 -10.115 5.320 1.00 0.00 59 GLU A CA 13
ATOM 12012 C C . GLU A 1 59 ? -6.853 -10.774 4.297 1.00 0.00 59 GLU A C 13
ATOM 12013 O O . GLU A 1 59 ? -5.815 -11.372 4.688 1.00 0.00 59 GLU A O 13
ATOM 12026 N N . SER A 1 1 ? -18.743 -3.887 10.085 1.00 0.00 1 SER A N 14
ATOM 12027 C CA . SER A 1 1 ? -18.728 -5.120 9.331 1.00 0.00 1 SER A CA 14
ATOM 12028 C C . SER A 1 1 ? -18.654 -4.730 7.891 1.00 0.00 1 SER A C 14
ATOM 12029 O O . SER A 1 1 ? -19.482 -3.941 7.470 1.00 0.00 1 SER A O 14
ATOM 12039 N N . ASN A 1 2 ? -17.664 -5.296 7.169 1.00 0.00 2 ASN A N 14
ATOM 12040 C CA . ASN A 1 2 ? -17.257 -4.886 5.798 1.00 0.00 2 ASN A CA 14
ATOM 12041 C C . ASN A 1 2 ? -18.367 -4.403 4.898 1.00 0.00 2 ASN A C 14
ATOM 12042 O O . ASN A 1 2 ? -19.064 -5.183 4.251 1.00 0.00 2 ASN A O 14
ATOM 12053 N N . ALA A 1 3 ? -18.544 -3.110 4.933 1.00 0.00 3 ALA A N 14
ATOM 12054 C CA . ALA A 1 3 ? -19.480 -2.400 4.106 1.00 0.00 3 ALA A CA 14
ATOM 12055 C C . ALA A 1 3 ? -18.865 -1.079 3.717 1.00 0.00 3 ALA A C 14
ATOM 12056 O O . ALA A 1 3 ? -18.976 -0.628 2.583 1.00 0.00 3 ALA A O 14
ATOM 12063 N N . MET A 1 4 ? -18.206 -0.465 4.671 1.00 0.00 4 MET A N 14
ATOM 12064 C CA . MET A 1 4 ? -17.511 0.783 4.436 1.00 0.00 4 MET A CA 14
ATOM 12065 C C . MET A 1 4 ? -16.036 0.608 4.664 1.00 0.00 4 MET A C 14
ATOM 12066 O O . MET A 1 4 ? -15.203 1.311 4.090 1.00 0.00 4 MET A O 14
ATOM 12080 N N . GLU A 1 5 ? -15.723 -0.344 5.474 1.00 0.00 5 GLU A N 14
ATOM 12081 C CA . GLU A 1 5 ? -14.377 -0.700 5.752 1.00 0.00 5 GLU A CA 14
ATOM 12082 C C . GLU A 1 5 ? -13.884 -1.651 4.668 1.00 0.00 5 GLU A C 14
ATOM 12083 O O . GLU A 1 5 ? -14.260 -2.832 4.603 1.00 0.00 5 GLU A O 14
ATOM 12095 N N . LEU A 1 6 ? -13.103 -1.103 3.799 1.00 0.00 6 LEU A N 14
ATOM 12096 C CA . LEU A 1 6 ? -12.576 -1.754 2.663 1.00 0.00 6 LEU A CA 14
ATOM 12097 C C . LEU A 1 6 ? -11.171 -1.416 2.609 1.00 0.00 6 LEU A C 14
ATOM 12098 O O . LEU A 1 6 ? -10.759 -0.400 3.173 1.00 0.00 6 LEU A O 14
ATOM 12114 N N . ASP A 1 7 ? -10.473 -2.256 1.944 1.00 0.00 7 ASP A N 14
ATOM 12115 C CA . ASP A 1 7 ? -9.023 -2.254 1.698 1.00 0.00 7 ASP A CA 14
ATOM 12116 C C . ASP A 1 7 ? -8.606 -1.031 0.874 1.00 0.00 7 ASP A C 14
ATOM 12117 O O . ASP A 1 7 ? -7.689 -1.106 0.057 1.00 0.00 7 ASP A O 14
ATOM 12126 N N . LEU A 1 8 ? -9.219 0.080 1.118 1.00 0.00 8 LEU A N 14
ATOM 12127 C CA . LEU A 1 8 ? -9.098 1.195 0.249 1.00 0.00 8 LEU A CA 14
ATOM 12128 C C . LEU A 1 8 ? -9.584 2.439 0.960 1.00 0.00 8 LEU A C 14
ATOM 12129 O O . LEU A 1 8 ? -10.294 3.256 0.395 1.00 0.00 8 LEU A O 14
ATOM 12145 N N . GLN A 1 9 ? -9.251 2.549 2.166 1.00 0.00 9 GLN A N 14
ATOM 12146 C CA . GLN A 1 9 ? -9.587 3.719 2.956 1.00 0.00 9 GLN A CA 14
ATOM 12147 C C . GLN A 1 9 ? -8.329 4.494 3.333 1.00 0.00 9 GLN A C 14
ATOM 12148 O O . GLN A 1 9 ? -7.287 3.925 3.510 1.00 0.00 9 GLN A O 14
ATOM 12162 N N . PRO A 1 10 ? -8.408 5.803 3.434 1.00 0.00 10 PRO A N 14
ATOM 12163 C CA . PRO A 1 10 ? -7.279 6.603 3.830 1.00 0.00 10 PRO A CA 14
ATOM 12164 C C . PRO A 1 10 ? -7.087 6.530 5.349 1.00 0.00 10 PRO A C 14
ATOM 12165 O O . PRO A 1 10 ? -7.940 6.967 6.122 1.00 0.00 10 PRO A O 14
ATOM 12176 N N . GLY A 1 11 ? -5.987 5.946 5.746 1.00 0.00 11 GLY A N 14
ATOM 12177 C CA . GLY A 1 11 ? -5.712 5.693 7.135 1.00 0.00 11 GLY A CA 14
ATOM 12178 C C . GLY A 1 11 ? -5.810 4.210 7.422 1.00 0.00 11 GLY A C 14
ATOM 12179 O O . GLY A 1 11 ? -5.628 3.771 8.555 1.00 0.00 11 GLY A O 14
ATOM 12183 N N . ASP A 1 12 ? -6.091 3.452 6.370 1.00 0.00 12 ASP A N 14
ATOM 12184 C CA . ASP A 1 12 ? -6.269 1.999 6.446 1.00 0.00 12 ASP A CA 14
ATOM 12185 C C . ASP A 1 12 ? -4.914 1.308 6.600 1.00 0.00 12 ASP A C 14
ATOM 12186 O O . ASP A 1 12 ? -3.885 1.831 6.139 1.00 0.00 12 ASP A O 14
ATOM 12195 N N . VAL A 1 13 ? -4.919 0.143 7.197 1.00 0.00 13 VAL A N 14
ATOM 12196 C CA . VAL A 1 13 ? -3.707 -0.625 7.459 1.00 0.00 13 VAL A CA 14
ATOM 12197 C C . VAL A 1 13 ? -3.759 -1.872 6.608 1.00 0.00 13 VAL A C 14
ATOM 12198 O O . VAL A 1 13 ? -4.508 -2.815 6.891 1.00 0.00 13 VAL A O 14
ATOM 12211 N N . VAL A 1 14 ? -2.949 -1.889 5.596 1.00 0.00 14 VAL A N 14
ATOM 12212 C CA . VAL A 1 14 ? -3.048 -2.886 4.578 1.00 0.00 14 VAL A CA 14
ATOM 12213 C C . VAL A 1 14 ? -1.710 -3.493 4.235 1.00 0.00 14 VAL A C 14
ATOM 12214 O O . VAL A 1 14 ? -0.669 -3.172 4.826 1.00 0.00 14 VAL A O 14
ATOM 12227 N N . LYS A 1 15 ? -1.770 -4.394 3.319 1.00 0.00 15 LYS A N 14
ATOM 12228 C CA . LYS A 1 15 ? -0.659 -4.979 2.685 1.00 0.00 15 LYS A CA 14
ATOM 12229 C C . LYS A 1 15 ? -0.854 -4.735 1.204 1.00 0.00 15 LYS A C 14
ATOM 12230 O O . LYS A 1 15 ? -1.982 -4.843 0.698 1.00 0.00 15 LYS A O 14
ATOM 12249 N N . VAL A 1 16 ? 0.183 -4.351 0.538 1.00 0.00 16 VAL A N 14
ATOM 12250 C CA . VAL A 1 16 ? 0.111 -4.034 -0.861 1.00 0.00 16 VAL A CA 14
ATOM 12251 C C . VAL A 1 16 ? 1.132 -4.831 -1.625 1.00 0.00 16 VAL A C 14
ATOM 12252 O O . VAL A 1 16 ? 2.310 -4.836 -1.291 1.00 0.00 16 VAL A O 14
ATOM 12265 N N . LEU A 1 17 ? 0.674 -5.499 -2.625 1.00 0.00 17 LEU A N 14
ATOM 12266 C CA . LEU A 1 17 ? 1.520 -6.259 -3.496 1.00 0.00 17 LEU A CA 14
ATOM 12267 C C . LEU A 1 17 ? 2.043 -5.304 -4.556 1.00 0.00 17 LEU A C 14
ATOM 12268 O O . LEU A 1 17 ? 1.409 -5.090 -5.597 1.00 0.00 17 LEU A O 14
ATOM 12284 N N . GLU A 1 18 ? 3.133 -4.654 -4.225 1.00 0.00 18 GLU A N 14
ATOM 12285 C CA . GLU A 1 18 ? 3.737 -3.658 -5.084 1.00 0.00 18 GLU A CA 14
ATOM 12286 C C . GLU A 1 18 ? 4.293 -4.311 -6.335 1.00 0.00 18 GLU A C 14
ATOM 12287 O O . GLU A 1 18 ? 3.891 -4.013 -7.455 1.00 0.00 18 GLU A O 14
ATOM 12299 N N . SER A 1 19 ? 5.183 -5.229 -6.124 1.00 0.00 19 SER A N 14
ATOM 12300 C CA . SER A 1 19 ? 5.844 -5.894 -7.182 1.00 0.00 19 SER A CA 14
ATOM 12301 C C . SER A 1 19 ? 5.752 -7.369 -6.941 1.00 0.00 19 SER A C 14
ATOM 12302 O O . SER A 1 19 ? 5.605 -7.796 -5.799 1.00 0.00 19 SER A O 14
ATOM 12310 N N . ALA A 1 20 ? 5.865 -8.146 -7.993 1.00 0.00 20 ALA A N 14
ATOM 12311 C CA . ALA A 1 20 ? 5.852 -9.590 -7.881 1.00 0.00 20 ALA A CA 14
ATOM 12312 C C . ALA A 1 20 ? 7.163 -10.069 -7.263 1.00 0.00 20 ALA A C 14
ATOM 12313 O O . ALA A 1 20 ? 7.246 -11.161 -6.743 1.00 0.00 20 ALA A O 14
ATOM 12320 N N . ALA A 1 21 ? 8.176 -9.210 -7.319 1.00 0.00 21 ALA A N 14
ATOM 12321 C CA . ALA A 1 21 ? 9.479 -9.531 -6.767 1.00 0.00 21 ALA A CA 14
ATOM 12322 C C . ALA A 1 21 ? 9.599 -9.046 -5.323 1.00 0.00 21 ALA A C 14
ATOM 12323 O O . ALA A 1 21 ? 10.530 -9.403 -4.622 1.00 0.00 21 ALA A O 14
ATOM 12330 N N . LEU A 1 22 ? 8.666 -8.207 -4.897 1.00 0.00 22 LEU A N 14
ATOM 12331 C CA . LEU A 1 22 ? 8.691 -7.691 -3.527 1.00 0.00 22 LEU A CA 14
ATOM 12332 C C . LEU A 1 22 ? 7.592 -8.323 -2.691 1.00 0.00 22 LEU A C 14
ATOM 12333 O O . LEU A 1 22 ? 7.785 -8.631 -1.525 1.00 0.00 22 LEU A O 14
ATOM 12349 N N . GLY A 1 23 ? 6.446 -8.511 -3.300 1.00 0.00 23 GLY A N 14
ATOM 12350 C CA . GLY A 1 23 ? 5.342 -9.104 -2.623 1.00 0.00 23 GLY A CA 14
ATOM 12351 C C . GLY A 1 23 ? 4.534 -8.092 -1.845 1.00 0.00 23 GLY A C 14
ATOM 12352 O O . GLY A 1 23 ? 4.701 -6.876 -2.017 1.00 0.00 23 GLY A O 14
ATOM 12356 N N . TRP A 1 24 ? 3.597 -8.604 -1.088 1.00 0.00 24 TRP A N 14
ATOM 12357 C CA . TRP A 1 24 ? 2.768 -7.840 -0.184 1.00 0.00 24 TRP A CA 14
ATOM 12358 C C . TRP A 1 24 ? 3.596 -7.159 0.915 1.00 0.00 24 TRP A C 14
ATOM 12359 O O . TRP A 1 24 ? 4.086 -7.815 1.832 1.00 0.00 24 TRP A O 14
ATOM 12380 N N . VAL A 1 25 ? 3.744 -5.868 0.807 1.00 0.00 25 VAL A N 14
ATOM 12381 C CA . VAL A 1 25 ? 4.434 -5.080 1.806 1.00 0.00 25 VAL A CA 14
ATOM 12382 C C . VAL A 1 25 ? 3.398 -4.431 2.704 1.00 0.00 25 VAL A C 14
ATOM 12383 O O . VAL A 1 25 ? 2.295 -4.128 2.247 1.00 0.00 25 VAL A O 14
ATOM 12396 N N . ARG A 1 26 ? 3.711 -4.258 3.978 1.00 0.00 26 ARG A N 14
ATOM 12397 C CA . ARG A 1 26 ? 2.787 -3.582 4.877 1.00 0.00 26 ARG A CA 14
ATOM 12398 C C . ARG A 1 26 ? 2.714 -2.135 4.442 1.00 0.00 26 ARG A C 14
ATOM 12399 O O . ARG A 1 26 ? 3.749 -1.535 4.093 1.00 0.00 26 ARG A O 14
ATOM 12420 N N . ALA A 1 27 ? 1.541 -1.592 4.428 1.00 0.00 27 ALA A N 14
ATOM 12421 C CA . ALA A 1 27 ? 1.341 -0.257 3.986 1.00 0.00 27 ALA A CA 14
ATOM 12422 C C . ALA A 1 27 ? 0.156 0.342 4.681 1.00 0.00 27 ALA A C 14
ATOM 12423 O O . ALA A 1 27 ? -0.553 -0.335 5.421 1.00 0.00 27 ALA A O 14
ATOM 12430 N N . ARG A 1 28 ? -0.028 1.596 4.476 1.00 0.00 28 ARG A N 14
ATOM 12431 C CA . ARG A 1 28 ? -1.169 2.283 4.952 1.00 0.00 28 ARG A CA 14
ATOM 12432 C C . ARG A 1 28 ? -1.637 3.162 3.833 1.00 0.00 28 ARG A C 14
ATOM 12433 O O . ARG A 1 28 ? -0.826 3.860 3.212 1.00 0.00 28 ARG A O 14
ATOM 12454 N N . VAL A 1 29 ? -2.890 3.055 3.502 1.00 0.00 29 VAL A N 14
ATOM 12455 C CA . VAL A 1 29 ? -3.457 3.837 2.422 1.00 0.00 29 VAL A CA 14
ATOM 12456 C C . VAL A 1 29 ? -3.533 5.256 2.879 1.00 0.00 29 VAL A C 14
ATOM 12457 O O . VAL A 1 29 ? -4.145 5.550 3.884 1.00 0.00 29 VAL A O 14
ATOM 12470 N N . ILE A 1 30 ? -2.877 6.114 2.175 1.00 0.00 30 ILE A N 14
ATOM 12471 C CA . ILE A 1 30 ? -2.831 7.498 2.543 1.00 0.00 30 ILE A CA 14
ATOM 12472 C C . ILE A 1 30 ? -3.992 8.194 1.976 1.00 0.00 30 ILE A C 14
ATOM 12473 O O . ILE A 1 30 ? -4.645 8.989 2.649 1.00 0.00 30 ILE A O 14
ATOM 12489 N N . ARG A 1 31 ? -4.294 7.894 0.759 1.00 0.00 31 ARG A N 14
ATOM 12490 C CA . ARG A 1 31 ? -5.275 8.573 0.142 1.00 0.00 31 ARG A CA 14
ATOM 12491 C C . ARG A 1 31 ? -5.919 7.747 -0.900 1.00 0.00 31 ARG A C 14
ATOM 12492 O O . ARG A 1 31 ? -5.290 6.917 -1.580 1.00 0.00 31 ARG A O 14
ATOM 12513 N N . VAL A 1 32 ? -7.136 7.972 -1.003 1.00 0.00 32 VAL A N 14
ATOM 12514 C CA . VAL A 1 32 ? -7.964 7.277 -1.947 1.00 0.00 32 VAL A CA 14
ATOM 12515 C C . VAL A 1 32 ? -8.187 8.046 -3.235 1.00 0.00 32 VAL A C 14
ATOM 12516 O O . VAL A 1 32 ? -8.751 9.136 -3.253 1.00 0.00 32 VAL A O 14
ATOM 12529 N N . LYS A 1 33 ? -7.637 7.503 -4.269 1.00 0.00 33 LYS A N 14
ATOM 12530 C CA . LYS A 1 33 ? -7.903 7.853 -5.600 1.00 0.00 33 LYS A CA 14
ATOM 12531 C C . LYS A 1 33 ? -8.299 6.594 -6.285 1.00 0.00 33 LYS A C 14
ATOM 12532 O O . LYS A 1 33 ? -8.070 5.516 -5.752 1.00 0.00 33 LYS A O 14
ATOM 12551 N N . SER A 1 34 ? -8.873 6.692 -7.419 1.00 0.00 34 SER A N 14
ATOM 12552 C CA .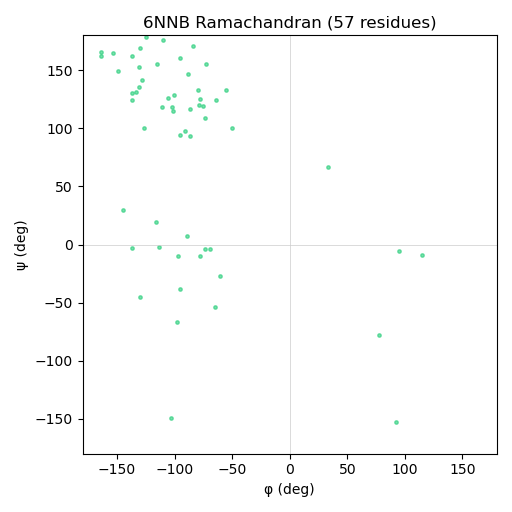 SER A 1 34 ? -9.358 5.512 -8.044 1.00 0.00 34 SER A CA 14
ATOM 12553 C C . SER A 1 34 ? -8.497 5.083 -9.236 1.00 0.00 34 SER A C 14
ATOM 12554 O O . SER A 1 34 ? -7.488 5.741 -9.564 1.00 0.00 34 SER A O 14
ATOM 12562 N N . GLY A 1 35 ? -8.880 3.967 -9.847 1.00 0.00 35 GLY A N 14
ATOM 12563 C CA . GLY A 1 35 ? -8.171 3.428 -10.980 1.00 0.00 35 GLY A CA 14
ATOM 12564 C C . GLY A 1 35 ? -6.895 2.762 -10.549 1.00 0.00 35 GLY A C 14
ATOM 12565 O O . GLY A 1 35 ? -6.885 1.586 -10.173 1.00 0.00 35 GLY A O 14
ATOM 12569 N N . GLY A 1 36 ? -5.844 3.517 -10.569 1.00 0.00 36 GLY A N 14
ATOM 12570 C CA . GLY A 1 36 ? -4.568 3.028 -10.157 1.00 0.00 36 GLY A CA 14
ATOM 12571 C C . GLY A 1 36 ? -3.790 4.110 -9.494 1.00 0.00 36 GLY A C 14
ATOM 12572 O O . GLY A 1 36 ? -2.568 4.086 -9.475 1.00 0.00 36 GLY A O 14
ATOM 12576 N N . ARG A 1 37 ? -4.505 5.090 -8.955 1.00 0.00 37 ARG A N 14
ATOM 12577 C CA . ARG A 1 37 ? -3.885 6.184 -8.317 1.00 0.00 37 ARG A CA 14
ATOM 12578 C C . ARG A 1 37 ? -4.109 6.149 -6.848 1.00 0.00 37 ARG A C 14
ATOM 12579 O O . ARG A 1 37 ? -3.982 7.160 -6.160 1.00 0.00 37 ARG A O 14
ATOM 12600 N N . VAL A 1 38 ? -4.375 4.982 -6.380 1.00 0.00 38 VAL A N 14
ATOM 12601 C CA . VAL A 1 38 ? -4.577 4.739 -4.965 1.00 0.00 38 VAL A CA 14
ATOM 12602 C C . VAL A 1 38 ? -3.227 4.876 -4.329 1.00 0.00 38 VAL A C 14
ATOM 12603 O O . VAL A 1 38 ? -2.288 4.159 -4.682 1.00 0.00 38 VAL A O 14
ATOM 12616 N N . VAL A 1 39 ? -3.120 5.764 -3.421 1.00 0.00 39 VAL A N 14
ATOM 12617 C CA . VAL A 1 39 ? -1.834 6.084 -2.875 1.00 0.00 39 VAL A CA 14
ATOM 12618 C C . VAL A 1 39 ? -1.675 5.467 -1.508 1.00 0.00 39 VAL A C 14
ATOM 12619 O O . VAL A 1 39 ? -2.500 5.689 -0.603 1.00 0.00 39 VAL A O 14
ATOM 12632 N N . VAL A 1 40 ? -0.616 4.728 -1.349 1.00 0.00 40 VAL A N 14
ATOM 12633 C CA . VAL A 1 40 ? -0.360 3.989 -0.166 1.00 0.00 40 VAL A CA 14
ATOM 12634 C C . VAL A 1 40 ? 1.064 4.210 0.208 1.00 0.00 40 VAL A C 14
ATOM 12635 O O . VAL A 1 40 ? 1.921 4.402 -0.651 1.00 0.00 40 VAL A O 14
ATOM 12648 N N . GLN A 1 41 ? 1.308 4.217 1.438 1.00 0.00 41 GLN A N 14
ATOM 12649 C CA . GLN A 1 41 ? 2.619 4.368 1.917 1.00 0.00 41 GLN A CA 14
ATOM 12650 C C . GLN A 1 41 ? 2.981 3.107 2.595 1.00 0.00 41 GLN A C 14
ATOM 12651 O O . GLN A 1 41 ? 2.243 2.647 3.447 1.00 0.00 41 GLN A O 14
ATOM 12665 N N . SER A 1 42 ? 4.071 2.512 2.201 1.00 0.00 42 SER A N 14
ATOM 12666 C CA . SER A 1 42 ? 4.508 1.316 2.840 1.00 0.00 42 SER A CA 14
ATOM 12667 C C . SER A 1 42 ? 4.984 1.678 4.243 1.00 0.00 42 SER A C 14
ATOM 12668 O O . SER A 1 42 ? 5.219 2.860 4.541 1.00 0.00 42 SER A O 14
ATOM 12676 N N . ASP A 1 43 ? 5.153 0.682 5.064 1.00 0.00 43 ASP A N 14
ATOM 12677 C CA . ASP A 1 43 ? 5.489 0.841 6.486 1.00 0.00 43 ASP A CA 14
ATOM 12678 C C . ASP A 1 43 ? 6.782 1.630 6.667 1.00 0.00 43 ASP A C 14
ATOM 12679 O O . ASP A 1 43 ? 6.913 2.440 7.579 1.00 0.00 43 ASP A O 14
ATOM 12688 N N . GLN A 1 44 ? 7.648 1.467 5.683 1.00 0.00 44 GLN A N 14
ATOM 12689 C CA . GLN A 1 44 ? 8.958 2.097 5.589 1.00 0.00 44 GLN A CA 14
ATOM 12690 C C . GLN A 1 44 ? 8.866 3.607 5.300 1.00 0.00 44 GLN A C 14
ATOM 12691 O O . GLN A 1 44 ? 9.874 4.288 5.240 1.00 0.00 44 GLN A O 14
ATOM 12705 N N . GLY A 1 45 ? 7.662 4.103 5.071 1.00 0.00 45 GLY A N 14
ATOM 12706 C CA . GLY A 1 45 ? 7.486 5.526 4.857 1.00 0.00 45 GLY A CA 14
ATOM 12707 C C . GLY A 1 45 ? 7.479 5.910 3.392 1.00 0.00 45 GLY A C 14
ATOM 12708 O O . GLY A 1 45 ? 7.238 7.056 3.037 1.00 0.00 45 GLY A O 14
ATOM 12712 N N . ARG A 1 46 ? 7.726 4.950 2.552 1.00 0.00 46 ARG A N 14
ATOM 12713 C CA . ARG A 1 46 ? 7.753 5.152 1.131 1.00 0.00 46 ARG A CA 14
ATOM 12714 C C . ARG A 1 46 ? 6.330 5.103 0.551 1.00 0.00 46 ARG A C 14
ATOM 12715 O O . ARG A 1 46 ? 5.687 4.044 0.551 1.00 0.00 46 ARG A O 14
ATOM 12736 N N . GLU A 1 47 ? 5.852 6.251 0.111 1.00 0.00 47 GLU A N 14
ATOM 12737 C CA . GLU A 1 47 ? 4.523 6.406 -0.468 1.00 0.00 47 GLU A CA 14
ATOM 12738 C C . GLU A 1 47 ? 4.599 6.191 -1.978 1.00 0.00 47 GLU A C 14
ATOM 12739 O O . GLU A 1 47 ? 5.536 6.652 -2.634 1.00 0.00 47 GLU A O 14
ATOM 12751 N N . PHE A 1 48 ? 3.655 5.448 -2.502 1.00 0.00 48 PHE A N 14
ATOM 12752 C CA . PHE A 1 48 ? 3.572 5.149 -3.913 1.00 0.00 48 PHE A CA 14
ATOM 12753 C C . PHE A 1 48 ? 2.115 4.917 -4.291 1.00 0.00 48 PHE A C 14
ATOM 12754 O O . PHE A 1 48 ? 1.227 5.064 -3.455 1.00 0.00 48 PHE A O 14
ATOM 12771 N N . THR A 1 49 ? 1.870 4.553 -5.519 1.00 0.00 49 THR A N 14
ATOM 12772 C CA . THR A 1 49 ? 0.534 4.362 -5.993 1.00 0.00 49 THR A CA 14
ATOM 12773 C C . THR A 1 49 ? 0.379 2.932 -6.517 1.00 0.00 49 THR A C 14
ATOM 12774 O O . THR A 1 49 ? 1.329 2.362 -7.065 1.00 0.00 49 THR A O 14
ATOM 12785 N N . ALA A 1 50 ? -0.781 2.359 -6.305 1.00 0.00 50 ALA A N 14
ATOM 12786 C CA . ALA A 1 50 ? -1.082 1.004 -6.719 1.00 0.00 50 ALA A CA 14
ATOM 12787 C C . ALA A 1 50 ? -2.549 0.922 -7.105 1.00 0.00 50 ALA A C 14
ATOM 12788 O O . ALA A 1 50 ? -3.257 1.933 -7.077 1.00 0.00 50 ALA A O 14
ATOM 12795 N N . ARG A 1 51 ? -3.017 -0.251 -7.475 1.00 0.00 51 ARG A N 14
ATOM 12796 C CA . ARG A 1 51 ? -4.419 -0.401 -7.818 1.00 0.00 51 ARG A CA 14
ATOM 12797 C C . ARG A 1 51 ? -5.129 -1.139 -6.716 1.00 0.00 51 ARG A C 14
ATOM 12798 O O . ARG A 1 51 ? -4.489 -1.810 -5.915 1.00 0.00 51 ARG A O 14
ATOM 12819 N N . GLY A 1 52 ? -6.457 -1.106 -6.734 1.00 0.00 52 GLY A N 14
ATOM 12820 C CA . GLY A 1 52 ? -7.262 -1.814 -5.725 1.00 0.00 52 GLY A CA 14
ATOM 12821 C C . GLY A 1 52 ? -7.347 -3.316 -5.992 1.00 0.00 52 GLY A C 14
ATOM 12822 O O . GLY A 1 52 ? -8.329 -3.965 -5.691 1.00 0.00 52 GLY A O 14
ATOM 12826 N N . ASN A 1 53 ? -6.327 -3.827 -6.620 1.00 0.00 53 ASN A N 14
ATOM 12827 C CA . ASN A 1 53 ? -6.161 -5.247 -6.874 1.00 0.00 53 ASN A CA 14
ATOM 12828 C C . ASN A 1 53 ? -4.922 -5.667 -6.141 1.00 0.00 53 ASN A C 14
ATOM 12829 O O . ASN A 1 53 ? -4.667 -6.832 -5.914 1.00 0.00 53 ASN A O 14
ATOM 12840 N N . GLN A 1 54 ? -4.158 -4.660 -5.775 1.00 0.00 54 GLN A N 14
ATOM 12841 C CA . GLN A 1 54 ? -2.874 -4.822 -5.153 1.00 0.00 54 GLN A CA 14
ATOM 12842 C C . GLN A 1 54 ? -2.951 -4.526 -3.676 1.00 0.00 54 GLN A C 14
ATOM 12843 O O . GLN A 1 54 ? -1.965 -4.659 -2.974 1.00 0.00 54 GLN A O 14
ATOM 12857 N N . VAL A 1 55 ? -4.114 -4.138 -3.205 1.00 0.00 55 VAL A N 14
ATOM 12858 C CA . VAL A 1 55 ? -4.254 -3.737 -1.818 1.00 0.00 55 VAL A CA 14
ATOM 12859 C C . VAL A 1 55 ? -5.204 -4.653 -1.142 1.00 0.00 55 VAL A C 14
ATOM 12860 O O . VAL A 1 55 ? -6.188 -5.087 -1.740 1.00 0.00 55 VAL A O 14
ATOM 12873 N N . ARG A 1 56 ? -4.874 -4.978 0.073 1.00 0.00 56 ARG A N 14
ATOM 12874 C CA . ARG A 1 56 ? -5.643 -5.821 0.890 1.00 0.00 56 ARG A CA 14
ATOM 12875 C C . ARG A 1 56 ? -5.455 -5.463 2.310 1.00 0.00 56 ARG A C 14
ATOM 12876 O O . ARG A 1 56 ? -4.348 -5.135 2.725 1.00 0.00 56 ARG A O 14
ATOM 12897 N N . LEU A 1 57 ? -6.516 -5.537 3.026 1.00 0.00 57 LEU A N 14
ATOM 12898 C CA . LEU A 1 57 ? -6.535 -5.418 4.484 1.00 0.00 57 LEU A CA 14
ATOM 12899 C C . LEU A 1 57 ? -5.612 -6.466 5.119 1.00 0.00 57 LEU A C 14
ATOM 12900 O O . LEU A 1 57 ? -5.115 -7.398 4.439 1.00 0.00 57 LEU A O 14
ATOM 12916 N N . ILE A 1 58 ? -5.382 -6.330 6.399 1.00 0.00 58 ILE A N 14
ATOM 12917 C CA . ILE A 1 58 ? -4.599 -7.297 7.134 1.00 0.00 58 ILE A CA 14
ATOM 12918 C C . ILE A 1 58 ? -5.370 -8.610 7.358 1.00 0.00 58 ILE A C 14
ATOM 12919 O O . ILE A 1 58 ? -6.017 -8.819 8.373 1.00 0.00 58 ILE A O 14
ATOM 12935 N N . GLU A 1 59 ? -5.339 -9.401 6.326 1.00 0.00 59 GLU A N 14
ATOM 12936 C CA . GLU A 1 59 ? -5.942 -10.708 6.211 1.00 0.00 59 GLU A CA 14
ATOM 12937 C C . GLU A 1 59 ? -5.236 -11.342 5.004 1.00 0.00 59 GLU A C 14
ATOM 12938 O O . GLU A 1 59 ? -5.719 -11.213 3.815 1.00 0.00 59 GLU A O 14
ATOM 12951 N N . SER A 1 1 ? -20.343 0.774 -6.868 1.00 0.00 1 SER A N 15
ATOM 12952 C CA . SER A 1 1 ? -21.148 -0.385 -6.488 1.00 0.00 1 SER A CA 15
ATOM 12953 C C . SER A 1 1 ? -20.277 -1.629 -6.541 1.00 0.00 1 SER A C 15
ATOM 12954 O O . SER A 1 1 ? -19.733 -2.037 -5.527 1.00 0.00 1 SER A O 15
ATOM 12964 N N . ASN A 1 2 ? -20.119 -2.210 -7.725 1.00 0.00 2 ASN A N 15
ATOM 12965 C CA . ASN A 1 2 ? -19.131 -3.252 -7.916 1.00 0.00 2 ASN A CA 15
ATOM 12966 C C . ASN A 1 2 ? -17.888 -2.493 -8.231 1.00 0.00 2 ASN A C 15
ATOM 12967 O O . ASN A 1 2 ? -17.720 -2.047 -9.365 1.00 0.00 2 ASN A O 15
ATOM 12978 N N . ALA A 1 3 ? -17.116 -2.231 -7.176 1.00 0.00 3 ALA A N 15
ATOM 12979 C CA . ALA A 1 3 ? -15.993 -1.307 -7.173 1.00 0.00 3 ALA A CA 15
ATOM 12980 C C . ALA A 1 3 ? -16.539 0.121 -7.139 1.00 0.00 3 ALA A C 15
ATOM 12981 O O . ALA A 1 3 ? -17.673 0.410 -7.631 1.00 0.00 3 ALA A O 15
ATOM 12988 N N . MET A 1 4 ? -15.847 0.972 -6.480 1.00 0.00 4 MET A N 15
ATOM 12989 C CA . MET A 1 4 ? -16.228 2.356 -6.395 1.00 0.00 4 MET A CA 15
ATOM 12990 C C . MET A 1 4 ? -15.237 3.156 -7.218 1.00 0.00 4 MET A C 15
ATOM 12991 O O . MET A 1 4 ? -14.601 2.607 -8.118 1.00 0.00 4 MET A O 15
ATOM 13005 N N . GLU A 1 5 ? -15.122 4.427 -6.953 1.00 0.00 5 GLU A N 15
ATOM 13006 C CA . GLU A 1 5 ? -14.146 5.237 -7.638 1.00 0.00 5 GLU A CA 15
ATOM 13007 C C . GLU A 1 5 ? -12.835 5.197 -6.923 1.00 0.00 5 GLU A C 15
ATOM 13008 O O . GLU A 1 5 ? -11.762 5.082 -7.516 1.00 0.00 5 GLU A O 15
ATOM 13020 N N . LEU A 1 6 ? -12.965 5.244 -5.685 1.00 0.00 6 LEU A N 15
ATOM 13021 C CA . LEU A 1 6 ? -11.910 5.150 -4.731 1.00 0.00 6 LEU A CA 15
ATOM 13022 C C . LEU A 1 6 ? -12.426 4.500 -3.461 1.00 0.00 6 LEU A C 15
ATOM 13023 O O . LEU A 1 6 ? -12.827 5.170 -2.513 1.00 0.00 6 LEU A O 15
ATOM 13039 N N . ASP A 1 7 ? -12.405 3.204 -3.436 1.00 0.00 7 ASP A N 15
ATOM 13040 C CA . ASP A 1 7 ? -12.912 2.443 -2.302 1.00 0.00 7 ASP A CA 15
ATOM 13041 C C . ASP A 1 7 ? -11.857 2.155 -1.274 1.00 0.00 7 ASP A C 15
ATOM 13042 O O . ASP A 1 7 ? -12.082 1.466 -0.283 1.00 0.00 7 ASP A O 15
ATOM 13051 N N . LEU A 1 8 ? -10.756 2.762 -1.473 1.00 0.00 8 LEU A N 15
ATOM 13052 C CA . LEU A 1 8 ? -9.662 2.697 -0.567 1.00 0.00 8 LEU A CA 15
ATOM 13053 C C . LEU A 1 8 ? -9.649 4.014 0.156 1.00 0.00 8 LEU A C 15
ATOM 13054 O O . LEU A 1 8 ? -9.506 5.068 -0.472 1.00 0.00 8 LEU A O 15
ATOM 13070 N N . GLN A 1 9 ? -9.827 3.983 1.432 1.00 0.00 9 GLN A N 15
ATOM 13071 C CA . GLN A 1 9 ? -9.917 5.192 2.189 1.00 0.00 9 GLN A CA 15
ATOM 13072 C C . GLN A 1 9 ? -8.704 5.383 3.081 1.00 0.00 9 GLN A C 15
ATOM 13073 O O . GLN A 1 9 ? -8.126 4.409 3.572 1.00 0.00 9 GLN A O 15
ATOM 13087 N N . PRO A 1 10 ? -8.304 6.640 3.284 1.00 0.00 10 PRO A N 15
ATOM 13088 C CA . PRO A 1 10 ? -7.155 6.989 4.109 1.00 0.00 10 PRO A CA 15
ATOM 13089 C C . PRO A 1 10 ? -7.342 6.540 5.562 1.00 0.00 10 PRO A C 15
ATOM 13090 O O . PRO A 1 10 ? -8.303 6.928 6.223 1.00 0.00 10 PRO A O 15
ATOM 13101 N N . GLY A 1 11 ? -6.444 5.707 6.027 1.00 0.00 11 GLY A N 15
ATOM 13102 C CA . GLY A 1 11 ? -6.492 5.230 7.377 1.00 0.00 11 GLY A CA 15
ATOM 13103 C C . GLY A 1 11 ? -6.404 3.725 7.456 1.00 0.00 11 GLY A C 15
ATOM 13104 O O . GLY A 1 11 ? -5.988 3.184 8.479 1.00 0.00 11 GLY A O 15
ATOM 13108 N N . ASP A 1 12 ? -6.742 3.059 6.359 1.00 0.00 12 ASP A N 15
ATOM 13109 C CA . ASP A 1 12 ? -6.805 1.586 6.323 1.00 0.00 12 ASP A CA 15
ATOM 13110 C C . ASP A 1 12 ? -5.415 0.972 6.347 1.00 0.00 12 ASP A C 15
ATOM 13111 O O . ASP A 1 12 ? -4.466 1.541 5.799 1.00 0.00 12 ASP A O 15
ATOM 13120 N N . VAL A 1 13 ? -5.313 -0.188 6.927 1.00 0.00 13 VAL A N 15
ATOM 13121 C CA . VAL A 1 13 ? -4.054 -0.900 7.084 1.00 0.00 13 VAL A CA 15
ATOM 13122 C C . VAL A 1 13 ? -4.109 -2.104 6.183 1.00 0.00 13 VAL A C 15
ATOM 13123 O O . VAL A 1 13 ? -4.927 -3.006 6.377 1.00 0.00 13 VAL A O 15
ATOM 13136 N N . VAL A 1 14 ? -3.239 -2.136 5.217 1.00 0.00 14 VAL A N 15
ATOM 13137 C CA . VAL A 1 14 ? -3.344 -3.104 4.175 1.00 0.00 14 VAL A CA 15
ATOM 13138 C C . VAL A 1 14 ? -2.038 -3.809 3.905 1.00 0.00 14 VAL A C 15
ATOM 13139 O O . VAL A 1 14 ? -0.963 -3.407 4.378 1.00 0.00 14 VAL A O 15
ATOM 13152 N N . LYS A 1 15 ? -2.157 -4.863 3.172 1.00 0.00 15 LYS A N 15
ATOM 13153 C CA . LYS A 1 15 ? -1.065 -5.551 2.594 1.00 0.00 15 LYS A CA 15
ATOM 13154 C C . LYS A 1 15 ? -1.187 -5.303 1.124 1.00 0.00 15 LYS A C 15
ATOM 13155 O O . LYS A 1 15 ? -2.264 -5.502 0.529 1.00 0.00 15 LYS A O 15
ATOM 13174 N N . VAL A 1 16 ? -0.166 -4.814 0.555 1.00 0.00 16 VAL A N 15
ATOM 13175 C CA . VAL A 1 16 ? -0.193 -4.471 -0.821 1.00 0.00 16 VAL A CA 15
ATOM 13176 C C . VAL A 1 16 ? 1.017 -5.016 -1.501 1.00 0.00 16 VAL A C 15
ATOM 13177 O O . VAL A 1 16 ? 2.123 -4.926 -0.983 1.00 0.00 16 VAL A O 15
ATOM 13190 N N . LEU A 1 17 ? 0.822 -5.626 -2.617 1.00 0.00 17 LEU A N 15
ATOM 13191 C CA . LEU A 1 17 ? 1.924 -6.129 -3.347 1.00 0.00 17 LEU A CA 15
ATOM 13192 C C . LEU A 1 17 ? 2.517 -4.980 -4.162 1.00 0.00 17 LEU A C 15
ATOM 13193 O O . LEU A 1 17 ? 2.054 -4.637 -5.256 1.00 0.00 17 LEU A O 15
ATOM 13209 N N . GLU A 1 18 ? 3.467 -4.330 -3.514 1.00 0.00 18 GLU A N 15
ATOM 13210 C CA . GLU A 1 18 ? 4.148 -3.137 -3.984 1.00 0.00 18 GLU A CA 15
ATOM 13211 C C . GLU A 1 18 ? 4.953 -3.408 -5.237 1.00 0.00 18 GLU A C 15
ATOM 13212 O O . GLU A 1 18 ? 4.882 -2.683 -6.229 1.00 0.00 18 GLU A O 15
ATOM 13224 N N . SER A 1 19 ? 5.745 -4.420 -5.178 1.00 0.00 19 SER A N 15
ATOM 13225 C CA . SER A 1 19 ? 6.596 -4.778 -6.252 1.00 0.00 19 SER A CA 15
ATOM 13226 C C . SER A 1 19 ? 6.750 -6.288 -6.270 1.00 0.00 19 SER A C 15
ATOM 13227 O O . SER A 1 19 ? 6.758 -6.914 -5.214 1.00 0.00 19 SER A O 15
ATOM 13235 N N . ALA A 1 20 ? 6.853 -6.864 -7.462 1.00 0.00 20 ALA A N 15
ATOM 13236 C CA . ALA A 1 20 ? 6.924 -8.324 -7.642 1.00 0.00 20 ALA A CA 15
ATOM 13237 C C . ALA A 1 20 ? 8.139 -8.950 -6.956 1.00 0.00 20 ALA A C 15
ATOM 13238 O O . ALA A 1 20 ? 8.110 -10.102 -6.581 1.00 0.00 20 ALA A O 15
ATOM 13245 N N . ALA A 1 21 ? 9.183 -8.166 -6.769 1.00 0.00 21 ALA A N 15
ATOM 13246 C CA . ALA A 1 21 ? 10.407 -8.657 -6.144 1.00 0.00 21 ALA A CA 15
ATOM 13247 C C . ALA A 1 21 ? 10.371 -8.462 -4.626 1.00 0.00 21 ALA A C 15
ATOM 13248 O O . ALA A 1 21 ? 11.360 -8.674 -3.945 1.00 0.00 21 ALA A O 15
ATOM 13255 N N . LEU A 1 22 ? 9.224 -8.057 -4.117 1.00 0.00 22 LEU A N 15
ATOM 13256 C CA . LEU A 1 22 ? 9.054 -7.826 -2.688 1.00 0.00 22 LEU A CA 15
ATOM 13257 C C . LEU A 1 22 ? 7.830 -8.572 -2.188 1.00 0.00 22 LEU A C 15
ATOM 13258 O O . LEU A 1 22 ? 7.861 -9.216 -1.151 1.00 0.00 22 LEU A O 15
ATOM 13274 N N . GLY A 1 23 ? 6.754 -8.478 -2.939 1.00 0.00 23 GLY A N 15
ATOM 13275 C CA . GLY A 1 23 ? 5.547 -9.145 -2.567 1.00 0.00 23 GLY A CA 15
ATOM 13276 C C . GLY A 1 23 ? 4.619 -8.221 -1.830 1.00 0.00 23 GLY A C 15
ATOM 13277 O O . GLY A 1 23 ? 4.645 -6.998 -2.043 1.00 0.00 23 GLY A O 15
ATOM 13281 N N . TRP A 1 24 ? 3.790 -8.803 -1.011 1.00 0.00 24 TRP A N 15
ATOM 13282 C CA . TRP A 1 24 ? 2.853 -8.089 -0.177 1.00 0.00 24 TRP A CA 15
ATOM 13283 C C . TRP A 1 24 ? 3.578 -7.400 0.965 1.00 0.00 24 TRP A C 15
ATOM 13284 O O . TRP A 1 24 ? 4.138 -8.055 1.840 1.00 0.00 24 TRP A O 15
ATOM 13305 N N . VAL A 1 25 ? 3.581 -6.096 0.942 1.00 0.00 25 VAL A N 15
ATOM 13306 C CA . VAL A 1 25 ? 4.226 -5.322 1.963 1.00 0.00 25 VAL A CA 15
ATOM 13307 C C . VAL A 1 25 ? 3.176 -4.695 2.850 1.00 0.00 25 VAL A C 15
ATOM 13308 O O . VAL A 1 25 ? 1.997 -4.597 2.469 1.00 0.00 25 VAL A O 15
ATOM 13321 N N . ARG A 1 26 ? 3.592 -4.297 4.009 1.00 0.00 26 ARG A N 15
ATOM 13322 C CA . ARG A 1 26 ? 2.741 -3.638 4.963 1.00 0.00 26 ARG A CA 15
ATOM 13323 C C . ARG A 1 26 ? 2.622 -2.192 4.560 1.00 0.00 26 ARG A C 15
ATOM 13324 O O . ARG A 1 26 ? 3.627 -1.544 4.256 1.00 0.00 26 ARG A O 15
ATOM 13345 N N . ALA A 1 27 ? 1.422 -1.702 4.517 1.00 0.00 27 ALA A N 15
ATOM 13346 C CA . ALA A 1 27 ? 1.177 -0.351 4.110 1.00 0.00 27 ALA A CA 15
ATOM 13347 C C . ALA A 1 27 ? -0.107 0.144 4.699 1.00 0.00 27 ALA A C 15
ATOM 13348 O O . ALA A 1 27 ? -0.852 -0.610 5.331 1.00 0.00 27 ALA A O 15
ATOM 13355 N N . ARG A 1 28 ? -0.360 1.389 4.504 1.00 0.00 28 ARG A N 15
ATOM 13356 C CA . ARG A 1 28 ? -1.558 2.008 4.964 1.00 0.00 28 ARG A CA 15
ATOM 13357 C C . ARG A 1 28 ? -2.044 2.886 3.869 1.00 0.00 28 ARG A C 15
ATOM 13358 O O . ARG A 1 28 ? -1.231 3.575 3.239 1.00 0.00 28 ARG A O 15
ATOM 13379 N N . VAL A 1 29 ? -3.323 2.826 3.586 1.00 0.00 29 VAL A N 15
ATOM 13380 C CA . VAL A 1 29 ? -3.914 3.722 2.633 1.00 0.00 29 VAL A CA 15
ATOM 13381 C C . VAL A 1 29 ? -3.893 5.042 3.309 1.00 0.00 29 VAL A C 15
ATOM 13382 O O . VAL A 1 29 ? -4.438 5.195 4.387 1.00 0.00 29 VAL A O 15
ATOM 13395 N N . ILE A 1 30 ? -3.208 5.953 2.749 1.00 0.00 30 ILE A N 15
ATOM 13396 C CA . ILE A 1 30 ? -3.010 7.190 3.411 1.00 0.00 30 ILE A CA 15
ATOM 13397 C C . ILE A 1 30 ? -3.785 8.285 2.787 1.00 0.00 30 ILE A C 15
ATOM 13398 O O . ILE A 1 30 ? -4.250 9.195 3.469 1.00 0.00 30 ILE A O 15
ATOM 13414 N N . ARG A 1 31 ? -3.952 8.218 1.512 1.00 0.00 31 ARG A N 15
ATOM 13415 C CA . ARG A 1 31 ? -4.478 9.263 0.852 1.00 0.00 31 ARG A CA 15
ATOM 13416 C C . ARG A 1 31 ? -5.088 8.866 -0.448 1.00 0.00 31 ARG A C 15
ATOM 13417 O O . ARG A 1 31 ? -4.764 7.847 -1.042 1.00 0.00 31 ARG A O 15
ATOM 13438 N N . VAL A 1 32 ? -5.966 9.677 -0.827 1.00 0.00 32 VAL A N 15
ATOM 13439 C CA . VAL A 1 32 ? -6.567 9.678 -2.093 1.00 0.00 32 VAL A CA 15
ATOM 13440 C C . VAL A 1 32 ? -6.034 10.918 -2.832 1.00 0.00 32 VAL A C 15
ATOM 13441 O O . VAL A 1 32 ? -6.069 12.030 -2.307 1.00 0.00 32 VAL A O 15
ATOM 13454 N N . LYS A 1 33 ? -5.417 10.701 -3.950 1.00 0.00 33 LYS A N 15
ATOM 13455 C CA . LYS A 1 33 ? -4.890 11.781 -4.774 1.00 0.00 33 LYS A CA 15
ATOM 13456 C C . LYS A 1 33 ? -5.882 12.030 -5.856 1.00 0.00 33 LYS A C 15
ATOM 13457 O O . LYS A 1 33 ? -6.991 11.505 -5.836 1.00 0.00 33 LYS A O 15
ATOM 13476 N N . SER A 1 34 ? -5.491 12.788 -6.809 1.00 0.00 34 SER A N 15
ATOM 13477 C CA . SER A 1 34 ? -6.283 12.929 -7.943 1.00 0.00 34 SER A CA 15
ATOM 13478 C C . SER A 1 34 ? -5.516 12.353 -9.126 1.00 0.00 34 SER A C 15
ATOM 13479 O O . SER A 1 34 ? -4.308 12.106 -9.015 1.00 0.00 34 SER A O 15
ATOM 13487 N N . GLY A 1 35 ? -6.208 12.081 -10.212 1.00 0.00 35 GLY A N 15
ATOM 13488 C CA . GLY A 1 35 ? -5.556 11.519 -11.376 1.00 0.00 35 GLY A CA 15
ATOM 13489 C C . GLY A 1 35 ? -5.503 10.008 -11.315 1.00 0.00 35 GLY A C 15
ATOM 13490 O O . GLY A 1 35 ? -4.876 9.375 -12.139 1.00 0.00 35 GLY A O 15
ATOM 13494 N N . GLY A 1 36 ? -6.166 9.440 -10.321 1.00 0.00 36 GLY A N 15
ATOM 13495 C CA . GLY A 1 36 ? -6.203 7.998 -10.187 1.00 0.00 36 GLY A CA 15
ATOM 13496 C C . GLY A 1 36 ? -5.230 7.491 -9.150 1.00 0.00 36 GLY A C 15
ATOM 13497 O O . GLY A 1 36 ? -5.140 6.292 -8.908 1.00 0.00 36 GLY A O 15
ATOM 13501 N N . ARG A 1 37 ? -4.490 8.399 -8.532 1.00 0.00 37 ARG A N 15
ATOM 13502 C CA . ARG A 1 37 ? -3.562 8.001 -7.535 1.00 0.00 37 ARG A CA 15
ATOM 13503 C C . ARG A 1 37 ? -4.155 7.655 -6.208 1.00 0.00 37 ARG A C 15
ATOM 13504 O O . ARG A 1 37 ? -4.671 8.503 -5.484 1.00 0.00 37 ARG A O 15
ATOM 13525 N N . VAL A 1 38 ? -4.096 6.414 -5.906 1.00 0.00 38 VAL A N 15
ATOM 13526 C CA . VAL A 1 38 ? -4.480 5.930 -4.609 1.00 0.00 38 VAL A CA 15
ATOM 13527 C C . VAL A 1 38 ? -3.194 5.798 -3.863 1.00 0.00 38 VAL A C 15
ATOM 13528 O O . VAL A 1 38 ? -2.237 5.220 -4.382 1.00 0.00 38 VAL A O 15
ATOM 13541 N N . VAL A 1 39 ? -3.134 6.337 -2.709 1.00 0.00 39 VAL A N 15
ATOM 13542 C CA . VAL A 1 39 ? -1.942 6.364 -1.979 1.00 0.00 39 VAL A CA 15
ATOM 13543 C C . VAL A 1 39 ? -1.938 5.414 -0.838 1.00 0.00 39 VAL A C 15
ATOM 13544 O O . VAL A 1 39 ? -2.811 5.447 0.040 1.00 0.00 39 VAL A O 15
ATOM 13557 N N . VAL A 1 40 ? -0.948 4.609 -0.846 1.00 0.00 40 VAL A N 15
ATOM 13558 C CA . VAL A 1 40 ? -0.637 3.763 0.228 1.00 0.00 40 VAL A CA 15
ATOM 13559 C C . VAL A 1 40 ? 0.837 3.952 0.425 1.00 0.00 40 VAL A C 15
ATOM 13560 O O . VAL A 1 40 ? 1.580 4.176 -0.553 1.00 0.00 40 VAL A O 15
ATOM 13573 N N . GLN A 1 41 ? 1.252 3.961 1.615 1.00 0.00 41 GLN A N 15
ATOM 13574 C CA . GLN A 1 41 ? 2.635 4.123 1.887 1.00 0.00 41 GLN A CA 15
ATOM 13575 C C . GLN A 1 41 ? 3.062 2.995 2.731 1.00 0.00 41 GLN A C 15
ATOM 13576 O O . GLN A 1 41 ? 2.413 2.694 3.750 1.00 0.00 41 GLN A O 15
ATOM 13590 N N . SER A 1 42 ? 4.079 2.329 2.301 1.00 0.00 42 SER A N 15
ATOM 13591 C CA . SER A 1 42 ? 4.622 1.253 3.072 1.00 0.00 42 SER A CA 15
ATOM 13592 C C . SER A 1 42 ? 5.472 1.860 4.175 1.00 0.00 42 SER A C 15
ATOM 13593 O O . SER A 1 42 ? 5.812 3.060 4.124 1.00 0.00 42 SER A O 15
ATOM 13601 N N . ASP A 1 43 ? 5.864 1.053 5.126 1.00 0.00 43 ASP A N 15
ATOM 13602 C CA . ASP A 1 43 ? 6.670 1.516 6.253 1.00 0.00 43 ASP A CA 15
ATOM 13603 C C . ASP A 1 43 ? 8.102 1.783 5.835 1.00 0.00 43 ASP A C 15
ATOM 13604 O O . ASP A 1 43 ? 8.902 2.306 6.594 1.00 0.00 43 ASP A O 15
ATOM 13613 N N . GLN A 1 44 ? 8.387 1.467 4.578 1.00 0.00 44 GLN A N 15
ATOM 13614 C CA . GLN A 1 44 ? 9.644 1.815 3.940 1.00 0.00 44 GLN A CA 15
ATOM 13615 C C . GLN A 1 44 ? 9.651 3.331 3.659 1.00 0.00 44 GLN A C 15
ATOM 13616 O O . GLN A 1 44 ? 10.683 3.923 3.387 1.00 0.00 44 GLN A O 15
ATOM 13630 N N . GLY A 1 45 ? 8.459 3.934 3.698 1.00 0.00 45 GLY A N 15
ATOM 13631 C CA . GLY A 1 45 ? 8.305 5.349 3.426 1.00 0.00 45 GLY A CA 15
ATOM 13632 C C . GLY A 1 45 ? 7.998 5.608 1.975 1.00 0.00 45 GLY A C 15
ATOM 13633 O O . GLY A 1 45 ? 7.991 6.742 1.517 1.00 0.00 45 GLY A O 15
ATOM 13637 N N . ARG A 1 46 ? 7.725 4.555 1.262 1.00 0.00 46 ARG A N 15
ATOM 13638 C CA . ARG A 1 46 ? 7.452 4.639 -0.143 1.00 0.00 46 ARG A CA 15
ATOM 13639 C C . ARG A 1 46 ? 5.961 4.901 -0.368 1.00 0.00 46 ARG A C 15
ATOM 13640 O O . ARG A 1 46 ? 5.138 4.016 -0.131 1.00 0.00 46 ARG A O 15
ATOM 13661 N N . GLU A 1 47 ? 5.612 6.138 -0.722 1.00 0.00 47 GLU A N 15
ATOM 13662 C CA . GLU A 1 47 ? 4.240 6.455 -1.110 1.00 0.00 47 GLU A CA 15
ATOM 13663 C C . GLU A 1 47 ? 4.090 6.019 -2.552 1.00 0.00 47 GLU A C 15
ATOM 13664 O O . GLU A 1 47 ? 4.798 6.535 -3.446 1.00 0.00 47 GLU A O 15
ATOM 13676 N N . PHE A 1 48 ? 3.221 5.114 -2.808 1.00 0.00 48 PHE A N 15
ATOM 13677 C CA . PHE A 1 48 ? 3.037 4.660 -4.149 1.00 0.00 48 PHE A CA 15
ATOM 13678 C C . PHE A 1 48 ? 1.576 4.551 -4.479 1.00 0.00 48 PHE A C 15
ATOM 13679 O O . PHE A 1 48 ? 0.718 4.790 -3.625 1.00 0.00 48 PHE A O 15
ATOM 13696 N N . THR A 1 49 ? 1.298 4.234 -5.707 1.00 0.00 49 THR A N 15
ATOM 13697 C CA . THR A 1 49 ? -0.039 4.127 -6.178 1.00 0.00 49 THR A CA 15
ATOM 13698 C C . THR A 1 49 ? -0.427 2.679 -6.212 1.00 0.00 49 THR A C 15
ATOM 13699 O O . THR A 1 49 ? 0.215 1.877 -6.886 1.00 0.00 49 THR A O 15
ATOM 13710 N N . ALA A 1 50 ? -1.425 2.343 -5.472 1.00 0.00 50 ALA A N 15
ATOM 13711 C CA . ALA A 1 50 ? -1.864 0.978 -5.424 1.00 0.00 50 ALA A CA 15
ATOM 13712 C C . ALA A 1 50 ? -3.203 0.807 -6.103 1.00 0.00 50 ALA A C 15
ATOM 13713 O O . ALA A 1 50 ? -4.103 1.620 -5.931 1.00 0.00 50 ALA A O 15
ATOM 13720 N N . ARG A 1 51 ? -3.327 -0.239 -6.884 1.00 0.00 51 ARG A N 15
ATOM 13721 C CA . ARG A 1 51 ? -4.582 -0.552 -7.538 1.00 0.00 51 ARG A CA 15
ATOM 13722 C C . ARG A 1 51 ? -5.371 -1.463 -6.636 1.00 0.00 51 ARG A C 15
ATOM 13723 O O . ARG A 1 51 ? -4.779 -2.224 -5.880 1.00 0.00 51 ARG A O 15
ATOM 13744 N N . GLY A 1 52 ? -6.693 -1.457 -6.754 1.00 0.00 52 GLY A N 15
ATOM 13745 C CA . GLY A 1 52 ? -7.547 -2.359 -5.947 1.00 0.00 52 GLY A CA 15
ATOM 13746 C C . GLY A 1 52 ? -7.482 -3.819 -6.420 1.00 0.00 52 GLY A C 15
ATOM 13747 O O . GLY A 1 52 ? -8.429 -4.574 -6.316 1.00 0.00 52 GLY A O 15
ATOM 13751 N N . ASN A 1 53 ? -6.357 -4.173 -6.974 1.00 0.00 53 ASN A N 15
ATOM 13752 C CA . ASN A 1 53 ? -6.062 -5.508 -7.447 1.00 0.00 53 ASN A CA 15
ATOM 13753 C C . ASN A 1 53 ? -4.783 -5.940 -6.768 1.00 0.00 53 ASN A C 15
ATOM 13754 O O . ASN A 1 53 ? -4.367 -7.077 -6.844 1.00 0.00 53 ASN A O 15
ATOM 13765 N N . GLN A 1 54 ? -4.178 -4.978 -6.090 1.00 0.00 54 GLN A N 15
ATOM 13766 C CA . GLN A 1 54 ? -2.898 -5.128 -5.440 1.00 0.00 54 GLN A CA 15
ATOM 13767 C C . GLN A 1 54 ? -3.049 -4.956 -3.953 1.00 0.00 54 GLN A C 15
ATOM 13768 O O . GLN A 1 54 ? -2.084 -5.088 -3.215 1.00 0.00 54 GLN A O 15
ATOM 13782 N N . VAL A 1 55 ? -4.256 -4.678 -3.511 1.00 0.00 55 VAL A N 15
ATOM 13783 C CA . VAL A 1 55 ? -4.473 -4.310 -2.132 1.00 0.00 55 VAL A CA 15
ATOM 13784 C C . VAL A 1 55 ? -5.469 -5.216 -1.521 1.00 0.00 55 VAL A C 15
ATOM 13785 O O . VAL A 1 55 ? -6.477 -5.566 -2.137 1.00 0.00 55 VAL A O 15
ATOM 13798 N N . ARG A 1 56 ? -5.161 -5.623 -0.348 1.00 0.00 56 ARG A N 15
ATOM 13799 C CA . ARG A 1 56 ? -5.990 -6.397 0.454 1.00 0.00 56 ARG A CA 15
ATOM 13800 C C . ARG A 1 56 ? -5.833 -5.835 1.827 1.00 0.00 56 ARG A C 15
ATOM 13801 O O . ARG A 1 56 ? -4.714 -5.507 2.221 1.00 0.00 56 ARG A O 15
ATOM 13822 N N . LEU A 1 57 ? -6.897 -5.649 2.513 1.00 0.00 57 LEU A N 15
ATOM 13823 C CA . LEU A 1 57 ? -6.826 -5.175 3.886 1.00 0.00 57 LEU A CA 15
ATOM 13824 C C . LEU A 1 57 ? -6.288 -6.262 4.832 1.00 0.00 57 LEU A C 15
ATOM 13825 O O . LEU A 1 57 ? -5.797 -7.302 4.375 1.00 0.00 57 LEU A O 15
ATOM 13841 N N . ILE A 1 58 ? -6.313 -5.996 6.111 1.00 0.00 58 ILE A N 15
ATOM 13842 C CA . ILE A 1 58 ? -5.868 -6.948 7.113 1.00 0.00 58 ILE A CA 15
ATOM 13843 C C . ILE A 1 58 ? -6.725 -8.227 7.155 1.00 0.00 58 ILE A C 15
ATOM 13844 O O . ILE A 1 58 ? -7.777 -8.286 7.797 1.00 0.00 58 ILE A O 15
ATOM 13860 N N . GLU A 1 59 ? -6.264 -9.197 6.418 1.00 0.00 59 GLU A N 15
ATOM 13861 C CA . GLU A 1 59 ? -6.822 -10.511 6.301 1.00 0.00 59 GLU A CA 15
ATOM 13862 C C . GLU A 1 59 ? -5.729 -11.371 5.716 1.00 0.00 59 GLU A C 15
ATOM 13863 O O . GLU A 1 59 ? -5.982 -12.268 4.931 1.00 0.00 59 GLU A O 15
ATOM 13876 N N . SER A 1 1 ? -16.174 12.836 -14.676 1.00 0.00 1 SER A N 16
ATOM 13877 C CA . SER A 1 1 ? -16.834 12.036 -13.668 1.00 0.00 1 SER A CA 16
ATOM 13878 C C . SER A 1 1 ? -16.785 10.600 -14.124 1.00 0.00 1 SER A C 16
ATOM 13879 O O . SER A 1 1 ? -17.109 10.320 -15.268 1.00 0.00 1 SER A O 16
ATOM 13889 N N . ASN A 1 2 ? -16.343 9.711 -13.263 1.00 0.00 2 ASN A N 16
ATOM 13890 C CA . ASN A 1 2 ? -16.165 8.317 -13.621 1.00 0.00 2 ASN A CA 16
ATOM 13891 C C . ASN A 1 2 ? -16.574 7.483 -12.452 1.00 0.00 2 ASN A C 16
ATOM 13892 O O . ASN A 1 2 ? -16.478 7.939 -11.313 1.00 0.00 2 ASN A O 16
ATOM 13903 N N . ALA A 1 3 ? -17.037 6.292 -12.713 1.00 0.00 3 ALA A N 16
ATOM 13904 C CA . ALA A 1 3 ? -17.457 5.404 -11.669 1.00 0.00 3 ALA A CA 16
ATOM 13905 C C . ALA A 1 3 ? -16.276 4.581 -11.208 1.00 0.00 3 ALA A C 16
ATOM 13906 O O . ALA A 1 3 ? -15.880 3.621 -11.857 1.00 0.00 3 ALA A O 16
ATOM 13913 N N . MET A 1 4 ? -15.655 5.030 -10.155 1.00 0.00 4 MET A N 16
ATOM 13914 C CA . MET A 1 4 ? -14.531 4.352 -9.578 1.00 0.00 4 MET A CA 16
ATOM 13915 C C . MET A 1 4 ? -14.794 4.104 -8.116 1.00 0.00 4 MET A C 16
ATOM 13916 O O . MET A 1 4 ? -14.602 4.990 -7.283 1.00 0.00 4 MET A O 16
ATOM 13930 N N . GLU A 1 5 ? -15.294 2.942 -7.807 1.00 0.00 5 GLU A N 16
ATOM 13931 C CA . GLU A 1 5 ? -15.574 2.600 -6.444 1.00 0.00 5 GLU A CA 16
ATOM 13932 C C . GLU A 1 5 ? -14.377 1.914 -5.794 1.00 0.00 5 GLU A C 16
ATOM 13933 O O . GLU A 1 5 ? -14.070 0.754 -6.047 1.00 0.00 5 GLU A O 16
ATOM 13945 N N . LEU A 1 6 ? -13.658 2.677 -5.030 1.00 0.00 6 LEU A N 16
ATOM 13946 C CA . LEU A 1 6 ? -12.521 2.186 -4.307 1.00 0.00 6 LEU A CA 16
ATOM 13947 C C . LEU A 1 6 ? -12.752 2.421 -2.859 1.00 0.00 6 LEU A C 16
ATOM 13948 O O . LEU A 1 6 ? -12.529 3.521 -2.347 1.00 0.00 6 LEU A O 16
ATOM 13964 N N . ASP A 1 7 ? -13.279 1.416 -2.218 1.00 0.00 7 ASP A N 16
ATOM 13965 C CA . ASP A 1 7 ? -13.607 1.492 -0.813 1.00 0.00 7 ASP A CA 16
ATOM 13966 C C . ASP A 1 7 ? -12.375 1.232 0.002 1.00 0.00 7 ASP A C 16
ATOM 13967 O O . ASP A 1 7 ? -12.003 0.099 0.282 1.00 0.00 7 ASP A O 16
ATOM 13976 N N . LEU A 1 8 ? -11.668 2.298 0.180 1.00 0.00 8 LEU A N 16
ATOM 13977 C CA . LEU A 1 8 ? -10.450 2.384 0.921 1.00 0.00 8 LEU A CA 16
ATOM 13978 C C . LEU A 1 8 ? -10.406 3.768 1.516 1.00 0.00 8 LEU A C 16
ATOM 13979 O O . LEU A 1 8 ? -10.776 4.745 0.839 1.00 0.00 8 LEU A O 16
ATOM 13995 N N . GLN A 1 9 ? -9.998 3.878 2.737 1.00 0.00 9 GLN A N 16
ATOM 13996 C CA . GLN A 1 9 ? -9.957 5.137 3.420 1.00 0.00 9 GLN A CA 16
ATOM 13997 C C . GLN A 1 9 ? -8.543 5.454 3.894 1.00 0.00 9 GLN A C 16
ATOM 13998 O O . GLN A 1 9 ? -7.713 4.561 4.058 1.00 0.00 9 GLN A O 16
ATOM 14012 N N . PRO A 1 10 ? -8.232 6.739 4.090 1.00 0.00 10 PRO A N 16
ATOM 14013 C CA . PRO A 1 10 ? -6.936 7.142 4.583 1.00 0.00 10 PRO A CA 16
ATOM 14014 C C . PRO A 1 10 ? -6.756 6.725 6.039 1.00 0.00 10 PRO A C 16
ATOM 14015 O O . PRO A 1 10 ? -7.424 7.244 6.939 1.00 0.00 10 PRO A O 16
ATOM 14026 N N . GLY A 1 11 ? -5.881 5.782 6.249 1.00 0.00 11 GLY A N 16
ATOM 14027 C CA . GLY A 1 11 ? -5.642 5.257 7.553 1.00 0.00 11 GLY A CA 16
ATOM 14028 C C . GLY A 1 11 ? -5.637 3.747 7.554 1.00 0.00 11 GLY A C 16
ATOM 14029 O O . GLY A 1 11 ? -5.074 3.129 8.464 1.00 0.00 11 GLY A O 16
ATOM 14033 N N . ASP A 1 12 ? -6.236 3.151 6.514 1.00 0.00 12 ASP A N 16
ATOM 14034 C CA . ASP A 1 12 ? -6.349 1.700 6.401 1.00 0.00 12 ASP A CA 16
ATOM 14035 C C . ASP A 1 12 ? -5.014 1.007 6.375 1.00 0.00 12 ASP A C 16
ATOM 14036 O O . ASP A 1 12 ? -4.135 1.329 5.552 1.00 0.00 12 ASP A O 16
ATOM 14045 N N . VAL A 1 13 ? -4.851 0.070 7.281 1.00 0.00 13 VAL A N 16
ATOM 14046 C CA . VAL A 1 13 ? -3.661 -0.737 7.361 1.00 0.00 13 VAL A CA 16
ATOM 14047 C C . VAL A 1 13 ? -3.930 -2.020 6.597 1.00 0.00 13 VAL A C 16
ATOM 14048 O O . VAL A 1 13 ? -4.647 -2.902 7.071 1.00 0.00 13 VAL A O 16
ATOM 14061 N N . VAL A 1 14 ? -3.386 -2.109 5.426 1.00 0.00 14 VAL A N 16
ATOM 14062 C CA . VAL A 1 14 ? -3.664 -3.211 4.535 1.00 0.00 14 VAL A CA 16
ATOM 14063 C C . VAL A 1 14 ? -2.375 -3.797 3.983 1.00 0.00 14 VAL A C 16
ATOM 14064 O O . VAL A 1 14 ? -1.270 -3.309 4.284 1.00 0.00 14 VAL A O 16
ATOM 14077 N N . LYS A 1 15 ? -2.513 -4.841 3.215 1.00 0.00 15 LYS A N 16
ATOM 14078 C CA . LYS A 1 15 ? -1.408 -5.439 2.531 1.00 0.00 15 LYS A CA 16
ATOM 14079 C C . LYS A 1 15 ? -1.480 -5.084 1.076 1.00 0.00 15 LYS A C 16
ATOM 14080 O O . LYS A 1 15 ? -2.502 -5.310 0.411 1.00 0.00 15 LYS A O 16
ATOM 14099 N N . VAL A 1 16 ? -0.436 -4.501 0.598 1.00 0.00 16 VAL A N 16
ATOM 14100 C CA . VAL A 1 16 ? -0.356 -4.070 -0.761 1.00 0.00 16 VAL A CA 16
ATOM 14101 C C . VAL A 1 16 ? 0.890 -4.650 -1.360 1.00 0.00 16 VAL A C 16
ATOM 14102 O O . VAL A 1 16 ? 1.950 -4.645 -0.730 1.00 0.00 16 VAL A O 16
ATOM 14115 N N . LEU A 1 17 ? 0.779 -5.183 -2.529 1.00 0.00 17 LEU A N 16
ATOM 14116 C CA . LEU A 1 17 ? 1.932 -5.653 -3.207 1.00 0.00 17 LEU A CA 16
ATOM 14117 C C . LEU A 1 17 ? 2.526 -4.478 -3.948 1.00 0.00 17 LEU A C 16
ATOM 14118 O O . LEU A 1 17 ? 1.996 -4.022 -4.968 1.00 0.00 17 LEU A O 16
ATOM 14134 N N . GLU A 1 18 ? 3.547 -3.931 -3.338 1.00 0.00 18 GLU A N 16
ATOM 14135 C CA . GLU A 1 18 ? 4.270 -2.789 -3.844 1.00 0.00 18 GLU A CA 16
ATOM 14136 C C . GLU A 1 18 ? 5.130 -3.205 -5.021 1.00 0.00 18 GLU A C 16
ATOM 14137 O O . GLU A 1 18 ? 4.901 -2.834 -6.166 1.00 0.00 18 GLU A O 16
ATOM 14149 N N . SER A 1 19 ? 6.085 -4.018 -4.710 1.00 0.00 19 SER A N 16
ATOM 14150 C CA . SER A 1 19 ? 7.077 -4.421 -5.619 1.00 0.00 19 SER A CA 16
ATOM 14151 C C . SER A 1 19 ? 7.049 -5.928 -5.751 1.00 0.00 19 SER A C 16
ATOM 14152 O O . SER A 1 19 ? 6.871 -6.635 -4.759 1.00 0.00 19 SER A O 16
ATOM 14160 N N . ALA A 1 20 ? 7.229 -6.418 -6.966 1.00 0.00 20 ALA A N 16
ATOM 14161 C CA . ALA A 1 20 ? 7.196 -7.856 -7.252 1.00 0.00 20 ALA A CA 16
ATOM 14162 C C . ALA A 1 20 ? 8.336 -8.606 -6.561 1.00 0.00 20 ALA A C 16
ATOM 14163 O O . ALA A 1 20 ? 8.257 -9.796 -6.352 1.00 0.00 20 ALA A O 16
ATOM 14170 N N . ALA A 1 21 ? 9.380 -7.883 -6.193 1.00 0.00 21 ALA A N 16
ATOM 14171 C CA . ALA A 1 21 ? 10.531 -8.476 -5.522 1.00 0.00 21 ALA A CA 16
ATOM 14172 C C . ALA A 1 21 ? 10.342 -8.472 -4.003 1.00 0.00 21 ALA A C 16
ATOM 14173 O O . ALA A 1 21 ? 11.226 -8.869 -3.262 1.00 0.00 21 ALA A O 16
ATOM 14180 N N . LEU A 1 22 ? 9.190 -8.005 -3.559 1.00 0.00 22 LEU A N 16
ATOM 14181 C CA . LEU A 1 22 ? 8.878 -7.953 -2.138 1.00 0.00 22 LEU A CA 16
ATOM 14182 C C . LEU A 1 22 ? 7.582 -8.689 -1.865 1.00 0.00 22 LEU A C 16
ATOM 14183 O O . LEU A 1 22 ? 7.475 -9.450 -0.916 1.00 0.00 22 LEU A O 16
ATOM 14199 N N . GLY A 1 23 ? 6.598 -8.451 -2.704 1.00 0.00 23 GLY A N 16
ATOM 14200 C CA . GLY A 1 23 ? 5.335 -9.086 -2.535 1.00 0.00 23 GLY A CA 16
ATOM 14201 C C . GLY A 1 23 ? 4.395 -8.207 -1.768 1.00 0.00 23 GLY A C 16
ATOM 14202 O O . GLY A 1 23 ? 4.485 -6.970 -1.839 1.00 0.00 23 GLY A O 16
ATOM 14206 N N . TRP A 1 24 ? 3.496 -8.830 -1.073 1.00 0.00 24 TRP A N 16
ATOM 14207 C CA . TRP A 1 24 ? 2.524 -8.165 -0.248 1.00 0.00 24 TRP A CA 16
ATOM 14208 C C . TRP A 1 24 ? 3.168 -7.618 1.002 1.00 0.00 24 TRP A C 16
ATOM 14209 O O . TRP A 1 24 ? 3.562 -8.369 1.890 1.00 0.00 24 TRP A O 16
ATOM 14230 N N . VAL A 1 25 ? 3.293 -6.327 1.055 1.00 0.00 25 VAL A N 16
ATOM 14231 C CA . VAL A 1 25 ? 3.884 -5.680 2.180 1.00 0.00 25 VAL A CA 16
ATOM 14232 C C . VAL A 1 25 ? 2.825 -4.909 2.938 1.00 0.00 25 VAL A C 16
ATOM 14233 O O . VAL A 1 25 ? 1.718 -4.680 2.434 1.00 0.00 25 VAL A O 16
ATOM 14246 N N . ARG A 1 26 ? 3.155 -4.524 4.129 1.00 0.00 26 ARG A N 16
ATOM 14247 C CA . ARG A 1 26 ? 2.258 -3.792 4.972 1.00 0.00 26 ARG A CA 16
ATOM 14248 C C . ARG A 1 26 ? 2.308 -2.327 4.586 1.00 0.00 26 ARG A C 16
ATOM 14249 O O . ARG A 1 26 ? 3.381 -1.706 4.574 1.00 0.00 26 ARG A O 16
ATOM 14270 N N . ALA A 1 27 ? 1.177 -1.793 4.277 1.00 0.00 27 ALA A N 16
ATOM 14271 C CA . ALA A 1 27 ? 1.076 -0.430 3.831 1.00 0.00 27 ALA A CA 16
ATOM 14272 C C . ALA A 1 27 ? -0.159 0.227 4.407 1.00 0.00 27 ALA A C 16
ATOM 14273 O O . ALA A 1 27 ? -1.051 -0.449 4.933 1.00 0.00 27 ALA A O 16
ATOM 14280 N N . ARG A 1 28 ? -0.187 1.531 4.370 1.00 0.00 28 ARG A N 16
ATOM 14281 C CA . ARG A 1 28 ? -1.344 2.289 4.809 1.00 0.00 28 ARG A CA 16
ATOM 14282 C C . ARG A 1 28 ? -1.811 3.173 3.723 1.00 0.00 28 ARG A C 16
ATOM 14283 O O . ARG A 1 28 ? -0.997 3.787 3.034 1.00 0.00 28 ARG A O 16
ATOM 14304 N N . VAL A 1 29 ? -3.100 3.218 3.549 1.00 0.00 29 VAL A N 16
ATOM 14305 C CA . VAL A 1 29 ? -3.712 4.111 2.598 1.00 0.00 29 VAL A CA 16
ATOM 14306 C C . VAL A 1 29 ? -3.587 5.507 3.149 1.00 0.00 29 VAL A C 16
ATOM 14307 O O . VAL A 1 29 ? -4.111 5.802 4.206 1.00 0.00 29 VAL A O 16
ATOM 14320 N N . ILE A 1 30 ? -2.843 6.337 2.471 1.00 0.00 30 ILE A N 16
ATOM 14321 C CA . ILE A 1 30 ? -2.647 7.693 2.920 1.00 0.00 30 ILE A CA 16
ATOM 14322 C C . ILE A 1 30 ? -3.775 8.519 2.489 1.00 0.00 30 ILE A C 16
ATOM 14323 O O . ILE A 1 30 ? -4.252 9.362 3.237 1.00 0.00 30 ILE A O 16
ATOM 14339 N N . ARG A 1 31 ? -4.216 8.306 1.292 1.00 0.00 31 ARG A N 16
ATOM 14340 C CA . ARG A 1 31 ? -5.212 9.065 0.800 1.00 0.00 31 ARG A CA 16
ATOM 14341 C C . ARG A 1 31 ? -5.856 8.373 -0.342 1.00 0.00 31 ARG A C 16
ATOM 14342 O O . ARG A 1 31 ? -5.254 7.517 -1.006 1.00 0.00 31 ARG A O 16
ATOM 14363 N N . VAL A 1 32 ? -7.019 8.765 -0.575 1.00 0.00 32 VAL A N 16
ATOM 14364 C CA . VAL A 1 32 ? -7.816 8.196 -1.622 1.00 0.00 32 VAL A CA 16
ATOM 14365 C C . VAL A 1 32 ? -8.012 9.195 -2.751 1.00 0.00 32 VAL A C 16
ATOM 14366 O O . VAL A 1 32 ? -8.505 10.302 -2.558 1.00 0.00 32 VAL A O 16
ATOM 14379 N N . LYS A 1 33 ? -7.494 8.836 -3.885 1.00 0.00 33 LYS A N 16
ATOM 14380 C CA . LYS A 1 33 ? -7.610 9.593 -5.071 1.00 0.00 33 LYS A CA 16
ATOM 14381 C C . LYS A 1 33 ? -8.280 8.816 -6.120 1.00 0.00 33 LYS A C 16
ATOM 14382 O O . LYS A 1 33 ? -8.364 7.589 -6.054 1.00 0.00 33 LYS A O 16
ATOM 14401 N N . SER A 1 34 ? -8.695 9.505 -7.101 1.00 0.00 34 SER A N 16
ATOM 14402 C CA . SER A 1 34 ? -9.333 8.907 -8.179 1.00 0.00 34 SER A CA 16
ATOM 14403 C C . SER A 1 34 ? -8.326 8.631 -9.300 1.00 0.00 34 SER A C 16
ATOM 14404 O O . SER A 1 34 ? -7.142 8.981 -9.173 1.00 0.00 34 SER A O 16
ATOM 14412 N N . GLY A 1 35 ? -8.769 7.954 -10.355 1.00 0.00 35 GLY A N 16
ATOM 14413 C CA . GLY A 1 35 ? -7.867 7.577 -11.434 1.00 0.00 35 GLY A CA 16
ATOM 14414 C C . GLY A 1 35 ? -7.067 6.354 -11.043 1.00 0.00 35 GLY A C 16
ATOM 14415 O O . GLY A 1 35 ? -6.180 5.888 -11.775 1.00 0.00 35 GLY A O 16
ATOM 14419 N N . GLY A 1 36 ? -7.410 5.818 -9.885 1.00 0.00 36 GLY A N 16
ATOM 14420 C CA . GLY A 1 36 ? -6.699 4.720 -9.326 1.00 0.00 36 GLY A CA 16
ATOM 14421 C C . GLY A 1 36 ? -5.418 5.190 -8.690 1.00 0.00 36 GLY A C 16
ATOM 14422 O O . GLY A 1 36 ? -4.475 4.440 -8.570 1.00 0.00 36 GLY A O 16
ATOM 14426 N N . ARG A 1 37 ? -5.399 6.450 -8.273 1.00 0.00 37 ARG A N 16
ATOM 14427 C CA . ARG A 1 37 ? -4.232 7.044 -7.645 1.00 0.00 37 ARG A CA 16
ATOM 14428 C C . ARG A 1 37 ? -4.376 6.962 -6.169 1.00 0.00 37 ARG A C 16
ATOM 14429 O O . ARG A 1 37 ? -4.034 7.879 -5.418 1.00 0.00 37 ARG A O 16
ATOM 14450 N N . VAL A 1 38 ? -4.850 5.858 -5.775 1.00 0.00 38 VAL A N 16
ATOM 14451 C CA . VAL A 1 38 ? -4.992 5.534 -4.396 1.00 0.00 38 VAL A CA 16
ATOM 14452 C C . VAL A 1 38 ? -3.627 5.392 -3.791 1.00 0.00 38 VAL A C 16
ATOM 14453 O O . VAL A 1 38 ? -2.799 4.575 -4.220 1.00 0.00 38 VAL A O 16
ATOM 14466 N N . VAL A 1 39 ? -3.381 6.237 -2.867 1.00 0.00 39 VAL A N 16
ATOM 14467 C CA . VAL A 1 39 ? -2.102 6.382 -2.293 1.00 0.00 39 VAL A CA 16
ATOM 14468 C C . VAL A 1 39 ? -1.954 5.529 -1.091 1.00 0.00 39 VAL A C 16
ATOM 14469 O O . VAL A 1 39 ? -2.765 5.597 -0.172 1.00 0.00 39 VAL A O 16
ATOM 14482 N N . VAL A 1 40 ? -0.919 4.775 -1.078 1.00 0.00 40 VAL A N 16
ATOM 14483 C CA . VAL A 1 40 ? -0.583 3.969 0.031 1.00 0.00 40 VAL A CA 16
ATOM 14484 C C . VAL A 1 40 ? 0.904 4.110 0.215 1.00 0.00 40 VAL A C 16
ATOM 14485 O O . VAL A 1 40 ? 1.618 4.463 -0.740 1.00 0.00 40 VAL A O 16
ATOM 14498 N N . GLN A 1 41 ? 1.358 3.897 1.395 1.00 0.00 41 GLN A N 16
ATOM 14499 C CA . GLN A 1 41 ? 2.759 3.958 1.668 1.00 0.00 41 GLN A CA 16
ATOM 14500 C C . GLN A 1 41 ? 3.164 2.759 2.471 1.00 0.00 41 GLN A C 16
ATOM 14501 O O . GLN A 1 41 ? 2.543 2.452 3.511 1.00 0.00 41 GLN A O 16
ATOM 14515 N N . SER A 1 42 ? 4.154 2.070 1.979 1.00 0.00 42 SER A N 16
ATOM 14516 C CA . SER A 1 42 ? 4.719 0.919 2.654 1.00 0.00 42 SER A CA 16
ATOM 14517 C C . SER A 1 42 ? 5.512 1.379 3.877 1.00 0.00 42 SER A C 16
ATOM 14518 O O . SER A 1 42 ? 5.895 2.560 3.966 1.00 0.00 42 SER A O 16
ATOM 14526 N N . ASP A 1 43 ? 5.784 0.455 4.802 1.00 0.00 43 ASP A N 16
ATOM 14527 C CA . ASP A 1 43 ? 6.568 0.763 6.025 1.00 0.00 43 ASP A CA 16
ATOM 14528 C C . ASP A 1 43 ? 7.969 1.295 5.737 1.00 0.00 43 ASP A C 16
ATOM 14529 O O . ASP A 1 43 ? 8.598 1.888 6.593 1.00 0.00 43 ASP A O 16
ATOM 14538 N N . GLN A 1 44 ? 8.431 1.124 4.513 1.00 0.00 44 GLN A N 16
ATOM 14539 C CA . GLN A 1 44 ? 9.747 1.599 4.127 1.00 0.00 44 GLN A CA 16
ATOM 14540 C C . GLN A 1 44 ? 9.684 3.060 3.644 1.00 0.00 44 GLN A C 16
ATOM 14541 O O . GLN A 1 44 ? 10.620 3.551 3.030 1.00 0.00 44 GLN A O 16
ATOM 14555 N N . GLY A 1 45 ? 8.554 3.723 3.910 1.00 0.00 45 GLY A N 16
ATOM 14556 C CA . GLY A 1 45 ? 8.387 5.140 3.588 1.00 0.00 45 GLY A CA 16
ATOM 14557 C C . GLY A 1 45 ? 8.310 5.405 2.105 1.00 0.00 45 GLY A C 16
ATOM 14558 O O . GLY A 1 45 ? 8.808 6.405 1.611 1.00 0.00 45 GLY A O 16
ATOM 14562 N N . ARG A 1 46 ? 7.700 4.502 1.403 1.00 0.00 46 ARG A N 16
ATOM 14563 C CA . ARG A 1 46 ? 7.564 4.585 0.007 1.00 0.00 46 ARG A CA 16
ATOM 14564 C C . ARG A 1 46 ? 6.110 4.757 -0.365 1.00 0.00 46 ARG A C 16
ATOM 14565 O O . ARG A 1 46 ? 5.306 3.848 -0.139 1.00 0.00 46 ARG A O 16
ATOM 14586 N N . GLU A 1 47 ? 5.765 5.948 -0.833 1.00 0.00 47 GLU A N 16
ATOM 14587 C CA . GLU A 1 47 ? 4.422 6.236 -1.309 1.00 0.00 47 GLU A CA 16
ATOM 14588 C C . GLU A 1 47 ? 4.341 5.780 -2.754 1.00 0.00 47 GLU A C 16
ATOM 14589 O O . GLU A 1 47 ? 5.301 5.947 -3.515 1.00 0.00 47 GLU A O 16
ATOM 14601 N N . PHE A 1 48 ? 3.236 5.212 -3.123 1.00 0.00 48 PHE A N 16
ATOM 14602 C CA . PHE A 1 48 ? 3.010 4.797 -4.476 1.00 0.00 48 PHE A CA 16
ATOM 14603 C C . PHE A 1 48 ? 1.535 4.756 -4.759 1.00 0.00 48 PHE A C 16
ATOM 14604 O O . PHE A 1 48 ? 0.710 4.892 -3.841 1.00 0.00 48 PHE A O 16
ATOM 14621 N N . THR A 1 49 ? 1.204 4.616 -6.005 1.00 0.00 49 THR A N 16
ATOM 14622 C CA . THR A 1 49 ? -0.151 4.532 -6.417 1.00 0.00 49 THR A CA 16
ATOM 14623 C C . THR A 1 49 ? -0.484 3.065 -6.580 1.00 0.00 49 THR A C 16
ATOM 14624 O O . THR A 1 49 ? 0.226 2.325 -7.267 1.00 0.00 49 THR A O 16
ATOM 14635 N N . ALA A 1 50 ? -1.503 2.634 -5.922 1.00 0.00 50 ALA A N 16
ATOM 14636 C CA . ALA A 1 50 ? -1.842 1.247 -5.948 1.00 0.00 50 ALA A CA 16
ATOM 14637 C C . ALA A 1 50 ? -3.025 1.003 -6.850 1.00 0.00 50 ALA A C 16
ATOM 14638 O O . ALA A 1 50 ? -3.688 1.933 -7.288 1.00 0.00 50 ALA A O 16
ATOM 14645 N N . ARG A 1 51 ? -3.264 -0.234 -7.159 1.00 0.00 51 ARG A N 16
ATOM 14646 C CA . ARG A 1 51 ? -4.407 -0.608 -7.939 1.00 0.00 51 ARG A CA 16
ATOM 14647 C C . ARG A 1 51 ? -5.195 -1.585 -7.107 1.00 0.00 51 ARG A C 16
ATOM 14648 O O . ARG A 1 51 ? -4.610 -2.259 -6.277 1.00 0.00 51 ARG A O 16
ATOM 14669 N N . GLY A 1 52 ? -6.498 -1.675 -7.332 1.00 0.00 52 GLY A N 16
ATOM 14670 C CA . GLY A 1 52 ? -7.377 -2.517 -6.493 1.00 0.00 52 GLY A CA 16
ATOM 14671 C C . GLY A 1 52 ? -7.006 -3.995 -6.444 1.00 0.00 52 GLY A C 16
ATOM 14672 O O . GLY A 1 52 ? -7.392 -4.697 -5.534 1.00 0.00 52 GLY A O 16
ATOM 14676 N N . ASN A 1 53 ? -6.254 -4.461 -7.410 1.00 0.00 53 ASN A N 16
ATOM 14677 C CA . ASN A 1 53 ? -5.842 -5.861 -7.431 1.00 0.00 53 ASN A CA 16
ATOM 14678 C C . ASN A 1 53 ? -4.523 -6.048 -6.710 1.00 0.00 53 ASN A C 16
ATOM 14679 O O . ASN A 1 53 ? -4.080 -7.160 -6.485 1.00 0.00 53 ASN A O 16
ATOM 14690 N N . GLN A 1 54 ? -3.911 -4.943 -6.334 1.00 0.00 54 GLN A N 16
ATOM 14691 C CA . GLN A 1 54 ? -2.655 -4.969 -5.639 1.00 0.00 54 GLN A CA 16
ATOM 14692 C C . GLN A 1 54 ? -2.888 -4.659 -4.179 1.00 0.00 54 GLN A C 16
ATOM 14693 O O . GLN A 1 54 ? -1.945 -4.597 -3.401 1.00 0.00 54 GLN A O 16
ATOM 14707 N N . VAL A 1 55 ? -4.142 -4.455 -3.812 1.00 0.00 55 VAL A N 16
ATOM 14708 C CA . VAL A 1 55 ? -4.482 -4.092 -2.450 1.00 0.00 55 VAL A CA 16
ATOM 14709 C C . VAL A 1 55 ? -5.422 -5.086 -1.898 1.00 0.00 55 VAL A C 16
ATOM 14710 O O . VAL A 1 55 ? -6.388 -5.489 -2.546 1.00 0.00 55 VAL A O 16
ATOM 14723 N N . ARG A 1 56 ? -5.130 -5.501 -0.723 1.00 0.00 56 ARG A N 16
ATOM 14724 C CA . ARG A 1 56 ? -5.917 -6.398 -0.032 1.00 0.00 56 ARG A CA 16
ATOM 14725 C C . ARG A 1 56 ? -6.012 -5.961 1.380 1.00 0.00 56 ARG A C 16
ATOM 14726 O O . ARG A 1 56 ? -5.025 -5.553 1.987 1.00 0.00 56 ARG A O 16
ATOM 14747 N N . LEU A 1 57 ? -7.185 -6.007 1.878 1.00 0.00 57 LEU A N 16
ATOM 14748 C CA . LEU A 1 57 ? -7.453 -5.723 3.269 1.00 0.00 57 LEU A CA 16
ATOM 14749 C C . LEU A 1 57 ? -6.890 -6.853 4.138 1.00 0.00 57 LEU A C 16
ATOM 14750 O O . LEU A 1 57 ? -6.211 -7.762 3.631 1.00 0.00 57 LEU A O 16
ATOM 14766 N N . ILE A 1 58 ? -7.123 -6.789 5.426 1.00 0.00 58 ILE A N 16
ATOM 14767 C CA . ILE A 1 58 ? -6.718 -7.864 6.315 1.00 0.00 58 ILE A CA 16
ATOM 14768 C C . ILE A 1 58 ? -7.580 -9.131 6.136 1.00 0.00 58 ILE A C 16
ATOM 14769 O O . ILE A 1 58 ? -8.469 -9.436 6.916 1.00 0.00 58 ILE A O 16
ATOM 14785 N N . GLU A 1 59 ? -7.316 -9.772 5.048 1.00 0.00 59 GLU A N 16
ATOM 14786 C CA . GLU A 1 59 ? -7.933 -10.987 4.602 1.00 0.00 59 GLU A CA 16
ATOM 14787 C C . GLU A 1 59 ? -6.891 -11.626 3.674 1.00 0.00 59 GLU A C 16
ATOM 14788 O O . GLU A 1 59 ? -6.040 -12.385 4.149 1.00 0.00 59 GLU A O 16
ATOM 14801 N N . SER A 1 1 ? -19.841 -0.554 -7.574 1.00 0.00 1 SER A N 17
ATOM 14802 C CA . SER A 1 1 ? -20.405 -1.184 -6.399 1.00 0.00 1 SER A CA 17
ATOM 14803 C C . SER A 1 1 ? -20.113 -2.664 -6.487 1.00 0.00 1 SER A C 17
ATOM 14804 O O . SER A 1 1 ? -20.831 -3.398 -7.163 1.00 0.00 1 SER A O 17
ATOM 14814 N N . ASN A 1 2 ? -19.027 -3.063 -5.878 1.00 0.00 2 ASN A N 17
ATOM 14815 C CA . ASN A 1 2 ? -18.535 -4.420 -5.883 1.00 0.00 2 ASN A CA 17
ATOM 14816 C C . ASN A 1 2 ? -17.389 -4.422 -4.893 1.00 0.00 2 ASN A C 17
ATOM 14817 O O . ASN A 1 2 ? -17.223 -3.434 -4.170 1.00 0.00 2 ASN A O 17
ATOM 14828 N N . ALA A 1 3 ? -16.644 -5.477 -4.821 1.00 0.00 3 ALA A N 17
ATOM 14829 C CA . ALA A 1 3 ? -15.514 -5.541 -3.941 1.00 0.00 3 ALA A CA 17
ATOM 14830 C C . ALA A 1 3 ? -14.217 -5.459 -4.756 1.00 0.00 3 ALA A C 17
ATOM 14831 O O . ALA A 1 3 ? -13.177 -6.002 -4.352 1.00 0.00 3 ALA A O 17
ATOM 14838 N N . MET A 1 4 ? -14.266 -4.755 -5.883 1.00 0.00 4 MET A N 17
ATOM 14839 C CA . MET A 1 4 ? -13.107 -4.676 -6.773 1.00 0.00 4 MET A CA 17
ATOM 14840 C C . MET A 1 4 ? -12.498 -3.287 -6.749 1.00 0.00 4 MET A C 17
ATOM 14841 O O . MET A 1 4 ? -11.293 -3.096 -6.999 1.00 0.00 4 MET A O 17
ATOM 14855 N N . GLU A 1 5 ? -13.311 -2.353 -6.435 1.00 0.00 5 GLU A N 17
ATOM 14856 C CA . GLU A 1 5 ? -12.928 -1.000 -6.294 1.00 0.00 5 GLU A CA 17
ATOM 14857 C C . GLU A 1 5 ? -12.486 -0.759 -4.873 1.00 0.00 5 GLU A C 17
ATOM 14858 O O . GLU A 1 5 ? -13.047 -1.308 -3.923 1.00 0.00 5 GLU A O 17
ATOM 14870 N N . LEU A 1 6 ? -11.478 0.027 -4.732 1.00 0.00 6 LEU A N 17
ATOM 14871 C CA . LEU A 1 6 ? -10.912 0.291 -3.442 1.00 0.00 6 LEU A CA 17
ATOM 14872 C C . LEU A 1 6 ? -11.503 1.493 -2.785 1.00 0.00 6 LEU A C 17
ATOM 14873 O O . LEU A 1 6 ? -11.082 2.621 -3.045 1.00 0.00 6 LEU A O 17
ATOM 14889 N N . ASP A 1 7 ? -12.493 1.273 -1.985 1.00 0.00 7 ASP A N 17
ATOM 14890 C CA . ASP A 1 7 ? -12.953 2.317 -1.110 1.00 0.00 7 ASP A CA 17
ATOM 14891 C C . ASP A 1 7 ? -12.283 2.107 0.194 1.00 0.00 7 ASP A C 17
ATOM 14892 O O . ASP A 1 7 ? -12.712 1.320 1.033 1.00 0.00 7 ASP A O 17
ATOM 14901 N N . LEU A 1 8 ? -11.147 2.682 0.277 1.00 0.00 8 LEU A N 17
ATOM 14902 C CA . LEU A 1 8 ? -10.323 2.593 1.413 1.00 0.00 8 LEU A CA 17
ATOM 14903 C C . LEU A 1 8 ? -10.049 3.984 1.876 1.00 0.00 8 LEU A C 17
ATOM 14904 O O . LEU A 1 8 ? -9.599 4.836 1.095 1.00 0.00 8 LEU A O 17
ATOM 14920 N N . GLN A 1 9 ? -10.318 4.222 3.109 1.00 0.00 9 GLN A N 17
ATOM 14921 C CA . GLN A 1 9 ? -10.206 5.518 3.656 1.00 0.00 9 GLN A CA 17
ATOM 14922 C C . GLN A 1 9 ? -8.784 5.801 4.103 1.00 0.00 9 GLN A C 17
ATOM 14923 O O . GLN A 1 9 ? -8.020 4.876 4.409 1.00 0.00 9 GLN A O 17
ATOM 14937 N N . PRO A 1 10 ? -8.397 7.078 4.126 1.00 0.00 10 PRO A N 17
ATOM 14938 C CA . PRO A 1 10 ? -7.078 7.475 4.547 1.00 0.00 10 PRO A CA 17
ATOM 14939 C C . PRO A 1 10 ? -6.869 7.185 6.035 1.00 0.00 10 PRO A C 17
ATOM 14940 O O . PRO A 1 10 ? -7.372 7.890 6.909 1.00 0.00 10 PRO A O 17
ATOM 14951 N N . GLY A 1 11 ? -6.149 6.138 6.300 1.00 0.00 11 GLY A N 17
ATOM 14952 C CA . GLY A 1 11 ? -5.940 5.683 7.633 1.00 0.00 11 GLY A CA 17
ATOM 14953 C C . GLY A 1 11 ? -5.949 4.183 7.701 1.00 0.00 11 GLY A C 17
ATOM 14954 O O . GLY A 1 11 ? -5.460 3.608 8.670 1.00 0.00 11 GLY A O 17
ATOM 14958 N N . ASP A 1 12 ? -6.473 3.562 6.649 1.00 0.00 12 ASP A N 17
ATOM 14959 C CA . ASP A 1 12 ? -6.610 2.104 6.565 1.00 0.00 12 ASP A CA 17
ATOM 14960 C C . ASP A 1 12 ? -5.227 1.471 6.410 1.00 0.00 12 ASP A C 17
ATOM 14961 O O . ASP A 1 12 ? -4.279 2.142 5.959 1.00 0.00 12 ASP A O 17
ATOM 14970 N N . VAL A 1 13 ? -5.112 0.211 6.733 1.00 0.00 13 VAL A N 17
ATOM 14971 C CA . VAL A 1 13 ? -3.849 -0.502 6.696 1.00 0.00 13 VAL A CA 17
ATOM 14972 C C . VAL A 1 13 ? -4.064 -1.818 5.965 1.00 0.00 13 VAL A C 17
ATOM 14973 O O . VAL A 1 13 ? -4.763 -2.706 6.447 1.00 0.00 13 VAL A O 17
ATOM 14986 N N . VAL A 1 14 ? -3.454 -1.938 4.827 1.00 0.00 14 VAL A N 17
ATOM 14987 C CA . VAL A 1 14 ? -3.651 -3.067 3.948 1.00 0.00 14 VAL A CA 17
ATOM 14988 C C . VAL A 1 14 ? -2.318 -3.622 3.485 1.00 0.00 14 VAL A C 17
ATOM 14989 O O . VAL A 1 14 ? -1.267 -3.019 3.713 1.00 0.00 14 VAL A O 17
ATOM 15002 N N . LYS A 1 15 ? -2.357 -4.768 2.868 1.00 0.00 15 LYS A N 17
ATOM 15003 C CA . LYS A 1 15 ? -1.193 -5.341 2.275 1.00 0.00 15 LYS A CA 17
ATOM 15004 C C . LYS A 1 15 ? -1.272 -5.134 0.792 1.00 0.00 15 LYS A C 17
ATOM 15005 O O . LYS A 1 15 ? -2.276 -5.494 0.147 1.00 0.00 15 LYS A O 17
ATOM 15024 N N . VAL A 1 16 ? -0.264 -4.519 0.266 1.00 0.00 16 VAL A N 17
ATOM 15025 C CA . VAL A 1 16 ? -0.207 -4.200 -1.122 1.00 0.00 16 VAL A CA 17
ATOM 15026 C C . VAL A 1 16 ? 1.037 -4.807 -1.702 1.00 0.00 16 VAL A C 17
ATOM 15027 O O . VAL A 1 16 ? 2.124 -4.659 -1.147 1.00 0.00 16 VAL A O 17
ATOM 15040 N N . LEU A 1 17 ? 0.892 -5.514 -2.764 1.00 0.00 17 LEU A N 17
ATOM 15041 C CA . LEU A 1 17 ? 2.034 -6.030 -3.435 1.00 0.00 17 LEU A CA 17
ATOM 15042 C C . LEU A 1 17 ? 2.435 -5.016 -4.468 1.00 0.00 17 LEU A C 17
ATOM 15043 O O . LEU A 1 17 ? 1.724 -4.793 -5.454 1.00 0.00 17 LEU A O 17
ATOM 15059 N N . GLU A 1 18 ? 3.507 -4.329 -4.182 1.00 0.00 18 GLU A N 17
ATOM 15060 C CA . GLU A 1 18 ? 4.027 -3.342 -5.095 1.00 0.00 18 GLU A CA 17
ATOM 15061 C C . GLU A 1 18 ? 4.694 -4.043 -6.267 1.00 0.00 18 GLU A C 17
ATOM 15062 O O . GLU A 1 18 ? 4.182 -4.086 -7.381 1.00 0.00 18 GLU A O 17
ATOM 15074 N N . SER A 1 19 ? 5.803 -4.647 -5.955 1.00 0.00 19 SER A N 17
ATOM 15075 C CA . SER A 1 19 ? 6.652 -5.255 -6.900 1.00 0.00 19 SER A CA 17
ATOM 15076 C C . SER A 1 19 ? 6.864 -6.704 -6.512 1.00 0.00 19 SER A C 17
ATOM 15077 O O . SER A 1 19 ? 6.883 -7.034 -5.319 1.00 0.00 19 SER A O 17
ATOM 15085 N N . ALA A 1 20 ? 7.036 -7.562 -7.507 1.00 0.00 20 ALA A N 17
ATOM 15086 C CA . ALA A 1 20 ? 7.204 -9.006 -7.296 1.00 0.00 20 ALA A CA 17
ATOM 15087 C C . ALA A 1 20 ? 8.455 -9.334 -6.476 1.00 0.00 20 ALA A C 17
ATOM 15088 O O . ALA A 1 20 ? 8.524 -10.362 -5.838 1.00 0.00 20 ALA A O 17
ATOM 15095 N N . ALA A 1 21 ? 9.420 -8.430 -6.484 1.00 0.00 21 ALA A N 17
ATOM 15096 C CA . ALA A 1 21 ? 10.666 -8.629 -5.749 1.00 0.00 21 ALA A CA 17
ATOM 15097 C C . ALA A 1 21 ? 10.535 -8.183 -4.291 1.00 0.00 21 ALA A C 17
ATOM 15098 O O . ALA A 1 21 ? 11.475 -8.284 -3.520 1.00 0.00 21 ALA A O 17
ATOM 15105 N N . LEU A 1 22 ? 9.371 -7.673 -3.935 1.00 0.00 22 LEU A N 17
ATOM 15106 C CA . LEU A 1 22 ? 9.113 -7.230 -2.570 1.00 0.00 22 LEU A CA 17
ATOM 15107 C C . LEU A 1 22 ? 7.966 -8.025 -1.985 1.00 0.00 22 LEU A C 17
ATOM 15108 O O . LEU A 1 22 ? 7.996 -8.428 -0.829 1.00 0.00 22 LEU A O 17
ATOM 15124 N N . GLY A 1 23 ? 6.949 -8.233 -2.792 1.00 0.00 23 GLY A N 17
ATOM 15125 C CA . GLY A 1 23 ? 5.816 -8.975 -2.354 1.00 0.00 23 GLY A CA 17
ATOM 15126 C C . GLY A 1 23 ? 4.811 -8.081 -1.686 1.00 0.00 23 GLY A C 17
ATOM 15127 O O . GLY A 1 23 ? 4.767 -6.870 -1.953 1.00 0.00 23 GLY A O 17
ATOM 15131 N N . TRP A 1 24 ? 4.002 -8.671 -0.858 1.00 0.00 24 TRP A N 17
ATOM 15132 C CA . TRP A 1 24 ? 2.991 -7.966 -0.115 1.00 0.00 24 TRP A CA 17
ATOM 15133 C C . TRP A 1 24 ? 3.603 -7.187 1.036 1.00 0.00 24 TRP A C 17
ATOM 15134 O O . TRP A 1 24 ? 4.076 -7.765 2.029 1.00 0.00 24 TRP A O 17
ATOM 15155 N N . VAL A 1 25 ? 3.607 -5.901 0.902 1.00 0.00 25 VAL A N 17
ATOM 15156 C CA . VAL A 1 25 ? 4.107 -5.037 1.919 1.00 0.00 25 VAL A CA 17
ATOM 15157 C C . VAL A 1 25 ? 2.935 -4.344 2.576 1.00 0.00 25 VAL A C 17
ATOM 15158 O O . VAL A 1 25 ? 1.924 -4.070 1.927 1.00 0.00 25 VAL A O 17
ATOM 15171 N N . ARG A 1 26 ? 3.036 -4.105 3.847 1.00 0.00 26 ARG A N 17
ATOM 15172 C CA . ARG A 1 26 ? 1.994 -3.518 4.571 1.00 0.00 26 ARG A CA 17
ATOM 15173 C C . ARG A 1 26 ? 2.051 -2.016 4.446 1.00 0.00 26 ARG A C 17
ATOM 15174 O O . ARG A 1 26 ? 3.083 -1.395 4.700 1.00 0.00 26 ARG A O 17
ATOM 15195 N N . ALA A 1 27 ? 0.967 -1.448 4.014 1.00 0.00 27 ALA A N 17
ATOM 15196 C CA . ALA A 1 27 ? 0.917 -0.053 3.728 1.00 0.00 27 ALA A CA 17
ATOM 15197 C C . ALA A 1 27 ? -0.328 0.574 4.282 1.00 0.00 27 ALA A C 17
ATOM 15198 O O . ALA A 1 27 ? -1.362 -0.079 4.424 1.00 0.00 27 ALA A O 17
ATOM 15205 N N . ARG A 1 28 ? -0.228 1.831 4.588 1.00 0.00 28 ARG A N 17
ATOM 15206 C CA . ARG A 1 28 ? -1.344 2.577 5.093 1.00 0.00 28 ARG A CA 17
ATOM 15207 C C . ARG A 1 28 ? -1.830 3.491 4.019 1.00 0.00 28 ARG A C 17
ATOM 15208 O O . ARG A 1 28 ? -1.024 4.180 3.389 1.00 0.00 28 ARG A O 17
ATOM 15229 N N . VAL A 1 29 ? -3.121 3.484 3.789 1.00 0.00 29 VAL A N 17
ATOM 15230 C CA . VAL A 1 29 ? -3.727 4.385 2.842 1.00 0.00 29 VAL A CA 17
ATOM 15231 C C . VAL A 1 29 ? -3.610 5.760 3.426 1.00 0.00 29 VAL A C 17
ATOM 15232 O O . VAL A 1 29 ? -4.153 6.033 4.490 1.00 0.00 29 VAL A O 17
ATOM 15245 N N . ILE A 1 30 ? -2.849 6.588 2.796 1.00 0.00 30 ILE A N 17
ATOM 15246 C CA . ILE A 1 30 ? -2.658 7.909 3.301 1.00 0.00 30 ILE A CA 17
ATOM 15247 C C . ILE A 1 30 ? -3.672 8.829 2.711 1.00 0.00 30 ILE A C 17
ATOM 15248 O O . ILE A 1 30 ? -4.220 9.697 3.384 1.00 0.00 30 ILE A O 17
ATOM 15264 N N . ARG A 1 31 ? -3.923 8.650 1.456 1.00 0.00 31 ARG A N 17
ATOM 15265 C CA . ARG A 1 31 ? -4.773 9.474 0.771 1.00 0.00 31 ARG A CA 17
ATOM 15266 C C . ARG A 1 31 ? -5.345 8.765 -0.404 1.00 0.00 31 ARG A C 17
ATOM 15267 O O . ARG A 1 31 ? -4.672 8.013 -1.105 1.00 0.00 31 ARG A O 17
ATOM 15288 N N . VAL A 1 32 ? -6.532 9.061 -0.626 1.00 0.00 32 VAL A N 17
ATOM 15289 C CA . VAL A 1 32 ? -7.229 8.615 -1.777 1.00 0.00 32 VAL A CA 17
ATOM 15290 C C . VAL A 1 32 ? -7.165 9.716 -2.859 1.00 0.00 32 VAL A C 17
ATOM 15291 O O . VAL A 1 32 ? -7.920 10.688 -2.856 1.00 0.00 32 VAL A O 17
ATOM 15304 N N . LYS A 1 33 ? -6.127 9.632 -3.652 1.00 0.00 33 LYS A N 17
ATOM 15305 C CA . LYS A 1 33 ? -5.935 10.490 -4.791 1.00 0.00 33 LYS A CA 17
ATOM 15306 C C . LYS A 1 33 ? -6.697 9.891 -5.924 1.00 0.00 33 LYS A C 17
ATOM 15307 O O . LYS A 1 33 ? -6.891 8.677 -5.970 1.00 0.00 33 LYS A O 17
ATOM 15326 N N . SER A 1 34 ? -7.087 10.689 -6.835 1.00 0.00 34 SER A N 17
ATOM 15327 C CA . SER A 1 34 ? -7.946 10.210 -7.858 1.00 0.00 34 SER A CA 17
ATOM 15328 C C . SER A 1 34 ? -7.159 9.913 -9.146 1.00 0.00 34 SER A C 17
ATOM 15329 O O . SER A 1 34 ? -5.914 9.985 -9.160 1.00 0.00 34 SER A O 17
ATOM 15337 N N . GLY A 1 35 ? -7.879 9.538 -10.194 1.00 0.00 35 GLY A N 17
ATOM 15338 C CA . GLY A 1 35 ? -7.288 9.166 -11.464 1.00 0.00 35 GLY A CA 17
ATOM 15339 C C . GLY A 1 35 ? -6.774 7.747 -11.423 1.00 0.00 35 GLY A C 17
ATOM 15340 O O . GLY A 1 35 ? -7.245 6.880 -12.140 1.00 0.00 35 GLY A O 17
ATOM 15344 N N . GLY A 1 36 ? -5.834 7.538 -10.558 1.00 0.00 36 GLY A N 17
ATOM 15345 C CA . GLY A 1 36 ? -5.227 6.259 -10.354 1.00 0.00 36 GLY A CA 17
ATOM 15346 C C . GLY A 1 36 ? -3.985 6.456 -9.554 1.00 0.00 36 GLY A C 17
ATOM 15347 O O . GLY A 1 36 ? -2.919 5.945 -9.885 1.00 0.00 36 GLY A O 17
ATOM 15351 N N . ARG A 1 37 ? -4.117 7.240 -8.501 1.00 0.00 37 ARG A N 17
ATOM 15352 C CA . ARG A 1 37 ? -3.006 7.617 -7.697 1.00 0.00 37 ARG A CA 17
ATOM 15353 C C . ARG A 1 37 ? -3.314 7.401 -6.256 1.00 0.00 37 ARG A C 17
ATOM 15354 O O . ARG A 1 37 ? -2.756 8.073 -5.396 1.00 0.00 37 ARG A O 17
ATOM 15375 N N . VAL A 1 38 ? -4.181 6.455 -6.012 1.00 0.00 38 VAL A N 17
ATOM 15376 C CA . VAL A 1 38 ? -4.593 6.077 -4.647 1.00 0.00 38 VAL A CA 17
ATOM 15377 C C . VAL A 1 38 ? -3.339 5.732 -3.888 1.00 0.00 38 VAL A C 17
ATOM 15378 O O . VAL A 1 38 ? -2.572 4.874 -4.299 1.00 0.00 38 VAL A O 17
ATOM 15391 N N . VAL A 1 39 ? -3.143 6.389 -2.814 1.00 0.00 39 VAL A N 17
ATOM 15392 C CA . VAL A 1 39 ? -1.895 6.368 -2.160 1.00 0.00 39 VAL A CA 17
ATOM 15393 C C . VAL A 1 39 ? -1.868 5.631 -0.863 1.00 0.00 39 VAL A C 17
ATOM 15394 O O . VAL A 1 39 ? -2.699 5.843 0.040 1.00 0.00 39 VAL A O 17
ATOM 15407 N N . VAL A 1 40 ? -0.885 4.805 -0.774 1.00 0.00 40 VAL A N 17
ATOM 15408 C CA . VAL A 1 40 ? -0.576 4.067 0.384 1.00 0.00 40 VAL A CA 17
ATOM 15409 C C . VAL A 1 40 ? 0.913 4.226 0.597 1.00 0.00 40 VAL A C 17
ATOM 15410 O O . VAL A 1 40 ? 1.664 4.432 -0.371 1.00 0.00 40 VAL A O 17
ATOM 15423 N N . GLN A 1 41 ? 1.328 4.195 1.808 1.00 0.00 41 GLN A N 17
ATOM 15424 C CA . GLN A 1 41 ? 2.723 4.239 2.104 1.00 0.00 41 GLN A CA 17
ATOM 15425 C C . GLN A 1 41 ? 3.061 3.082 2.971 1.00 0.00 41 GLN A C 17
ATOM 15426 O O . GLN A 1 41 ? 2.433 2.867 4.021 1.00 0.00 41 GLN A O 17
ATOM 15440 N N . SER A 1 42 ? 3.981 2.313 2.511 1.00 0.00 42 SER A N 17
ATOM 15441 C CA . SER A 1 42 ? 4.448 1.163 3.213 1.00 0.00 42 SER A CA 17
ATOM 15442 C C . SER A 1 42 ? 5.376 1.556 4.349 1.00 0.00 42 SER A C 17
ATOM 15443 O O . SER A 1 42 ? 5.835 2.707 4.428 1.00 0.00 42 SER A O 17
ATOM 15451 N N . ASP A 1 43 ? 5.668 0.585 5.189 1.00 0.00 43 ASP A N 17
ATOM 15452 C CA . ASP A 1 43 ? 6.577 0.690 6.353 1.00 0.00 43 ASP A CA 17
ATOM 15453 C C . ASP A 1 43 ? 7.978 1.106 5.931 1.00 0.00 43 ASP A C 17
ATOM 15454 O O . ASP A 1 43 ? 8.763 1.607 6.718 1.00 0.00 43 ASP A O 17
ATOM 15463 N N . GLN A 1 44 ? 8.233 0.950 4.663 1.00 0.00 44 GLN A N 17
ATOM 15464 C CA . GLN A 1 44 ? 9.488 1.274 4.038 1.00 0.00 44 GLN A CA 17
ATOM 15465 C C . GLN A 1 44 ? 9.545 2.776 3.694 1.00 0.00 44 GLN A C 17
ATOM 15466 O O . GLN A 1 44 ? 10.453 3.213 2.999 1.00 0.00 44 GLN A O 17
ATOM 15480 N N . GLY A 1 45 ? 8.533 3.538 4.162 1.00 0.00 45 GLY A N 17
ATOM 15481 C CA . GLY A 1 45 ? 8.444 4.977 3.897 1.00 0.00 45 GLY A CA 17
ATOM 15482 C C . GLY A 1 45 ? 8.341 5.241 2.422 1.00 0.00 45 GLY A C 17
ATOM 15483 O O . GLY A 1 45 ? 8.960 6.143 1.879 1.00 0.00 45 GLY A O 17
ATOM 15487 N N . ARG A 1 46 ? 7.551 4.439 1.791 1.00 0.00 46 ARG A N 17
ATOM 15488 C CA . ARG A 1 46 ? 7.457 4.414 0.381 1.00 0.00 46 ARG A CA 17
ATOM 15489 C C . ARG A 1 46 ? 6.012 4.636 -0.042 1.00 0.00 46 ARG A C 17
ATOM 15490 O O . ARG A 1 46 ? 5.165 3.759 0.172 1.00 0.00 46 ARG A O 17
ATOM 15511 N N . GLU A 1 47 ? 5.723 5.839 -0.529 1.00 0.00 47 GLU A N 17
ATOM 15512 C CA . GLU A 1 47 ? 4.402 6.178 -1.041 1.00 0.00 47 GLU A CA 17
ATOM 15513 C C . GLU A 1 47 ? 4.309 5.684 -2.475 1.00 0.00 47 GLU A C 17
ATOM 15514 O O . GLU A 1 47 ? 5.222 5.927 -3.273 1.00 0.00 47 GLU A O 17
ATOM 15526 N N . PHE A 1 48 ? 3.248 5.010 -2.804 1.00 0.00 48 PHE A N 17
ATOM 15527 C CA . PHE A 1 48 ? 3.012 4.604 -4.163 1.00 0.00 48 PHE A CA 17
ATOM 15528 C C . PHE A 1 48 ? 1.534 4.481 -4.431 1.00 0.00 48 PHE A C 17
ATOM 15529 O O . PHE A 1 48 ? 0.713 4.677 -3.520 1.00 0.00 48 PHE A O 17
ATOM 15546 N N . THR A 1 49 ? 1.194 4.203 -5.664 1.00 0.00 49 THR A N 17
ATOM 15547 C CA . THR A 1 49 ? -0.172 4.081 -6.051 1.00 0.00 49 THR A CA 17
ATOM 15548 C C . THR A 1 49 ? -0.594 2.626 -5.917 1.00 0.00 49 THR A C 17
ATOM 15549 O O . THR A 1 49 ? 0.207 1.705 -6.152 1.00 0.00 49 THR A O 17
ATOM 15560 N N . ALA A 1 50 ? -1.805 2.419 -5.516 1.00 0.00 50 ALA A N 17
ATOM 15561 C CA . ALA A 1 50 ? -2.297 1.092 -5.290 1.00 0.00 50 ALA A CA 17
ATOM 15562 C C . ALA A 1 50 ? -3.472 0.778 -6.204 1.00 0.00 50 ALA A C 17
ATOM 15563 O O . ALA A 1 50 ? -4.266 1.653 -6.548 1.00 0.00 50 ALA A O 17
ATOM 15570 N N . ARG A 1 51 ? -3.572 -0.469 -6.595 1.00 0.00 51 ARG A N 17
ATOM 15571 C CA . ARG A 1 51 ? -4.631 -0.938 -7.465 1.00 0.00 51 ARG A CA 17
ATOM 15572 C C . ARG A 1 51 ? -5.327 -2.099 -6.787 1.00 0.00 51 ARG A C 17
ATOM 15573 O O . ARG A 1 51 ? -4.687 -2.839 -6.065 1.00 0.00 51 ARG A O 17
ATOM 15594 N N . GLY A 1 52 ? -6.615 -2.289 -7.065 1.00 0.00 52 GLY A N 17
ATOM 15595 C CA . GLY A 1 52 ? -7.420 -3.348 -6.407 1.00 0.00 52 GLY A CA 17
ATOM 15596 C C . GLY A 1 52 ? -6.898 -4.760 -6.593 1.00 0.00 52 GLY A C 17
ATOM 15597 O O . GLY A 1 52 ? -7.215 -5.649 -5.816 1.00 0.00 52 GLY A O 17
ATOM 15601 N N . ASN A 1 53 ? -6.072 -4.960 -7.591 1.00 0.00 53 ASN A N 17
ATOM 15602 C CA . ASN A 1 53 ? -5.510 -6.284 -7.859 1.00 0.00 53 ASN A CA 17
ATOM 15603 C C . ASN A 1 53 ? -4.284 -6.513 -7.002 1.00 0.00 53 ASN A C 17
ATOM 15604 O O . ASN A 1 53 ? -3.789 -7.617 -6.884 1.00 0.00 53 ASN A O 17
ATOM 15615 N N . GLN A 1 54 ? -3.819 -5.452 -6.412 1.00 0.00 54 GLN A N 17
ATOM 15616 C CA . GLN A 1 54 ? -2.615 -5.451 -5.632 1.00 0.00 54 GLN A CA 17
ATOM 15617 C C . GLN A 1 54 ? -2.908 -5.164 -4.184 1.00 0.00 54 GLN A C 17
ATOM 15618 O O . GLN A 1 54 ? -1.999 -5.128 -3.373 1.00 0.00 54 GLN A O 17
ATOM 15632 N N . VAL A 1 55 ? -4.172 -4.966 -3.846 1.00 0.00 55 VAL A N 17
ATOM 15633 C CA . VAL A 1 55 ? -4.501 -4.571 -2.481 1.00 0.00 55 VAL A CA 17
ATOM 15634 C C . VAL A 1 55 ? -5.505 -5.458 -1.905 1.00 0.00 55 VAL A C 17
ATOM 15635 O O . VAL A 1 55 ? -6.604 -5.653 -2.455 1.00 0.00 55 VAL A O 17
ATOM 15648 N N . ARG A 1 56 ? -5.146 -5.998 -0.802 1.00 0.00 56 ARG A N 17
ATOM 15649 C CA . ARG A 1 56 ? -5.968 -6.818 -0.079 1.00 0.00 56 ARG A CA 17
ATOM 15650 C C . ARG A 1 56 ? -5.907 -6.354 1.340 1.00 0.00 56 ARG A C 17
ATOM 15651 O O . ARG A 1 56 ? -4.839 -5.966 1.814 1.00 0.00 56 ARG A O 17
ATOM 15672 N N . LEU A 1 57 ? -7.029 -6.300 1.973 1.00 0.00 57 LEU A N 17
ATOM 15673 C CA . LEU A 1 57 ? -7.089 -6.023 3.416 1.00 0.00 57 LEU A CA 17
ATOM 15674 C C . LEU A 1 57 ? -6.260 -7.042 4.232 1.00 0.00 57 LEU A C 17
ATOM 15675 O O . LEU A 1 57 ? -5.812 -8.068 3.685 1.00 0.00 57 LEU A O 17
ATOM 15691 N N . ILE A 1 58 ? -6.039 -6.763 5.502 1.00 0.00 58 ILE A N 17
ATOM 15692 C CA . ILE A 1 58 ? -5.260 -7.653 6.329 1.00 0.00 58 ILE A CA 17
ATOM 15693 C C . ILE A 1 58 ? -6.044 -8.908 6.633 1.00 0.00 58 ILE A C 17
ATOM 15694 O O . ILE A 1 58 ? -7.087 -8.874 7.278 1.00 0.00 58 ILE A O 17
ATOM 15710 N N . GLU A 1 59 ? -5.498 -9.938 6.121 1.00 0.00 59 GLU A N 17
ATOM 15711 C CA . GLU A 1 59 ? -5.920 -11.321 6.169 1.00 0.00 59 GLU A CA 17
ATOM 15712 C C . GLU A 1 59 ? -4.968 -11.976 5.172 1.00 0.00 59 GLU A C 17
ATOM 15713 O O . GLU A 1 59 ? -5.353 -12.274 4.006 1.00 0.00 59 GLU A O 17
ATOM 15726 N N . SER A 1 1 ? -15.605 1.062 -18.711 1.00 0.00 1 SER A N 18
ATOM 15727 C CA . SER A 1 1 ? -15.222 0.330 -17.525 1.00 0.00 1 SER A CA 18
ATOM 15728 C C . SER A 1 1 ? -14.603 1.313 -16.568 1.00 0.00 1 SER A C 18
ATOM 15729 O O . SER A 1 1 ? -13.607 1.938 -16.895 1.00 0.00 1 SER A O 18
ATOM 15739 N N . ASN A 1 2 ? -15.209 1.482 -15.420 1.00 0.00 2 ASN A N 18
ATOM 15740 C CA . ASN A 1 2 ? -14.774 2.497 -14.493 1.00 0.00 2 ASN A CA 18
ATOM 15741 C C . ASN A 1 2 ? -14.320 1.836 -13.228 1.00 0.00 2 ASN A C 18
ATOM 15742 O O . ASN A 1 2 ? -15.081 1.100 -12.604 1.00 0.00 2 ASN A O 18
ATOM 15753 N N . ALA A 1 3 ? -13.083 2.054 -12.865 1.00 0.00 3 ALA A N 18
ATOM 15754 C CA . ALA A 1 3 ? -12.551 1.469 -11.663 1.00 0.00 3 ALA A CA 18
ATOM 15755 C C . ALA A 1 3 ? -12.869 2.355 -10.470 1.00 0.00 3 ALA A C 18
ATOM 15756 O O . ALA A 1 3 ? -12.096 3.245 -10.109 1.00 0.00 3 ALA A O 18
ATOM 15763 N N . MET A 1 4 ? -14.044 2.164 -9.928 1.00 0.00 4 MET A N 18
ATOM 15764 C CA . MET A 1 4 ? -14.503 2.948 -8.792 1.00 0.00 4 MET A CA 18
ATOM 15765 C C . MET A 1 4 ? -14.576 2.077 -7.543 1.00 0.00 4 MET A C 18
ATOM 15766 O O . MET A 1 4 ? -14.731 2.566 -6.428 1.00 0.00 4 MET A O 18
ATOM 15780 N N . GLU A 1 5 ? -14.423 0.798 -7.742 1.00 0.00 5 GLU A N 18
ATOM 15781 C CA . GLU A 1 5 ? -14.496 -0.146 -6.660 1.00 0.00 5 GLU A CA 18
ATOM 15782 C C . GLU A 1 5 ? -13.188 -0.206 -5.923 1.00 0.00 5 GLU A C 18
ATOM 15783 O O . GLU A 1 5 ? -12.150 -0.589 -6.470 1.00 0.00 5 GLU A O 18
ATOM 15795 N N . LEU A 1 6 ? -13.256 0.250 -4.715 1.00 0.00 6 LEU A N 18
ATOM 15796 C CA . LEU A 1 6 ? -12.153 0.321 -3.799 1.00 0.00 6 LEU A CA 18
ATOM 15797 C C . LEU A 1 6 ? -12.698 0.134 -2.399 1.00 0.00 6 LEU A C 18
ATOM 15798 O O . LEU A 1 6 ? -13.509 0.932 -1.939 1.00 0.00 6 LEU A O 18
ATOM 15814 N N . ASP A 1 7 ? -12.282 -0.914 -1.737 1.00 0.00 7 ASP A N 18
ATOM 15815 C CA . ASP A 1 7 ? -12.738 -1.224 -0.394 1.00 0.00 7 ASP A CA 18
ATOM 15816 C C . ASP A 1 7 ? -11.717 -0.778 0.635 1.00 0.00 7 ASP A C 18
ATOM 15817 O O . ASP A 1 7 ? -11.678 -1.259 1.753 1.00 0.00 7 ASP A O 18
ATOM 15826 N N . LEU A 1 8 ? -10.961 0.201 0.249 1.00 0.00 8 LEU A N 18
ATOM 15827 C CA . LEU A 1 8 ? -9.920 0.767 1.066 1.00 0.00 8 LEU A CA 18
ATOM 15828 C C . LEU A 1 8 ? -10.230 2.235 1.318 1.00 0.00 8 LEU A C 18
ATOM 15829 O O . LEU A 1 8 ? -10.694 2.937 0.405 1.00 0.00 8 LEU A O 18
ATOM 15845 N N . GLN A 1 9 ? -10.006 2.695 2.521 1.00 0.00 9 GLN A N 18
ATOM 15846 C CA . GLN A 1 9 ? -10.172 4.079 2.884 1.00 0.00 9 GLN A CA 18
ATOM 15847 C C . GLN A 1 9 ? -8.840 4.642 3.392 1.00 0.00 9 GLN A C 18
ATOM 15848 O O . GLN A 1 9 ? -7.939 3.882 3.764 1.00 0.00 9 GLN A O 18
ATOM 15862 N N . PRO A 1 10 ? -8.659 5.978 3.379 1.00 0.00 10 PRO A N 18
ATOM 15863 C CA . PRO A 1 10 ? -7.430 6.585 3.840 1.00 0.00 10 PRO A CA 18
ATOM 15864 C C . PRO A 1 10 ? -7.255 6.464 5.347 1.00 0.00 10 PRO A C 18
ATOM 15865 O O . PRO A 1 10 ? -7.755 7.271 6.127 1.00 0.00 10 PRO A O 18
ATOM 15876 N N . GLY A 1 11 ? -6.560 5.441 5.730 1.00 0.00 11 GLY A N 18
ATOM 15877 C CA . GLY A 1 11 ? -6.333 5.145 7.108 1.00 0.00 11 GLY A CA 18
ATOM 15878 C C . GLY A 1 11 ? -6.131 3.674 7.297 1.00 0.00 11 GLY A C 18
ATOM 15879 O O . GLY A 1 11 ? -5.546 3.248 8.292 1.00 0.00 11 GLY A O 18
ATOM 15883 N N . ASP A 1 12 ? -6.575 2.909 6.306 1.00 0.00 12 ASP A N 18
ATOM 15884 C CA . ASP A 1 12 ? -6.504 1.460 6.334 1.00 0.00 12 ASP A CA 18
ATOM 15885 C C . ASP A 1 12 ? -5.104 0.954 6.347 1.00 0.00 12 ASP A C 18
ATOM 15886 O O . ASP A 1 12 ? -4.264 1.374 5.529 1.00 0.00 12 ASP A O 18
ATOM 15895 N N . VAL A 1 13 ? -4.839 0.084 7.276 1.00 0.00 13 VAL A N 18
ATOM 15896 C CA . VAL A 1 13 ? -3.597 -0.613 7.331 1.00 0.00 13 VAL A CA 18
ATOM 15897 C C . VAL A 1 13 ? -3.716 -1.822 6.405 1.00 0.00 13 VAL A C 18
ATOM 15898 O O . VAL A 1 13 ? -4.532 -2.733 6.611 1.00 0.00 13 VAL A O 18
ATOM 15911 N N . VAL A 1 14 ? -2.944 -1.795 5.373 1.00 0.00 14 VAL A N 18
ATOM 15912 C CA . VAL A 1 14 ? -3.082 -2.716 4.291 1.00 0.00 14 VAL A CA 18
ATOM 15913 C C . VAL A 1 14 ? -1.795 -3.454 3.998 1.00 0.00 14 VAL A C 18
ATOM 15914 O O . VAL A 1 14 ? -0.740 -3.193 4.588 1.00 0.00 14 VAL A O 18
ATOM 15927 N N . LYS A 1 15 ? -1.920 -4.385 3.119 1.00 0.00 15 LYS A N 18
ATOM 15928 C CA . LYS A 1 15 ? -0.852 -5.104 2.540 1.00 0.00 15 LYS A CA 18
ATOM 15929 C C . LYS A 1 15 ? -0.932 -4.822 1.056 1.00 0.00 15 LYS A C 18
ATOM 15930 O O . LYS A 1 15 ? -2.031 -4.891 0.468 1.00 0.00 15 LYS A O 18
ATOM 15949 N N . VAL A 1 16 ? 0.162 -4.422 0.470 1.00 0.00 16 VAL A N 18
ATOM 15950 C CA . VAL A 1 16 ? 0.182 -4.094 -0.926 1.00 0.00 16 VAL A CA 18
ATOM 15951 C C . VAL A 1 16 ? 1.217 -4.892 -1.685 1.00 0.00 16 VAL A C 18
ATOM 15952 O O . VAL A 1 16 ? 2.383 -4.956 -1.306 1.00 0.00 16 VAL A O 18
ATOM 15965 N N . LEU A 1 17 ? 0.785 -5.513 -2.732 1.00 0.00 17 LEU A N 18
ATOM 15966 C CA . LEU A 1 17 ? 1.655 -6.288 -3.571 1.00 0.00 17 LEU A CA 18
ATOM 15967 C C . LEU A 1 17 ? 2.173 -5.381 -4.670 1.00 0.00 17 LEU A C 18
ATOM 15968 O O . LEU A 1 17 ? 1.540 -5.242 -5.718 1.00 0.00 17 LEU A O 18
ATOM 15984 N N . GLU A 1 18 ? 3.261 -4.688 -4.385 1.00 0.00 18 GLU A N 18
ATOM 15985 C CA . GLU A 1 18 ? 3.855 -3.788 -5.356 1.00 0.00 18 GLU A CA 18
ATOM 15986 C C . GLU A 1 18 ? 4.451 -4.580 -6.508 1.00 0.00 18 GLU A C 18
ATOM 15987 O O . GLU A 1 18 ? 4.076 -4.418 -7.665 1.00 0.00 18 GLU A O 18
ATOM 15999 N N . SER A 1 19 ? 5.342 -5.461 -6.172 1.00 0.00 19 SER A N 18
ATOM 16000 C CA . SER A 1 19 ? 6.007 -6.260 -7.135 1.00 0.00 19 SER A CA 18
ATOM 16001 C C . SER A 1 19 ? 5.831 -7.699 -6.762 1.00 0.00 19 SER A C 18
ATOM 16002 O O . SER A 1 19 ? 5.672 -8.012 -5.587 1.00 0.00 19 SER A O 18
ATOM 16010 N N . ALA A 1 20 ? 5.883 -8.573 -7.740 1.00 0.00 20 ALA A N 18
ATOM 16011 C CA . ALA A 1 20 ? 5.787 -9.997 -7.497 1.00 0.00 20 ALA A CA 18
ATOM 16012 C C . ALA A 1 20 ? 7.090 -10.502 -6.883 1.00 0.00 20 ALA A C 18
ATOM 16013 O O . ALA A 1 20 ? 7.130 -11.549 -6.273 1.00 0.00 20 ALA A O 18
ATOM 16020 N N . ALA A 1 21 ? 8.148 -9.711 -7.044 1.00 0.00 21 ALA A N 18
ATOM 16021 C CA . ALA A 1 21 ? 9.452 -10.055 -6.506 1.00 0.00 21 ALA A CA 18
ATOM 16022 C C . ALA A 1 21 ? 9.612 -9.519 -5.087 1.00 0.00 21 ALA A C 18
ATOM 16023 O O . ALA A 1 21 ? 10.522 -9.902 -4.372 1.00 0.00 21 ALA A O 18
ATOM 16030 N N . LEU A 1 22 ? 8.736 -8.605 -4.700 1.00 0.00 22 LEU A N 18
ATOM 16031 C CA . LEU A 1 22 ? 8.783 -8.041 -3.354 1.00 0.00 22 LEU A CA 18
ATOM 16032 C C . LEU A 1 22 ? 7.667 -8.622 -2.502 1.00 0.00 22 LEU A C 18
ATOM 16033 O O . LEU A 1 22 ? 7.853 -8.924 -1.332 1.00 0.00 22 LEU A O 18
ATOM 16049 N N . GLY A 1 23 ? 6.515 -8.774 -3.108 1.00 0.00 23 GLY A N 18
ATOM 16050 C CA . GLY A 1 23 ? 5.387 -9.321 -2.433 1.00 0.00 23 GLY A CA 18
ATOM 16051 C C . GLY A 1 23 ? 4.587 -8.267 -1.709 1.00 0.00 23 GLY A C 18
ATOM 16052 O O . GLY A 1 23 ? 4.822 -7.060 -1.878 1.00 0.00 23 GLY A O 18
ATOM 16056 N N . TRP A 1 24 ? 3.586 -8.727 -1.001 1.00 0.00 24 TRP A N 18
ATOM 16057 C CA . TRP A 1 24 ? 2.745 -7.910 -0.160 1.00 0.00 24 TRP A CA 18
ATOM 16058 C C . TRP A 1 24 ? 3.545 -7.256 0.971 1.00 0.00 24 TRP A C 18
ATOM 16059 O O . TRP A 1 24 ? 3.987 -7.926 1.902 1.00 0.00 24 TRP A O 18
ATOM 16080 N N . VAL A 1 25 ? 3.732 -5.970 0.869 1.00 0.00 25 VAL A N 18
ATOM 16081 C CA . VAL A 1 25 ? 4.402 -5.200 1.896 1.00 0.00 25 VAL A CA 18
ATOM 16082 C C . VAL A 1 25 ? 3.351 -4.473 2.705 1.00 0.00 25 VAL A C 18
ATOM 16083 O O . VAL A 1 25 ? 2.289 -4.133 2.174 1.00 0.00 25 VAL A O 18
ATOM 16096 N N . ARG A 1 26 ? 3.606 -4.268 3.973 1.00 0.00 26 ARG A N 18
ATOM 16097 C CA . ARG A 1 26 ? 2.642 -3.603 4.820 1.00 0.00 26 ARG A CA 18
ATOM 16098 C C . ARG A 1 26 ? 2.660 -2.116 4.527 1.00 0.00 26 ARG A C 18
ATOM 16099 O O . ARG A 1 26 ? 3.726 -1.537 4.264 1.00 0.00 26 ARG A O 18
ATOM 16120 N N . ALA A 1 27 ? 1.503 -1.519 4.509 1.00 0.00 27 ALA A N 18
ATOM 16121 C CA . ALA A 1 27 ? 1.367 -0.128 4.217 1.00 0.00 27 ALA A CA 18
ATOM 16122 C C . ALA A 1 27 ? 0.093 0.396 4.821 1.00 0.00 27 ALA A C 18
ATOM 16123 O O . ALA A 1 27 ? -0.666 -0.347 5.426 1.00 0.00 27 ALA A O 18
ATOM 16130 N N . ARG A 1 28 ? -0.129 1.659 4.681 1.00 0.00 28 ARG A N 18
ATOM 16131 C CA . ARG A 1 28 ? -1.365 2.252 5.080 1.00 0.00 28 ARG A CA 18
ATOM 16132 C C . ARG A 1 28 ? -1.821 3.158 3.991 1.00 0.00 28 ARG A C 18
ATOM 16133 O O . ARG A 1 28 ? -1.002 3.848 3.366 1.00 0.00 28 ARG A O 18
ATOM 16154 N N . VAL A 1 29 ? -3.085 3.142 3.738 1.00 0.00 29 VAL A N 18
ATOM 16155 C CA . VAL A 1 29 ? -3.668 3.987 2.739 1.00 0.00 29 VAL A CA 18
ATOM 16156 C C . VAL A 1 29 ? -3.609 5.418 3.219 1.00 0.00 29 VAL A C 18
ATOM 16157 O O . VAL A 1 29 ? -4.054 5.740 4.331 1.00 0.00 29 VAL A O 18
ATOM 16170 N N . ILE A 1 30 ? -2.983 6.241 2.443 1.00 0.00 30 ILE A N 18
ATOM 16171 C CA . ILE A 1 30 ? -2.876 7.635 2.756 1.00 0.00 30 ILE A CA 18
ATOM 16172 C C . ILE A 1 30 ? -4.023 8.316 2.174 1.00 0.00 30 ILE A C 18
ATOM 16173 O O . ILE A 1 30 ? -4.677 9.116 2.836 1.00 0.00 30 ILE A O 18
ATOM 16189 N N . ARG A 1 31 ? -4.323 7.977 0.964 1.00 0.00 31 ARG A N 18
ATOM 16190 C CA . ARG A 1 31 ? -5.310 8.617 0.319 1.00 0.00 31 ARG A CA 18
ATOM 16191 C C . ARG A 1 31 ? -5.919 7.754 -0.733 1.00 0.00 31 ARG A C 18
ATOM 16192 O O . ARG A 1 31 ? -5.319 6.783 -1.221 1.00 0.00 31 ARG A O 18
ATOM 16213 N N . VAL A 1 32 ? -7.066 8.140 -1.080 1.00 0.00 32 VAL A N 18
ATOM 16214 C CA . VAL A 1 32 ? -7.840 7.486 -2.090 1.00 0.00 32 VAL A CA 18
ATOM 16215 C C . VAL A 1 32 ? -8.105 8.454 -3.241 1.00 0.00 32 VAL A C 18
ATOM 16216 O O . VAL A 1 32 ? -8.428 9.625 -3.030 1.00 0.00 32 VAL A O 18
ATOM 16229 N N . LYS A 1 33 ? -7.831 7.993 -4.416 1.00 0.00 33 LYS A N 18
ATOM 16230 C CA . LYS A 1 33 ? -8.164 8.653 -5.648 1.00 0.00 33 LYS A CA 18
ATOM 16231 C C . LYS A 1 33 ? -9.100 7.747 -6.370 1.00 0.00 33 LYS A C 18
ATOM 16232 O O . LYS A 1 33 ? -9.389 6.657 -5.889 1.00 0.00 33 LYS A O 18
ATOM 16251 N N . SER A 1 34 ? -9.548 8.130 -7.510 1.00 0.00 34 SER A N 18
ATOM 16252 C CA . SER A 1 34 ? -10.391 7.250 -8.205 1.00 0.00 34 SER A CA 18
ATOM 16253 C C . SER A 1 34 ? -9.671 6.722 -9.443 1.00 0.00 34 SER A C 18
ATOM 16254 O O . SER A 1 34 ? -8.531 7.126 -9.721 1.00 0.00 34 SER A O 18
ATOM 16262 N N . GLY A 1 35 ? -10.312 5.815 -10.153 1.00 0.00 35 GLY A N 18
ATOM 16263 C CA . GLY A 1 35 ? -9.696 5.179 -11.289 1.00 0.00 35 GLY A CA 18
ATOM 16264 C C . GLY A 1 35 ? -8.832 4.025 -10.836 1.00 0.00 35 GLY A C 18
ATOM 16265 O O . GLY A 1 35 ? -7.979 3.529 -11.586 1.00 0.00 35 GLY A O 18
ATOM 16269 N N . GLY A 1 36 ? -9.081 3.575 -9.611 1.00 0.00 36 GLY A N 18
ATOM 16270 C CA . GLY A 1 36 ? -8.288 2.532 -9.002 1.00 0.00 36 GLY A CA 18
ATOM 16271 C C . GLY A 1 36 ? -6.951 3.071 -8.559 1.00 0.00 36 GLY A C 18
ATOM 16272 O O . GLY A 1 36 ? -5.941 2.367 -8.591 1.00 0.00 36 GLY A O 18
ATOM 16276 N N . ARG A 1 37 ? -6.951 4.318 -8.166 1.00 0.00 37 ARG A N 18
ATOM 16277 C CA . ARG A 1 37 ? -5.779 5.008 -7.797 1.00 0.00 37 ARG A CA 18
ATOM 16278 C C . ARG A 1 37 ? -5.745 5.242 -6.345 1.00 0.00 37 ARG A C 18
ATOM 16279 O O . ARG A 1 37 ? -6.352 6.109 -5.807 1.00 0.00 37 ARG A O 18
ATOM 16300 N N . VAL A 1 38 ? -5.045 4.393 -5.726 1.00 0.00 38 VAL A N 18
ATOM 16301 C CA . VAL A 1 38 ? -4.917 4.372 -4.290 1.00 0.00 38 VAL A CA 18
ATOM 16302 C C . VAL A 1 38 ? -3.494 4.572 -3.884 1.00 0.00 38 VAL A C 18
ATOM 16303 O O . VAL A 1 38 ? -2.596 3.841 -4.314 1.00 0.00 38 VAL A O 18
ATOM 16316 N N . VAL A 1 39 ? -3.275 5.565 -3.079 1.00 0.00 39 VAL A N 18
ATOM 16317 C CA . VAL A 1 39 ? -1.947 5.925 -2.715 1.00 0.00 39 VAL A CA 18
ATOM 16318 C C . VAL A 1 39 ? -1.706 5.502 -1.262 1.00 0.00 39 VAL A C 18
ATOM 16319 O O . VAL A 1 39 ? -2.470 5.877 -0.347 1.00 0.00 39 VAL A O 18
ATOM 16332 N N . VAL A 1 40 ? -0.681 4.711 -1.064 1.00 0.00 40 VAL A N 18
ATOM 16333 C CA . VAL A 1 40 ? -0.389 4.095 0.211 1.00 0.00 40 VAL A CA 18
ATOM 16334 C C . VAL A 1 40 ? 1.059 4.353 0.585 1.00 0.00 40 VAL A C 18
ATOM 16335 O O . VAL A 1 40 ? 1.902 4.519 -0.284 1.00 0.00 40 VAL A O 18
ATOM 16348 N N . GLN A 1 41 ? 1.338 4.371 1.850 1.00 0.00 41 GLN A N 18
ATOM 16349 C CA . GLN A 1 41 ? 2.694 4.522 2.320 1.00 0.00 41 GLN A CA 18
ATOM 16350 C C . GLN A 1 41 ? 3.080 3.277 3.070 1.00 0.00 41 GLN A C 18
ATOM 16351 O O . GLN A 1 41 ? 2.400 2.893 4.027 1.00 0.00 41 GLN A O 18
ATOM 16365 N N . SER A 1 42 ? 4.137 2.638 2.626 1.00 0.00 42 SER A N 18
ATOM 16366 C CA . SER A 1 42 ? 4.625 1.432 3.260 1.00 0.00 42 SER A CA 18
ATOM 16367 C C . SER A 1 42 ? 5.502 1.800 4.459 1.00 0.00 42 SER A C 18
ATOM 16368 O O . SER A 1 42 ? 5.841 2.979 4.648 1.00 0.00 42 SER A O 18
ATOM 16376 N N . ASP A 1 43 ? 5.905 0.789 5.221 1.00 0.00 43 ASP A N 18
ATOM 16377 C CA . ASP A 1 43 ? 6.729 0.935 6.450 1.00 0.00 43 ASP A CA 18
ATOM 16378 C C . ASP A 1 43 ? 8.092 1.567 6.191 1.00 0.00 43 ASP A C 18
ATOM 16379 O O . ASP A 1 43 ? 8.807 1.919 7.105 1.00 0.00 43 ASP A O 18
ATOM 16388 N N . GLN A 1 44 ? 8.437 1.724 4.928 1.00 0.00 44 GLN A N 18
ATOM 16389 C CA . GLN A 1 44 ? 9.713 2.310 4.557 1.00 0.00 44 GLN A CA 18
ATOM 16390 C C . GLN A 1 44 ? 9.554 3.819 4.386 1.00 0.00 44 GLN A C 18
ATOM 16391 O O . GLN A 1 44 ? 10.462 4.494 3.942 1.00 0.00 44 GLN A O 18
ATOM 16405 N N . GLY A 1 45 ? 8.364 4.318 4.711 1.00 0.00 45 GLY A N 18
ATOM 16406 C CA . GLY A 1 45 ? 8.081 5.739 4.619 1.00 0.00 45 GLY A CA 18
ATOM 16407 C C . GLY A 1 45 ? 7.892 6.194 3.196 1.00 0.00 45 GLY A C 18
ATOM 16408 O O . GLY A 1 45 ? 8.000 7.367 2.893 1.00 0.00 45 GLY A O 18
ATOM 16412 N N . ARG A 1 46 ? 7.609 5.261 2.313 1.00 0.00 46 ARG A N 18
ATOM 16413 C CA . ARG A 1 46 ? 7.439 5.582 0.958 1.00 0.00 46 ARG A CA 18
ATOM 16414 C C . ARG A 1 46 ? 5.984 5.475 0.546 1.00 0.00 46 ARG A C 18
ATOM 16415 O O . ARG A 1 46 ? 5.373 4.393 0.662 1.00 0.00 46 ARG A O 18
ATOM 16436 N N . GLU A 1 47 ? 5.429 6.583 0.125 1.00 0.00 47 GLU A N 18
ATOM 16437 C CA . GLU A 1 47 ? 4.091 6.629 -0.400 1.00 0.00 47 GLU A CA 18
ATOM 16438 C C . GLU A 1 47 ? 4.156 6.359 -1.913 1.00 0.00 47 GLU A C 18
ATOM 16439 O O . GLU A 1 47 ? 5.036 6.884 -2.603 1.00 0.00 47 GLU A O 18
ATOM 16451 N N . PHE A 1 48 ? 3.289 5.499 -2.403 1.00 0.00 48 PHE A N 18
ATOM 16452 C CA . PHE A 1 48 ? 3.216 5.177 -3.817 1.00 0.00 48 PHE A CA 18
ATOM 16453 C C . PHE A 1 48 ? 1.801 4.721 -4.159 1.00 0.00 48 PHE A C 18
ATOM 16454 O O . PHE A 1 48 ? 0.966 4.583 -3.272 1.00 0.00 48 PHE A O 18
ATOM 16471 N N . THR A 1 49 ? 1.524 4.499 -5.419 1.00 0.00 49 THR A N 18
ATOM 16472 C CA . THR A 1 49 ? 0.213 4.068 -5.823 1.00 0.00 49 THR A CA 18
ATOM 16473 C C . THR A 1 49 ? 0.259 2.686 -6.445 1.00 0.00 49 THR A C 18
ATOM 16474 O O . THR A 1 49 ? 1.136 2.389 -7.248 1.00 0.00 49 THR A O 18
ATOM 16485 N N . ALA A 1 50 ? -0.672 1.870 -6.048 1.00 0.00 50 ALA A N 18
ATOM 16486 C CA . ALA A 1 50 ? -0.848 0.561 -6.591 1.00 0.00 50 ALA A CA 18
ATOM 16487 C C . ALA A 1 50 ? -2.269 0.498 -7.120 1.00 0.00 50 ALA A C 18
ATOM 16488 O O . ALA A 1 50 ? -3.030 1.465 -6.958 1.00 0.00 50 ALA A O 18
ATOM 16495 N N . ARG A 1 51 ? -2.633 -0.573 -7.767 1.00 0.00 51 ARG A N 18
ATOM 16496 C CA . ARG A 1 51 ? -3.997 -0.719 -8.225 1.00 0.00 51 ARG A CA 18
ATOM 16497 C C . ARG A 1 51 ? -4.820 -1.235 -7.060 1.00 0.00 51 ARG A C 18
ATOM 16498 O O . ARG A 1 51 ? -4.271 -1.854 -6.162 1.00 0.00 51 ARG A O 18
ATOM 16519 N N . GLY A 1 52 ? -6.122 -1.004 -7.081 1.00 0.00 52 GLY A N 18
ATOM 16520 C CA . GLY A 1 52 ? -6.997 -1.436 -5.977 1.00 0.00 52 GLY A CA 18
ATOM 16521 C C . GLY A 1 52 ? -6.980 -2.932 -5.720 1.00 0.00 52 GLY A C 18
ATOM 16522 O O . GLY A 1 52 ? -7.303 -3.380 -4.641 1.00 0.00 52 GLY A O 18
ATOM 16526 N N . ASN A 1 53 ? -6.571 -3.695 -6.702 1.00 0.00 53 ASN A N 18
ATOM 16527 C CA . ASN A 1 53 ? -6.506 -5.144 -6.554 1.00 0.00 53 ASN A CA 18
ATOM 16528 C C . ASN A 1 53 ? -5.192 -5.551 -5.901 1.00 0.00 53 ASN A C 18
ATOM 16529 O O . ASN A 1 53 ? -5.050 -6.654 -5.397 1.00 0.00 53 ASN A O 18
ATOM 16540 N N . GLN A 1 54 ? -4.253 -4.622 -5.883 1.00 0.00 54 GLN A N 18
ATOM 16541 C CA . GLN A 1 54 ? -2.938 -4.831 -5.300 1.00 0.00 54 GLN A CA 18
ATOM 16542 C C . GLN A 1 54 ? -2.944 -4.396 -3.856 1.00 0.00 54 GLN A C 18
ATOM 16543 O O . GLN A 1 54 ? -1.959 -4.575 -3.145 1.00 0.00 54 GLN A O 18
ATOM 16557 N N . VAL A 1 55 ? -4.041 -3.804 -3.431 1.00 0.00 55 VAL A N 18
ATOM 16558 C CA . VAL A 1 55 ? -4.144 -3.292 -2.082 1.00 0.00 55 VAL A CA 18
ATOM 16559 C C . VAL A 1 55 ? -5.266 -3.950 -1.406 1.00 0.00 55 VAL A C 18
ATOM 16560 O O . VAL A 1 55 ? -6.409 -3.896 -1.859 1.00 0.00 55 VAL A O 18
ATOM 16573 N N . ARG A 1 56 ? -4.955 -4.584 -0.342 1.00 0.00 56 ARG A N 18
ATOM 16574 C CA . ARG A 1 56 ? -5.900 -5.254 0.405 1.00 0.00 56 ARG A CA 18
ATOM 16575 C C . ARG A 1 56 ? -5.692 -4.910 1.833 1.00 0.00 56 ARG A C 18
ATOM 16576 O O . ARG A 1 56 ? -4.548 -4.844 2.283 1.00 0.00 56 ARG A O 18
ATOM 16597 N N . LEU A 1 57 ? -6.751 -4.630 2.520 1.00 0.00 57 LEU A N 18
ATOM 16598 C CA . LEU A 1 57 ? -6.706 -4.467 3.980 1.00 0.00 57 LEU A CA 18
ATOM 16599 C C . LEU A 1 57 ? -6.119 -5.724 4.657 1.00 0.00 57 LEU A C 18
ATOM 16600 O O . LEU A 1 57 ? -6.031 -6.795 4.015 1.00 0.00 57 LEU A O 18
ATOM 16616 N N . ILE A 1 58 ? -5.676 -5.608 5.898 1.00 0.00 58 ILE A N 18
ATOM 16617 C CA . ILE A 1 58 ? -5.038 -6.737 6.559 1.00 0.00 58 ILE A CA 18
ATOM 16618 C C . ILE A 1 58 ? -5.987 -7.863 6.980 1.00 0.00 58 ILE A C 18
ATOM 16619 O O . ILE A 1 58 ? -6.478 -7.915 8.097 1.00 0.00 58 ILE A O 18
ATOM 16635 N N . GLU A 1 59 ? -6.263 -8.677 6.015 1.00 0.00 59 GLU A N 18
ATOM 16636 C CA . GLU A 1 59 ? -6.990 -9.908 6.118 1.00 0.00 59 GLU A CA 18
ATOM 16637 C C . GLU A 1 59 ? -6.306 -10.778 5.063 1.00 0.00 59 GLU A C 18
ATOM 16638 O O . GLU A 1 59 ? -6.691 -10.726 3.856 1.00 0.00 59 GLU A O 18
ATOM 16651 N N . SER A 1 1 ? -27.507 3.390 -8.239 1.00 0.00 1 SER A N 19
ATOM 16652 C CA . SER A 1 1 ? -26.537 4.364 -8.695 1.00 0.00 1 SER A CA 19
ATOM 16653 C C . SER A 1 1 ? -25.372 4.274 -7.766 1.00 0.00 1 SER A C 19
ATOM 16654 O O . SER A 1 1 ? -25.503 4.601 -6.600 1.00 0.00 1 SER A O 19
ATOM 16664 N N . ASN A 1 2 ? -24.268 3.783 -8.261 1.00 0.00 2 ASN A N 19
ATOM 16665 C CA . ASN A 1 2 ? -23.134 3.466 -7.429 1.00 0.00 2 ASN A CA 19
ATOM 16666 C C . ASN A 1 2 ? -21.895 3.904 -8.110 1.00 0.00 2 ASN A C 19
ATOM 16667 O O . ASN A 1 2 ? -21.803 3.795 -9.341 1.00 0.00 2 ASN A O 19
ATOM 16678 N N . ALA A 1 3 ? -20.978 4.435 -7.323 1.00 0.00 3 ALA A N 19
ATOM 16679 C CA . ALA A 1 3 ? -19.703 4.961 -7.789 1.00 0.00 3 ALA A CA 19
ATOM 16680 C C . ALA A 1 3 ? -18.885 5.473 -6.593 1.00 0.00 3 ALA A C 19
ATOM 16681 O O . ALA A 1 3 ? -17.997 6.316 -6.749 1.00 0.00 3 ALA A O 19
ATOM 16688 N N . MET A 1 4 ? -19.138 4.933 -5.416 1.00 0.00 4 MET A N 19
ATOM 16689 C CA . MET A 1 4 ? -18.509 5.457 -4.198 1.00 0.00 4 MET A CA 19
ATOM 16690 C C . MET A 1 4 ? -18.163 4.312 -3.230 1.00 0.00 4 MET A C 19
ATOM 16691 O O . MET A 1 4 ? -17.725 4.528 -2.110 1.00 0.00 4 MET A O 19
ATOM 16705 N N . GLU A 1 5 ? -18.286 3.103 -3.718 1.00 0.00 5 GLU A N 19
ATOM 16706 C CA . GLU A 1 5 ? -18.108 1.862 -2.942 1.00 0.00 5 GLU A CA 19
ATOM 16707 C C . GLU A 1 5 ? -16.631 1.523 -2.677 1.00 0.00 5 GLU A C 19
ATOM 16708 O O . GLU A 1 5 ? -16.259 0.360 -2.514 1.00 0.00 5 GLU A O 19
ATOM 16720 N N . LEU A 1 6 ? -15.828 2.526 -2.584 1.00 0.00 6 LEU A N 19
ATOM 16721 C CA . LEU A 1 6 ? -14.427 2.358 -2.287 1.00 0.00 6 LEU A CA 19
ATOM 16722 C C . LEU A 1 6 ? -14.233 2.440 -0.802 1.00 0.00 6 LEU A C 19
ATOM 16723 O O . LEU A 1 6 ? -13.973 3.515 -0.251 1.00 0.00 6 LEU A O 19
ATOM 16739 N N . ASP A 1 7 ? -14.418 1.330 -0.156 1.00 0.00 7 ASP A N 19
ATOM 16740 C CA . ASP A 1 7 ? -14.311 1.272 1.289 1.00 0.00 7 ASP A CA 19
ATOM 16741 C C . ASP A 1 7 ? -12.892 1.038 1.705 1.00 0.00 7 ASP A C 19
ATOM 16742 O O . ASP A 1 7 ? -12.412 -0.085 1.806 1.00 0.00 7 ASP A O 19
ATOM 16751 N N . LEU A 1 8 ? -12.209 2.133 1.753 1.00 0.00 8 LEU A N 19
ATOM 16752 C CA . LEU A 1 8 ? -10.858 2.272 2.171 1.00 0.00 8 LEU A CA 19
ATOM 16753 C C . LEU A 1 8 ? -10.739 3.690 2.646 1.00 0.00 8 LEU A C 19
ATOM 16754 O O . LEU A 1 8 ? -11.337 4.582 2.044 1.00 0.00 8 LEU A O 19
ATOM 16770 N N . GLN A 1 9 ? -10.022 3.925 3.702 1.00 0.00 9 GLN A N 19
ATOM 16771 C CA . GLN A 1 9 ? -9.892 5.254 4.239 1.00 0.00 9 GLN A CA 19
ATOM 16772 C C . GLN A 1 9 ? -8.439 5.575 4.522 1.00 0.00 9 GLN A C 19
ATOM 16773 O O . GLN A 1 9 ? -7.642 4.673 4.758 1.00 0.00 9 GLN A O 19
ATOM 16787 N N . PRO A 1 10 ? -8.072 6.855 4.473 1.00 0.00 10 PRO A N 19
ATOM 16788 C CA . PRO A 1 10 ? -6.725 7.294 4.789 1.00 0.00 10 PRO A CA 19
ATOM 16789 C C . PRO A 1 10 ? -6.422 7.065 6.276 1.00 0.00 10 PRO A C 19
ATOM 16790 O O . PRO A 1 10 ? -7.086 7.622 7.149 1.00 0.00 10 PRO A O 19
ATOM 16801 N N . GLY A 1 11 ? -5.457 6.222 6.536 1.00 0.00 11 GLY A N 19
ATOM 16802 C CA . GLY A 1 11 ? -5.097 5.863 7.882 1.00 0.00 11 GLY A CA 19
ATOM 16803 C C . GLY A 1 11 ? -5.194 4.367 8.089 1.00 0.00 11 GLY A C 19
ATOM 16804 O O . GLY A 1 11 ? -4.755 3.846 9.110 1.00 0.00 11 GLY A O 19
ATOM 16808 N N . ASP A 1 12 ? -5.763 3.685 7.102 1.00 0.00 12 ASP A N 19
ATOM 16809 C CA . ASP A 1 12 ? -5.968 2.229 7.154 1.00 0.00 12 ASP A CA 19
ATOM 16810 C C . ASP A 1 12 ? -4.649 1.475 6.946 1.00 0.00 12 ASP A C 19
ATOM 16811 O O . ASP A 1 12 ? -3.689 2.023 6.373 1.00 0.00 12 ASP A O 19
ATOM 16820 N N . VAL A 1 13 ? -4.619 0.236 7.371 1.00 0.00 13 VAL A N 19
ATOM 16821 C CA . VAL A 1 13 ? -3.444 -0.610 7.298 1.00 0.00 13 VAL A CA 19
ATOM 16822 C C . VAL A 1 13 ? -3.767 -1.809 6.418 1.00 0.00 13 VAL A C 19
ATOM 16823 O O . VAL A 1 13 ? -4.592 -2.641 6.765 1.00 0.00 13 VAL A O 19
ATOM 16836 N N . VAL A 1 14 ? -3.099 -1.901 5.304 1.00 0.00 14 VAL A N 19
ATOM 16837 C CA . VAL A 1 14 ? -3.402 -2.902 4.306 1.00 0.00 14 VAL A CA 19
ATOM 16838 C C . VAL A 1 14 ? -2.150 -3.646 3.860 1.00 0.00 14 VAL A C 19
ATOM 16839 O O . VAL A 1 14 ? -1.030 -3.361 4.316 1.00 0.00 14 VAL A O 19
ATOM 16852 N N . LYS A 1 15 ? -2.353 -4.606 2.996 1.00 0.00 15 LYS A N 19
ATOM 16853 C CA . LYS A 1 15 ? -1.289 -5.336 2.369 1.00 0.00 15 LYS A CA 19
ATOM 16854 C C . LYS A 1 15 ? -1.254 -4.964 0.911 1.00 0.00 15 LYS A C 19
ATOM 16855 O O . LYS A 1 15 ? -2.285 -5.041 0.210 1.00 0.00 15 LYS A O 19
ATOM 16874 N N . VAL A 1 16 ? -0.116 -4.519 0.468 1.00 0.00 16 VAL A N 19
ATOM 16875 C CA . VAL A 1 16 ? 0.063 -4.092 -0.894 1.00 0.00 16 VAL A CA 19
ATOM 16876 C C . VAL A 1 16 ? 1.271 -4.755 -1.472 1.00 0.00 16 VAL A C 19
ATOM 16877 O O . VAL A 1 16 ? 2.325 -4.813 -0.839 1.00 0.00 16 VAL A O 19
ATOM 16890 N N . LEU A 1 17 ? 1.122 -5.275 -2.641 1.00 0.00 17 LEU A N 19
ATOM 16891 C CA . LEU A 1 17 ? 2.223 -5.857 -3.321 1.00 0.00 17 LEU A CA 19
ATOM 16892 C C . LEU A 1 17 ? 2.905 -4.749 -4.120 1.00 0.00 17 LEU A C 19
ATOM 16893 O O . LEU A 1 17 ? 2.485 -4.387 -5.230 1.00 0.00 17 LEU A O 19
ATOM 16909 N N . GLU A 1 18 ? 3.872 -4.139 -3.458 1.00 0.00 18 GLU A N 19
ATOM 16910 C CA . GLU A 1 18 ? 4.663 -3.026 -3.974 1.00 0.00 18 GLU A CA 19
ATOM 16911 C C . GLU A 1 18 ? 5.482 -3.468 -5.176 1.00 0.00 18 GLU A C 19
ATOM 16912 O O . GLU A 1 18 ? 5.489 -2.829 -6.221 1.00 0.00 18 GLU A O 19
ATOM 16924 N N . SER A 1 19 ? 6.164 -4.557 -5.019 1.00 0.00 19 SER A N 19
ATOM 16925 C CA . SER A 1 19 ? 7.001 -5.079 -6.046 1.00 0.00 19 SER A CA 19
ATOM 16926 C C . SER A 1 19 ? 6.990 -6.593 -5.995 1.00 0.00 19 SER A C 19
ATOM 16927 O O . SER A 1 19 ? 6.892 -7.176 -4.917 1.00 0.00 19 SER A O 19
ATOM 16935 N N . ALA A 1 20 ? 7.083 -7.223 -7.160 1.00 0.00 20 ALA A N 19
ATOM 16936 C CA . ALA A 1 20 ? 7.018 -8.686 -7.287 1.00 0.00 20 ALA A CA 19
ATOM 16937 C C . ALA A 1 20 ? 8.177 -9.389 -6.580 1.00 0.00 20 ALA A C 19
ATOM 16938 O O . ALA A 1 20 ? 8.069 -10.538 -6.213 1.00 0.00 20 ALA A O 19
ATOM 16945 N N . ALA A 1 21 ? 9.265 -8.672 -6.372 1.00 0.00 21 ALA A N 19
ATOM 16946 C CA . ALA A 1 21 ? 10.441 -9.235 -5.716 1.00 0.00 21 ALA A CA 19
ATOM 16947 C C . ALA A 1 21 ? 10.357 -9.068 -4.198 1.00 0.00 21 ALA A C 19
ATOM 16948 O O . ALA A 1 21 ? 11.289 -9.390 -3.479 1.00 0.00 21 ALA A O 19
ATOM 16955 N N . LEU A 1 22 ? 9.234 -8.559 -3.732 1.00 0.00 22 LEU A N 19
ATOM 16956 C CA . LEU A 1 22 ? 9.016 -8.345 -2.310 1.00 0.00 22 LEU A CA 19
ATOM 16957 C C . LEU A 1 22 ? 7.706 -8.985 -1.889 1.00 0.00 22 LEU A C 19
ATOM 16958 O O . LEU A 1 22 ? 7.621 -9.630 -0.855 1.00 0.00 22 LEU A O 19
ATOM 16974 N N . GLY A 1 23 ? 6.691 -8.799 -2.704 1.00 0.00 23 GLY A N 19
ATOM 16975 C CA . GLY A 1 23 ? 5.416 -9.372 -2.420 1.00 0.00 23 GLY A CA 19
ATOM 16976 C C . GLY A 1 23 ? 4.529 -8.401 -1.699 1.00 0.00 23 GLY A C 19
ATOM 16977 O O . GLY A 1 23 ? 4.694 -7.176 -1.828 1.00 0.00 23 GLY A O 19
ATOM 16981 N N . TRP A 1 24 ? 3.575 -8.937 -0.993 1.00 0.00 24 TRP A N 19
ATOM 16982 C CA . TRP A 1 24 ? 2.651 -8.175 -0.191 1.00 0.00 24 TRP A CA 19
ATOM 16983 C C . TRP A 1 24 ? 3.337 -7.661 1.055 1.00 0.00 24 TRP A C 19
ATOM 16984 O O . TRP A 1 24 ? 3.699 -8.432 1.940 1.00 0.00 24 TRP A O 19
ATOM 17005 N N . VAL A 1 25 ? 3.531 -6.380 1.109 1.00 0.00 25 VAL A N 19
ATOM 17006 C CA . VAL A 1 25 ? 4.143 -5.756 2.241 1.00 0.00 25 VAL A CA 19
ATOM 17007 C C . VAL A 1 25 ? 3.094 -4.959 2.984 1.00 0.00 25 VAL A C 19
ATOM 17008 O O . VAL A 1 25 ? 1.984 -4.746 2.466 1.00 0.00 25 VAL A O 19
ATOM 17021 N N . ARG A 1 26 ? 3.417 -4.531 4.182 1.00 0.00 26 ARG A N 19
ATOM 17022 C CA . ARG A 1 26 ? 2.501 -3.728 4.949 1.00 0.00 26 ARG A CA 19
ATOM 17023 C C . ARG A 1 26 ? 2.475 -2.349 4.350 1.00 0.00 26 ARG A C 19
ATOM 17024 O O . ARG A 1 26 ? 3.530 -1.754 4.097 1.00 0.00 26 ARG A O 19
ATOM 17045 N N . ALA A 1 27 ? 1.318 -1.867 4.101 1.00 0.00 27 ALA A N 19
ATOM 17046 C CA . ALA A 1 27 ? 1.145 -0.558 3.581 1.00 0.00 27 ALA A CA 19
ATOM 17047 C C . ALA A 1 27 ? 0.025 0.105 4.312 1.00 0.00 27 ALA A C 19
ATOM 17048 O O . ALA A 1 27 ? -0.713 -0.538 5.050 1.00 0.00 27 ALA A O 19
ATOM 17055 N N . ARG A 1 28 ? -0.084 1.363 4.144 1.00 0.00 28 ARG A N 19
ATOM 17056 C CA . ARG A 1 28 ? -1.080 2.141 4.802 1.00 0.00 28 ARG A CA 19
ATOM 17057 C C . ARG A 1 28 ? -1.788 2.897 3.731 1.00 0.00 28 ARG A C 19
ATOM 17058 O O . ARG A 1 28 ? -1.147 3.340 2.774 1.00 0.00 28 ARG A O 19
ATOM 17079 N N . VAL A 1 29 ? -3.066 3.029 3.837 1.00 0.00 29 VAL A N 19
ATOM 17080 C CA . VAL A 1 29 ? -3.791 3.809 2.879 1.00 0.00 29 VAL A CA 19
ATOM 17081 C C . VAL A 1 29 ? -3.659 5.250 3.290 1.00 0.00 29 VAL A C 19
ATOM 17082 O O . VAL A 1 29 ? -4.163 5.642 4.313 1.00 0.00 29 VAL A O 19
ATOM 17095 N N . ILE A 1 30 ? -2.926 6.004 2.534 1.00 0.00 30 ILE A N 19
ATOM 17096 C CA . ILE A 1 30 ? -2.702 7.401 2.855 1.00 0.00 30 ILE A CA 19
ATOM 17097 C C . ILE A 1 30 ? -3.742 8.247 2.226 1.00 0.00 30 ILE A C 19
ATOM 17098 O O . ILE A 1 30 ? -4.205 9.227 2.805 1.00 0.00 30 ILE A O 19
ATOM 17114 N N . ARG A 1 31 ? -4.140 7.880 1.063 1.00 0.00 31 ARG A N 19
ATOM 17115 C CA . ARG A 1 31 ? -4.994 8.638 0.370 1.00 0.00 31 ARG A CA 19
ATOM 17116 C C . ARG A 1 31 ? -5.877 7.822 -0.485 1.00 0.00 31 ARG A C 19
ATOM 17117 O O . ARG A 1 31 ? -5.477 6.831 -1.104 1.00 0.00 31 ARG A O 19
ATOM 17138 N N . VAL A 1 32 ? -7.028 8.274 -0.527 1.00 0.00 32 VAL A N 19
ATOM 17139 C CA . VAL A 1 32 ? -8.037 7.772 -1.336 1.00 0.00 32 VAL A CA 19
ATOM 17140 C C . VAL A 1 32 ? -8.348 8.812 -2.388 1.00 0.00 32 VAL A C 19
ATOM 17141 O O . VAL A 1 32 ? -8.397 10.015 -2.112 1.00 0.00 32 VAL A O 19
ATOM 17154 N N . LYS A 1 33 ? -8.382 8.374 -3.583 1.00 0.00 33 LYS A N 19
ATOM 17155 C CA . LYS A 1 33 ? -8.783 9.180 -4.685 1.00 0.00 33 LYS A CA 19
ATOM 17156 C C . LYS A 1 33 ? -10.207 8.813 -4.967 1.00 0.00 33 LYS A C 19
ATOM 17157 O O . LYS A 1 33 ? -10.944 8.428 -4.069 1.00 0.00 33 LYS A O 19
ATOM 17176 N N . SER A 1 34 ? -10.606 8.921 -6.187 1.00 0.00 34 SER A N 19
ATOM 17177 C CA . SER A 1 34 ? -11.871 8.457 -6.527 1.00 0.00 34 SER A CA 19
ATOM 17178 C C . SER A 1 34 ? -11.769 7.661 -7.821 1.00 0.00 34 SER A C 19
ATOM 17179 O O . SER A 1 34 ? -10.712 7.693 -8.490 1.00 0.00 34 SER A O 19
ATOM 17187 N N . GLY A 1 35 ? -12.811 6.934 -8.150 1.00 0.00 35 GLY A N 19
ATOM 17188 C CA . GLY A 1 35 ? -12.806 6.124 -9.334 1.00 0.00 35 GLY A CA 19
ATOM 17189 C C . GLY A 1 35 ? -12.164 4.790 -9.060 1.00 0.00 35 GLY A C 19
ATOM 17190 O O . GLY A 1 35 ? -12.831 3.852 -8.658 1.00 0.00 35 GLY A O 19
ATOM 17194 N N . GLY A 1 36 ? -10.868 4.732 -9.230 1.00 0.00 36 GLY A N 19
ATOM 17195 C CA . GLY A 1 36 ? -10.146 3.509 -8.997 1.00 0.00 36 GLY A CA 19
ATOM 17196 C C . GLY A 1 36 ? -8.721 3.782 -8.612 1.00 0.00 36 GLY A C 19
ATOM 17197 O O . GLY A 1 36 ? -7.813 3.051 -8.995 1.00 0.00 36 GLY A O 19
ATOM 17201 N N . ARG A 1 37 ? -8.515 4.842 -7.859 1.00 0.00 37 ARG A N 19
ATOM 17202 C CA . ARG A 1 37 ? -7.203 5.196 -7.459 1.00 0.00 37 ARG A CA 19
ATOM 17203 C C . ARG A 1 37 ? -7.028 5.256 -5.988 1.00 0.00 37 ARG A C 19
ATOM 17204 O O . ARG A 1 37 ? -7.843 5.831 -5.270 1.00 0.00 37 ARG A O 19
ATOM 17225 N N . VAL A 1 38 ? -5.974 4.669 -5.545 1.00 0.00 38 VAL A N 19
ATOM 17226 C CA . VAL A 1 38 ? -5.607 4.652 -4.173 1.00 0.00 38 VAL A CA 19
ATOM 17227 C C . VAL A 1 38 ? -4.131 4.930 -4.066 1.00 0.00 38 VAL A C 19
ATOM 17228 O O . VAL A 1 38 ? -3.333 4.442 -4.890 1.00 0.00 38 VAL A O 19
ATOM 17241 N N . VAL A 1 39 ? -3.766 5.778 -3.144 1.00 0.00 39 VAL A N 19
ATOM 17242 C CA . VAL A 1 39 ? -2.395 6.062 -2.904 1.00 0.00 39 VAL A CA 19
ATOM 17243 C C . VAL A 1 39 ? -2.063 5.558 -1.516 1.00 0.00 39 VAL A C 19
ATOM 17244 O O . VAL A 1 39 ? -2.711 5.932 -0.521 1.00 0.00 39 VAL A O 19
ATOM 17257 N N . VAL A 1 40 ? -1.091 4.713 -1.450 1.00 0.00 40 VAL A N 19
ATOM 17258 C CA . VAL A 1 40 ? -0.752 4.012 -0.258 1.00 0.00 40 VAL A CA 19
ATOM 17259 C C . VAL A 1 40 ? 0.706 4.195 -0.002 1.00 0.00 40 VAL A C 19
ATOM 17260 O O . VAL A 1 40 ? 1.467 4.478 -0.917 1.00 0.00 40 VAL A O 19
ATOM 17273 N N . GLN A 1 41 ? 1.084 4.064 1.204 1.00 0.00 41 GLN A N 19
ATOM 17274 C CA . GLN A 1 41 ? 2.451 4.154 1.557 1.00 0.00 41 GLN A CA 19
ATOM 17275 C C . GLN A 1 41 ? 2.832 2.875 2.200 1.00 0.00 41 GLN A C 19
ATOM 17276 O O . GLN A 1 41 ? 2.195 2.471 3.174 1.00 0.00 41 GLN A O 19
ATOM 17290 N N . SER A 1 42 ? 3.804 2.202 1.633 1.00 0.00 42 SER A N 19
ATOM 17291 C CA . SER A 1 42 ? 4.371 1.050 2.253 1.00 0.00 42 SER A CA 19
ATOM 17292 C C . SER A 1 42 ? 4.885 1.480 3.610 1.00 0.00 42 SER A C 19
ATOM 17293 O O . SER A 1 42 ? 5.346 2.616 3.769 1.00 0.00 42 SER A O 19
ATOM 17301 N N . ASP A 1 43 ? 4.817 0.601 4.562 1.00 0.00 43 ASP A N 19
ATOM 17302 C CA . ASP A 1 43 ? 5.171 0.895 5.959 1.00 0.00 43 ASP A CA 19
ATOM 17303 C C . ASP A 1 43 ? 6.642 1.340 6.080 1.00 0.00 43 ASP A C 19
ATOM 17304 O O . ASP A 1 43 ? 7.040 2.008 7.022 1.00 0.00 43 ASP A O 19
ATOM 17313 N N . GLN A 1 44 ? 7.404 1.013 5.054 1.00 0.00 44 GLN A N 19
ATOM 17314 C CA . GLN A 1 44 ? 8.799 1.384 4.935 1.00 0.00 44 GLN A CA 19
ATOM 17315 C C . GLN A 1 44 ? 8.975 2.825 4.390 1.00 0.00 44 GLN A C 19
ATOM 17316 O O . GLN A 1 44 ? 10.090 3.294 4.219 1.00 0.00 44 GLN A O 19
ATOM 17330 N N . GLY A 1 45 ? 7.873 3.492 4.068 1.00 0.00 45 GLY A N 19
ATOM 17331 C CA . GLY A 1 45 ? 7.947 4.897 3.715 1.00 0.00 45 GLY A CA 19
ATOM 17332 C C . GLY A 1 45 ? 7.558 5.274 2.292 1.00 0.00 45 GLY A C 19
ATOM 17333 O O . GLY A 1 45 ? 7.298 6.446 2.033 1.00 0.00 45 GLY A O 19
ATOM 17337 N N . ARG A 1 46 ? 7.490 4.330 1.374 1.00 0.00 46 ARG A N 19
ATOM 17338 C CA . ARG A 1 46 ? 7.190 4.660 0.003 1.00 0.00 46 ARG A CA 19
ATOM 17339 C C . ARG A 1 46 ? 5.699 4.887 -0.265 1.00 0.00 46 ARG A C 19
ATOM 17340 O O . ARG A 1 46 ? 4.918 3.958 -0.170 1.00 0.00 46 ARG A O 19
ATOM 17361 N N . GLU A 1 47 ? 5.325 6.133 -0.569 1.00 0.00 47 GLU A N 19
ATOM 17362 C CA . GLU A 1 47 ? 3.954 6.463 -0.979 1.00 0.00 47 GLU A CA 19
ATOM 17363 C C . GLU A 1 47 ? 3.887 6.323 -2.494 1.00 0.00 47 GLU A C 19
ATOM 17364 O O . GLU A 1 47 ? 4.742 6.854 -3.209 1.00 0.00 47 GLU A O 19
ATOM 17376 N N . PHE A 1 48 ? 2.927 5.586 -2.964 1.00 0.00 48 PHE A N 19
ATOM 17377 C CA . PHE A 1 48 ? 2.724 5.373 -4.372 1.00 0.00 48 PHE A CA 19
ATOM 17378 C C . PHE A 1 48 ? 1.284 5.017 -4.617 1.00 0.00 48 PHE A C 19
ATOM 17379 O O . PHE A 1 48 ? 0.530 4.764 -3.681 1.00 0.00 48 PHE A O 19
ATOM 17396 N N . THR A 1 49 ? 0.899 4.982 -5.842 1.00 0.00 49 THR A N 19
ATOM 17397 C CA . THR A 1 49 ? -0.434 4.656 -6.170 1.00 0.00 49 THR A CA 19
ATOM 17398 C C . THR A 1 49 ? -0.432 3.257 -6.763 1.00 0.00 49 THR A C 19
ATOM 17399 O O . THR A 1 49 ? 0.464 2.907 -7.533 1.00 0.00 49 THR A O 19
ATOM 17410 N N . ALA A 1 50 ? -1.370 2.457 -6.358 1.00 0.00 50 ALA A N 19
ATOM 17411 C CA . ALA A 1 50 ? -1.430 1.098 -6.802 1.00 0.00 50 ALA A CA 19
ATOM 17412 C C . ALA A 1 50 ? -2.837 0.775 -7.231 1.00 0.00 50 ALA A C 19
ATOM 17413 O O . ALA A 1 50 ? -3.748 1.591 -7.053 1.00 0.00 50 ALA A O 19
ATOM 17420 N N . ARG A 1 51 ? -3.020 -0.388 -7.800 1.00 0.00 51 ARG A N 19
ATOM 17421 C CA . ARG A 1 51 ? -4.334 -0.822 -8.229 1.00 0.00 51 ARG A CA 19
ATOM 17422 C C . ARG A 1 51 ? -5.037 -1.504 -7.073 1.00 0.00 51 ARG A C 19
ATOM 17423 O O . ARG A 1 51 ? -4.394 -1.933 -6.129 1.00 0.00 51 ARG A O 19
ATOM 17444 N N . GLY A 1 52 ? -6.348 -1.701 -7.196 1.00 0.00 52 GLY A N 19
ATOM 17445 C CA . GLY A 1 52 ? -7.105 -2.459 -6.181 1.00 0.00 52 GLY A CA 19
ATOM 17446 C C . GLY A 1 52 ? -6.829 -3.949 -6.277 1.00 0.00 52 GLY A C 19
ATOM 17447 O O . GLY A 1 52 ? -7.423 -4.774 -5.570 1.00 0.00 52 GLY A O 19
ATOM 17451 N N . ASN A 1 53 ? -5.948 -4.281 -7.187 1.00 0.00 53 ASN A N 19
ATOM 17452 C CA . ASN A 1 53 ? -5.471 -5.629 -7.382 1.00 0.00 53 ASN A CA 19
ATOM 17453 C C . ASN A 1 53 ? -4.249 -5.805 -6.524 1.00 0.00 53 ASN A C 19
ATOM 17454 O O . ASN A 1 53 ? -3.936 -6.884 -6.071 1.00 0.00 53 ASN A O 19
ATOM 17465 N N . GLN A 1 54 ? -3.592 -4.690 -6.285 1.00 0.00 54 GLN A N 19
ATOM 17466 C CA . GLN A 1 54 ? -2.349 -4.642 -5.556 1.00 0.00 54 GLN A CA 19
ATOM 17467 C C . GLN A 1 54 ? -2.594 -4.299 -4.124 1.00 0.00 54 GLN A C 19
ATOM 17468 O O . GLN A 1 54 ? -1.712 -4.446 -3.300 1.00 0.00 54 GLN A O 19
ATOM 17482 N N . VAL A 1 55 ? -3.775 -3.817 -3.833 1.00 0.00 55 VAL A N 19
ATOM 17483 C CA . VAL A 1 55 ? -4.084 -3.399 -2.485 1.00 0.00 55 VAL A CA 19
ATOM 17484 C C . VAL A 1 55 ? -5.247 -4.156 -2.011 1.00 0.00 55 VAL A C 19
ATOM 17485 O O . VAL A 1 55 ? -6.317 -4.147 -2.634 1.00 0.00 55 VAL A O 19
ATOM 17498 N N . ARG A 1 56 ? -5.047 -4.829 -0.943 1.00 0.00 56 ARG A N 19
ATOM 17499 C CA . ARG A 1 56 ? -6.039 -5.585 -0.359 1.00 0.00 56 ARG A CA 19
ATOM 17500 C C . ARG A 1 56 ? -6.078 -5.238 1.093 1.00 0.00 56 ARG A C 19
ATOM 17501 O O . ARG A 1 56 ? -5.027 -5.107 1.728 1.00 0.00 56 ARG A O 19
ATOM 17522 N N . LEU A 1 57 ? -7.250 -5.022 1.590 1.00 0.00 57 LEU A N 19
ATOM 17523 C CA . LEU A 1 57 ? -7.454 -4.771 3.014 1.00 0.00 57 LEU A CA 19
ATOM 17524 C C . LEU A 1 57 ? -7.036 -5.971 3.891 1.00 0.00 57 LEU A C 19
ATOM 17525 O O . LEU A 1 57 ? -6.618 -7.024 3.369 1.00 0.00 57 LEU A O 19
ATOM 17541 N N . ILE A 1 58 ? -7.117 -5.803 5.195 1.00 0.00 58 ILE A N 19
ATOM 17542 C CA . ILE A 1 58 ? -6.760 -6.858 6.137 1.00 0.00 58 ILE A CA 19
ATOM 17543 C C . ILE A 1 58 ? -7.731 -8.046 6.129 1.00 0.00 58 ILE A C 19
ATOM 17544 O O . ILE A 1 58 ? -8.741 -8.055 6.821 1.00 0.00 58 ILE A O 19
ATOM 17560 N N . GLU A 1 59 ? -7.403 -8.976 5.275 1.00 0.00 59 GLU A N 19
ATOM 17561 C CA . GLU A 1 59 ? -8.054 -10.250 5.073 1.00 0.00 59 GLU A CA 19
ATOM 17562 C C . GLU A 1 59 ? -7.108 -10.973 4.116 1.00 0.00 59 GLU A C 19
ATOM 17563 O O . GLU A 1 59 ? -7.286 -10.905 2.859 1.00 0.00 59 GLU A O 19
ATOM 17576 N N . SER A 1 1 ? -18.117 -8.691 -7.618 1.00 0.00 1 SER A N 20
ATOM 17577 C CA . SER A 1 1 ? -18.155 -7.257 -7.825 1.00 0.00 1 SER A CA 20
ATOM 17578 C C . SER A 1 1 ? -18.955 -6.628 -6.706 1.00 0.00 1 SER A C 20
ATOM 17579 O O . SER A 1 1 ? -18.379 -6.036 -5.816 1.00 0.00 1 SER A O 20
ATOM 17589 N N . ASN A 1 2 ? -20.289 -6.841 -6.737 1.00 0.00 2 ASN A N 20
ATOM 17590 C CA . ASN A 1 2 ? -21.210 -6.380 -5.686 1.00 0.00 2 ASN A CA 20
ATOM 17591 C C . ASN A 1 2 ? -21.278 -4.861 -5.684 1.00 0.00 2 ASN A C 20
ATOM 17592 O O . ASN A 1 2 ? -20.826 -4.225 -6.638 1.00 0.00 2 ASN A O 20
ATOM 17603 N N . ALA A 1 3 ? -21.859 -4.285 -4.665 1.00 0.00 3 ALA A N 20
ATOM 17604 C CA . ALA A 1 3 ? -21.978 -2.854 -4.598 1.00 0.00 3 ALA A CA 20
ATOM 17605 C C . ALA A 1 3 ? -20.932 -2.278 -3.666 1.00 0.00 3 ALA A C 20
ATOM 17606 O O . ALA A 1 3 ? -21.204 -2.018 -2.494 1.00 0.00 3 ALA A O 20
ATOM 17613 N N . MET A 1 4 ? -19.727 -2.192 -4.171 1.00 0.00 4 MET A N 20
ATOM 17614 C CA . MET A 1 4 ? -18.608 -1.630 -3.456 1.00 0.00 4 MET A CA 20
ATOM 17615 C C . MET A 1 4 ? -17.910 -0.645 -4.354 1.00 0.00 4 MET A C 20
ATOM 17616 O O . MET A 1 4 ? -17.951 -0.783 -5.588 1.00 0.00 4 MET A O 20
ATOM 17630 N N . GLU A 1 5 ? -17.276 0.320 -3.757 1.00 0.00 5 GLU A N 20
ATOM 17631 C CA . GLU A 1 5 ? -16.593 1.370 -4.445 1.00 0.00 5 GLU A CA 20
ATOM 17632 C C . GLU A 1 5 ? -15.236 1.523 -3.809 1.00 0.00 5 GLU A C 20
ATOM 17633 O O . GLU A 1 5 ? -14.661 0.557 -3.315 1.00 0.00 5 GLU A O 20
ATOM 17645 N N . LEU A 1 6 ? -14.680 2.695 -3.861 1.00 0.00 6 LEU A N 20
ATOM 17646 C CA . LEU A 1 6 ? -13.468 2.922 -3.135 1.00 0.00 6 LEU A CA 20
ATOM 17647 C C . LEU A 1 6 ? -13.791 3.329 -1.726 1.00 0.00 6 LEU A C 20
ATOM 17648 O O . LEU A 1 6 ? -13.725 4.499 -1.356 1.00 0.00 6 LEU A O 20
ATOM 17664 N N . ASP A 1 7 ? -14.185 2.360 -0.974 1.00 0.00 7 ASP A N 20
ATOM 17665 C CA . ASP A 1 7 ? -14.574 2.522 0.407 1.00 0.00 7 ASP A CA 20
ATOM 17666 C C . ASP A 1 7 ? -13.411 2.314 1.340 1.00 0.00 7 ASP A C 20
ATOM 17667 O O . ASP A 1 7 ? -13.533 2.328 2.563 1.00 0.00 7 ASP A O 20
ATOM 17676 N N . LEU A 1 8 ? -12.277 2.239 0.733 1.00 0.00 8 LEU A N 20
ATOM 17677 C CA . LEU A 1 8 ? -11.022 2.160 1.420 1.00 0.00 8 LEU A CA 20
ATOM 17678 C C . LEU A 1 8 ? -10.601 3.585 1.665 1.00 0.00 8 LEU A C 20
ATOM 17679 O O . LEU A 1 8 ? -10.438 4.366 0.718 1.00 0.00 8 LEU A O 20
ATOM 17695 N N . GLN A 1 9 ? -10.471 3.940 2.894 1.00 0.00 9 GLN A N 20
ATOM 17696 C CA . GLN A 1 9 ? -10.217 5.303 3.259 1.00 0.00 9 GLN A CA 20
ATOM 17697 C C . GLN A 1 9 ? -8.861 5.465 3.923 1.00 0.00 9 GLN A C 20
ATOM 17698 O O . GLN A 1 9 ? -8.269 4.483 4.389 1.00 0.00 9 GLN A O 20
ATOM 17712 N N . PRO A 1 10 ? -8.331 6.706 3.941 1.00 0.00 10 PRO A N 20
ATOM 17713 C CA . PRO A 1 10 ? -7.059 7.008 4.574 1.00 0.00 10 PRO A CA 20
ATOM 17714 C C . PRO A 1 10 ? -7.064 6.622 6.048 1.00 0.00 10 PRO A C 20
ATOM 17715 O O . PRO A 1 10 ? -7.969 6.986 6.797 1.00 0.00 10 PRO A O 20
ATOM 17726 N N . GLY A 1 11 ? -6.073 5.873 6.439 1.00 0.00 11 GLY A N 20
ATOM 17727 C CA . GLY A 1 11 ? -5.987 5.414 7.788 1.00 0.00 11 GLY A CA 20
ATOM 17728 C C . GLY A 1 11 ? -6.072 3.911 7.872 1.00 0.00 11 GLY A C 20
ATOM 17729 O O . GLY A 1 11 ? -5.751 3.328 8.920 1.00 0.00 11 GLY A O 20
ATOM 17733 N N . ASP A 1 12 ? -6.469 3.281 6.776 1.00 0.00 12 ASP A N 20
ATOM 17734 C CA . ASP A 1 12 ? -6.619 1.817 6.709 1.00 0.00 12 ASP A CA 20
ATOM 17735 C C . ASP A 1 12 ? -5.258 1.124 6.714 1.00 0.00 12 ASP A C 20
ATOM 17736 O O . ASP A 1 12 ? -4.239 1.724 6.309 1.00 0.00 12 ASP A O 20
ATOM 17745 N N . VAL A 1 13 ? -5.246 -0.113 7.145 1.00 0.00 13 VAL A N 20
ATOM 17746 C CA . VAL A 1 13 ? -4.044 -0.913 7.274 1.00 0.00 13 VAL A CA 20
ATOM 17747 C C . VAL A 1 13 ? -4.113 -2.033 6.256 1.00 0.00 13 VAL A C 20
ATOM 17748 O O . VAL A 1 13 ? -4.878 -2.990 6.415 1.00 0.00 13 VAL A O 20
ATOM 17761 N N . VAL A 1 14 ? -3.317 -1.933 5.238 1.00 0.00 14 VAL A N 20
ATOM 17762 C CA . VAL A 1 14 ? -3.390 -2.863 4.154 1.00 0.00 14 VAL A CA 20
ATOM 17763 C C . VAL A 1 14 ? -2.049 -3.510 3.881 1.00 0.00 14 VAL A C 20
ATOM 17764 O O . VAL A 1 14 ? -1.025 -3.163 4.474 1.00 0.00 14 VAL A O 20
ATOM 17777 N N . LYS A 1 15 ? -2.092 -4.472 3.034 1.00 0.00 15 LYS A N 20
ATOM 17778 C CA . LYS A 1 15 ? -0.952 -5.086 2.459 1.00 0.00 15 LYS A CA 20
ATOM 17779 C C . LYS A 1 15 ? -1.101 -4.953 0.966 1.00 0.00 15 LYS A C 20
ATOM 17780 O O . LYS A 1 15 ? -2.160 -5.267 0.401 1.00 0.00 15 LYS A O 20
ATOM 17799 N N . VAL A 1 16 ? -0.110 -4.440 0.343 1.00 0.00 16 VAL A N 20
ATOM 17800 C CA . VAL A 1 16 ? -0.149 -4.225 -1.064 1.00 0.00 16 VAL A CA 20
ATOM 17801 C C . VAL A 1 16 ? 0.997 -4.936 -1.684 1.00 0.00 16 VAL A C 20
ATOM 17802 O O . VAL A 1 16 ? 2.129 -4.818 -1.223 1.00 0.00 16 VAL A O 20
ATOM 17815 N N . LEU A 1 17 ? 0.726 -5.693 -2.683 1.00 0.00 17 LEU A N 20
ATOM 17816 C CA . LEU A 1 17 ? 1.772 -6.300 -3.408 1.00 0.00 17 LEU A CA 20
ATOM 17817 C C . LEU A 1 17 ? 2.208 -5.284 -4.418 1.00 0.00 17 LEU A C 20
ATOM 17818 O O . LEU A 1 17 ? 1.506 -5.024 -5.389 1.00 0.00 17 LEU A O 20
ATOM 17834 N N . GLU A 1 18 ? 3.294 -4.629 -4.100 1.00 0.00 18 GLU A N 20
ATOM 17835 C CA . GLU A 1 18 ? 3.836 -3.574 -4.918 1.00 0.00 18 GLU A CA 20
ATOM 17836 C C . GLU A 1 18 ? 4.353 -4.138 -6.228 1.00 0.00 18 GLU A C 20
ATOM 17837 O O . GLU A 1 18 ? 3.790 -3.907 -7.303 1.00 0.00 18 GLU A O 20
ATOM 17849 N N . SER A 1 19 ? 5.381 -4.928 -6.107 1.00 0.00 19 SER A N 20
ATOM 17850 C CA . SER A 1 19 ? 6.081 -5.454 -7.222 1.00 0.00 19 SER A CA 20
ATOM 17851 C C . SER A 1 19 ? 6.451 -6.898 -6.932 1.00 0.00 19 SER A C 20
ATOM 17852 O O . SER A 1 19 ? 6.649 -7.278 -5.744 1.00 0.00 19 SER A O 20
ATOM 17860 N N . ALA A 1 20 ? 6.524 -7.709 -7.976 1.00 0.00 20 ALA A N 20
ATOM 17861 C CA . ALA A 1 20 ? 6.888 -9.105 -7.844 1.00 0.00 20 ALA A CA 20
ATOM 17862 C C . ALA A 1 20 ? 8.384 -9.227 -7.611 1.00 0.00 20 ALA A C 20
ATOM 17863 O O . ALA A 1 20 ? 9.164 -9.348 -8.543 1.00 0.00 20 ALA A O 20
ATOM 17870 N N . ALA A 1 21 ? 8.741 -9.100 -6.351 1.00 0.00 21 ALA A N 20
ATOM 17871 C CA . ALA A 1 21 ? 10.104 -9.128 -5.840 1.00 0.00 21 ALA A CA 20
ATOM 17872 C C . ALA A 1 21 ? 10.007 -8.872 -4.360 1.00 0.00 21 ALA A C 20
ATOM 17873 O O . ALA A 1 21 ? 10.669 -9.496 -3.559 1.00 0.00 21 ALA A O 20
ATOM 17880 N N . LEU A 1 22 ? 9.135 -7.932 -4.019 1.00 0.00 22 LEU A N 20
ATOM 17881 C CA . LEU A 1 22 ? 8.882 -7.587 -2.635 1.00 0.00 22 LEU A CA 20
ATOM 17882 C C . LEU A 1 22 ? 7.684 -8.363 -2.130 1.00 0.00 22 LEU A C 20
ATOM 17883 O O . LEU A 1 22 ? 7.692 -8.893 -1.035 1.00 0.00 22 LEU A O 20
ATOM 17899 N N . GLY A 1 23 ? 6.650 -8.429 -2.950 1.00 0.00 23 GLY A N 20
ATOM 17900 C CA . GLY A 1 23 ? 5.466 -9.128 -2.549 1.00 0.00 23 GLY A CA 20
ATOM 17901 C C . GLY A 1 23 ? 4.522 -8.205 -1.840 1.00 0.00 23 GLY A C 20
ATOM 17902 O O . GLY A 1 23 ? 4.496 -6.998 -2.123 1.00 0.00 23 GLY A O 20
ATOM 17906 N N . TRP A 1 24 ? 3.748 -8.764 -0.959 1.00 0.00 24 TRP A N 20
ATOM 17907 C CA . TRP A 1 24 ? 2.805 -8.033 -0.154 1.00 0.00 24 TRP A CA 20
ATOM 17908 C C . TRP A 1 24 ? 3.511 -7.283 0.960 1.00 0.00 24 TRP A C 20
ATOM 17909 O O . TRP A 1 24 ? 3.972 -7.882 1.928 1.00 0.00 24 TRP A O 20
ATOM 17930 N N . VAL A 1 25 ? 3.606 -5.993 0.810 1.00 0.00 25 VAL A N 20
ATOM 17931 C CA . VAL A 1 25 ? 4.217 -5.157 1.807 1.00 0.00 25 VAL A CA 20
ATOM 17932 C C . VAL A 1 25 ? 3.128 -4.455 2.589 1.00 0.00 25 VAL A C 20
ATOM 17933 O O . VAL A 1 25 ? 2.066 -4.136 2.035 1.00 0.00 25 VAL A O 20
ATOM 17946 N N . ARG A 1 26 ? 3.352 -4.251 3.864 1.00 0.00 26 ARG A N 20
ATOM 17947 C CA . ARG A 1 26 ? 2.376 -3.585 4.696 1.00 0.00 26 ARG A CA 20
ATOM 17948 C C . ARG A 1 26 ? 2.348 -2.115 4.333 1.00 0.00 26 ARG A C 20
ATOM 17949 O O . ARG A 1 26 ? 3.399 -1.504 4.093 1.00 0.00 26 ARG A O 20
ATOM 17970 N N . ALA A 1 27 ? 1.173 -1.569 4.233 1.00 0.00 27 ALA A N 20
ATOM 17971 C CA . ALA A 1 27 ? 1.012 -0.208 3.863 1.00 0.00 27 ALA A CA 20
ATOM 17972 C C . ALA A 1 27 ? -0.168 0.390 4.575 1.00 0.00 27 ALA A C 20
ATOM 17973 O O . ALA A 1 27 ? -0.991 -0.318 5.159 1.00 0.00 27 ALA A O 20
ATOM 17980 N N . ARG A 1 28 ? -0.239 1.669 4.549 1.00 0.00 28 ARG A N 20
ATOM 17981 C CA . ARG A 1 28 ? -1.303 2.381 5.155 1.00 0.00 28 ARG A CA 20
ATOM 17982 C C . ARG A 1 28 ? -1.904 3.205 4.062 1.00 0.00 28 ARG A C 20
ATOM 17983 O O . ARG A 1 28 ? -1.159 3.841 3.307 1.00 0.00 28 ARG A O 20
ATOM 18004 N N . VAL A 1 29 ? -3.203 3.166 3.915 1.00 0.00 29 VAL A N 20
ATOM 18005 C CA . VAL A 1 29 ? -3.840 3.992 2.921 1.00 0.00 29 VAL A CA 20
ATOM 18006 C C . VAL A 1 29 ? -3.737 5.410 3.389 1.00 0.00 29 VAL A C 20
ATOM 18007 O O . VAL A 1 29 ? -4.257 5.755 4.440 1.00 0.00 29 VAL A O 20
ATOM 18020 N N . ILE A 1 30 ? -3.000 6.193 2.669 1.00 0.00 30 ILE A N 20
ATOM 18021 C CA . ILE A 1 30 ? -2.797 7.561 3.038 1.00 0.00 30 ILE A CA 20
ATOM 18022 C C . ILE A 1 30 ? -3.811 8.395 2.401 1.00 0.00 30 ILE A C 20
ATOM 18023 O O . ILE A 1 30 ? -4.343 9.312 3.031 1.00 0.00 30 ILE A O 20
ATOM 18039 N N . ARG A 1 31 ? -4.138 8.093 1.174 1.00 0.00 31 ARG A N 20
ATOM 18040 C CA . ARG A 1 31 ? -5.018 8.873 0.527 1.00 0.00 31 ARG A CA 20
ATOM 18041 C C . ARG A 1 31 ? -5.600 8.216 -0.691 1.00 0.00 31 ARG A C 20
ATOM 18042 O O . ARG A 1 31 ? -5.095 7.211 -1.214 1.00 0.00 31 ARG A O 20
ATOM 18063 N N . VAL A 1 32 ? -6.625 8.828 -1.135 1.00 0.00 32 VAL A N 20
ATOM 18064 C CA . VAL A 1 32 ? -7.310 8.477 -2.346 1.00 0.00 32 VAL A CA 20
ATOM 18065 C C . VAL A 1 32 ? -7.033 9.604 -3.323 1.00 0.00 32 VAL A C 20
ATOM 18066 O O . VAL A 1 32 ? -7.052 10.774 -2.938 1.00 0.00 32 VAL A O 20
ATOM 18079 N N . LYS A 1 33 ? -6.674 9.271 -4.530 1.00 0.00 33 LYS A N 20
ATOM 18080 C CA . LYS A 1 33 ? -6.375 10.259 -5.516 1.00 0.00 33 LYS A CA 20
ATOM 18081 C C . LYS A 1 33 ? -7.542 10.486 -6.354 1.00 0.00 33 LYS A C 20
ATOM 18082 O O . LYS A 1 33 ? -8.035 11.596 -6.486 1.00 0.00 33 LYS A O 20
ATOM 18101 N N . SER A 1 34 ? -7.941 9.432 -6.990 1.00 0.00 34 SER A N 20
ATOM 18102 C CA . SER A 1 34 ? -8.963 9.510 -7.906 1.00 0.00 34 SER A CA 20
ATOM 18103 C C . SER A 1 34 ? -9.726 8.195 -7.894 1.00 0.00 34 SER A C 20
ATOM 18104 O O . SER A 1 34 ? -9.380 7.299 -7.114 1.00 0.00 34 SER A O 20
ATOM 18112 N N . GLY A 1 35 ? -10.719 8.060 -8.752 1.00 0.00 35 GLY A N 20
ATOM 18113 C CA . GLY A 1 35 ? -11.476 6.828 -8.839 1.00 0.00 35 GLY A CA 20
ATOM 18114 C C . GLY A 1 35 ? -10.675 5.727 -9.506 1.00 0.00 35 GLY A C 20
ATOM 18115 O O . GLY A 1 35 ? -10.844 5.461 -10.681 1.00 0.00 35 GLY A O 20
ATOM 18119 N N . GLY A 1 36 ? -9.776 5.137 -8.753 1.00 0.00 36 GLY A N 20
ATOM 18120 C CA . GLY A 1 36 ? -8.947 4.069 -9.256 1.00 0.00 36 GLY A CA 20
ATOM 18121 C C . GLY A 1 36 ? -7.496 4.285 -8.902 1.00 0.00 36 GLY A C 20
ATOM 18122 O O . GLY A 1 36 ? -6.680 3.375 -8.991 1.00 0.00 36 GLY A O 20
ATOM 18126 N N . ARG A 1 37 ? -7.177 5.489 -8.464 1.00 0.00 37 ARG A N 20
ATOM 18127 C CA . ARG A 1 37 ? -5.851 5.833 -8.131 1.00 0.00 37 ARG A CA 20
ATOM 18128 C C . ARG A 1 37 ? -5.836 6.234 -6.728 1.00 0.00 37 ARG A C 20
ATOM 18129 O O . ARG A 1 37 ? -6.589 7.080 -6.289 1.00 0.00 37 ARG A O 20
ATOM 18150 N N . VAL A 1 38 ? -5.047 5.566 -6.031 1.00 0.00 38 VAL A N 20
ATOM 18151 C CA . VAL A 1 38 ? -4.876 5.744 -4.626 1.00 0.00 38 VAL A CA 20
ATOM 18152 C C . VAL A 1 38 ? -3.410 5.867 -4.329 1.00 0.00 38 VAL A C 20
ATOM 18153 O O . VAL A 1 38 ? -2.573 5.641 -5.225 1.00 0.00 38 VAL A O 20
ATOM 18166 N N . VAL A 1 39 ? -3.076 6.287 -3.137 1.00 0.00 39 VAL A N 20
ATOM 18167 C CA . VAL A 1 39 ? -1.695 6.352 -2.742 1.00 0.00 39 VAL A CA 20
ATOM 18168 C C . VAL A 1 39 ? -1.580 5.793 -1.324 1.00 0.00 39 VAL A C 20
ATOM 18169 O O . VAL A 1 39 ? -2.349 6.178 -0.419 1.00 0.00 39 VAL A O 20
ATOM 18182 N N . VAL A 1 40 ? -0.680 4.866 -1.145 1.00 0.00 40 VAL A N 20
ATOM 18183 C CA . VAL A 1 40 ? -0.483 4.198 0.127 1.00 0.00 40 VAL A CA 20
ATOM 18184 C C . VAL A 1 40 ? 0.981 4.310 0.527 1.00 0.00 40 VAL A C 20
ATOM 18185 O O . VAL A 1 40 ? 1.864 4.268 -0.329 1.00 0.00 40 VAL A O 20
ATOM 18198 N N . GLN A 1 41 ? 1.241 4.472 1.789 1.00 0.00 41 GLN A N 20
ATOM 18199 C CA . GLN A 1 41 ? 2.606 4.533 2.252 1.00 0.00 41 GLN A CA 20
ATOM 18200 C C . GLN A 1 41 ? 2.925 3.265 2.970 1.00 0.00 41 GLN A C 20
ATOM 18201 O O . GLN A 1 41 ? 2.190 2.847 3.859 1.00 0.00 41 GLN A O 20
ATOM 18215 N N . SER A 1 42 ? 3.977 2.646 2.563 1.00 0.00 42 SER A N 20
ATOM 18216 C CA . SER A 1 42 ? 4.413 1.416 3.148 1.00 0.00 42 SER A CA 20
ATOM 18217 C C . SER A 1 42 ? 5.407 1.707 4.263 1.00 0.00 42 SER A C 20
ATOM 18218 O O . SER A 1 42 ? 5.808 2.864 4.452 1.00 0.00 42 SER A O 20
ATOM 18226 N N . ASP A 1 43 ? 5.833 0.660 4.960 1.00 0.00 43 ASP A N 20
ATOM 18227 C CA . ASP A 1 43 ? 6.791 0.753 6.081 1.00 0.00 43 ASP A CA 20
ATOM 18228 C C . ASP A 1 43 ? 8.156 1.242 5.614 1.00 0.00 43 ASP A C 20
ATOM 18229 O O . ASP A 1 43 ? 8.997 1.640 6.402 1.00 0.00 43 ASP A O 20
ATOM 18238 N N . GLN A 1 44 ? 8.349 1.221 4.306 1.00 0.00 44 GLN A N 20
ATOM 18239 C CA . GLN A 1 44 ? 9.550 1.744 3.663 1.00 0.00 44 GLN A CA 20
ATOM 18240 C C . GLN A 1 44 ? 9.501 3.282 3.595 1.00 0.00 44 GLN A C 20
ATOM 18241 O O . GLN A 1 44 ? 10.402 3.913 3.070 1.00 0.00 44 GLN A O 20
ATOM 18255 N N . GLY A 1 45 ? 8.404 3.852 4.102 1.00 0.00 45 GLY A N 20
ATOM 18256 C CA . GLY A 1 45 ? 8.222 5.297 4.161 1.00 0.00 45 GLY A CA 20
ATOM 18257 C C . GLY A 1 45 ? 8.003 5.906 2.805 1.00 0.00 45 GLY A C 20
ATOM 18258 O O . GLY A 1 45 ? 8.195 7.093 2.600 1.00 0.00 45 GLY A O 20
ATOM 18262 N N . ARG A 1 46 ? 7.602 5.088 1.884 1.00 0.00 46 ARG A N 20
ATOM 18263 C CA . ARG A 1 46 ? 7.389 5.492 0.552 1.00 0.00 46 ARG A CA 20
ATOM 18264 C C . ARG A 1 46 ? 5.915 5.423 0.245 1.00 0.00 46 ARG A C 20
ATOM 18265 O O . ARG A 1 46 ? 5.300 4.347 0.380 1.00 0.00 46 ARG A O 20
ATOM 18286 N N . GLU A 1 47 ? 5.341 6.559 -0.085 1.00 0.00 47 GLU A N 20
ATOM 18287 C CA . GLU A 1 47 ? 3.966 6.622 -0.487 1.00 0.00 47 GLU A CA 20
ATOM 18288 C C . GLU A 1 47 ? 3.944 6.364 -1.995 1.00 0.00 47 GLU A C 20
ATOM 18289 O O . GLU A 1 47 ? 4.635 7.048 -2.759 1.00 0.00 47 GLU A O 20
ATOM 18301 N N . PHE A 1 48 ? 3.229 5.357 -2.416 1.00 0.00 48 PHE A N 20
ATOM 18302 C CA . PHE A 1 48 ? 3.201 4.986 -3.819 1.00 0.00 48 PHE A CA 20
ATOM 18303 C C . PHE A 1 48 ? 1.798 4.641 -4.274 1.00 0.00 48 PHE A C 20
ATOM 18304 O O . PHE A 1 48 ? 0.881 4.517 -3.459 1.00 0.00 48 PHE A O 20
ATOM 18321 N N . THR A 1 49 ? 1.627 4.489 -5.567 1.00 0.00 49 THR A N 20
ATOM 18322 C CA . THR A 1 49 ? 0.345 4.189 -6.119 1.00 0.00 49 THR A CA 20
ATOM 18323 C C . THR A 1 49 ? 0.117 2.689 -6.097 1.00 0.00 49 THR A C 20
ATOM 18324 O O . THR A 1 49 ? 1.002 1.906 -6.437 1.00 0.00 49 THR A O 20
ATOM 18335 N N . ALA A 1 50 ? -1.039 2.308 -5.677 1.00 0.00 50 ALA A N 20
ATOM 18336 C CA . ALA A 1 50 ? -1.392 0.933 -5.616 1.00 0.00 50 ALA A CA 20
ATOM 18337 C C . ALA A 1 50 ? -2.541 0.694 -6.556 1.00 0.00 50 ALA A C 20
ATOM 18338 O O . ALA A 1 50 ? -3.235 1.641 -6.940 1.00 0.00 50 ALA A O 20
ATOM 18345 N N . ARG A 1 51 ? -2.731 -0.533 -6.949 1.00 0.00 51 ARG A N 20
ATOM 18346 C CA . ARG A 1 51 ? -3.830 -0.881 -7.809 1.00 0.00 51 ARG A CA 20
ATOM 18347 C C . ARG A 1 51 ? -4.735 -1.763 -7.006 1.00 0.00 51 ARG A C 20
ATOM 18348 O O . ARG A 1 51 ? -4.240 -2.579 -6.255 1.00 0.00 51 ARG A O 20
ATOM 18369 N N . GLY A 1 52 ? -6.037 -1.609 -7.170 1.00 0.00 52 GLY A N 20
ATOM 18370 C CA . GLY A 1 52 ? -7.023 -2.336 -6.351 1.00 0.00 52 GLY A CA 20
ATOM 18371 C C . GLY A 1 52 ? -6.837 -3.842 -6.295 1.00 0.00 52 GLY A C 20
ATOM 18372 O O . GLY A 1 52 ? -7.106 -4.460 -5.284 1.00 0.00 52 GLY A O 20
ATOM 18376 N N . ASN A 1 53 ? -6.328 -4.425 -7.359 1.00 0.00 53 ASN A N 20
ATOM 18377 C CA . ASN A 1 53 ? -6.159 -5.880 -7.410 1.00 0.00 53 ASN A CA 20
ATOM 18378 C C . ASN A 1 53 ? -4.864 -6.324 -6.798 1.00 0.00 53 ASN A C 20
ATOM 18379 O O . ASN A 1 53 ? -4.538 -7.500 -6.767 1.00 0.00 53 ASN A O 20
ATOM 18390 N N . GLN A 1 54 ? -4.154 -5.378 -6.314 1.00 0.00 54 GLN A N 20
ATOM 18391 C CA . GLN A 1 54 ? -2.892 -5.581 -5.683 1.00 0.00 54 GLN A CA 20
ATOM 18392 C C . GLN A 1 54 ? -2.995 -5.191 -4.214 1.00 0.00 54 GLN A C 20
ATOM 18393 O O . GLN A 1 54 ? -1.989 -5.147 -3.509 1.00 0.00 54 GLN A O 20
ATOM 18407 N N . VAL A 1 55 ? -4.216 -4.932 -3.748 1.00 0.00 55 VAL A N 20
ATOM 18408 C CA . VAL A 1 55 ? -4.413 -4.461 -2.382 1.00 0.00 55 VAL A CA 20
ATOM 18409 C C . VAL A 1 55 ? -5.352 -5.358 -1.663 1.00 0.00 55 VAL A C 20
ATOM 18410 O O . VAL A 1 55 ? -6.358 -5.811 -2.207 1.00 0.00 55 VAL A O 20
ATOM 18423 N N . ARG A 1 56 ? -5.001 -5.633 -0.466 1.00 0.00 56 ARG A N 20
ATOM 18424 C CA . ARG A 1 56 ? -5.782 -6.349 0.432 1.00 0.00 56 ARG A CA 20
ATOM 18425 C C . ARG A 1 56 ? -5.600 -5.679 1.745 1.00 0.00 56 ARG A C 20
ATOM 18426 O O . ARG A 1 56 ? -4.505 -5.233 2.052 1.00 0.00 56 ARG A O 20
ATOM 18447 N N . LEU A 1 57 ? -6.637 -5.544 2.468 1.00 0.00 57 LEU A N 20
ATOM 18448 C CA . LEU A 1 57 ? -6.565 -5.026 3.830 1.00 0.00 57 LEU A CA 20
ATOM 18449 C C . LEU A 1 57 ? -5.924 -6.093 4.740 1.00 0.00 57 LEU A C 20
ATOM 18450 O O . LEU A 1 57 ? -5.205 -6.991 4.262 1.00 0.00 57 LEU A O 20
ATOM 18466 N N . ILE A 1 58 ? -6.106 -5.985 6.025 1.00 0.00 58 ILE A N 20
ATOM 18467 C CA . ILE A 1 58 ? -5.681 -7.052 6.923 1.00 0.00 58 ILE A CA 20
ATOM 18468 C C . ILE A 1 58 ? -6.594 -8.299 6.819 1.00 0.00 58 ILE A C 20
ATOM 18469 O O . ILE A 1 58 ? -7.323 -8.659 7.730 1.00 0.00 58 ILE A O 20
ATOM 18485 N N . GLU A 1 59 ? -6.527 -8.860 5.654 1.00 0.00 59 GLU A N 20
ATOM 18486 C CA . GLU A 1 59 ? -7.236 -10.015 5.157 1.00 0.00 59 GLU A CA 20
ATOM 18487 C C . GLU A 1 59 ? -6.623 -10.283 3.796 1.00 0.00 59 GLU A C 20
ATOM 18488 O O . GLU A 1 59 ? -5.914 -11.285 3.622 1.00 0.00 59 GLU A O 20
#

Foldseek 3Di:
DPPDFCPQAFQFWKWFQDDDPRGTFIWTFHHCDDRQWGWIAGPVRDIGTGGPVRMDGPD

Solvent-accessible surface area: 3682 Å² total; per-residue (Å²): 92,23,70,127,98,94,103,6,111,76,63,36,99,3,78,0,62,16,35,105,100,110,17,119,37,110,0,81,0,70,145,61,84,94,84,44,66,2,2,0,48,0,90,114,44,106,74,24,41,1,129,9,98,39,1,41,38,157,108

Sequence (59 aa):
SNAMELDLQPGDVVKVLESAALGWVRARVIRVKSGGRVVVQSDQGREFTARGNQVRLIESNAMELDLQPGDVVKVLESAALGWVRARVIRVKSGGRVVVQSDQGREFTARGNQVRLIESNAMELDLQPGDVVKVLESAALGWVRARVIRVKSGGRVVVQSDQGREFTARGNQVRLIESNAMELDLQPGDVVKVLESAALGWVRARVIRVKSGGRVVVQSDQGREFTARGNQVRLIESNAMELDLQPGDVVKVLESAALGWVRARVIRVKSGGRVVVQSDQGREFTARGNQVRLIESNAMELDLQPGDVVKVLESAALGWVRARVIRVKSGGRVVVQSDQGREFTARGNQVRLIESNAMELDLQPGDVVKVLESAALGWVRARVIRVKSGGRVVVQSDQGREFTARGNQVRLIESNAMELDLQPGDVVKVLESAALGWVRARVIRVKSGGRVVVQSDQGREFTARGNQVRLIESNAMELDLQPGDVVKVLESAALGWVRARVIRVKSGGRVVVQSDQGREFTARGNQVRLIESNAMELDLQPGDVVKVLESAALGWVRARVIRVKSGGRVVVQSDQGREFTARGNQVRLIESNAMELDLQPGDVVKVLESAALGWVRARVIRVKSGGRVVVQSDQGREFTARGNQVRLIESNAMELDLQPGDVVKVLESAALGWVRARVIRVKSGGRVVVQSDQGREFTARGNQVRLIESNAMELDLQPGDVVKVLESAALGWVRARVIRVKSGGRVVVQSDQGREFTARGNQVRLIESNAMELDLQPGDVVKVLESAALGWVRARVIRVKSGGRVVVQSDQGREFTARGNQVRLIESNAMELDLQPGDVVKVLESAALGWVRARVIRVKSGGRVVVQSDQGREFTARGNQVRLIESNAMELDLQPGDVVKVLESAALGWVRARVIRVKSGGRVVVQSDQGREFTARGNQVRLIESNAMELDLQPGDVVKVLESAALGWVRARVIRVKSGGRVVVQSDQGREFTARGNQVRLIESNAMELDLQPGDVVKVLESAALGWVRARVIRVKSGGRVVVQSDQGREFTARGNQVRLIESNAMELDLQPGDVVKVLESAALGWVRARVIRVKSGGRVVVQSDQGREFTARGNQVRLIESNAMELDLQPGDVVKVLESAALGWVRARVIRVKSGGRVVVQSDQGREFTARGNQVRLIE